Protein 3DDM (pdb70)

Foldseek 3Di:
DWFAWADKAWDWAWDVPVTAIWIKMWTATPVRFIFIFTFDPRPDVPRRVVLRCCLHPPLNVQRNPDIGRALLRSLVSQCVVCVVVCVVVVPPFSSQLSSLRVSLRRLLRVQVVVLWESLVVLVFDFFKAFAEAEEQELPCNLVLVVVVVVLFAQEYEYEDQPDLVSVLVSLQVVLVVSPPPGAYEYEDPQNDDLVVLLVSLVSNVVSVHQEYENSHPLPDDLVSLLVSLVSGPHAYEYACPQEDPVRLVVCLVRCSHQEYEHQSSRHDHCSHVLVSLLVSQVSVGHYAYEDAHFQRSLLSVSSSCSNNQHDNDGYYYYYHSDDDCRHVVRHCQSVQRHNRMGGQPTRTYSNGDDDVVVSNVSD/DWWAWADKAWDWFWDVPVTAIWIKIWTATPVRFIFIFTFDPVPPVPCRVVLRCCLVVPLSCQRNPDIGRALLRSLVSQCVVCVVVCVVVVPPFSSQLSSLRVSLRRLLRVQVVVLWESLVVLPFDFFKAFAAAEEQELPCNQVLVVVVVVLQAQEYEYEDQPDLVSVLVSLQVNLVVSPPPGAYEYEDPQNDDLVVLLVSLVSSVVSVHQEYENPHPLPDDLVSLLVSLVSHPHAYEYACPFEDPVRLVVCLVNCSHQEYEHQSSRHDHCSHVLVSLLVSQVSVGHYAYEDAHAQRSQLSVSSSCSNRQHDNDGYYYYYHSDDDCRHVVRHCQSVQRHNRMTGQDTGRRSNGDDDVVVSNVSD/DKFAFADKAWDWFWAVVVTAIWIKIKTAGPVGFIFIFTFDPRPDVPCSVVLRVCLVPPLSVVRNPDIARALLRSLVSQCVVCVVVCVVVVCPFSSQLSSLRVSLTRLLRVQLVVQWELLVSLPFDFFKAFAEAEAQELPPRLVLCVVVVVLQAQEYEYEDLPDLVSVLVVLQVNLVSRDPPGAYHYENPQNDDLVVLLVSLVSNVVSVHQEYENPHDLPDDLVSLLVSLVSGPHAYEYACPAEDPVRLVVCLVSRSHLEYEHQSSRHVHCSPVLVSLVSSQVSVGHYEYEDAHAQRSQLSVSSSCSNRQHDPDGYHYYYHSDDDVRRVVFHVQSNQNHNRMTGQDTGTRSNGDDDVVVRNVSD/DKFAWADKAWDWFFFPVLTAIWIKMKTAGPVGQIFIFTFDPRPDSPCRVVLRVCLVPPLSVVRNPGIGRALLRSLVSLCVVCVVVCVVVVCPFSSQLSSLRVSLTRLLRVQLVVQWESLVVLPFDFFKAFAEAEDQELPARLVLVVVVVVLQAQEYEYEDLPDLVSVLVNLQVVLVVNDPPGAYHYENPQNDDLVVLLVSLVSNVVSVHQEYENSHDLPDDLVSLLVSLVSGPHAYEYACPFEDPVRLVVCLVSRSHLEYEHQSSRHDHCSPVLVSLVSSLVSVGHYEYEDAHAQRSQLSVSSSCSNRQHDPHGYHYHYHSDDDCRHVVFHVQSVQRHNRMTGQDTRTGSNGDDDVVVSNVSD

InterPro domains:
  IPR013341 Mandelate racemase, N-terminal domain [PF02746] (21-139)
  IPR013342 Mandelate racemase, C-terminal domain [PF13378] (162-372)
  IPR013342 Mandelate racemase, C-terminal domain [SM00922] (157-251)
  IPR018110 Mandelate racemase/muconate lactonizing enzyme, conserved site [PS00909] (200-231)
  IPR029017 Enolase-like, N-terminal [G3DSA:3.30.390.10] (15-371)
  IPR029017 Enolase-like, N-terminal [SSF54826] (12-140)
  IPR034593 D-galactonate dehydratase DgoD-like [PTHR48080] (16-377)
  IPR036849 Enolase-like, C-terminal domain superfamily [G3DSA:3.20.20.120] (132-365)
  IPR036849 Enolase-like, C-terminal domain superfamily [SSF51604] (127-377)

B-factor: mean 49.26, std 11.58, range [23.2, 90.95]

Organism: Bordetella bronchiseptica (strain ATCC BAA-588 / NCTC 13252 / RB50) (NCBI:txid257310)

Nearest PDB structures (foldseek):
  3ddm-assembly1_A  TM=1.003E+00  e=8.757E-76  Bordetella bronchiseptica
  3op2-assembly1_B  TM=8.603E-01  e=5.314E-26  Bordetella bronchiseptica
  3op2-assembly1_A  TM=8.667E-01  e=1.070E-25  Bordetella bronchiseptica
  3h12-assembly1_A  TM=8.859E-01  e=4.486E-24  Bordetella bronchiseptica
  2hne-assembly1_A  TM=8.017E-01  e=3.197E-20  Xanthomonas campestris pv. campestris

Solvent-accessible surface area: 52963 Å² total; per-residue (Å²): 120,69,6,46,5,59,87,13,121,13,18,48,6,69,59,87,135,194,43,55,12,2,0,1,0,16,0,50,6,66,106,42,28,52,0,19,0,2,1,20,5,20,148,74,62,96,4,0,79,76,14,7,141,17,0,60,66,40,0,12,70,27,0,53,85,101,49,2,67,61,5,53,62,0,21,60,27,3,67,75,145,6,54,111,66,19,142,150,68,56,45,94,22,22,5,17,13,0,6,0,0,0,3,0,0,2,1,0,0,15,0,53,115,59,57,66,13,0,39,26,79,7,54,15,117,35,37,151,10,12,3,0,0,2,12,2,70,9,102,76,2,40,86,27,0,53,112,8,30,92,88,10,12,119,3,2,4,4,47,5,16,134,68,32,44,90,2,20,143,9,1,58,81,0,21,124,98,34,43,83,107,27,40,0,0,2,5,3,82,54,39,10,82,28,90,78,0,89,82,0,0,94,94,0,14,79,0,124,13,44,0,0,3,11,0,0,149,42,122,95,74,60,75,34,27,19,64,0,31,69,20,14,80,11,45,2,0,4,1,25,66,33,56,21,100,67,38,10,107,88,14,20,27,45,25,11,12,101,1,0,2,2,8,3,0,22,18,0,0,2,26,9,0,27,77,18,0,108,39,1,12,74,2,38,4,34,4,0,4,6,3,44,6,1,0,0,0,6,7,0,4,1,1,0,2,5,8,7,82,19,135,70,43,101,7,24,0,0,0,12,3,72,120,4,36,2,18,67,100,4,4,67,9,34,99,61,36,150,97,5,96,5,49,16,34,59,46,64,0,0,21,21,83,10,82,28,74,47,5,129,85,49,58,123,72,10,48,4,56,100,14,115,14,22,52,8,69,61,88,139,202,44,44,12,1,0,0,0,21,0,51,6,65,34,11,2,25,0,18,0,2,1,4,6,27,95,4,59,13,0,0,79,7,0,8,117,0,0,58,51,30,0,11,70,24,0,54,82,102,45,2,66,64,6,54,66,0,20,58,28,3,67,67,148,5,32,44,36,20,39,23,1,16,0,65,6,0,5,16,5,0,6,0,0,0,4,0,0,2,1,0,1,18,0,49,73,60,35,64,13,0,38,26,79,7,53,14,118,36,38,143,12,11,2,0,0,2,9,2,66,7,100,79,0,42,91,29,0,54,115,8,28,92,90,10,12,119,3,2,4,4,43,7,16,120,68,28,44,91,1,19,145,9,2,70,78,0,22,130,95,36,43,84,103,26,41,0,0,2,8,2,62,3,39,10,47,12,35,80,0,91,83,0,0,98,103,0,14,80,0,127,14,40,0,0,4,7,0,0,86,39,98,62,47,66,67,6,26,44,50,0,32,162,20,13,80,10,46,1,0,3,2,17,23,32,58,18,95,74,37,8,104,90,13,44,89,54,99,11,12,115,2,0,1,2,8,3,0,14,13,0,0,2,26,8,0,29,76,18,0,106,39,1,9,81,32,41,4,37,4,0,3,7,2,44,5,1,0,0,0,6,7,0,3,2,1,0,2,7,7,5,81,21,133,74,45,99,6,23,1,0,1,8,4,70,126,4,35,3,19,66,99,4,4,64,10,35,99,61,34,146,97,5,93,4,51,18,31,43,44,18,0,0,23,20,77,10,83,31,67,46,5,127,79,51,64,126,58,4,49,3,59,95,15,103,12,24,50,13,71,60,85,144,200,40,48,15,2,0,1,0,13,0,50,4,74,93,41,26,32,0,15,0,2,0,3,5,26,99,4,76,8,0,0,76,4,0,6,112,1,0,52,57,25,0,10,66,27,0,57,80,100,42,3,60,63,4,55,66,1,22,57,30,2,68,67,142,5,30,46,38,20,35,20,0,16,1,67,8,0,6,16,5,0,5,0,0,0,3,0,0,2,1,1,0,17,0,93,83,64,46,72,13,0,37,25,78,9,27,16,96,37,32,148,9,14,2,0,0,2,7,1,55,12,109,84,1,32,71,24,1,55,120,13,34,86,92,6,7,113,3,2,5,6,52,8,17,126,64,31,51,96,0,16,145,10,2,56,88,0,23,139,86,42,31,96,104,26,35,0,0,1,10,4,70,8,32,11,74,24,91,81,0,93,91,0,0,89,100,0,15,88,0,129,14,44,0,0,2,6,0,0,84,42,98,99,71,66,76,38,24,47,68,0,32,157,31,11,79,13,46,2,0,3,4,16,26,32,58,21,99,72,42,6,61,92,20,13,49,60,76,12,14,112,3,1,2,2,8,3,0,15,16,0,0,2,28,5,0,24,55,14,0,28,4,1,3,8,32,39,6,35,3,0,2,5,4,44,6,2,0,0,0,3,5,0,2,1,3,1,0,7,18,6,67,15,67,106,43,81,7,28,0,0,1,11,5,70,114,5,34,2,18,73,97,3,4,67,6,30,96,57,26,136,92,8,93,3,60,21,30,53,54,57,0,2,25,27,80,10,82,39,64,52,3,137,79,37,63,83,13,3,18,3,57,88,15,107,14,28,51,12,65,62,83,142,205,52,47,12,1,0,0,0,16,0,49,5,66,91,40,29,30,0,16,0,2,1,19,4,30,141,72,76,94,4,0,77,73,14,7,134,17,0,57,74,36,0,11,70,27,0,58,79,76,6,2,49,63,4,54,68,0,23,56,33,2,75,73,138,5,51,104,63,21,143,146,65,56,46,89,22,21,5,22,11,0,6,0,0,0,3,0,0,4,1,1,0,15,0,93,75,62,48,73,15,0,37,27,78,8,29,16,95,39,36,135,10,14,3,0,0,2,16,2,57,12,121,79,1,30,85,22,1,55,130,13,34,87,92,6,8,116,4,2,3,4,56,6,19,119,68,31,48,92,0,15,142,11,0,56,91,0,22,138,88,38,36,96,104,29,35,0,0,1,13,3,86,59,35,8,75,27,91,78,0,100,89,0,0,96,94,0,12,90,0,121,12,40,0,0,2,9,0,0,147,48,125,96,70,67,75,38,25,46,72,0,28,161,26,11,76,14,44,1,0,4,4,26,64,32,59,20,98,71,42,6,54,92,20,11,52,55,80,10,13,111,3,0,0,2,6,4,0,26,20,0,0,3,28,5,0,24,55,13,0,28,4,1,3,11,36,34,6,36,3,0,2,5,6,42,5,1,0,0,0,3,3,0,1,1,2,1,0,6,18,4,66,13,63,101,44,79,7,27,0,0,1,9,5,68,119,8,34,2,18,74,96,4,2,66,7,27,95,57,26,138,79,8,93,3,52,19,33,52,54,60,0,0,27,23,81,9,85,37,64,49,4,138,87,34,67

Radius of gyration: 42.33 Å; Cα contacts (8 Å, |Δi|>4): 3420; chains: 4; bounding box: 66×120×118 Å

Sequence (1452 aa):
ASITPARVRAHVFRYPVHDRPAVLVEVEDSDGAVGWGEVWCNFPACGAEHRARLVETVLAPLLTARAFADPAQAFAHLEARTAVLAIQTGEPGPLAQAIAGLDIALCDLAARRAGQPLWAWLGGSGDRIGVYASGINPENPEDVVARKAAEGYRAFKLKVGFDDARDVRNALHVRELLGAATPLMADANQGWDLPRARQMAQRLGPAQLDWLEEPLRADRPAAEWAELAQAAPMPLAGGENIAGVAAFETALAARSLRVMQPDLAKWGGFSGCLPVARAVVAAGLRYCPHYLGAGIGLQASAHLLAAVPGLASPGLLGVDANDNPLRSLLSPALATLHEGRITLGGAPGLGVTPDLAALRAACASITPARVRAHVFRYPVHDRPAVLVEVEDSDGAVGWGEVWCNFPACGAEHRARLVETVLAPLLTARAFADPAQAFAHLEARTAVLAIQTGEPGPLAQAIAGLDIALCDLAARRAGQPLWAWLGGSGDRIGVYASGINPENPEDVVARKAAEGYRAFKLKVGFDDARDVRNALHVRELLGAATPLMADANQGWDLPRARQMAQRLGPAQLDWLEEPLRADRPAAEWAELAQAAPMPLAGGENIAGVAAFETALAARSLRVMQPDLAKWGGFSGCLPVARAVVAAGLRYCPHYLGAGIGLQASAHLLAAVPGLASPGLLGVDANDNPLRSLLSPALATLHEGRITLGGAPGLGVTPDLAALRAACASITPARVRAHVFRYPVHDRPAVLVEVEDSDGAVGWGEVWCNFPACGAEHRARLVETVLAPLLTARAFADPAQAFAHLEARTAVLAIQTGEPGPLAQAIAGLDIALCDLAARRAGQPLWAWLGGSGDRIGVYASGINPENPEDVVARKAAEGYRAFKLKVGFDDARDVRNALHVRELLGAATPLMADANQGWDLPRARQMAQRLGPAQLDWLEEPLRADRPAAEWAELAQAAPMPLAGGENIAGVAAFETALAARSLRVMQPDLAKWGGFSGCLPVARAVVAAGLRYCPHYLGAGIGLQASAHLLAAVPGLASPGLLGVDANDNPLRSLLSPALATLHEGRITLGGAPGLGVTPDLAALRAACASITPARVRAHVFRYPVHDRPAVLVEVEDSDGAVGWGEVWCNFPACGAEHRARLVETVLAPLLTARAFADPAQAFAHLEARTAVLAIQTGEPGPLAQAIAGLDIALCDLAARRAGQPLWAWLGGSGDRIGVYASGINPENPEDVVARKAAEGYRAFKLKVGFDDARDVRNALHVRELLGAATPLMADANQGWDLPRARQMAQRLGPAQLDWLEEPLRADRPAAEWAELAQAAPMPLAGGENIAGVAAFETALAARSLRVMQPDLAKWGGFSGCLPVARAVVAAGLRYCPHYLGAGIGLQASAHLLAAVPGLASPGLLGVDANDNPLRSLLSPALATLHEGRITLGGAPGLGVTPDLAALRAAC

Secondary structure (DSSP, 8-state):
--B---EEEEEEEEEE--EEEEEEEEEE-TTS-EEEEE----SSTTHHHHHHHHIIIIIHHHHTTS-BSSHHHHHHHHHHTTHHHHHHHT-HHHHHHHHHHHHHHHHHHHHHHTT-BHHHHTT-S--EEEEEEEEE-SSSHHHHHHHHHHHT---EEEE-SS-HHHHHHHHHHHHHHH-SSS-EEEE-TT---HHHHHHHHHHHGGG--SEEE--S-TTS-HHHHHHHHHH-SS-EEE-TT--SHHHHHHHHHHT-EEEE---TTTTTHHHHHHHHHHHHHHTT-EE--EE-S-HHHHHHHHHHHHHS--SSS--EEEEESS--HHHHTT-GGGGG-BTTEEE--S-SBTS----HHHHHHH-/--B---EEEEEEEEEE--EEEEEEEEEE-TTS-EEEEE----SSTT-HHHHHHHIIIIIHHHHTTS-BSSHHHHHHHHHHHHHHHHHHHT-HHHHHHHHHHHHHHHHHHHHHHTT-BHHHHTT-S--EEEEEEEEE-SSSHHHHHHHHHHTT---EEEE-SS-HHHHHHHHHHHHHHH-SSS-EEEE-TT---HHHHHHHHHHTGGG--SEEE--S-TTS-HHHHHHHHHH-SS-EEE-TT--SHHHHHHHHHHT-EEEE---TTTTTHHHHHHHHHHHHHHTT-EE--EE-S-HHHHHHHHHHHHHS--SSS--EEEEE-S--HHHHTT-GGGGG-BTTEEE--S-SBTS----HHHHHHH-/--B-EEEEEEEEEEEE--EEEEEEEEEEETTS-EEEEEE---SSTTTHHHHHHIIIIIIHHHHTTS-BSSHHHHHHHHHHTTHHHHHHHT-HHHHHHHHHHHHHHHHHHHHHHHT-BHHHHTT-S--EEEEEEEEE-SSSHHHHHHHHHHHT---EEEE-SS-HHHHHHHHHHHHHHH-SSS-EEEE--S---HHHHHHHHHHHGGG--SEEE--S-TTS-HHHHHHHHHH-SS-EEE-TT--SHHHHHHHHHHTS-SEE---TTTTTHHHHHHHHHHHHHHTT-EE--EE-S-HHHHHHHHHHHHHS--SSS--EEEEE-S--HHHHTT-GGGGG--SSEEE--S-SBTS----HHHHHHT-/--B-EEEEEEEEEEEE--EEEEEEEEEEETTS-EEEEE----SSTTHHHHHHHHIIIIIHHHHTTS-BSSHHHHHHHHHHTTHHHHHHHT-HHHHHHHHHHHHHHHHHHHHHHHT-BHHHHTT-S--EEEEEEEEE-SS-HHHHHHHHHHHT---EEEE-SS-HHHHHHHHHHHHHHH-SSS-EEEE-TT---HHHHHHHHHHHGGG-EEEEE--S-TTS-HHHHHHHHHH-SS-EEE-TT--SHHHHHHHHHHT-EEEE---TTTTTHHHHHHHHHHHHHHTT-EE--EE-S-HHHHHHHHHHHHHS--SSS--EEEEE-S--HHHHTS-GGGGG--SSEEE--S-SBTS----HHHHHTT-

Structure (mmCIF, N/CA/C/O backbone):
data_3DDM
#
_entry.id   3DDM
#
_cell.length_a   122.600
_cell.length_b   122.636
_cell.length_c   164.544
_cell.angle_alpha   90.00
_cell.angle_beta   90.00
_cell.angle_gamma   90.00
#
_symmetry.space_group_name_H-M   'P 21 21 21'
#
loop_
_entity.id
_entity.type
_entity.pdbx_description
1 polymer 'Putative mandelate racemase/muconate lactonizing enzyme'
2 water water
#
loop_
_atom_site.group_PDB
_atom_site.id
_atom_site.type_symbol
_atom_site.label_atom_id
_atom_site.label_alt_id
_atom_site.label_comp_id
_atom_site.label_asym_id
_atom_site.label_entity_id
_atom_site.label_seq_id
_atom_site.pdbx_PDB_ins_code
_atom_site.Cartn_x
_atom_site.Cartn_y
_atom_site.Cartn_z
_atom_site.occupancy
_atom_site.B_iso_or_equiv
_atom_site.auth_seq_id
_atom_site.auth_comp_id
_atom_site.auth_asym_id
_atom_site.auth_atom_id
_atom_site.pdbx_PDB_model_num
ATOM 1 N N . ALA A 1 8 ? -23.888 5.713 -2.473 1.00 77.62 8 ALA A N 1
ATOM 2 C CA . ALA A 1 8 ? -24.552 5.462 -3.790 1.00 78.30 8 ALA A CA 1
ATOM 3 C C . ALA A 1 8 ? -25.951 4.870 -3.589 1.00 78.27 8 ALA A C 1
ATOM 4 O O . ALA A 1 8 ? -26.091 3.694 -3.239 1.00 79.75 8 ALA A O 1
ATOM 6 N N . SER A 1 9 ? -26.977 5.687 -3.824 1.00 76.37 9 SER A N 1
ATOM 7 C CA . SER A 1 9 ? -28.370 5.271 -3.662 1.00 74.09 9 SER A CA 1
ATOM 8 C C . SER A 1 9 ? -28.754 4.045 -4.498 1.00 72.40 9 SER A C 1
ATOM 9 O O . SER A 1 9 ? -28.111 3.736 -5.506 1.00 71.96 9 SER A O 1
ATOM 12 N N . ILE A 1 10 ? -29.815 3.364 -4.071 1.00 69.23 10 ILE A N 1
ATOM 13 C CA . ILE A 1 10 ? -30.311 2.175 -4.754 1.00 67.34 10 ILE A CA 1
ATOM 14 C C . ILE A 1 10 ? -31.501 2.538 -5.634 1.00 65.65 10 ILE A C 1
ATOM 15 O O . ILE A 1 10 ? -32.408 3.238 -5.191 1.00 65.56 10 ILE A O 1
ATOM 20 N N . THR A 1 11 ? -31.510 2.055 -6.870 1.00 63.16 11 THR A N 1
ATOM 21 C CA . THR A 1 11 ? -32.620 2.339 -7.768 1.00 61.12 11 THR A CA 1
ATOM 22 C C . THR A 1 11 ? -33.029 1.073 -8.505 1.00 59.19 11 THR A C 1
ATOM 23 O O . THR A 1 11 ? -32.691 0.891 -9.672 1.00 58.90 11 THR A O 1
ATOM 27 N N . PRO A 1 12 ? -33.778 0.182 -7.827 1.00 57.18 12 PRO A N 1
ATOM 28 C CA . PRO A 1 12 ? -34.241 -1.082 -8.406 1.00 54.46 12 PRO A CA 1
ATOM 29 C C . PRO A 1 12 ? -34.877 -0.846 -9.766 1.00 53.57 12 PRO A C 1
ATOM 30 O O . PRO A 1 12 ? -35.552 0.161 -9.963 1.00 54.98 12 PRO A O 1
ATOM 34 N N . ALA A 1 13 ? -34.669 -1.773 -10.696 1.00 51.47 13 ALA A N 1
ATOM 35 C CA . ALA A 1 13 ? -35.223 -1.641 -12.035 1.00 51.05 13 ALA A CA 1
ATOM 36 C C . ALA A 1 13 ? -35.979 -2.887 -12.468 1.00 52.25 13 ALA A C 1
ATOM 37 O O . ALA A 1 13 ? -37.006 -2.803 -13.142 1.00 52.37 13 ALA A O 1
ATOM 39 N N . ARG A 1 14 ? -35.456 -4.047 -12.090 1.00 53.16 14 ARG A N 1
ATOM 40 C CA . ARG A 1 14 ? -36.073 -5.317 -12.435 1.00 53.54 14 ARG A CA 1
ATOM 41 C C . ARG A 1 14 ? -35.937 -6.216 -11.223 1.00 52.80 14 ARG A C 1
ATOM 42 O O . ARG A 1 14 ? -34.876 -6.269 -10.608 1.00 52.35 14 ARG A O 1
ATOM 50 N N . VAL A 1 15 ? -37.017 -6.903 -10.866 1.00 52.63 15 VAL A N 1
ATOM 51 C CA . VAL A 1 15 ? -37.013 -7.794 -9.706 1.00 51.78 15 VAL A CA 1
ATOM 52 C C . VAL A 1 15 ? -37.661 -9.124 -10.069 1.00 52.65 15 VAL A C 1
ATOM 53 O O . VAL A 1 15 ? -38.862 -9.184 -10.330 1.00 53.26 15 VAL A O 1
ATOM 57 N N . ARG A 1 16 ? -36.875 -10.194 -10.084 1.00 54.01 16 ARG A N 1
ATOM 58 C CA . ARG A 1 16 ? -37.420 -11.502 -10.437 1.00 54.98 16 ARG A CA 1
ATOM 59 C C . ARG A 1 16 ? -37.260 -12.535 -9.336 1.00 52.97 16 ARG A C 1
ATOM 60 O O . ARG A 1 16 ? -36.307 -12.490 -8.553 1.00 53.83 16 ARG A O 1
ATOM 68 N N . ALA A 1 17 ? -38.206 -13.466 -9.282 1.00 50.86 17 ALA A N 1
ATOM 69 C CA . ALA A 1 17 ? -38.182 -14.530 -8.291 1.00 49.12 17 ALA A CA 1
ATOM 70 C C . ALA A 1 17 ? -38.147 -15.867 -9.013 1.00 47.19 17 ALA A C 1
ATOM 71 O O . ALA A 1 17 ? -38.872 -16.068 -9.982 1.00 46.31 17 ALA A O 1
ATOM 73 N N . HIS A 1 18 ? -37.293 -16.775 -8.552 1.00 45.04 18 HIS A N 1
ATOM 74 C CA . HIS A 1 18 ? -37.192 -18.089 -9.169 1.00 43.51 18 HIS A CA 1
ATOM 75 C C . HIS A 1 18 ? -37.471 -19.146 -8.129 1.00 43.80 18 HIS A C 1
ATOM 76 O O . HIS A 1 18 ? -36.915 -19.108 -7.029 1.00 45.34 18 HIS A O 1
ATOM 83 N N . VAL A 1 19 ? -38.336 -20.090 -8.476 1.00 42.18 19 VAL A N 1
ATOM 84 C CA . VAL A 1 19 ? -38.685 -21.161 -7.558 1.00 42.02 19 VAL A CA 1
ATOM 85 C C . VAL A 1 19 ? -38.014 -22.465 -7.970 1.00 41.80 19 VAL A C 1
ATOM 86 O O . VAL A 1 19 ? -37.870 -22.753 -9.153 1.00 42.05 19 VAL A O 1
ATOM 90 N N . PHE A 1 20 ? -37.595 -23.241 -6.977 1.00 42.11 20 PHE A N 1
ATOM 91 C CA . PHE A 1 20 ? -36.944 -24.521 -7.205 1.00 40.41 20 PHE A CA 1
ATOM 92 C C . PHE A 1 20 ? -37.494 -25.529 -6.227 1.00 41.09 20 PHE A C 1
ATOM 93 O O . PHE A 1 20 ? -37.791 -25.191 -5.080 1.00 41.62 20 PHE A O 1
ATOM 101 N N . ARG A 1 21 ? -37.651 -26.762 -6.687 1.00 41.38 21 ARG A N 1
ATOM 102 C CA . ARG A 1 21 ? -38.150 -27.820 -5.831 1.00 44.47 21 ARG A CA 1
ATOM 103 C C . ARG A 1 21 ? -37.335 -29.055 -6.148 1.00 46.23 21 ARG A C 1
ATOM 104 O O . ARG A 1 21 ? -37.490 -29.664 -7.204 1.00 46.09 21 ARG A O 1
ATOM 112 N N . TYR A 1 22 ? -36.434 -29.396 -5.236 1.00 49.89 22 TYR A N 1
ATOM 113 C CA . TYR A 1 22 ? -35.585 -30.561 -5.403 1.00 52.52 22 TYR A CA 1
ATOM 114 C C . TYR A 1 22 ? -36.295 -31.779 -4.834 1.00 54.31 22 TYR A C 1
ATOM 115 O O . TYR A 1 22 ? -36.557 -31.845 -3.631 1.00 54.49 22 TYR A O 1
ATOM 124 N N . PRO A 1 23 ? -36.618 -32.761 -5.691 1.00 56.30 23 PRO A N 1
ATOM 125 C CA . PRO A 1 23 ? -37.306 -33.976 -5.242 1.00 57.24 23 PRO A CA 1
ATOM 126 C C . PRO A 1 23 ? -36.390 -34.879 -4.428 1.00 57.48 23 PRO A C 1
ATOM 127 O O . PRO A 1 23 ? -35.290 -35.216 -4.857 1.00 56.59 23 PRO A O 1
ATOM 131 N N . VAL A 1 24 ? -36.853 -35.255 -3.244 1.00 59.11 24 VAL A N 1
ATOM 132 C CA . VAL A 1 24 ? -36.082 -36.103 -2.352 1.00 61.03 24 VAL A CA 1
ATOM 133 C C . VAL A 1 24 ? -36.618 -37.533 -2.359 1.00 60.91 24 VAL A C 1
ATOM 134 O O . VAL A 1 24 ? -35.856 -38.492 -2.503 1.00 62.44 24 VAL A O 1
ATOM 138 N N . HIS A 1 36 ? -41.253 -34.368 1.042 1.00 71.14 36 HIS A N 1
ATOM 139 C CA . HIS A 1 36 ? -41.519 -34.784 -0.335 1.00 71.98 36 HIS A CA 1
ATOM 140 C C . HIS A 1 36 ? -40.473 -34.176 -1.266 1.00 70.28 36 HIS A C 1
ATOM 141 O O . HIS A 1 36 ? -39.978 -34.831 -2.185 1.00 70.42 36 HIS A O 1
ATOM 148 N N . ASP A 1 37 ? -40.158 -32.908 -1.027 1.00 67.62 37 ASP A N 1
ATOM 149 C CA . ASP A 1 37 ? -39.165 -32.184 -1.813 1.00 63.56 37 ASP A CA 1
ATOM 150 C C . ASP A 1 37 ? -38.754 -30.912 -1.072 1.00 59.79 37 ASP A C 1
ATOM 151 O O . ASP A 1 37 ? -39.539 -30.338 -0.315 1.00 58.63 37 ASP A O 1
ATOM 156 N N . ARG A 1 38 ? -37.513 -30.488 -1.289 1.00 55.96 38 ARG A N 1
ATOM 157 C CA . ARG A 1 38 ? -36.973 -29.291 -0.658 1.00 52.14 38 ARG A CA 1
ATOM 158 C C . ARG A 1 38 ? -37.230 -28.113 -1.589 1.00 48.64 38 ARG A C 1
ATOM 159 O O . ARG A 1 38 ? -36.746 -28.091 -2.716 1.00 47.15 38 ARG A O 1
ATOM 167 N N . PRO A 1 39 ? -38.009 -27.120 -1.131 1.00 45.86 39 PRO A N 1
ATOM 168 C CA . PRO A 1 39 ? -38.328 -25.942 -1.940 1.00 43.91 39 PRO A CA 1
ATOM 169 C C . PRO A 1 39 ? -37.363 -24.790 -1.714 1.00 41.37 39 PRO A C 1
ATOM 170 O O . PRO A 1 39 ? -36.589 -24.797 -0.770 1.00 41.85 39 PRO A O 1
ATOM 174 N N . ALA A 1 40 ? -37.420 -23.795 -2.587 1.00 40.21 40 ALA A N 1
ATOM 175 C CA . ALA A 1 40 ? -36.563 -22.624 -2.463 1.00 39.02 40 ALA A CA 1
ATOM 176 C C . ALA A 1 40 ? -37.043 -21.489 -3.371 1.00 39.02 40 ALA A C 1
ATOM 177 O O . ALA A 1 40 ? -37.593 -21.727 -4.448 1.00 38.69 40 ALA A O 1
ATOM 179 N N . VAL A 1 41 ? -36.861 -20.254 -2.919 1.00 39.23 41 VAL A N 1
ATOM 180 C CA . VAL A 1 41 ? -37.239 -19.094 -3.719 1.00 38.51 41 VAL A CA 1
ATOM 181 C C . VAL A 1 41 ? -36.079 -18.117 -3.659 1.00 39.51 41 VAL A C 1
ATOM 182 O O . VAL A 1 41 ? -35.798 -17.533 -2.612 1.00 38.77 41 VAL A O 1
ATOM 186 N N . LEU A 1 42 ? -35.385 -17.969 -4.780 1.00 40.86 42 LEU A N 1
ATOM 187 C CA . LEU A 1 42 ? -34.254 -17.054 -4.857 1.00 42.14 42 LEU A CA 1
ATOM 188 C C . LEU A 1 42 ? -34.721 -15.788 -5.564 1.00 43.36 42 LEU A C 1
ATOM 189 O O . LEU A 1 42 ? -35.504 -15.844 -6.515 1.00 45.16 42 LEU A O 1
ATOM 194 N N . VAL A 1 43 ? -34.268 -14.638 -5.087 1.00 44.90 43 VAL A N 1
ATOM 195 C CA . VAL A 1 43 ? -34.663 -13.383 -5.714 1.00 45.37 43 VAL A CA 1
ATOM 196 C C . VAL A 1 43 ? -33.446 -12.606 -6.165 1.00 44.80 43 VAL A C 1
ATOM 197 O O . VAL A 1 43 ? -32.400 -12.631 -5.504 1.00 43.16 43 VAL A O 1
ATOM 201 N N . GLU A 1 44 ? -33.578 -11.947 -7.313 1.00 44.88 44 GLU A N 1
ATOM 202 C CA . GLU A 1 44 ? -32.490 -11.146 -7.852 1.00 45.90 44 GLU A CA 1
ATOM 203 C C . GLU A 1 44 ? -33.003 -9.766 -8.185 1.00 45.77 44 GLU A C 1
ATOM 204 O O . GLU A 1 44 ? -33.942 -9.620 -8.954 1.00 46.05 44 GLU A O 1
ATOM 210 N N . VAL A 1 45 ? -32.403 -8.754 -7.577 1.00 47.10 45 VAL A N 1
ATOM 211 C CA . VAL A 1 45 ? -32.794 -7.382 -7.844 1.00 49.49 45 VAL A CA 1
ATOM 212 C C . VAL A 1 45 ? -31.752 -6.721 -8.733 1.00 50.42 45 VAL A C 1
ATOM 213 O O . VAL A 1 45 ? -30.582 -6.637 -8.361 1.00 51.49 45 VAL A O 1
ATOM 217 N N . GLU A 1 46 ? -32.169 -6.264 -9.910 1.00 51.24 46 GLU A N 1
ATOM 218 C CA . GLU A 1 46 ? -31.247 -5.598 -10.815 1.00 52.43 46 GLU A CA 1
ATOM 219 C C . GLU A 1 46 ? -31.307 -4.086 -10.642 1.00 53.47 46 GLU A C 1
ATOM 220 O O . GLU A 1 46 ? -32.378 -3.478 -10.628 1.00 52.68 46 GLU A O 1
ATOM 226 N N . ASP A 1 47 ? -30.125 -3.502 -10.522 1.00 55.00 47 ASP A N 1
ATOM 227 C CA . ASP A 1 47 ? -29.923 -2.074 -10.339 1.00 56.63 47 ASP A CA 1
ATOM 228 C C . ASP A 1 47 ? -30.232 -1.301 -11.618 1.00 56.69 47 ASP A C 1
ATOM 229 O O . ASP A 1 47 ? -30.388 -1.884 -12.694 1.00 56.10 47 ASP A O 1
ATOM 234 N N . SER A 1 48 ? -30.308 0.018 -11.492 1.00 57.29 48 SER A N 1
ATOM 235 C CA . SER A 1 48 ? -30.559 0.886 -12.638 1.00 57.37 48 SER A CA 1
ATOM 236 C C . SER A 1 48 ? -29.274 0.959 -13.475 1.00 56.92 48 SER A C 1
ATOM 237 O O . SER A 1 48 ? -29.301 1.371 -14.633 1.00 56.31 48 SER A O 1
ATOM 240 N N . ASP A 1 49 ? -28.151 0.564 -12.873 1.00 56.00 49 ASP A N 1
ATOM 241 C CA . ASP A 1 49 ? -26.866 0.561 -13.566 1.00 54.96 49 ASP A CA 1
ATOM 242 C C . ASP A 1 49 ? -26.552 -0.843 -14.094 1.00 53.09 49 ASP A C 1
ATOM 243 O O . ASP A 1 49 ? -25.492 -1.074 -14.685 1.00 53.93 49 ASP A O 1
ATOM 248 N N . GLY A 1 50 ? -27.471 -1.778 -13.872 1.00 48.77 50 GLY A N 1
ATOM 249 C CA . GLY A 1 50 ? -27.260 -3.136 -14.332 1.00 44.88 50 GLY A CA 1
ATOM 250 C C . GLY A 1 50 ? -26.685 -4.043 -13.257 1.00 43.55 50 GLY A C 1
ATOM 251 O O . GLY A 1 50 ? -26.580 -5.253 -13.451 1.00 43.72 50 GLY A O 1
ATOM 252 N N . ALA A 1 51 ? -26.310 -3.471 -12.118 1.00 41.32 51 ALA A N 1
ATOM 253 C CA . ALA A 1 51 ? -25.752 -4.268 -11.037 1.00 41.25 51 ALA A CA 1
ATOM 254 C C . ALA A 1 51 ? -26.815 -5.223 -10.494 1.00 43.80 51 ALA A C 1
ATOM 255 O O . ALA A 1 51 ? -28.006 -4.895 -10.460 1.00 43.33 51 ALA A O 1
ATOM 257 N N . VAL A 1 52 ? -26.382 -6.407 -10.067 1.00 44.74 52 VAL A N 1
ATOM 258 C CA . VAL A 1 52 ? -27.304 -7.415 -9.564 1.00 43.94 52 VAL A CA 1
ATOM 259 C C . VAL A 1 52 ? -27.051 -7.869 -8.127 1.00 44.10 52 VAL A C 1
ATOM 260 O O . VAL A 1 52 ? -25.908 -7.996 -7.690 1.00 43.10 52 VAL A O 1
ATOM 264 N N . GLY A 1 53 ? -28.137 -8.105 -7.398 1.00 43.94 53 GLY A N 1
ATOM 265 C CA . GLY A 1 53 ? -28.027 -8.556 -6.021 1.00 44.66 53 GLY A CA 1
ATOM 266 C C . GLY A 1 53 ? -28.910 -9.766 -5.800 1.00 44.36 53 GLY A C 1
ATOM 267 O O . GLY A 1 53 ? -30.006 -9.834 -6.346 1.00 44.85 53 GLY A O 1
ATOM 268 N N . TRP A 1 54 ? -28.448 -10.723 -5.003 1.00 45.28 54 TRP A N 1
ATOM 269 C CA . TRP A 1 54 ? -29.235 -11.930 -4.755 1.00 45.34 54 TRP A CA 1
ATOM 270 C C . TRP A 1 54 ? -29.711 -12.124 -3.322 1.00 43.33 54 TRP A C 1
ATOM 271 O O . TRP A 1 54 ? -29.042 -11.731 -2.367 1.00 43.95 54 TRP A O 1
ATOM 282 N N . GLY A 1 55 ? -30.873 -12.753 -3.188 1.00 41.87 55 GLY A N 1
ATOM 283 C CA . GLY A 1 55 ? -31.429 -13.026 -1.877 1.00 41.14 55 GLY A CA 1
ATOM 284 C C . GLY A 1 55 ? -32.271 -14.293 -1.874 1.00 40.89 55 GLY A C 1
ATOM 285 O O . GLY A 1 55 ? -32.472 -14.925 -2.918 1.00 39.24 55 GLY A O 1
ATOM 286 N N . GLU A 1 56 ? -32.765 -14.665 -0.697 1.00 40.51 56 GLU A N 1
ATOM 287 C CA . GLU A 1 56 ? -33.601 -15.853 -0.554 1.00 40.58 56 GLU A CA 1
ATOM 288 C C . GLU A 1 56 ? -34.822 -15.528 0.301 1.00 39.72 56 GLU A C 1
ATOM 289 O O . GLU A 1 56 ? -34.735 -14.765 1.257 1.00 40.63 56 GLU A O 1
ATOM 295 N N . VAL A 1 57 ? -35.968 -16.088 -0.054 1.00 39.08 57 VAL A N 1
ATOM 296 C CA . VAL A 1 57 ? -37.172 -15.858 0.726 1.00 38.59 57 VAL A CA 1
ATOM 297 C C . VAL A 1 57 ? -37.534 -17.162 1.416 1.00 38.96 57 VAL A C 1
ATOM 298 O O . VAL A 1 57 ? -37.778 -18.169 0.755 1.00 38.65 57 VAL A O 1
ATOM 302 N N . TRP A 1 58 ? -37.548 -17.142 2.746 1.00 39.25 58 TRP A N 1
ATOM 303 C CA . TRP A 1 58 ? -37.889 -18.320 3.533 1.00 38.83 58 TRP A CA 1
ATOM 304 C C . TRP A 1 58 ? -39.163 -18.949 2.978 1.00 40.84 58 TRP A C 1
ATOM 305 O O . TRP A 1 58 ? -40.129 -18.239 2.645 1.00 41.42 58 TRP A O 1
ATOM 316 N N . CYS A 1 59 ? -39.184 -20.274 2.878 1.00 40.57 59 CYS A N 1
ATOM 317 C CA . CYS A 1 59 ? -40.378 -20.924 2.361 1.00 42.18 59 CYS A CA 1
ATOM 318 C C . CYS A 1 59 ? -40.474 -22.402 2.696 1.00 42.92 59 CYS A C 1
ATOM 319 O O . CYS A 1 59 ? -41.046 -23.175 1.930 1.00 45.28 59 CYS A O 1
ATOM 322 N N . ASN A 1 60 ? -39.935 -22.813 3.833 1.00 44.35 60 ASN A N 1
ATOM 323 C CA . ASN A 1 60 ? -40.004 -24.232 4.163 1.00 46.89 60 ASN A CA 1
ATOM 324 C C . ASN A 1 60 ? -41.430 -24.723 4.349 1.00 46.23 60 ASN A C 1
ATOM 325 O O . ASN A 1 60 ? -41.782 -25.785 3.855 1.00 46.54 60 ASN A O 1
ATOM 330 N N . PHE A 1 61 ? -42.252 -23.947 5.046 1.00 46.68 61 PHE A N 1
ATOM 331 C CA . PHE A 1 61 ? -43.640 -24.326 5.267 1.00 47.91 61 PHE A CA 1
ATOM 332 C C . PHE A 1 61 ? -44.589 -23.205 4.851 1.00 48.53 61 PHE A C 1
ATOM 333 O O . PHE A 1 61 ? -44.237 -22.026 4.918 1.00 49.30 61 PHE A O 1
ATOM 341 N N . PRO A 1 62 ? -45.791 -23.564 4.366 1.00 49.09 62 PRO A N 1
ATOM 342 C CA . PRO A 1 62 ? -46.231 -24.955 4.208 1.00 49.26 62 PRO A CA 1
ATOM 343 C C . PRO A 1 62 ? -45.481 -25.519 3.003 1.00 49.58 62 PRO A C 1
ATOM 344 O O . PRO A 1 62 ? -44.800 -24.768 2.310 1.00 49.22 62 PRO A O 1
ATOM 348 N N . ALA A 1 63 ? -45.593 -26.819 2.746 1.00 49.80 63 ALA A N 1
ATOM 349 C CA . ALA A 1 63 ? -44.889 -27.406 1.607 1.00 48.78 63 ALA A CA 1
ATOM 350 C C . ALA A 1 63 ? -45.243 -26.722 0.282 1.00 48.98 63 ALA A C 1
ATOM 351 O O . ALA A 1 63 ? -44.402 -26.626 -0.610 1.00 49.26 63 ALA A O 1
ATOM 353 N N . CYS A 1 64 ? -46.469 -26.220 0.161 1.00 47.13 64 CYS A N 1
ATOM 354 C CA . CYS A 1 64 ? -46.910 -25.563 -1.076 1.00 46.53 64 CYS A CA 1
ATOM 355 C C . CYS A 1 64 ? -46.708 -24.042 -1.139 1.00 45.36 64 CYS A C 1
ATOM 356 O O . CYS A 1 64 ? -47.030 -23.410 -2.150 1.00 47.33 64 CYS A O 1
ATOM 359 N N . GLY A 1 65 ? -46.179 -23.455 -0.071 1.00 43.22 65 GLY A N 1
ATOM 360 C CA . GLY A 1 65 ? -46.008 -22.011 -0.027 1.00 40.54 65 GLY A CA 1
ATOM 361 C C . GLY A 1 65 ? -45.001 -21.269 -0.887 1.00 39.25 65 GLY A C 1
ATOM 362 O O . GLY A 1 65 ? -45.086 -20.051 -0.966 1.00 40.57 65 GLY A O 1
ATOM 363 N N . ALA A 1 66 ? -44.072 -21.965 -1.540 1.00 39.73 66 ALA A N 1
ATOM 364 C CA . ALA A 1 66 ? -43.032 -21.304 -2.347 1.00 38.37 66 ALA A CA 1
ATOM 365 C C . ALA A 1 66 ? -43.505 -20.464 -3.535 1.00 38.27 66 ALA A C 1
ATOM 366 O O . ALA A 1 66 ? -43.036 -19.348 -3.734 1.00 38.06 66 ALA A O 1
ATOM 368 N N . GLU A 1 67 ? -44.425 -20.997 -4.329 1.00 39.71 67 GLU A N 1
ATOM 369 C CA . GLU A 1 67 ? -44.932 -20.272 -5.492 1.00 39.15 67 GLU A CA 1
ATOM 370 C C . GLU A 1 67 ? -45.623 -18.961 -5.090 1.00 39.33 67 GLU A C 1
ATOM 371 O O . GLU A 1 67 ? -45.400 -17.905 -5.692 1.00 38.86 67 GLU A O 1
ATOM 377 N N . HIS A 1 68 ? -46.463 -19.034 -4.065 1.00 37.97 68 HIS A N 1
ATOM 378 C CA . HIS A 1 68 ? -47.180 -17.859 -3.602 1.00 36.58 68 HIS A CA 1
ATOM 379 C C . HIS A 1 68 ? -46.209 -16.739 -3.224 1.00 37.55 68 HIS A C 1
ATOM 380 O O . HIS A 1 68 ? -46.430 -15.566 -3.536 1.00 36.53 68 HIS A O 1
ATOM 387 N N . ARG A 1 69 ? -45.129 -17.111 -2.546 1.00 37.62 69 ARG A N 1
ATOM 388 C CA . ARG A 1 69 ? -44.144 -16.144 -2.104 1.00 37.49 69 ARG A CA 1
ATOM 389 C C . ARG A 1 69 ? -43.414 -15.496 -3.265 1.00 37.82 69 ARG A C 1
ATOM 390 O O . ARG A 1 69 ? -43.148 -14.296 -3.243 1.00 37.38 69 ARG A O 1
ATOM 398 N N . ALA A 1 70 ? -43.103 -16.285 -4.287 1.00 39.07 70 ALA A N 1
ATOM 399 C CA . ALA A 1 70 ? -42.435 -15.749 -5.463 1.00 39.06 70 ALA A CA 1
ATOM 400 C C . ALA A 1 70 ? -43.414 -14.809 -6.162 1.00 40.04 70 ALA A C 1
ATOM 401 O O . ALA A 1 70 ? -43.019 -13.753 -6.644 1.00 42.45 70 ALA A O 1
ATOM 403 N N . ARG A 1 71 ? -44.693 -15.179 -6.202 1.00 40.61 71 ARG A N 1
ATOM 404 C CA . ARG A 1 71 ? -45.698 -14.323 -6.827 1.00 42.65 71 ARG A CA 1
ATOM 405 C C . ARG A 1 71 ? -45.781 -12.998 -6.083 1.00 43.67 71 ARG A C 1
ATOM 406 O O . ARG A 1 71 ? -45.838 -11.935 -6.702 1.00 44.22 71 ARG A O 1
ATOM 414 N N . LEU A 1 72 ? -45.792 -13.058 -4.753 1.00 44.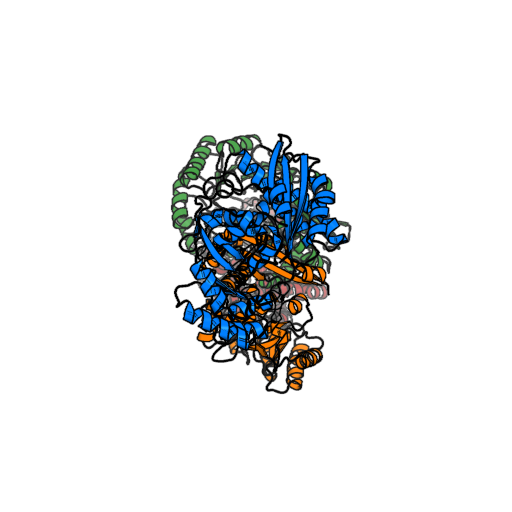15 72 LEU A N 1
ATOM 415 C CA . LEU A 1 72 ? -45.858 -11.840 -3.950 1.00 44.68 72 LEU A CA 1
ATOM 416 C C . LEU A 1 72 ? -44.730 -10.887 -4.310 1.00 45.31 72 LEU A C 1
ATOM 417 O O . LEU A 1 72 ? -44.948 -9.676 -4.442 1.00 44.22 72 LEU A O 1
ATOM 422 N N . VAL A 1 73 ? -43.527 -11.439 -4.466 1.00 45.13 73 VAL A N 1
ATOM 423 C CA . VAL A 1 73 ? -42.357 -10.638 -4.805 1.00 45.27 73 VAL A CA 1
ATOM 424 C C . VAL A 1 73 ? -42.503 -9.950 -6.160 1.00 45.66 73 VAL A C 1
ATOM 425 O O . VAL A 1 73 ? -42.207 -8.761 -6.293 1.00 44.84 73 VAL A O 1
ATOM 429 N N . GLU A 1 74 ? -42.974 -10.690 -7.158 1.00 45.72 74 GLU A N 1
ATOM 430 C CA . GLU A 1 74 ? -43.132 -10.128 -8.494 1.00 47.59 74 GLU A CA 1
ATOM 431 C C . GLU A 1 74 ? -44.397 -9.284 -8.710 1.00 48.06 74 GLU A C 1
ATOM 432 O O . GLU A 1 74 ? -44.357 -8.296 -9.435 1.00 49.15 74 GLU A O 1
ATOM 438 N N . THR A 1 75 ? -45.511 -9.641 -8.078 1.00 48.29 75 THR A N 1
ATOM 439 C CA . THR A 1 75 ? -46.746 -8.878 -8.276 1.00 48.36 75 THR A CA 1
ATOM 440 C C . THR A 1 75 ? -47.046 -7.776 -7.259 1.00 47.29 75 THR A C 1
ATOM 441 O O . THR A 1 75 ? -47.818 -6.869 -7.552 1.00 47.45 75 THR A O 1
ATOM 445 N N . VAL A 1 76 ? -46.445 -7.833 -6.077 1.00 46.23 76 VAL A N 1
ATOM 446 C CA . VAL A 1 76 ? -46.724 -6.823 -5.062 1.00 44.34 76 VAL A CA 1
ATOM 447 C C . VAL A 1 76 ? -45.537 -5.975 -4.621 1.00 46.42 76 VAL A C 1
ATOM 448 O O . VAL A 1 76 ? -45.626 -4.747 -4.575 1.00 47.23 76 VAL A O 1
ATOM 452 N N . LEU A 1 77 ? -44.427 -6.620 -4.289 1.00 46.59 77 LEU A N 1
ATOM 453 C CA . LEU A 1 77 ? -43.252 -5.893 -3.834 1.00 46.29 77 LEU A CA 1
ATOM 454 C C . LEU A 1 77 ? -42.424 -5.291 -4.963 1.00 46.29 77 LEU A C 1
ATOM 455 O O . LEU A 1 77 ? -41.868 -4.212 -4.805 1.00 47.25 77 LEU A O 1
ATOM 460 N N . ALA A 1 78 ? -42.333 -5.985 -6.097 1.00 46.75 78 ALA A N 1
ATOM 461 C CA . ALA A 1 78 ? -41.539 -5.493 -7.227 1.00 45.90 78 ALA A CA 1
ATOM 462 C C . ALA A 1 78 ? -41.958 -4.089 -7.665 1.00 46.12 78 ALA A C 1
ATOM 463 O O . ALA A 1 78 ? -41.119 -3.191 -7.761 1.00 44.24 78 ALA A O 1
ATOM 465 N N . PRO A 1 79 ? -43.264 -3.880 -7.934 1.00 47.36 79 PRO A N 1
ATOM 466 C CA . PRO A 1 79 ? -43.785 -2.574 -8.360 1.00 47.66 79 PRO A CA 1
ATOM 467 C C . PRO A 1 79 ? -43.450 -1.466 -7.367 1.00 48.61 79 PRO A C 1
ATOM 468 O O . PRO A 1 79 ? -43.046 -0.369 -7.761 1.00 50.00 79 PRO A O 1
ATOM 472 N N . LEU A 1 80 ? -43.624 -1.738 -6.079 1.00 47.69 80 LEU A N 1
ATOM 473 C CA . LEU A 1 80 ? -43.301 -0.734 -5.074 1.00 48.72 80 LEU A CA 1
ATOM 474 C C . LEU A 1 80 ? -41.821 -0.382 -5.211 1.00 49.93 80 LEU A C 1
ATOM 475 O O . LEU A 1 80 ? -41.434 0.784 -5.315 1.00 51.58 80 LEU A O 1
ATOM 480 N N . LEU A 1 81 ? -41.002 -1.421 -5.227 1.00 50.63 81 LEU A N 1
ATOM 481 C CA . LEU A 1 81 ? -39.557 -1.296 -5.327 1.00 51.02 81 LEU A CA 1
ATOM 482 C C . LEU A 1 81 ? -39.039 -0.555 -6.572 1.00 50.37 81 LEU A C 1
ATOM 483 O O . LEU A 1 81 ? -38.138 0.280 -6.469 1.00 50.04 81 LEU A O 1
ATOM 488 N N . THR A 1 82 ? -39.604 -0.848 -7.739 1.00 49.75 82 THR A N 1
ATOM 489 C CA . THR A 1 82 ? -39.143 -0.216 -8.973 1.00 50.70 82 THR A CA 1
ATOM 490 C C . THR A 1 82 ? -39.850 1.081 -9.393 1.00 52.40 82 THR A C 1
ATOM 491 O O . THR A 1 82 ? -39.907 1.395 -10.576 1.00 53.79 82 THR A O 1
ATOM 495 N N . ALA A 1 83 ? -40.370 1.848 -8.443 1.00 53.75 83 ALA A N 1
ATOM 496 C CA . ALA A 1 83 ? -41.062 3.086 -8.792 1.00 54.60 83 ALA A CA 1
A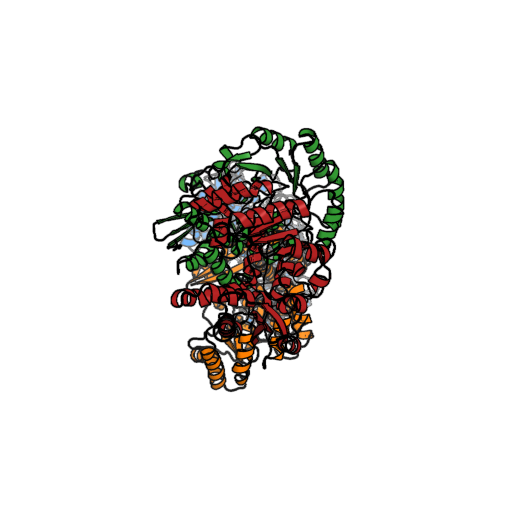TOM 497 C C . ALA A 1 83 ? -40.380 4.326 -8.213 1.00 55.94 83 ALA A C 1
ATOM 498 O O . ALA A 1 83 ? -40.785 5.462 -8.485 1.00 57.20 83 ALA A O 1
ATOM 500 N N . ARG A 1 84 ? -39.342 4.107 -7.418 1.00 55.39 84 ARG A N 1
ATOM 501 C CA . ARG A 1 84 ? -38.611 5.210 -6.814 1.00 54.75 84 ARG A CA 1
ATOM 502 C C . ARG A 1 84 ? -37.204 4.766 -6.457 1.00 55.09 84 ARG A C 1
ATOM 503 O O . ARG A 1 84 ? -36.825 3.614 -6.694 1.00 56.46 84 ARG A O 1
ATOM 511 N N . ALA A 1 85 ? -36.433 5.687 -5.892 1.00 52.98 85 ALA A N 1
ATOM 512 C CA . ALA A 1 85 ? -35.071 5.394 -5.484 1.00 51.52 85 ALA A CA 1
ATOM 513 C C . ALA A 1 85 ? -35.048 5.345 -3.962 1.00 51.10 85 ALA A C 1
ATOM 514 O O . ALA A 1 85 ? -36.014 5.761 -3.309 1.00 51.24 85 ALA A O 1
ATOM 516 N N . PHE A 1 86 ? -33.956 4.833 -3.397 1.00 49.41 86 PHE A N 1
ATOM 517 C CA . PHE A 1 86 ? -33.835 4.718 -1.949 1.00 47.50 86 PHE A CA 1
ATOM 518 C C . PHE A 1 86 ? -32.439 5.055 -1.474 1.00 47.30 86 PHE A C 1
ATOM 519 O O . PHE A 1 86 ? -31.452 4.618 -2.053 1.00 47.62 86 PHE A O 1
ATOM 527 N N . ALA A 1 87 ? -32.360 5.839 -0.409 1.00 47.92 87 ALA A N 1
ATOM 528 C CA . ALA A 1 87 ? -31.069 6.223 0.127 1.00 50.09 87 ALA A CA 1
ATOM 529 C C . ALA A 1 87 ? -30.208 4.980 0.354 1.00 50.96 87 ALA A C 1
ATOM 530 O O . ALA A 1 87 ? -29.012 4.989 0.082 1.00 51.94 87 ALA A O 1
ATOM 532 N N . ASP A 1 88 ? -30.830 3.913 0.846 1.00 52.68 88 ASP A N 1
ATOM 533 C CA . ASP A 1 88 ? -30.138 2.653 1.115 1.00 53.81 88 ASP A CA 1
ATOM 534 C C . ASP A 1 88 ? -31.155 1.524 1.284 1.00 54.20 88 ASP A C 1
ATOM 535 O O . ASP A 1 88 ? -32.368 1.759 1.220 1.00 54.13 88 ASP A O 1
ATOM 540 N N . PRO A 1 89 ? -30.678 0.281 1.499 1.00 53.95 89 PRO A N 1
ATOM 541 C CA . PRO A 1 89 ? -31.608 -0.847 1.669 1.00 52.58 89 PRO A CA 1
ATOM 542 C C . PRO A 1 89 ? -32.558 -0.672 2.859 1.00 50.76 89 PRO A C 1
ATOM 543 O O . PRO A 1 89 ? -33.732 -1.035 2.781 1.00 50.91 89 PRO A O 1
ATOM 547 N N . ALA A 1 90 ? -32.048 -0.117 3.956 1.00 48.49 90 ALA A N 1
ATOM 548 C CA . ALA A 1 90 ? -32.870 0.097 5.139 1.00 46.69 90 ALA A CA 1
ATOM 549 C C . ALA A 1 90 ? -34.114 0.910 4.788 1.00 46.95 90 ALA A C 1
ATOM 550 O O . ALA A 1 90 ? -35.222 0.604 5.240 1.00 48.09 90 ALA A O 1
ATOM 552 N N . GLN A 1 91 ? -33.934 1.947 3.981 1.00 45.64 91 GLN A N 1
ATOM 553 C CA . GLN A 1 91 ? -35.051 2.783 3.578 1.00 44.71 91 GLN A CA 1
ATOM 554 C C . GLN A 1 91 ? -36.049 2.016 2.702 1.00 44.67 91 GLN A C 1
ATOM 555 O O . GLN A 1 91 ? -37.259 2.183 2.844 1.00 46.07 91 GLN A O 1
ATOM 561 N N . ALA A 1 92 ? -35.552 1.177 1.797 1.00 43.63 92 ALA A N 1
ATOM 562 C CA . ALA A 1 92 ? -36.433 0.390 0.932 1.00 41.44 92 ALA A CA 1
ATOM 563 C C . ALA A 1 92 ? -37.185 -0.615 1.801 1.00 41.09 92 ALA A C 1
ATOM 564 O O . ALA A 1 92 ? -38.323 -0.974 1.518 1.00 41.51 92 ALA A O 1
ATOM 566 N N . PHE A 1 93 ? -36.540 -1.074 2.864 1.00 39.17 93 PHE A N 1
ATOM 567 C CA . PHE A 1 93 ? -37.175 -2.022 3.752 1.00 39.26 93 PHE A CA 1
ATOM 568 C C . PHE A 1 93 ? -38.353 -1.352 4.455 1.00 41.46 93 PHE A C 1
ATOM 569 O O . PHE A 1 93 ? -39.473 -1.870 4.454 1.00 42.85 93 PHE A O 1
ATOM 577 N N . ALA A 1 94 ? -38.099 -0.189 5.049 1.00 41.08 94 ALA A N 1
ATOM 578 C CA . ALA A 1 94 ? -39.141 0.544 5.753 1.00 39.86 94 ALA A CA 1
ATOM 579 C C . ALA A 1 94 ? -40.270 0.958 4.810 1.00 39.32 94 ALA A C 1
ATOM 580 O O . ALA A 1 94 ? -41.420 1.098 5.227 1.00 39.17 94 ALA A O 1
ATOM 582 N N . HIS A 1 95 ? -39.953 1.154 3.539 1.00 39.66 95 HIS A N 1
ATOM 583 C CA . HIS A 1 95 ? -40.982 1.558 2.601 1.00 40.92 95 HIS A CA 1
ATOM 584 C C . HIS A 1 95 ? -41.893 0.376 2.308 1.00 43.03 95 HIS A C 1
ATOM 585 O O . HIS A 1 95 ? -43.116 0.518 2.302 1.00 43.61 95 HIS A O 1
ATOM 592 N N . LEU A 1 96 ? -41.294 -0.796 2.092 1.00 44.60 96 LEU A N 1
ATOM 593 C CA . LEU A 1 96 ? -42.054 -1.998 1.777 1.00 45.02 96 LEU A CA 1
ATOM 594 C C . LEU A 1 96 ? -42.960 -2.450 2.900 1.00 45.78 96 LEU A C 1
ATOM 595 O O . LEU A 1 96 ? -44.074 -2.916 2.644 1.00 46.48 96 LEU A O 1
ATOM 600 N N . GLU A 1 97 ? -42.494 -2.322 4.140 1.00 46.08 97 GLU A N 1
ATOM 601 C CA . GLU A 1 97 ? -43.326 -2.706 5.276 1.00 46.76 97 GLU A CA 1
ATOM 602 C C . GLU A 1 97 ? -44.536 -1.777 5.348 1.00 47.06 97 GLU A C 1
ATOM 603 O O . GLU A 1 97 ? -45.684 -2.232 5.369 1.00 49.45 97 GLU A O 1
ATOM 609 N N . ALA A 1 98 ? -44.271 -0.474 5.359 1.00 46.40 98 ALA A N 1
ATOM 610 C CA . ALA A 1 98 ? -45.326 0.532 5.441 1.00 45.84 98 ALA A CA 1
ATOM 611 C C . ALA A 1 98 ? -46.350 0.438 4.315 1.00 44.90 98 ALA A C 1
ATOM 612 O O . ALA A 1 98 ? -47.552 0.581 4.548 1.00 45.64 98 ALA A O 1
ATOM 614 N N . ARG A 1 99 ? -45.874 0.200 3.100 1.00 42.94 99 ARG A N 1
ATOM 615 C CA . ARG A 1 99 ? -46.760 0.116 1.952 1.00 42.64 99 ARG A CA 1
ATOM 616 C C . ARG A 1 99 ? -47.498 -1.216 1.819 1.00 42.17 99 ARG A C 1
ATOM 617 O O . ARG A 1 99 ? -48.264 -1.397 0.874 1.00 42.31 99 ARG A O 1
ATOM 625 N N . THR A 1 100 ? -47.271 -2.152 2.742 1.00 39.54 100 THR A N 1
ATOM 626 C CA . THR A 1 100 ? -47.969 -3.440 2.672 1.00 37.94 100 THR A CA 1
ATOM 627 C C . THR A 1 100 ? -48.634 -3.769 3.995 1.00 37.37 100 THR A C 1
ATOM 628 O O . THR A 1 100 ? -49.251 -4.826 4.140 1.00 35.66 100 THR A O 1
ATOM 632 N N . ALA A 1 101 ? -48.501 -2.861 4.957 1.00 36.88 101 ALA A N 1
ATOM 633 C CA . ALA A 1 101 ? -49.077 -3.067 6.281 1.00 36.80 101 ALA A CA 1
ATOM 634 C C . ALA A 1 101 ? -50.576 -3.350 6.219 1.00 35.79 101 ALA A C 1
ATOM 635 O O . ALA A 1 101 ? -51.070 -4.264 6.873 1.00 36.14 101 ALA A O 1
ATOM 637 N N . VAL A 1 102 ? -51.293 -2.570 5.423 1.00 36.50 102 VAL A N 1
ATOM 638 C CA . VAL A 1 102 ? -52.730 -2.748 5.290 1.00 36.86 102 VAL A CA 1
ATOM 639 C C . VAL A 1 102 ? -53.093 -4.009 4.527 1.00 37.09 102 VAL A C 1
ATOM 640 O O . VAL A 1 102 ? -54.084 -4.664 4.839 1.00 39.86 102 VAL A O 1
ATOM 644 N N . LEU A 1 103 ? -52.300 -4.348 3.523 1.00 36.29 103 LEU A N 1
ATOM 645 C CA . LEU A 1 103 ? -52.556 -5.549 2.744 1.00 35.46 103 LEU A CA 1
ATOM 646 C C . LEU A 1 103 ? -52.349 -6.783 3.638 1.00 37.57 103 LEU A C 1
ATOM 647 O O . LEU A 1 103 ? -52.998 -7.818 3.453 1.00 38.72 103 LEU A O 1
ATOM 652 N N . ALA A 1 104 ? -51.446 -6.675 4.610 1.00 38.83 104 ALA A N 1
ATOM 653 C CA . ALA A 1 104 ? -51.185 -7.785 5.522 1.00 39.57 104 ALA A CA 1
ATOM 654 C C . ALA A 1 104 ? -52.445 -8.033 6.343 1.00 41.34 104 ALA A C 1
ATOM 655 O O . ALA A 1 104 ? -52.883 -9.174 6.516 1.00 41.83 104 ALA A O 1
ATOM 657 N N . ILE A 1 105 ? -53.032 -6.952 6.840 1.00 41.39 105 ILE A N 1
ATOM 658 C CA . ILE A 1 105 ? -54.243 -7.051 7.627 1.00 43.30 105 ILE A CA 1
ATOM 659 C C . ILE A 1 105 ? -55.368 -7.689 6.809 1.00 44.41 105 ILE A C 1
ATOM 660 O O . ILE A 1 105 ? -55.946 -8.698 7.213 1.00 46.02 105 ILE A O 1
ATOM 665 N N . GLN A 1 106 ? -55.662 -7.100 5.656 1.00 44.85 106 GLN A N 1
ATOM 666 C CA . GLN A 1 106 ? -56.722 -7.577 4.774 1.00 45.31 106 GLN A CA 1
ATOM 667 C C . GLN A 1 106 ? -56.647 -9.044 4.416 1.00 44.24 106 GLN A C 1
ATOM 668 O O . GLN A 1 106 ? -57.664 -9.682 4.195 1.00 44.30 106 GLN A O 1
ATOM 674 N N . THR A 1 107 ? -55.441 -9.583 4.364 1.00 43.56 107 THR A N 1
ATOM 675 C CA . THR A 1 107 ? -55.274 -10.960 3.958 1.00 42.24 107 THR A CA 1
ATOM 676 C C . THR A 1 107 ? -54.809 -11.908 5.043 1.00 41.92 107 THR A C 1
ATOM 677 O O . THR A 1 107 ? -54.934 -13.127 4.896 1.00 42.12 107 THR A O 1
ATOM 681 N N . GLY A 1 108 ? -54.270 -11.361 6.126 1.00 39.43 108 GLY A N 1
ATOM 682 C CA . GLY A 1 108 ? -53.781 -12.215 7.186 1.00 38.25 108 GLY A CA 1
ATOM 683 C C . GLY A 1 108 ? -52.523 -12.937 6.737 1.00 39.40 108 GLY A C 1
ATOM 684 O O . GLY A 1 108 ? -52.287 -14.095 7.105 1.00 40.41 108 GLY A O 1
ATOM 685 N N . GLU A 1 109 ? -51.718 -12.251 5.924 1.00 38.77 109 GLU A N 1
ATOM 686 C CA . GLU A 1 109 ? -50.460 -12.798 5.423 1.00 38.18 109 GLU A CA 1
ATOM 687 C C . GLU A 1 109 ? -49.253 -11.999 5.928 1.00 36.46 109 GLU A C 1
ATOM 688 O O . GLU A 1 109 ? -48.411 -11.570 5.151 1.00 36.52 109 GLU A O 1
ATOM 694 N N . PRO A 1 110 ? -49.154 -11.791 7.251 1.00 35.63 110 PRO A N 1
ATOM 695 C CA . PRO A 1 110 ? -48.003 -11.031 7.740 1.00 36.21 110 PRO A CA 1
ATOM 696 C C . PRO A 1 110 ? -46.716 -11.809 7.487 1.00 37.61 110 PRO A C 1
ATOM 697 O O . PRO A 1 110 ? -45.638 -11.220 7.343 1.00 39.50 110 PRO A O 1
ATOM 701 N N . GLY A 1 111 ? -46.850 -13.134 7.430 1.00 36.94 111 GLY A N 1
ATOM 702 C CA . GLY A 1 111 ? -45.716 -14.017 7.199 1.00 36.53 111 GLY A CA 1
ATOM 703 C C . GLY A 1 111 ? -45.199 -14.010 5.769 1.00 36.83 111 GLY A C 1
ATOM 704 O O . GLY A 1 111 ? -44.055 -13.629 5.530 1.00 36.31 111 GLY A O 1
ATOM 705 N N . PRO A 1 112 ? -46.010 -14.443 4.792 1.00 36.61 112 PRO A N 1
ATOM 706 C CA . PRO A 1 112 ? -45.569 -14.457 3.395 1.00 37.12 112 PRO A CA 1
ATOM 707 C C . PRO A 1 112 ? -44.952 -13.120 2.985 1.00 38.46 112 PRO A C 1
ATOM 708 O O . PRO A 1 112 ? -43.880 -13.076 2.372 1.00 39.42 112 PRO A O 1
ATOM 712 N N . LEU A 1 113 ? -45.630 -12.029 3.329 1.00 38.61 113 LEU A N 1
ATOM 713 C CA . LEU A 1 113 ? -45.137 -10.696 3.002 1.00 37.34 113 LEU A CA 1
ATOM 714 C C . LEU A 1 113 ? -43.815 -10.371 3.697 1.00 36.66 113 LEU A C 1
ATOM 715 O O . LEU A 1 113 ? -42.900 -9.849 3.067 1.00 38.68 113 LEU A O 1
ATOM 720 N N . ALA A 1 114 ? -43.707 -10.663 4.989 1.00 34.62 114 ALA A N 1
ATOM 721 C CA . ALA A 1 114 ? -42.460 -10.379 5.699 1.00 33.57 114 ALA A CA 1
ATOM 722 C C . ALA A 1 114 ? -41.307 -11.146 5.060 1.00 34.55 114 ALA A C 1
ATOM 723 O O . ALA A 1 114 ? -40.210 -10.605 4.853 1.00 34.46 114 ALA A O 1
ATOM 725 N N . GLN A 1 115 ? -41.576 -12.410 4.749 1.00 34.51 115 GLN A N 1
ATOM 726 C CA . GLN A 1 115 ? -40.604 -13.299 4.147 1.00 34.50 115 GLN A CA 1
ATOM 727 C C . GLN A 1 115 ? -40.148 -12.783 2.782 1.00 36.38 115 GLN A C 1
ATOM 728 O O . GLN A 1 115 ? -38.939 -12.707 2.492 1.00 36.95 115 GLN A O 1
ATOM 734 N N . ALA A 1 116 ? -41.105 -12.418 1.940 1.00 36.04 116 ALA A N 1
ATOM 735 C CA . ALA A 1 116 ? -40.750 -11.892 0.632 1.00 36.20 116 ALA A CA 1
ATOM 736 C C . ALA A 1 116 ? -39.933 -10.616 0.833 1.00 36.14 116 ALA A C 1
ATOM 737 O O . ALA A 1 116 ? -38.938 -10.397 0.145 1.00 38.37 116 ALA A O 1
ATOM 739 N N . ILE A 1 117 ? -40.344 -9.783 1.786 1.00 34.72 117 ILE A N 1
ATOM 740 C CA . ILE A 1 117 ? -39.636 -8.539 2.048 1.00 35.05 117 ILE A CA 1
ATOM 741 C C . ILE A 1 117 ? -38.219 -8.833 2.535 1.00 36.44 117 ILE A C 1
ATOM 742 O O . ILE A 1 117 ? -37.265 -8.226 2.067 1.00 36.89 117 ILE A O 1
ATOM 747 N N . ALA A 1 118 ? -38.073 -9.775 3.458 1.00 38.83 118 ALA A N 1
ATOM 748 C CA . ALA A 1 118 ? -36.745 -10.126 3.969 1.00 40.51 118 ALA A CA 1
ATOM 749 C C . ALA A 1 118 ? -35.822 -10.596 2.831 1.00 41.57 118 ALA A C 1
ATOM 750 O O . ALA A 1 118 ? -34.657 -10.202 2.764 1.00 42.10 118 ALA A O 1
ATOM 752 N N . GLY A 1 119 ? -36.342 -11.439 1.943 1.00 41.62 119 GLY A N 1
ATOM 753 C CA . GLY A 1 119 ? -35.543 -11.907 0.829 1.00 42.13 119 GLY A CA 1
ATOM 754 C C . GLY A 1 119 ? -35.051 -10.760 -0.048 1.00 43.57 119 GLY A C 1
ATOM 755 O O . GLY A 1 119 ? -33.896 -10.764 -0.497 1.00 43.69 119 GLY A O 1
ATOM 756 N N . LEU A 1 120 ? -35.916 -9.778 -0.304 1.00 42.69 120 LEU A N 1
ATOM 757 C CA . LEU A 1 120 ? -35.541 -8.629 -1.126 1.00 40.73 120 LEU A CA 1
ATOM 758 C C . LEU A 1 120 ? -34.534 -7.721 -0.428 1.00 42.00 120 LEU A C 1
ATOM 759 O O . LEU A 1 120 ? -33.738 -7.047 -1.096 1.00 43.20 120 LEU A O 1
ATOM 764 N N . ASP A 1 121 ? -34.549 -7.692 0.906 1.00 40.84 121 ASP A N 1
ATOM 765 C CA . ASP A 1 121 ? -33.588 -6.857 1.620 1.00 42.49 121 ASP A CA 1
ATOM 766 C C . ASP A 1 121 ? -32.203 -7.496 1.514 1.00 42.87 121 ASP A C 1
ATOM 767 O O . ASP A 1 121 ? -31.191 -6.807 1.334 1.00 42.82 121 ASP A O 1
ATOM 772 N N . ILE A 1 122 ? -32.168 -8.820 1.628 1.00 42.30 122 ILE A N 1
ATOM 773 C CA . ILE A 1 122 ? -30.920 -9.562 1.529 1.00 42.24 122 ILE A CA 1
ATOM 774 C C . ILE A 1 122 ? -30.271 -9.291 0.166 1.00 43.35 122 ILE A C 1
ATOM 775 O O . ILE A 1 122 ? -29.053 -9.185 0.065 1.00 45.48 122 ILE A O 1
ATOM 780 N N . ALA A 1 123 ? -31.091 -9.165 -0.871 1.00 41.92 123 ALA A N 1
ATOM 781 C CA . ALA A 1 123 ? -30.587 -8.909 -2.211 1.00 42.75 123 ALA A CA 1
ATOM 782 C C . ALA A 1 123 ? -30.117 -7.463 -2.400 1.00 44.11 123 ALA A C 1
ATOM 783 O O . ALA A 1 123 ? -29.130 -7.213 -3.093 1.00 42.94 123 ALA A O 1
ATOM 785 N N . LEU A 1 124 ? -30.831 -6.511 -1.800 1.00 44.82 124 LEU A N 1
ATOM 786 C CA . LEU A 1 124 ? -30.450 -5.105 -1.914 1.00 44.52 124 LEU A CA 1
ATOM 787 C C . LEU A 1 124 ? -29.143 -4.853 -1.159 1.00 45.41 124 LEU A C 1
ATOM 788 O O . LEU A 1 124 ? -28.313 -4.041 -1.590 1.00 44.87 124 LEU A O 1
ATOM 793 N N . CYS A 1 125 ? -28.962 -5.543 -0.035 1.00 45.21 125 CYS A N 1
ATOM 794 C CA . CYS A 1 125 ? -27.733 -5.403 0.739 1.00 47.19 125 CYS A CA 1
ATOM 795 C C . CYS A 1 125 ? -26.593 -6.092 -0.006 1.00 47.30 125 CYS A C 1
ATOM 796 O O . CYS A 1 125 ? -25.464 -5.605 -0.015 1.00 48.08 125 CYS A O 1
ATOM 799 N N . ASP A 1 126 ? -26.899 -7.232 -0.619 1.00 46.91 126 ASP A N 1
ATOM 800 C CA . ASP A 1 126 ? -25.919 -7.983 -1.391 1.00 46.33 126 ASP A CA 1
ATOM 801 C C . ASP A 1 126 ? -25.477 -7.078 -2.550 1.00 47.02 126 ASP A C 1
ATOM 802 O O . ASP A 1 126 ? -24.288 -6.958 -2.847 1.00 47.48 126 ASP A O 1
ATOM 807 N N . LEU A 1 127 ? -26.445 -6.427 -3.185 1.00 46.91 127 LEU A N 1
ATOM 808 C CA . LEU A 1 127 ? -26.163 -5.513 -4.287 1.00 47.35 127 LEU A CA 1
ATOM 809 C C . LEU A 1 127 ? -25.278 -4.359 -3.824 1.00 47.71 127 LEU A C 1
ATOM 810 O O . LEU A 1 127 ? -24.297 -4.011 -4.483 1.00 49.13 127 LEU A O 1
ATOM 815 N N . ALA A 1 128 ? -25.628 -3.772 -2.685 1.00 47.61 128 ALA A N 1
ATOM 816 C CA . ALA A 1 128 ? -24.876 -2.649 -2.131 1.00 47.33 128 ALA A CA 1
ATOM 817 C C . ALA A 1 128 ? -23.456 -3.043 -1.747 1.00 46.73 128 ALA A C 1
ATOM 818 O O . ALA A 1 128 ? -22.515 -2.278 -1.959 1.00 47.57 128 ALA A O 1
ATOM 820 N N . ALA A 1 129 ? -23.309 -4.233 -1.174 1.00 46.68 129 ALA A N 1
ATOM 821 C CA . ALA A 1 129 ? -22.006 -4.721 -0.747 1.00 47.38 129 ALA A CA 1
ATOM 822 C C . ALA A 1 129 ? -21.138 -4.995 -1.957 1.00 47.99 129 ALA A C 1
ATOM 823 O O . ALA A 1 129 ? -19.945 -4.702 -1.954 1.00 48.16 129 ALA A O 1
ATOM 825 N N . ARG A 1 130 ? -21.738 -5.564 -2.996 1.00 49.04 130 ARG A N 1
ATOM 826 C CA . ARG A 1 130 ? -20.997 -5.855 -4.217 1.00 49.78 130 ARG A CA 1
ATOM 827 C C . ARG A 1 130 ? -20.500 -4.558 -4.853 1.00 51.21 130 ARG A C 1
ATOM 828 O O . ARG A 1 130 ? -19.314 -4.440 -5.175 1.00 51.71 130 ARG A O 1
ATOM 836 N N . ARG A 1 131 ? -21.402 -3.590 -5.021 1.00 51.29 131 ARG A N 1
ATOM 837 C CA . ARG A 1 131 ? -21.036 -2.316 -5.622 1.00 51.87 131 ARG A CA 1
ATOM 838 C C . ARG A 1 131 ? -19.889 -1.664 -4.868 1.00 51.35 131 ARG A C 1
ATOM 839 O O . ARG A 1 131 ? -19.037 -1.011 -5.472 1.00 51.70 131 ARG A O 1
ATOM 847 N N . ALA A 1 132 ? -19.863 -1.842 -3.553 1.00 49.50 132 ALA A N 1
ATOM 848 C CA . ALA A 1 132 ? -18.797 -1.268 -2.740 1.00 49.49 132 ALA A CA 1
ATOM 849 C C . ALA A 1 132 ? -17.588 -2.201 -2.761 1.00 49.77 132 ALA A C 1
ATOM 850 O O . ALA A 1 132 ? -16.586 -1.947 -2.093 1.00 50.34 132 ALA A O 1
ATOM 852 N N . GLY A 1 133 ? -17.696 -3.284 -3.527 1.00 48.10 133 GLY A N 1
ATOM 853 C CA . GLY A 1 133 ? -16.615 -4.244 -3.615 1.00 46.21 133 GLY A CA 1
ATOM 854 C C . GLY A 1 133 ? -16.268 -4.857 -2.276 1.00 46.84 133 GLY A C 1
ATOM 855 O O . GLY A 1 133 ? -15.095 -5.021 -1.960 1.00 45.93 133 GLY A O 1
ATOM 856 N N . GLN A 1 134 ? -17.282 -5.215 -1.491 1.00 48.08 134 GLN A N 1
ATOM 857 C CA . GLN A 1 134 ? -17.050 -5.799 -0.170 1.00 48.32 134 GLN A CA 1
ATOM 858 C C . GLN A 1 134 ? -17.883 -7.028 0.166 1.00 48.14 134 GLN A C 1
ATOM 859 O O . GLN A 1 134 ? -18.998 -7.207 -0.335 1.00 47.22 134 GLN A O 1
ATOM 865 N N . PRO A 1 135 ? -17.338 -7.904 1.026 1.00 47.38 135 PRO A N 1
ATOM 866 C CA . PRO A 1 135 ? -18.080 -9.096 1.423 1.00 46.35 135 PRO A CA 1
ATOM 867 C C . PRO A 1 135 ? -19.148 -8.569 2.394 1.00 46.19 135 PRO A C 1
ATOM 868 O O . PRO A 1 135 ? -18.880 -7.645 3.172 1.00 44.90 135 PRO A O 1
ATOM 872 N N . LEU A 1 136 ? -20.353 -9.131 2.342 1.00 45.40 136 LEU A N 1
ATOM 873 C CA . LEU A 1 136 ? -21.425 -8.665 3.209 1.00 43.57 136 LEU A CA 1
ATOM 874 C C . LEU A 1 136 ? -20.993 -8.490 4.673 1.00 43.42 136 LEU A C 1
ATOM 875 O O . LEU A 1 136 ? -21.355 -7.504 5.316 1.00 42.78 136 LEU A O 1
ATOM 880 N N . TRP A 1 137 ? -20.205 -9.415 5.202 1.00 43.18 137 TRP A N 1
ATOM 881 C CA . TRP A 1 137 ? -19.788 -9.278 6.590 1.00 45.76 137 TRP A CA 1
ATOM 882 C C . TRP A 1 137 ? -19.033 -7.964 6.871 1.00 46.49 137 TRP A C 1
ATOM 883 O O . TRP A 1 137 ? -19.225 -7.339 7.915 1.00 46.63 137 TRP A O 1
ATOM 894 N N . ALA A 1 138 ? -18.185 -7.539 5.939 1.00 47.00 138 ALA A N 1
ATOM 895 C CA . ALA A 1 138 ? -17.423 -6.303 6.114 1.00 46.52 138 ALA A CA 1
ATOM 896 C C . ALA A 1 138 ? -18.348 -5.094 5.998 1.00 46.34 138 ALA A C 1
ATOM 897 O O . ALA A 1 138 ? -18.241 -4.140 6.773 1.00 45.80 138 ALA A O 1
ATOM 899 N N . TRP A 1 139 ? -19.247 -5.151 5.020 1.00 44.77 139 TRP A N 1
ATOM 900 C CA . TRP A 1 139 ? -20.229 -4.104 4.775 1.00 45.00 139 TRP A CA 1
ATOM 901 C C . TRP A 1 139 ? -21.077 -3.857 6.039 1.00 45.34 139 TRP A C 1
ATOM 902 O O . TRP A 1 139 ? -21.321 -2.716 6.432 1.00 43.99 139 TRP A O 1
ATOM 913 N N . LEU A 1 140 ? -21.526 -4.940 6.668 1.00 45.23 140 LEU A N 1
ATOM 914 C CA . LEU A 1 140 ? -22.319 -4.853 7.890 1.00 44.38 140 LEU A CA 1
ATOM 915 C C . LEU A 1 140 ? -21.468 -4.347 9.064 1.00 44.96 140 LEU A C 1
ATOM 916 O O . LEU A 1 140 ? -21.914 -4.352 10.215 1.00 46.51 140 LEU A O 1
ATOM 921 N N . GLY A 1 141 ? -20.241 -3.926 8.778 1.00 43.60 141 GLY A N 1
ATOM 922 C CA . GLY A 1 141 ? -19.377 -3.434 9.835 1.00 44.14 141 GLY A CA 1
ATOM 923 C C . GLY A 1 141 ? -18.694 -4.499 10.679 1.00 44.82 141 GLY A C 1
ATOM 924 O O . GLY A 1 141 ? -18.378 -4.259 11.841 1.00 44.14 141 GLY A O 1
ATOM 925 N N . GLY A 1 142 ? -18.455 -5.674 10.105 1.00 46.20 142 GLY A N 1
ATOM 926 C CA . GLY A 1 142 ? -17.790 -6.733 10.853 1.00 48.15 142 GLY A CA 1
ATOM 927 C C . GLY A 1 142 ? -16.277 -6.628 10.752 1.00 49.28 142 GLY A C 1
ATOM 928 O O . GLY A 1 142 ? -15.762 -5.904 9.899 1.00 50.03 142 GLY A O 1
ATOM 929 N N . SER A 1 143 ? -15.552 -7.345 11.603 1.00 50.20 143 SER A N 1
ATOM 930 C CA . SER A 1 143 ? -14.093 -7.272 11.561 1.00 51.61 143 SER A CA 1
ATOM 931 C C . SER A 1 143 ? -13.401 -8.628 11.378 1.00 52.15 143 SER A C 1
ATOM 932 O O . SER A 1 143 ? -12.172 -8.711 11.399 1.00 52.44 143 SER A O 1
ATOM 935 N N . GLY A 1 144 ? -14.193 -9.683 11.200 1.00 51.58 144 GLY A N 1
ATOM 936 C CA . GLY A 1 144 ? -13.641 -11.013 11.000 1.00 49.83 144 GLY A CA 1
ATOM 937 C C . GLY A 1 144 ? -14.569 -11.808 10.097 1.00 49.85 144 GLY A C 1
ATOM 938 O O . GLY A 1 144 ? -15.691 -11.371 9.829 1.00 48.75 144 GLY A O 1
ATOM 939 N N . ASP A 1 145 ? -14.119 -12.974 9.637 1.00 48.70 145 ASP A N 1
ATOM 940 C CA . ASP A 1 145 ? -14.933 -13.812 8.756 1.00 46.57 145 ASP A CA 1
ATOM 941 C C . ASP A 1 145 ? -14.997 -15.268 9.220 1.00 44.68 145 ASP A C 1
ATOM 942 O O . ASP A 1 145 ? -15.516 -16.127 8.510 1.00 43.68 145 ASP A O 1
ATOM 947 N N . ARG A 1 146 ? -14.470 -15.552 10.402 1.00 44.15 146 ARG A N 1
ATOM 948 C CA . ARG A 1 146 ? -14.477 -16.917 10.902 1.00 45.91 146 ARG A CA 1
ATOM 949 C C . ARG A 1 146 ? -15.620 -17.114 11.890 1.00 44.53 146 ARG A C 1
ATOM 950 O O . ARG A 1 146 ? -15.757 -16.356 12.846 1.00 44.82 146 ARG A O 1
ATOM 958 N N . ILE A 1 147 ? -16.448 -18.127 11.649 1.00 41.75 147 ILE A N 1
ATOM 959 C CA . ILE A 1 147 ? -17.572 -18.395 12.533 1.00 39.32 147 ILE A CA 1
ATOM 960 C C . ILE A 1 147 ? -17.747 -19.884 12.833 1.00 37.93 147 ILE A C 1
ATOM 961 O O . ILE A 1 147 ? -17.257 -20.739 12.104 1.00 37.33 147 ILE A O 1
ATOM 966 N N . GLY A 1 148 ? -18.446 -20.184 13.921 1.00 37.39 148 GLY A N 1
ATOM 967 C CA . GLY A 1 148 ? -18.701 -21.567 14.279 1.00 37.68 148 GLY A CA 1
ATOM 968 C C . GLY A 1 148 ? -20.047 -22.027 13.722 1.00 37.68 148 GLY A C 1
ATOM 969 O O . GLY A 1 148 ? -20.897 -21.197 13.369 1.00 39.11 148 GLY A O 1
ATOM 970 N N . VAL A 1 149 ? -20.239 -23.339 13.624 1.00 35.71 149 VAL A N 1
ATOM 971 C CA . VAL A 1 149 ? -21.491 -23.894 13.118 1.00 35.83 149 VAL A CA 1
ATOM 972 C C . VAL A 1 149 ? -21.902 -25.115 13.933 1.00 36.97 149 VAL A C 1
ATOM 973 O O . VAL A 1 149 ? -21.118 -25.629 14.746 1.00 37.77 149 VAL A O 1
ATOM 977 N N . TYR A 1 150 ? -23.139 -25.564 13.729 1.00 36.61 150 TYR A N 1
ATOM 978 C CA . TYR A 1 150 ? -23.641 -26.752 14.409 1.00 34.61 150 TYR A CA 1
ATOM 979 C C . TYR A 1 150 ? -24.587 -27.507 13.485 1.00 33.65 150 TYR A C 1
ATOM 980 O O . TYR A 1 150 ? -25.269 -26.912 12.656 1.00 33.85 150 TYR A O 1
ATOM 989 N N . ALA A 1 151 ? -24.583 -28.828 13.595 1.00 34.44 151 ALA A N 1
ATOM 990 C CA . ALA A 1 151 ? -25.458 -29.660 12.785 1.00 34.72 151 ALA A CA 1
ATOM 991 C C . ALA A 1 151 ? -26.823 -29.442 13.412 1.00 36.57 151 ALA A C 1
ATOM 992 O O . ALA A 1 151 ? -27.029 -29.728 14.597 1.00 37.51 151 ALA A O 1
ATOM 994 N N . SER A 1 152 ? -27.754 -28.927 12.623 1.00 38.19 152 SER A N 1
ATOM 995 C CA . SER A 1 152 ? -29.077 -28.622 13.137 1.00 39.11 152 SER A CA 1
ATOM 996 C C . SER A 1 152 ? -30.176 -29.526 12.626 1.00 40.19 152 SER A C 1
ATOM 997 O O . SER A 1 152 ? -30.211 -29.866 11.451 1.00 41.35 152 SER A O 1
ATOM 1000 N N . GLY A 1 153 ? -31.070 -29.919 13.527 1.00 42.67 153 GLY A N 1
ATOM 1001 C CA . GLY A 1 153 ? -32.207 -30.737 13.145 1.00 43.83 153 GLY A CA 1
ATOM 1002 C C . GLY A 1 153 ? -32.029 -32.220 12.914 1.00 44.49 153 GLY A C 1
ATOM 1003 O O . GLY A 1 153 ? -32.565 -32.761 11.950 1.00 45.60 153 GLY A O 1
ATOM 1004 N N . ILE A 1 154 ? -31.287 -32.872 13.799 1.00 45.46 154 ILE A N 1
ATOM 1005 C CA . ILE A 1 154 ? -31.052 -34.309 13.736 1.00 47.25 154 ILE A CA 1
ATOM 1006 C C . ILE A 1 154 ? -32.334 -35.020 14.177 1.00 49.45 154 ILE A C 1
ATOM 1007 O O . ILE A 1 154 ? -32.824 -34.789 15.283 1.00 48.81 154 ILE A O 1
ATOM 1012 N N . ASN A 1 155 ? -32.874 -35.882 13.322 1.00 52.30 155 ASN A N 1
ATOM 1013 C CA . ASN A 1 155 ? -34.102 -36.597 13.650 1.00 54.32 155 ASN A CA 1
ATOM 1014 C C . ASN A 1 155 ? -33.940 -37.562 14.820 1.00 55.06 155 ASN A C 1
ATOM 1015 O O . ASN A 1 155 ? -32.870 -38.134 15.025 1.00 55.20 155 ASN A O 1
ATOM 1020 N N . PRO A 1 156 ? -35.020 -37.757 15.596 1.00 56.01 156 PRO A N 1
ATOM 1021 C CA . PRO A 1 156 ? -35.138 -38.610 16.782 1.00 57.13 156 PRO A CA 1
ATOM 1022 C C . PRO A 1 156 ? -35.023 -40.118 16.616 1.00 58.71 156 PRO A C 1
ATOM 1023 O O . PRO A 1 156 ? -34.798 -40.828 17.603 1.00 58.05 156 PRO A O 1
ATOM 1027 N N . GLU A 1 157 ? -35.186 -40.610 15.391 1.00 60.29 157 GLU A N 1
ATOM 1028 C CA . GLU A 1 157 ? -35.109 -42.050 15.148 1.00 63.09 157 GLU A CA 1
ATOM 1029 C C . GLU A 1 157 ? -33.766 -42.652 15.564 1.00 63.80 157 GLU A C 1
ATOM 1030 O O . GLU A 1 157 ? -33.717 -43.551 16.406 1.00 64.01 157 GLU A O 1
ATOM 1036 N N . ASN A 1 158 ? -32.678 -42.158 14.983 1.00 64.11 158 ASN A N 1
ATOM 1037 C CA . ASN A 1 158 ? -31.351 -42.666 15.322 1.00 65.18 158 ASN A CA 1
ATOM 1038 C C . ASN A 1 158 ? -30.328 -41.542 15.397 1.00 63.72 158 ASN A C 1
ATOM 1039 O O . ASN A 1 158 ? -29.462 -41.417 14.534 1.00 64.53 158 ASN A O 1
ATOM 1044 N N . PRO A 1 159 ? -30.414 -40.716 16.452 1.00 62.06 159 PRO A N 1
ATOM 1045 C CA . PRO A 1 159 ? -29.533 -39.572 16.705 1.00 60.76 159 PRO A CA 1
ATOM 1046 C C . PRO A 1 159 ? -28.040 -39.901 16.708 1.00 60.00 159 PRO A C 1
ATOM 1047 O O . PRO A 1 159 ? -27.245 -39.209 16.071 1.00 59.93 159 PRO A O 1
ATOM 1051 N N . GLU A 1 160 ? -27.661 -40.947 17.435 1.00 58.80 160 GLU A N 1
ATOM 1052 C CA . GLU A 1 160 ? -26.256 -41.341 17.527 1.00 59.29 160 GLU A CA 1
ATOM 1053 C C . GLU A 1 160 ? -25.636 -41.635 16.158 1.00 56.78 160 GLU A C 1
ATOM 1054 O O . GLU A 1 160 ? -24.452 -41.372 15.940 1.00 55.13 160 GLU A O 1
ATOM 1060 N N . ASP A 1 161 ? -26.440 -42.173 15.241 1.00 54.49 161 ASP A N 1
ATOM 1061 C CA . ASP A 1 161 ? -25.971 -42.485 13.895 1.00 52.13 161 ASP A CA 1
ATOM 1062 C C . ASP A 1 161 ? -25.647 -41.254 13.060 1.00 50.96 161 ASP A C 1
ATOM 1063 O O . ASP A 1 161 ? -24.544 -41.142 12.527 1.00 51.70 161 ASP A O 1
ATOM 1068 N N . VAL A 1 162 ? -26.594 -40.329 12.932 1.00 48.28 162 VAL A N 1
ATOM 1069 C CA . VAL A 1 162 ? -26.326 -39.140 12.138 1.00 45.94 162 VAL A CA 1
ATOM 1070 C C . VAL A 1 162 ? -25.341 -38.215 12.851 1.00 45.72 162 VAL A C 1
ATOM 1071 O O . VAL A 1 162 ? -24.579 -37.503 12.203 1.00 46.08 162 VAL A O 1
ATOM 1075 N N . VAL A 1 163 ? -25.345 -38.221 14.180 1.00 45.12 163 VAL A N 1
ATOM 1076 C CA . VAL A 1 163 ? -24.401 -37.380 14.914 1.00 44.86 163 VAL A CA 1
ATOM 1077 C C . VAL A 1 163 ? -22.988 -37.865 14.603 1.00 44.00 163 VAL A C 1
ATOM 1078 O O . VAL A 1 163 ? -22.064 -37.076 14.461 1.00 44.89 163 VAL A O 1
ATOM 1082 N N . ALA A 1 164 ? -22.822 -39.174 14.501 1.00 43.54 164 ALA A N 1
ATOM 1083 C CA . ALA A 1 164 ? -21.515 -39.722 14.188 1.00 44.51 164 ALA A CA 1
ATOM 1084 C C . ALA A 1 164 ? -21.122 -39.236 12.789 1.00 45.15 164 ALA A C 1
ATOM 1085 O O . ALA A 1 164 ? -20.020 -38.720 12.568 1.00 45.30 164 ALA A O 1
ATOM 1087 N N . ARG A 1 165 ? -22.058 -39.385 11.858 1.00 46.44 165 ARG A N 1
ATOM 1088 C CA . ARG A 1 165 ? -21.861 -38.996 10.471 1.00 45.79 165 ARG A CA 1
ATOM 1089 C C . ARG A 1 165 ? -21.504 -37.517 10.321 1.00 45.49 165 ARG A C 1
ATOM 1090 O O . ARG A 1 165 ? -20.576 -37.176 9.588 1.00 45.29 165 ARG A O 1
ATOM 1098 N N . LYS A 1 166 ? -22.231 -36.645 11.019 1.00 44.41 166 LYS A N 1
ATOM 1099 C CA . LYS A 1 166 ? -21.984 -35.209 10.934 1.00 43.56 166 LYS A CA 1
ATOM 1100 C C . LYS A 1 166 ? -20.679 -34.827 11.619 1.00 43.93 166 LYS A C 1
ATOM 1101 O O . LYS A 1 166 ? -20.028 -33.838 11.258 1.00 42.56 166 LYS A O 1
ATOM 1107 N N . ALA A 1 167 ? -20.306 -35.611 12.622 1.00 43.94 167 ALA A N 1
ATOM 1108 C CA . ALA A 1 167 ? -19.069 -35.364 13.349 1.00 44.41 167 ALA A CA 1
ATOM 1109 C C . ALA A 1 167 ? -17.928 -35.643 12.373 1.00 45.05 167 ALA A C 1
ATOM 1110 O O . ALA A 1 167 ? -16.954 -34.883 12.292 1.00 45.09 167 ALA A O 1
ATOM 1112 N N . ALA A 1 168 ? -18.078 -36.733 11.622 1.00 44.64 168 ALA A N 1
ATOM 1113 C CA . ALA A 1 168 ? -17.094 -37.137 10.627 1.00 45.44 168 ALA A CA 1
ATOM 1114 C C . ALA A 1 168 ? -16.961 -36.071 9.542 1.00 45.83 168 ALA A C 1
ATOM 1115 O O . ALA A 1 168 ? -15.869 -35.827 9.040 1.00 46.28 168 ALA A O 1
ATOM 1117 N N . GLU A 1 169 ? -18.076 -35.443 9.182 1.00 46.68 169 GLU A N 1
ATOM 1118 C CA . GLU A 1 169 ? -18.066 -34.408 8.159 1.00 46.99 169 GLU A CA 1
ATOM 1119 C C . GLU A 1 169 ? -17.359 -33.154 8.643 1.00 47.46 169 GLU A C 1
ATOM 1120 O O . GLU A 1 169 ? -16.936 -32.342 7.832 1.00 49.71 169 GLU A O 1
ATOM 1126 N N . GLY A 1 170 ? -17.230 -32.994 9.959 1.00 47.02 170 GLY A N 1
ATOM 1127 C CA . GLY A 1 170 ? -16.543 -31.824 10.485 1.00 46.25 170 GLY A CA 1
ATOM 1128 C C . GLY A 1 170 ? -17.271 -31.007 11.540 1.00 46.74 170 GLY A C 1
ATOM 1129 O O . GLY A 1 170 ? -16.737 -30.021 12.045 1.00 46.31 170 GLY A O 1
ATOM 1130 N N . TYR A 1 171 ? -18.484 -31.417 11.888 1.00 47.04 171 TYR A N 1
ATOM 1131 C CA . TYR A 1 171 ? -19.279 -30.703 12.874 1.00 46.20 171 TYR A CA 1
ATOM 1132 C C . TYR A 1 171 ? -18.874 -30.974 14.318 1.00 47.36 171 TYR A C 1
ATOM 1133 O O . TYR A 1 171 ? -18.683 -32.123 14.711 1.00 48.78 171 TYR A O 1
ATOM 1142 N N . ARG A 1 172 ? -18.751 -29.904 15.105 1.00 47.37 172 ARG A N 1
ATOM 1143 C CA . ARG A 1 172 ? -18.365 -30.014 16.508 1.00 47.20 172 ARG A CA 1
ATOM 1144 C C . ARG A 1 172 ? -19.456 -29.510 17.474 1.00 47.37 172 ARG A C 1
ATOM 1145 O O . ARG A 1 172 ? -19.175 -29.200 18.634 1.00 47.74 172 ARG A O 1
ATOM 1153 N N . ALA A 1 173 ? -20.693 -29.431 16.987 1.00 45.62 173 ALA A N 1
ATOM 1154 C CA . ALA A 1 173 ? -21.844 -28.997 17.788 1.00 44.61 173 ALA A CA 1
ATOM 1155 C C . ALA A 1 173 ? -23.091 -29.571 17.114 1.00 44.09 173 ALA A C 1
ATOM 1156 O O . ALA A 1 173 ? -23.169 -29.627 15.886 1.00 42.72 173 ALA A O 1
ATOM 1158 N N . PHE A 1 174 ? -24.063 -30.001 17.914 1.00 44.01 174 PHE A N 1
ATOM 1159 C CA . PHE A 1 174 ? -25.269 -30.619 17.366 1.00 44.25 174 PHE A CA 1
ATOM 1160 C C . PHE A 1 174 ? -26.566 -30.215 18.069 1.00 45.16 174 PHE A C 1
ATOM 1161 O O . PHE A 1 174 ? -26.565 -29.900 19.260 1.00 44.17 174 PHE A O 1
ATOM 1169 N N . LYS A 1 175 ? -27.664 -30.216 17.310 1.00 45.45 175 LYS A N 1
ATOM 1170 C CA . LYS A 1 175 ? -28.981 -29.901 17.847 1.00 45.93 175 LYS A CA 1
ATOM 1171 C C . LYS A 1 175 ? -29.946 -31.029 17.498 1.00 47.43 175 LYS A C 1
ATOM 1172 O O . LYS A 1 175 ? -30.094 -31.387 16.331 1.00 46.17 175 LYS A O 1
ATOM 1178 N N . LEU A 1 176 ? -30.589 -31.580 18.527 1.00 49.41 176 LEU A N 1
ATOM 1179 C CA . LEU A 1 176 ? -31.550 -32.672 18.389 1.00 51.67 176 LEU A CA 1
ATOM 1180 C C . LEU A 1 176 ? -32.998 -32.190 18.361 1.00 52.32 176 LEU A C 1
ATOM 1181 O O . LEU A 1 176 ? -33.340 -31.179 18.975 1.00 52.14 176 LEU A O 1
ATOM 1186 N N . LYS A 1 177 ? -33.841 -32.931 17.649 1.00 52.83 177 LYS A N 1
ATOM 1187 C CA . LYS A 1 177 ? -35.262 -32.621 17.563 1.00 53.02 177 LYS A CA 1
ATOM 1188 C C . LYS A 1 177 ? -35.925 -33.435 18.665 1.00 53.76 177 LYS A C 1
ATOM 1189 O O . LYS A 1 177 ? -35.637 -34.616 18.829 1.00 55.47 177 LYS A O 1
ATOM 1195 N N . VAL A 1 178 ? -36.806 -32.803 19.425 1.00 55.51 178 VAL A N 1
ATOM 1196 C CA . VAL A 1 178 ? -37.522 -33.487 20.490 1.00 56.65 178 VAL A CA 1
ATOM 1197 C C . VAL A 1 178 ? -38.958 -32.998 20.448 1.00 57.79 178 VAL A C 1
ATOM 1198 O O . VAL A 1 178 ? -39.281 -32.088 19.685 1.00 57.94 178 VAL A O 1
ATOM 1202 N N . GLY A 1 179 ? -39.823 -33.602 21.252 1.00 59.58 179 GLY A N 1
ATOM 1203 C CA . GLY A 1 179 ? -41.205 -33.162 21.279 1.00 62.38 179 GLY A CA 1
ATOM 1204 C C . GLY A 1 179 ? -42.216 -34.214 20.889 1.00 63.46 179 GLY A C 1
ATOM 1205 O O . GLY A 1 179 ? -43.406 -34.056 21.153 1.00 63.53 179 GLY A O 1
ATOM 1206 N N . PHE A 1 180 ? -41.740 -35.286 20.270 1.00 65.58 180 PHE A N 1
ATOM 1207 C CA . PHE A 1 180 ? -42.603 -36.378 19.830 1.00 67.77 180 PHE A CA 1
ATOM 1208 C C . PHE A 1 180 ? -42.908 -37.331 20.988 1.00 67.13 180 PHE A C 1
ATOM 1209 O O . PHE A 1 180 ? -44.063 -37.526 21.354 1.00 66.99 180 PHE A O 1
ATOM 1217 N N . ASP A 1 181 ? -41.855 -37.915 21.556 1.00 67.15 181 ASP A N 1
ATOM 1218 C CA . ASP A 1 181 ? -41.979 -38.873 22.650 1.00 66.59 181 ASP A CA 1
ATOM 1219 C C . ASP A 1 181 ? -41.065 -38.536 23.829 1.00 65.94 181 ASP A C 1
ATOM 1220 O O . ASP A 1 181 ? -39.846 -38.614 23.722 1.00 66.19 181 ASP A O 1
ATOM 1225 N N . ASP A 1 182 ? -41.671 -38.186 24.957 1.00 66.43 182 ASP A N 1
ATOM 1226 C CA . ASP A 1 182 ? -40.950 -37.827 26.175 1.00 67.50 182 ASP A CA 1
ATOM 1227 C C . ASP A 1 182 ? -39.801 -38.740 26.599 1.00 67.63 182 ASP A C 1
ATOM 1228 O O . ASP A 1 182 ? -38.679 -38.283 26.800 1.00 67.88 182 ASP A O 1
ATOM 1233 N N . ALA A 1 183 ? -40.087 -40.027 26.751 1.00 67.98 183 ALA A N 1
ATOM 1234 C CA . ALA A 1 183 ? -39.078 -40.981 27.194 1.00 67.88 183 ALA A CA 1
ATOM 1235 C C . ALA A 1 183 ? -37.936 -41.181 26.213 1.00 67.93 183 ALA A C 1
ATOM 1236 O O . ALA A 1 183 ? -36.769 -41.244 26.610 1.00 65.58 183 ALA A O 1
ATOM 1238 N N . ARG A 1 184 ? -38.283 -41.290 24.935 1.00 68.54 184 ARG A N 1
ATOM 1239 C CA . ARG A 1 184 ? -37.298 -41.499 23.886 1.00 69.58 184 ARG A CA 1
ATOM 1240 C C . ARG A 1 184 ? -36.381 -40.284 23.793 1.00 69.41 184 ARG A C 1
ATOM 1241 O O . ARG A 1 184 ? -35.169 -40.427 23.634 1.00 69.66 184 ARG A O 1
ATOM 1249 N N . ASP A 1 185 ? -36.964 -39.093 23.903 1.00 68.75 185 ASP A N 1
ATOM 1250 C CA . ASP A 1 185 ? -36.198 -37.855 23.823 1.00 67.66 185 ASP A CA 1
ATOM 1251 C C . ASP A 1 185 ? -35.124 -37.731 24.897 1.00 65.98 185 ASP A C 1
ATOM 1252 O O . ASP A 1 185 ? -34.000 -37.338 24.608 1.00 66.25 185 ASP A O 1
ATOM 1257 N N . VAL A 1 186 ? -35.463 -38.051 26.138 1.00 65.46 186 VAL A N 1
ATOM 1258 C CA . VAL A 1 186 ? -34.478 -37.962 27.208 1.00 65.13 186 VAL A CA 1
ATOM 1259 C C . VAL A 1 186 ? -33.444 -39.058 27.027 1.00 64.53 186 VAL A C 1
ATOM 1260 O O . VAL A 1 186 ? -32.317 -38.934 27.497 1.00 65.38 186 VAL A O 1
ATOM 1264 N N . ARG A 1 187 ? -33.827 -40.136 26.350 1.00 63.63 187 ARG A N 1
ATOM 1265 C CA . ARG A 1 187 ? -32.892 -41.226 26.106 1.00 63.14 187 ARG A CA 1
ATOM 1266 C C . ARG A 1 187 ? -31.878 -40.727 25.086 1.00 62.06 187 ARG A C 1
ATOM 1267 O O . ARG A 1 187 ? -30.666 -40.833 25.298 1.00 61.49 187 ARG A O 1
ATOM 1275 N N . ASN A 1 188 ? -32.390 -40.176 23.983 1.00 60.63 188 ASN A N 1
ATOM 1276 C CA . ASN A 1 188 ? -31.555 -39.637 22.916 1.00 59.46 188 ASN A CA 1
ATOM 1277 C C . ASN A 1 188 ? -30.625 -38.570 23.466 1.00 58.75 188 ASN A C 1
ATOM 1278 O O . ASN A 1 188 ? -29.414 -38.627 23.268 1.00 58.37 188 ASN A O 1
ATOM 1283 N N . ALA A 1 189 ? -31.206 -37.596 24.156 1.00 58.04 189 ALA A N 1
ATOM 1284 C CA . ALA A 1 189 ? -30.441 -36.501 24.735 1.00 59.04 189 ALA A CA 1
ATOM 1285 C C . ALA A 1 189 ? -29.240 -36.998 25.524 1.00 59.57 189 ALA A C 1
ATOM 1286 O O . ALA A 1 189 ? -28.113 -36.589 25.269 1.00 60.13 189 ALA A O 1
ATOM 1288 N N . LEU A 1 190 ? -29.488 -37.888 26.477 1.00 61.49 190 LEU A N 1
ATOM 1289 C CA . LEU A 1 190 ? -28.428 -38.425 27.317 1.00 62.72 190 LEU A CA 1
ATOM 1290 C C . LEU A 1 190 ? -27.476 -39.343 26.554 1.00 64.26 190 LEU A C 1
ATOM 1291 O O . LEU A 1 190 ? -26.264 -39.315 26.777 1.00 64.19 190 LEU A O 1
ATOM 1296 N N . HIS A 1 191 ? -28.019 -40.154 25.653 1.00 65.71 191 HIS A N 1
ATOM 1297 C CA . HIS A 1 191 ? -27.189 -41.067 24.878 1.00 67.39 191 HIS A CA 1
ATOM 1298 C C . HIS A 1 191 ? -26.164 -40.281 24.042 1.00 66.57 191 HIS A C 1
ATOM 1299 O O . HIS A 1 191 ? -24.959 -40.550 24.092 1.00 67.15 191 HIS A O 1
ATOM 1306 N N . VAL A 1 192 ? -26.646 -39.302 23.285 1.00 64.15 192 VAL A N 1
ATOM 1307 C CA . VAL A 1 192 ? -25.775 -38.482 22.457 1.00 61.59 192 VAL A CA 1
ATOM 1308 C C . VAL A 1 192 ? -24.754 -37.718 23.297 1.00 61.42 192 VAL A C 1
ATOM 1309 O O . VAL A 1 192 ? -23.666 -37.411 22.819 1.00 61.60 192 VAL A O 1
ATOM 1313 N N . ARG A 1 193 ? -25.101 -37.399 24.540 1.00 61.45 193 ARG A N 1
ATOM 1314 C CA . ARG A 1 193 ? -24.169 -36.680 25.402 1.00 62.12 193 ARG A CA 1
ATOM 1315 C C . ARG A 1 193 ? -23.018 -37.602 25.768 1.00 64.33 193 ARG A C 1
ATOM 1316 O O . ARG A 1 193 ? -21.861 -37.183 25.801 1.00 64.33 193 ARG A O 1
ATOM 1324 N N . GLU A 1 194 ? -23.350 -38.860 26.047 1.00 66.48 194 GLU A N 1
ATOM 1325 C CA . GLU A 1 194 ? -22.355 -39.866 26.390 1.00 68.04 194 GLU A CA 1
ATOM 1326 C C . GLU A 1 194 ? -21.383 -40.008 25.225 1.00 67.82 194 GLU A C 1
ATOM 1327 O O . GLU A 1 194 ? -20.170 -39.878 25.389 1.00 67.94 194 GLU A O 1
ATOM 1333 N N . LEU A 1 195 ? -21.939 -40.281 24.049 1.00 67.05 195 LEU A N 1
ATOM 1334 C CA . LEU A 1 195 ? -21.162 -40.448 22.830 1.00 66.90 195 LEU A CA 1
ATOM 1335 C C . LEU A 1 195 ? -20.186 -39.281 22.608 1.00 66.29 195 LEU A C 1
ATOM 1336 O O . LEU A 1 195 ? -18.985 -39.489 22.444 1.00 65.60 195 LEU A O 1
ATOM 1341 N N . LEU A 1 196 ? -20.709 -38.058 22.622 1.00 66.07 196 LEU A N 1
ATOM 1342 C CA . LEU A 1 196 ? -19.905 -36.856 22.398 1.00 65.40 196 LEU A CA 1
ATOM 1343 C C . LEU A 1 196 ? -18.922 -36.528 23.507 1.00 64.84 196 LEU A C 1
ATOM 1344 O O . LEU A 1 196 ? -17.946 -35.806 23.292 1.00 65.06 196 LEU A O 1
ATOM 1349 N N . GLY A 1 197 ? -19.183 -37.034 24.701 1.00 63.74 197 GLY A N 1
ATOM 1350 C CA . GLY A 1 197 ? -18.279 -36.755 25.793 1.00 63.12 197 GLY A CA 1
ATOM 1351 C C . GLY A 1 197 ? -18.788 -35.703 26.751 1.00 62.57 197 GLY A C 1
ATOM 1352 O O . GLY A 1 197 ? -19.558 -36.014 27.661 1.00 64.90 197 GLY A O 1
ATOM 1353 N N . ALA A 1 198 ? -18.376 -34.457 26.560 1.00 60.33 198 ALA A N 1
ATOM 1354 C CA . ALA A 1 198 ? -18.808 -33.411 27.472 1.00 58.97 198 ALA A CA 1
ATOM 1355 C C . ALA A 1 198 ? -18.443 -32.002 27.027 1.00 58.50 198 ALA A C 1
ATOM 1356 O O . ALA A 1 198 ? -19.166 -31.048 27.315 1.00 58.94 198 ALA A O 1
ATOM 1358 N N . ALA A 1 199 ? -17.322 -31.857 26.335 1.00 56.68 199 ALA A N 1
ATOM 1359 C CA . ALA A 1 199 ? -16.919 -30.534 25.888 1.00 55.83 199 ALA A CA 1
ATOM 1360 C C . ALA A 1 199 ? -17.711 -30.098 24.655 1.00 54.58 199 ALA A C 1
ATOM 1361 O O . ALA A 1 199 ? -17.753 -28.915 24.327 1.00 55.10 199 ALA A O 1
ATOM 1363 N N . THR A 1 200 ? -18.347 -31.055 23.986 1.00 53.12 200 THR A N 1
ATOM 1364 C CA . THR A 1 200 ? -19.115 -30.772 22.777 1.00 51.52 200 THR A CA 1
ATOM 1365 C C . THR A 1 200 ? -20.483 -30.146 23.050 1.00 49.77 200 THR A C 1
ATOM 1366 O O . THR A 1 200 ? -21.293 -30.692 23.804 1.00 49.88 200 THR A O 1
ATOM 1370 N N . PRO A 1 201 ? -20.755 -28.984 22.435 1.00 46.78 201 PRO A N 1
ATOM 1371 C CA . PRO A 1 201 ? -22.014 -28.248 22.576 1.00 45.63 201 PRO A CA 1
ATOM 1372 C C . PRO A 1 201 ? -23.207 -29.057 22.064 1.00 45.81 201 PRO A C 1
ATOM 1373 O O . PRO A 1 201 ? -23.213 -29.499 20.919 1.00 46.74 201 PRO A O 1
ATOM 1377 N N . LEU A 1 202 ? -24.215 -29.247 22.910 1.00 46.03 202 LEU A N 1
ATOM 1378 C CA . LEU A 1 202 ? -25.407 -29.993 22.520 1.00 44.42 202 LEU A CA 1
ATOM 1379 C C . LEU A 1 202 ? -26.660 -29.149 22.775 1.00 44.43 202 LEU A C 1
ATOM 1380 O O . LEU A 1 202 ? -26.814 -28.544 23.838 1.00 43.00 202 LEU A O 1
ATOM 1385 N N . MET A 1 203 ? -27.549 -29.107 21.786 1.00 43.46 203 MET A N 1
ATOM 1386 C CA . MET A 1 203 ? -28.779 -28.334 21.886 1.00 41.93 203 MET A CA 1
ATOM 1387 C C . MET A 1 203 ? -30.001 -29.223 21.625 1.00 42.72 203 MET A C 1
ATOM 1388 O O . MET A 1 203 ? -29.856 -30.380 21.234 1.00 43.33 203 MET A O 1
ATOM 1393 N N . ALA A 1 204 ? -31.197 -28.679 21.856 1.00 42.92 204 ALA A N 1
ATOM 1394 C CA . ALA A 1 204 ? -32.446 -29.410 21.642 1.00 43.35 204 ALA A CA 1
ATOM 1395 C C . ALA A 1 204 ? -33.548 -28.456 21.188 1.00 43.63 204 ALA A C 1
ATOM 1396 O O . ALA A 1 204 ? -33.716 -27.370 21.745 1.00 42.30 204 ALA A O 1
ATOM 1398 N N . ASP A 1 205 ? -34.300 -28.877 20.173 1.00 44.79 205 ASP A N 1
ATOM 1399 C CA . ASP A 1 205 ? -35.376 -28.071 19.608 1.00 45.28 205 ASP A CA 1
ATOM 1400 C C . ASP A 1 205 ? -36.701 -28.829 19.671 1.00 45.19 205 ASP A C 1
ATOM 1401 O O . ASP A 1 205 ? -36.829 -29.908 19.103 1.00 44.66 205 ASP A O 1
ATOM 1406 N N . ALA A 1 206 ? -37.684 -28.259 20.365 1.00 46.16 206 ALA A N 1
ATOM 1407 C CA . ALA A 1 206 ? -38.999 -28.893 20.518 1.00 45.85 206 ALA A CA 1
ATOM 1408 C C . ALA A 1 206 ? -40.066 -28.389 19.535 1.00 45.91 206 ALA A C 1
ATOM 1409 O O . ALA A 1 206 ? -41.167 -28.944 19.473 1.00 45.98 206 ALA A O 1
ATOM 1411 N N . ASN A 1 207 ? -39.738 -27.347 18.774 1.00 45.43 207 ASN A N 1
ATOM 1412 C CA . ASN A 1 207 ? -40.656 -26.769 17.794 1.00 46.46 207 ASN A CA 1
ATOM 1413 C C . ASN A 1 207 ? -42.037 -26.442 18.345 1.00 45.89 207 ASN A C 1
ATOM 1414 O O . ASN A 1 207 ? -43.048 -26.786 17.741 1.00 46.10 207 ASN A O 1
ATOM 1419 N N . GLN A 1 208 ? -42.088 -25.774 19.489 1.00 44.76 208 GLN A N 1
ATOM 1420 C CA . GLN A 1 208 ? -43.373 -25.410 20.071 1.00 44.53 208 GLN A CA 1
ATOM 1421 C C . GLN A 1 208 ? -44.266 -26.627 20.316 1.00 44.88 208 GLN A C 1
ATOM 1422 O O . GLN A 1 208 ? -45.487 -26.519 20.248 1.00 46.72 208 GLN A O 1
ATOM 1428 N N . GLY A 1 209 ? -43.678 -27.778 20.612 1.00 45.04 209 GLY A N 1
ATOM 1429 C CA . GLY A 1 209 ? -44.490 -28.967 20.801 1.00 44.61 209 GLY A CA 1
ATOM 1430 C C . GLY A 1 209 ? -44.981 -29.279 22.199 1.00 45.30 209 GLY A C 1
ATOM 1431 O O . GLY A 1 209 ? -45.673 -30.276 22.397 1.00 46.28 209 GLY A O 1
ATOM 1432 N N . TRP A 1 210 ? -44.644 -28.439 23.171 1.00 44.77 210 TRP A N 1
ATOM 1433 C CA . TRP A 1 210 ? -45.060 -28.690 24.545 1.00 43.81 210 TRP A CA 1
ATOM 1434 C C . TRP A 1 210 ? -45.885 -27.562 25.145 1.00 44.00 210 TRP A C 1
ATOM 1435 O O . TRP A 1 210 ? -45.866 -26.430 24.655 1.00 42.38 210 TRP A O 1
ATOM 1446 N N . ASP A 1 211 ? -46.615 -27.886 26.214 1.00 44.48 211 ASP A N 1
ATOM 1447 C CA . ASP A 1 211 ? -47.360 -26.872 26.943 1.00 42.87 211 ASP A CA 1
ATOM 1448 C C . ASP A 1 211 ? -46.485 -26.615 28.182 1.00 41.67 211 ASP A C 1
ATOM 1449 O O . ASP A 1 211 ? -45.497 -27.326 28.404 1.00 40.00 211 ASP A O 1
ATOM 1454 N N . LEU A 1 212 ? -46.835 -25.613 28.979 1.00 40.28 212 LEU A N 1
ATOM 1455 C CA . LEU A 1 212 ? -46.031 -25.255 30.131 1.00 39.81 212 LEU A CA 1
ATOM 1456 C C . LEU A 1 212 ? -45.652 -26.370 31.096 1.00 40.49 212 LEU A C 1
ATOM 1457 O O . LEU A 1 212 ? -44.478 -26.543 31.412 1.00 40.41 212 LEU A O 1
ATOM 1462 N N . PRO A 1 213 ? -46.632 -27.134 31.595 1.00 40.63 213 PRO A N 1
ATOM 1463 C CA . PRO A 1 213 ? -46.235 -28.197 32.524 1.00 40.91 213 PRO A CA 1
ATOM 1464 C C . PRO A 1 213 ? -45.330 -29.288 31.933 1.00 42.33 213 PRO A C 1
ATOM 1465 O O . PRO A 1 213 ? -44.515 -29.881 32.646 1.00 43.09 213 PRO A O 1
ATOM 1469 N N . ARG A 1 214 ? -45.442 -29.541 30.636 1.00 43.42 214 ARG A N 1
ATOM 1470 C CA . ARG A 1 214 ? -44.600 -30.557 30.009 1.00 44.45 214 ARG A CA 1
ATOM 1471 C C . ARG A 1 214 ? -43.179 -30.027 29.811 1.00 45.01 214 ARG A C 1
ATOM 1472 O O . ARG A 1 214 ? -42.203 -30.752 30.003 1.00 45.37 214 ARG A O 1
ATOM 1480 N N . ALA A 1 215 ? -43.068 -28.760 29.427 1.00 44.54 215 ALA A N 1
ATOM 1481 C CA . ALA A 1 215 ? -41.768 -28.145 29.211 1.00 45.15 215 ALA A CA 1
ATOM 1482 C C . ALA A 1 215 ? -40.988 -28.125 30.516 1.00 47.00 215 ALA A C 1
ATOM 1483 O O . ALA A 1 215 ? -39.800 -28.434 30.539 1.00 47.59 215 ALA A O 1
ATOM 1485 N N . ARG A 1 216 ? -41.659 -27.749 31.602 1.00 49.93 216 ARG A N 1
ATOM 1486 C CA . ARG A 1 216 ? -41.023 -27.705 32.917 1.00 52.53 216 ARG A CA 1
ATOM 1487 C C . ARG A 1 216 ? -40.485 -29.097 33.218 1.00 52.98 216 ARG A C 1
ATOM 1488 O O . ARG A 1 216 ? -39.315 -29.268 33.564 1.00 52.39 216 ARG A O 1
ATOM 1496 N N . GLN A 1 217 ? -41.361 -30.085 33.072 1.00 53.15 217 GLN A N 1
ATOM 1497 C CA . GLN A 1 217 ? -41.014 -31.479 33.313 1.00 53.53 217 GLN A CA 1
ATOM 1498 C C . GLN A 1 217 ? -39.831 -31.929 32.457 1.00 52.96 217 GLN A C 1
ATOM 1499 O O . GLN A 1 217 ? -38.850 -32.455 32.980 1.00 53.19 217 GLN A O 1
ATOM 1505 N N . MET A 1 218 ? -39.920 -31.722 31.143 1.00 51.64 218 MET A N 1
ATOM 1506 C CA . MET A 1 218 ? -38.843 -32.129 30.244 1.00 48.57 218 MET A CA 1
ATOM 1507 C C . MET A 1 218 ? -37.554 -31.334 30.442 1.00 48.55 218 MET A C 1
ATOM 1508 O O . MET A 1 218 ? -36.467 -31.909 30.448 1.00 47.68 218 MET A O 1
ATOM 1513 N N . ALA A 1 219 ? -37.664 -30.019 30.605 1.00 48.20 219 ALA A N 1
ATOM 1514 C CA . ALA A 1 219 ? -36.472 -29.200 30.797 1.00 48.98 219 ALA A CA 1
ATOM 1515 C C . ALA A 1 219 ? -35.676 -29.720 31.988 1.00 50.73 219 ALA A C 1
ATOM 1516 O O . ALA A 1 219 ? -34.459 -29.570 32.051 1.00 51.25 219 ALA A O 1
ATOM 1518 N N . GLN A 1 220 ? -36.380 -30.341 32.930 1.00 53.23 220 GLN A N 1
ATOM 1519 C CA . GLN A 1 220 ? -35.768 -30.902 34.133 1.00 54.33 220 GLN A CA 1
ATOM 1520 C C . GLN A 1 220 ? -35.048 -32.213 33.805 1.00 53.85 220 GLN A C 1
ATOM 1521 O O . GLN A 1 220 ? -33.880 -32.398 34.154 1.00 53.34 220 GLN A O 1
ATOM 1527 N N . ARG A 1 221 ? -35.765 -33.115 33.138 1.00 52.30 221 ARG A N 1
ATOM 1528 C CA . ARG A 1 221 ? -35.241 -34.415 32.739 1.00 51.43 221 ARG A CA 1
ATOM 1529 C C . ARG A 1 221 ? -34.091 -34.311 31.731 1.00 51.92 221 ARG A C 1
ATOM 1530 O O . ARG A 1 221 ? -33.299 -35.241 31.596 1.00 52.11 221 ARG A O 1
ATOM 1538 N N . LEU A 1 222 ? -34.001 -33.189 31.022 1.00 51.31 222 LEU A N 1
ATOM 1539 C CA . LEU A 1 222 ? -32.930 -32.997 30.050 1.00 51.54 222 LEU A CA 1
ATOM 1540 C C . LEU A 1 222 ? -31.678 -32.455 30.729 1.00 52.62 222 LEU A C 1
ATOM 1541 O O . LEU A 1 222 ? -30.570 -32.640 30.232 1.00 54.32 222 LEU A O 1
ATOM 1546 N N . GLY A 1 223 ? -31.866 -31.785 31.864 1.00 53.20 223 GLY A N 1
ATOM 1547 C CA . GLY A 1 223 ? -30.755 -31.204 32.604 1.00 52.98 223 GLY A CA 1
ATOM 1548 C C . GLY A 1 223 ? -29.434 -31.947 32.514 1.00 53.23 223 GLY A C 1
ATOM 1549 O O . GLY A 1 223 ? -28.420 -31.350 32.165 1.00 52.33 223 GLY A O 1
ATOM 1550 N N . PRO A 1 224 ? -29.407 -33.252 32.831 1.00 54.22 224 PRO A N 1
ATOM 1551 C CA . PRO A 1 224 ? -28.181 -34.057 32.775 1.00 55.01 224 PRO A CA 1
ATOM 1552 C C . PRO A 1 224 ? -27.459 -34.116 31.422 1.00 55.41 224 PRO A C 1
ATOM 1553 O O . PRO A 1 224 ? -26.288 -34.501 31.360 1.00 56.03 224 PRO A O 1
ATOM 1557 N N . ALA A 1 225 ? -28.147 -33.739 30.346 1.00 55.23 225 ALA A N 1
ATOM 1558 C CA . ALA A 1 225 ? -27.537 -33.746 29.023 1.00 54.91 225 ALA A CA 1
ATOM 1559 C C . ALA A 1 225 ? -26.643 -32.519 28.862 1.00 56.26 225 ALA A C 1
ATOM 1560 O O . ALA A 1 225 ? -25.873 -32.422 27.908 1.00 57.79 225 ALA A O 1
ATOM 1562 N N . GLN A 1 226 ? -26.748 -31.583 29.801 1.00 55.93 226 GLN A N 1
ATOM 1563 C CA . GLN A 1 226 ? -25.947 -30.361 29.768 1.00 56.23 226 GLN A CA 1
ATOM 1564 C C . GLN A 1 226 ? -26.088 -29.607 28.440 1.00 54.62 226 GLN A C 1
ATOM 1565 O O . GLN A 1 226 ? -25.095 -29.262 27.798 1.00 55.09 226 GLN A O 1
ATOM 1571 N N . LEU A 1 227 ? -27.328 -29.345 28.042 1.00 52.22 227 LEU A N 1
ATOM 1572 C CA . LEU A 1 227 ? -27.605 -28.645 26.794 1.00 49.95 227 LEU A CA 1
ATOM 1573 C C . LEU A 1 227 ? -27.214 -27.172 26.860 1.00 48.46 227 LEU A C 1
ATOM 1574 O O . LEU A 1 227 ? -27.235 -26.570 27.927 1.00 49.07 227 LEU A O 1
ATOM 1579 N N . ASP A 1 228 ? -26.848 -26.599 25.718 1.00 47.21 228 ASP A N 1
ATOM 1580 C CA . ASP A 1 228 ? -26.477 -25.191 25.654 1.00 46.08 228 ASP A CA 1
ATOM 1581 C C . ASP A 1 228 ? -27.735 -24.341 25.643 1.00 45.43 228 ASP A C 1
ATOM 1582 O O . ASP A 1 228 ? -27.710 -23.181 26.049 1.00 43.61 228 ASP A O 1
ATOM 1587 N N . TRP A 1 229 ? -28.827 -24.920 25.150 1.00 45.36 229 TRP A N 1
ATOM 1588 C CA . TRP A 1 229 ? -30.109 -24.229 25.112 1.00 47.30 229 TRP A CA 1
ATOM 1589 C C . TRP A 1 229 ? -31.249 -25.141 24.652 1.00 49.07 229 TRP A C 1
ATOM 1590 O O . TRP A 1 229 ? -31.030 -26.125 23.936 1.00 49.35 229 TRP A O 1
ATOM 1601 N N . LEU A 1 230 ? -32.462 -24.812 25.091 1.00 48.46 230 LEU A N 1
ATOM 1602 C CA . LEU A 1 230 ? -33.661 -25.565 24.740 1.00 47.77 230 LEU A CA 1
ATOM 1603 C C . LEU A 1 230 ? -34.437 -24.648 23.791 1.00 46.97 230 LEU A C 1
ATOM 1604 O O . LEU A 1 230 ? -34.904 -23.577 24.187 1.00 46.26 230 LEU A O 1
ATOM 1609 N N . GLU A 1 231 ? -34.571 -25.063 22.537 1.00 44.74 231 GLU A N 1
ATOM 1610 C CA . GLU A 1 231 ? -35.242 -24.228 21.552 1.00 42.77 231 GLU A CA 1
ATOM 1611 C C . GLU A 1 231 ? -36.744 -24.433 21.394 1.00 41.13 231 GLU A C 1
ATOM 1612 O O . GLU A 1 231 ? -37.231 -25.557 21.293 1.00 40.43 231 GLU A O 1
ATOM 1618 N N . GLU A 1 232 ? -37.457 -23.313 21.368 1.00 39.36 232 GLU A N 1
ATOM 1619 C CA . GLU A 1 232 ? -38.905 -23.270 21.225 1.00 39.28 232 GLU A CA 1
ATOM 1620 C C . GLU A 1 232 ? -39.683 -24.346 22.007 1.00 38.35 232 GLU A C 1
ATOM 1621 O O . GLU A 1 232 ? -40.494 -25.077 21.432 1.00 36.60 232 GLU A O 1
ATOM 1627 N N . PRO A 1 233 ? -39.465 -24.436 23.332 1.00 37.42 233 PRO A N 1
ATOM 1628 C CA . PRO A 1 233 ? -40.163 -25.431 24.154 1.00 38.32 233 PRO A CA 1
ATOM 1629 C C . PRO A 1 233 ? -41.669 -25.185 24.206 1.00 39.12 233 PRO A C 1
ATOM 1630 O O . PRO A 1 233 ? -42.450 -26.118 24.407 1.00 41.10 233 PRO A O 1
ATOM 1634 N N . LEU A 1 234 ? -42.064 -23.927 24.024 1.00 39.31 234 LEU A N 1
ATOM 1635 C CA . LEU A 1 234 ? -43.474 -23.539 24.030 1.00 39.31 234 LEU A CA 1
ATOM 1636 C C . LEU A 1 234 ? -43.789 -22.820 22.733 1.00 39.99 234 LEU A C 1
ATOM 1637 O O . LEU A 1 234 ? -42.878 -22.370 22.041 1.00 39.85 234 LEU A O 1
ATOM 1642 N N . ARG A 1 235 ? -45.074 -22.695 22.410 1.00 40.83 235 ARG A N 1
ATOM 1643 C CA . ARG A 1 235 ? -45.467 -21.968 21.204 1.00 40.85 235 ARG A CA 1
ATOM 1644 C C . ARG A 1 235 ? -45.091 -20.489 21.391 1.00 41.99 235 ARG A C 1
ATOM 1645 O O . ARG A 1 235 ? -45.208 -19.937 22.487 1.00 40.01 235 ARG A O 1
ATOM 1653 N N . ALA A 1 236 ? -44.640 -19.856 20.314 1.00 43.94 236 ALA A N 1
ATOM 1654 C CA . ALA A 1 236 ? -44.248 -18.449 20.335 1.00 46.38 236 ALA A CA 1
ATOM 1655 C C . ALA A 1 236 ? -45.402 -17.563 20.811 1.00 47.81 236 ALA A C 1
ATOM 1656 O O . ALA A 1 236 ? -45.195 -16.429 21.239 1.00 46.45 236 ALA A O 1
ATOM 1658 N N . ASP A 1 237 ? -46.612 -18.118 20.729 1.00 51.00 237 ASP A N 1
ATOM 1659 C CA . ASP A 1 237 ? -47.868 -17.475 21.124 1.00 51.95 237 ASP A CA 1
ATOM 1660 C C . ASP A 1 237 ? -47.992 -17.235 22.624 1.00 52.00 237 ASP A C 1
ATOM 1661 O O . ASP A 1 237 ? -48.449 -16.184 23.049 1.00 52.58 237 ASP A O 1
ATOM 1666 N N . ARG A 1 238 ? -47.620 -18.239 23.414 1.00 51.45 238 ARG A N 1
ATOM 1667 C CA . ARG A 1 238 ? -47.707 -18.175 24.867 1.00 50.73 238 ARG A CA 1
ATOM 1668 C C . ARG A 1 238 ? -47.414 -16.809 25.481 1.00 50.57 238 ARG A C 1
ATOM 1669 O O . ARG A 1 238 ? -46.517 -16.095 25.030 1.00 51.07 238 ARG A O 1
ATOM 1677 N N . PRO A 1 239 ? -48.179 -16.429 26.523 1.00 49.63 239 PRO A N 1
ATOM 1678 C CA . PRO A 1 239 ? -47.994 -15.142 27.203 1.00 47.90 239 PRO A CA 1
ATOM 1679 C C . PRO A 1 239 ? -46.633 -15.104 27.911 1.00 46.37 239 PRO A C 1
ATOM 1680 O O . PRO A 1 239 ? -46.078 -16.150 28.268 1.00 46.75 239 PRO A O 1
ATOM 1684 N N . ALA A 1 240 ? -46.109 -13.899 28.119 1.00 43.40 240 ALA A N 1
ATOM 1685 C CA . ALA A 1 240 ? -44.819 -13.725 28.770 1.00 41.13 240 ALA A CA 1
ATOM 1686 C C . ALA A 1 240 ? -44.712 -14.496 30.070 1.00 41.39 240 ALA A C 1
ATOM 1687 O O . ALA A 1 240 ? -43.648 -15.019 30.404 1.00 42.63 240 ALA A O 1
ATOM 1689 N N . ALA A 1 241 ? -45.815 -14.569 30.803 1.00 41.65 241 ALA A N 1
ATOM 1690 C CA . ALA A 1 241 ? -45.831 -15.267 32.080 1.00 42.36 241 ALA A CA 1
ATOM 1691 C C . ALA A 1 241 ? -45.400 -16.725 31.993 1.00 44.29 241 ALA A C 1
ATOM 1692 O O . ALA A 1 241 ? -44.739 -17.227 32.898 1.00 45.06 241 ALA A O 1
ATOM 1694 N N . GLU A 1 242 ? -45.774 -17.408 30.914 1.00 45.36 242 GLU A N 1
ATOM 1695 C CA . GLU A 1 242 ? -45.423 -18.811 30.771 1.00 46.28 242 GLU A CA 1
ATOM 1696 C C . GLU A 1 242 ? -43.946 -18.985 30.452 1.00 46.40 242 GLU A C 1
ATOM 1697 O O . GLU A 1 242 ? -43.319 -19.944 30.909 1.00 46.47 242 GLU A O 1
ATOM 1703 N N . TRP A 1 243 ? -43.394 -18.058 29.670 1.00 46.82 243 TRP A N 1
ATOM 1704 C CA . TRP A 1 243 ? -41.977 -18.100 29.307 1.00 46.55 243 TRP A CA 1
ATOM 1705 C C . TRP A 1 243 ? -41.141 -17.733 30.513 1.00 45.91 243 TRP A C 1
ATOM 1706 O O . TRP A 1 243 ? -40.100 -18.336 30.774 1.00 46.20 243 TRP A O 1
ATOM 1717 N N . ALA A 1 244 ? -41.606 -16.733 31.246 1.00 45.61 244 ALA A N 1
ATOM 1718 C CA . ALA A 1 244 ? -40.905 -16.289 32.434 1.00 46.53 244 ALA A CA 1
ATOM 1719 C C . ALA A 1 244 ? -40.833 -17.437 33.438 1.00 46.78 244 ALA A C 1
ATOM 1720 O O . ALA A 1 244 ? -39.796 -17.670 34.053 1.00 48.25 244 ALA A O 1
ATOM 1722 N N . GLU A 1 245 ? -41.931 -18.163 33.594 1.00 47.24 245 GLU A N 1
ATOM 1723 C CA . GLU A 1 245 ? -41.957 -19.272 34.528 1.00 47.79 245 GLU A CA 1
ATOM 1724 C C . GLU A 1 245 ? -41.046 -20.403 34.080 1.00 47.98 245 GLU A C 1
ATOM 1725 O O . GLU A 1 245 ? -40.243 -20.911 34.862 1.00 48.62 245 GLU A O 1
ATOM 1731 N N . LEU A 1 246 ? -41.174 -20.804 32.821 1.00 47.72 246 LEU A N 1
ATOM 1732 C CA . LEU A 1 246 ? -40.351 -21.888 32.298 1.00 48.34 246 LEU A CA 1
ATOM 1733 C C . LEU A 1 246 ? -38.867 -21.548 32.399 1.00 48.54 246 LEU A C 1
ATOM 1734 O O . LEU A 1 246 ? -38.052 -22.385 32.793 1.00 48.31 246 LEU A O 1
ATOM 1739 N N . ALA A 1 247 ? -38.526 -20.312 32.048 1.00 48.15 247 ALA A N 1
ATOM 1740 C CA . ALA A 1 247 ? -37.143 -19.869 32.081 1.00 47.89 247 ALA A CA 1
ATOM 1741 C C . ALA A 1 247 ? -36.516 -20.086 33.451 1.00 49.12 247 ALA A C 1
ATOM 1742 O O . ALA A 1 247 ? -35.375 -20.521 33.549 1.00 50.13 247 ALA A O 1
ATOM 1744 N N . GLN A 1 248 ? -37.270 -19.800 34.510 1.00 51.22 248 GLN A N 1
ATOM 1745 C CA . GLN A 1 248 ? -36.770 -19.964 35.871 1.00 52.25 248 GLN A CA 1
ATOM 1746 C C . GLN A 1 248 ? -36.636 -21.431 36.266 1.00 51.30 248 GLN A C 1
ATOM 1747 O O . GLN A 1 248 ? -35.699 -21.815 36.967 1.00 52.37 248 GLN A O 1
ATOM 1753 N N . ALA A 1 249 ? -37.582 -22.247 35.825 1.00 49.68 249 ALA A N 1
ATOM 1754 C CA . ALA A 1 249 ? -37.569 -23.663 36.152 1.00 49.64 249 ALA A CA 1
ATOM 1755 C C . ALA A 1 249 ? -36.573 -24.470 35.328 1.00 49.97 249 ALA A C 1
ATOM 1756 O O . ALA A 1 249 ? -36.162 -25.554 35.740 1.00 51.83 249 ALA A O 1
ATOM 1758 N N . ALA A 1 250 ? -36.183 -23.957 34.167 1.00 48.90 250 ALA A N 1
ATOM 1759 C CA . ALA A 1 250 ? -35.256 -24.689 33.318 1.00 48.63 250 ALA A CA 1
ATOM 1760 C C . ALA A 1 250 ? -33.806 -24.578 33.774 1.00 49.33 250 ALA A C 1
ATOM 1761 O O . ALA A 1 250 ? -33.340 -23.509 34.169 1.00 50.00 250 ALA A O 1
ATOM 1763 N N . PRO A 1 251 ? -33.072 -25.697 33.728 1.00 49.47 251 PRO A N 1
ATOM 1764 C CA . PRO A 1 251 ? -31.664 -25.764 34.127 1.00 47.94 251 PRO A CA 1
ATOM 1765 C C . PRO A 1 251 ? -30.802 -25.123 33.052 1.00 48.44 251 PRO A C 1
ATOM 1766 O O . PRO A 1 251 ? -29.713 -24.623 33.330 1.00 50.87 251 PRO A O 1
ATOM 1770 N N . MET A 1 252 ? -31.293 -25.159 31.815 1.00 45.82 252 MET A N 1
ATOM 1771 C CA . MET A 1 252 ? -30.567 -24.588 30.692 1.00 42.46 252 MET A CA 1
ATOM 1772 C C . MET A 1 252 ? -31.292 -23.364 30.166 1.00 41.76 252 MET A C 1
ATOM 1773 O O . MET A 1 252 ? -32.467 -23.148 30.467 1.00 41.49 252 MET A O 1
ATOM 1778 N N . PRO A 1 253 ? -30.590 -22.527 29.385 1.00 41.08 253 PRO A N 1
ATOM 1779 C CA . PRO A 1 253 ? -31.267 -21.344 28.854 1.00 40.19 253 PRO A CA 1
ATOM 1780 C C . PRO A 1 253 ? -32.235 -21.694 27.709 1.00 39.50 253 PRO A C 1
ATOM 1781 O O . PRO A 1 253 ? -32.125 -22.741 27.062 1.00 39.00 253 PRO A O 1
ATOM 1785 N N . LEU A 1 254 ? -33.188 -20.801 27.487 1.00 37.95 254 LEU A N 1
ATOM 1786 C CA . LEU A 1 254 ? -34.200 -20.960 26.470 1.00 37.08 254 LEU A CA 1
ATOM 1787 C C . LEU A 1 254 ? -33.807 -20.188 25.209 1.00 38.07 254 LEU A C 1
ATOM 1788 O O . LEU A 1 254 ? -33.143 -19.149 25.283 1.00 38.61 254 LEU A O 1
ATOM 1793 N N . ALA A 1 255 ? -34.215 -20.701 24.051 1.00 37.00 255 ALA A N 1
ATOM 1794 C CA . ALA A 1 255 ? -33.913 -20.050 22.784 1.00 35.20 255 ALA A CA 1
ATOM 1795 C C . ALA A 1 255 ? -35.169 -19.936 21.923 1.00 36.19 255 ALA A C 1
ATOM 1796 O O . ALA A 1 255 ? -36.085 -20.755 22.028 1.00 35.76 255 ALA A O 1
ATOM 1798 N N . GLY A 1 256 ? -35.202 -18.911 21.073 1.00 35.80 256 GLY A N 1
ATOM 1799 C CA . GLY A 1 256 ? -36.334 -18.699 20.193 1.00 33.61 256 GLY A CA 1
ATOM 1800 C C . GLY A 1 256 ? -36.027 -17.557 19.248 1.00 34.11 256 GLY A C 1
ATOM 1801 O O . GLY A 1 256 ? -35.060 -16.836 19.451 1.00 33.63 256 GLY A O 1
ATOM 1802 N N . GLY A 1 257 ? -36.849 -17.388 18.217 1.00 35.18 257 GLY A N 1
ATOM 1803 C CA . GLY A 1 257 ? -36.635 -16.316 17.266 1.00 34.74 257 GLY A CA 1
ATOM 1804 C C . GLY A 1 257 ? -37.136 -16.733 15.902 1.00 36.64 257 GLY A C 1
ATOM 1805 O O . GLY A 1 257 ? -37.554 -15.901 15.102 1.00 37.67 257 GLY A O 1
ATOM 1806 N N . GLU A 1 258 ? -37.081 -18.034 15.638 1.00 38.45 258 GLU A N 1
ATOM 1807 C CA . GLU A 1 258 ? -37.541 -18.590 14.373 1.00 40.32 258 GLU A CA 1
ATOM 1808 C C . GLU A 1 258 ? -38.920 -18.008 14.098 1.00 40.47 258 GLU A C 1
ATOM 1809 O O . GLU A 1 258 ? -39.255 -17.688 12.961 1.00 39.37 258 GLU A O 1
ATOM 1815 N N . ASN A 1 259 ? -39.718 -17.862 15.154 1.00 40.90 259 ASN A N 1
ATOM 1816 C CA . ASN A 1 259 ? -41.067 -17.349 14.993 1.00 41.10 259 ASN A CA 1
ATOM 1817 C C . ASN A 1 259 ? -41.428 -16.064 15.712 1.00 42.03 259 ASN A C 1
ATOM 1818 O O . ASN A 1 259 ? -42.528 -15.916 16.239 1.00 43.36 259 ASN A O 1
ATOM 1823 N N . ILE A 1 260 ? -40.481 -15.140 15.728 1.00 41.27 260 ILE A N 1
ATOM 1824 C CA . ILE A 1 260 ? -40.686 -13.831 16.299 1.00 41.48 260 ILE A CA 1
ATOM 1825 C C . ILE A 1 260 ? -40.334 -12.947 15.102 1.00 42.49 260 ILE A C 1
ATOM 1826 O O . ILE A 1 260 ? -39.289 -13.136 14.481 1.00 44.23 260 ILE A O 1
ATOM 1831 N N . ALA A 1 261 ? -41.219 -12.022 14.749 1.00 42.23 261 ALA A N 1
ATOM 1832 C CA . ALA A 1 261 ? -40.986 -11.131 13.618 1.00 42.13 261 ALA A CA 1
ATOM 1833 C C . ALA A 1 261 ? -41.378 -9.708 13.980 1.00 43.14 261 ALA A C 1
ATOM 1834 O O . ALA A 1 261 ? -42.281 -9.492 14.785 1.00 44.97 261 ALA A O 1
ATOM 1836 N N . GLY A 1 262 ? -40.703 -8.731 13.390 1.00 42.32 262 GLY A N 1
ATOM 1837 C CA . GLY A 1 262 ? -41.036 -7.356 13.699 1.00 42.27 262 GLY A CA 1
ATOM 1838 C C . GLY A 1 262 ? -40.180 -6.792 14.815 1.00 43.04 262 GLY A C 1
ATOM 1839 O O . GLY A 1 262 ? -39.755 -7.505 15.724 1.00 40.22 262 GLY A O 1
ATOM 1840 N N . VAL A 1 263 ? -39.938 -5.490 14.738 1.00 44.39 263 VAL A N 1
ATOM 1841 C CA . VAL A 1 263 ? -39.116 -4.793 15.713 1.00 46.91 263 VAL A CA 1
ATOM 1842 C C . VAL A 1 263 ? -39.722 -4.808 17.110 1.00 46.92 263 VAL A C 1
ATOM 1843 O O . VAL A 1 263 ? -39.018 -5.025 18.096 1.00 48.65 263 VAL A O 1
ATOM 1847 N N . ALA A 1 264 ? -41.026 -4.574 17.198 1.00 46.50 264 ALA A N 1
ATOM 1848 C CA . ALA A 1 264 ? -41.696 -4.573 18.495 1.00 46.34 264 ALA A CA 1
ATOM 1849 C C . ALA A 1 264 ? -41.653 -5.937 19.194 1.00 45.55 264 ALA A C 1
ATOM 1850 O O . ALA A 1 264 ? -41.540 -6.004 20.416 1.00 47.45 264 ALA A O 1
ATOM 1852 N N . ALA A 1 265 ? -41.740 -7.022 18.431 1.00 43.91 265 ALA A N 1
ATOM 1853 C CA . ALA A 1 265 ? -41.731 -8.353 19.033 1.00 43.29 265 ALA A CA 1
ATOM 1854 C C . ALA A 1 265 ? -40.392 -8.698 19.677 1.00 43.18 265 ALA A C 1
ATOM 1855 O O . ALA A 1 265 ? -40.348 -9.328 20.735 1.00 43.62 265 ALA A O 1
ATOM 1857 N N . PHE A 1 266 ? -39.299 -8.284 19.045 1.00 43.69 266 PHE A N 1
ATOM 1858 C CA . PHE A 1 266 ? -37.980 -8.553 19.599 1.00 44.84 266 PHE A CA 1
ATOM 1859 C C . PHE A 1 266 ? -37.713 -7.697 20.835 1.00 46.30 266 PHE A C 1
ATOM 1860 O O . PHE A 1 266 ? -37.069 -8.160 21.780 1.00 45.75 266 PHE A O 1
ATOM 1868 N N . GLU A 1 267 ? -38.219 -6.463 20.847 1.00 47.75 267 GLU A N 1
ATOM 1869 C CA . GLU A 1 267 ? -38.026 -5.606 22.018 1.00 50.14 267 GLU A CA 1
ATOM 1870 C C . GLU A 1 267 ? -38.712 -6.270 23.217 1.00 50.17 267 GLU A C 1
ATOM 1871 O O . GLU A 1 267 ? -38.193 -6.253 24.340 1.00 50.27 267 GLU A O 1
ATOM 1877 N N . THR A 1 268 ? -39.880 -6.859 22.967 1.00 49.32 268 THR A N 1
ATOM 1878 C CA . THR A 1 268 ? -40.632 -7.546 24.006 1.00 48.45 268 THR A CA 1
ATOM 1879 C C . THR A 1 268 ? -39.836 -8.731 24.537 1.00 48.26 268 THR A C 1
ATOM 1880 O O . THR A 1 268 ? -39.743 -8.933 25.748 1.00 48.44 268 THR A O 1
ATOM 1884 N N . ALA A 1 269 ? -39.269 -9.514 23.624 1.00 47.40 269 ALA A N 1
ATOM 1885 C CA . ALA A 1 269 ? -38.473 -10.668 24.008 1.00 48.94 269 ALA A CA 1
ATOM 1886 C C . ALA A 1 269 ? -37.272 -10.187 24.808 1.00 49.11 269 ALA A C 1
ATOM 1887 O O . ALA A 1 269 ? -36.925 -10.757 25.841 1.00 49.85 269 ALA A O 1
ATOM 1889 N N . LEU A 1 270 ? -36.651 -9.119 24.324 1.00 49.36 270 LEU A N 1
ATOM 1890 C CA . LEU A 1 270 ? -35.488 -8.531 24.972 1.00 50.77 270 LEU A CA 1
ATOM 1891 C C . LEU A 1 270 ? -35.847 -7.987 26.362 1.00 51.41 270 LEU A C 1
ATOM 1892 O O . LEU A 1 270 ? -35.100 -8.157 27.329 1.00 52.75 270 LEU A O 1
ATOM 1897 N N . ALA A 1 271 ? -37.001 -7.334 26.448 1.00 50.74 271 ALA A N 1
ATOM 1898 C CA . ALA A 1 271 ? -37.477 -6.758 27.696 1.00 50.20 271 ALA A CA 1
ATOM 1899 C C . ALA A 1 271 ? -37.640 -7.780 28.817 1.00 50.21 271 ALA A C 1
ATOM 1900 O O . ALA A 1 271 ? -37.533 -7.430 29.994 1.00 49.89 271 ALA A O 1
ATOM 1902 N N . ALA A 1 272 ? -37.902 -9.034 28.453 1.00 49.42 272 ALA A N 1
ATOM 1903 C CA . ALA A 1 272 ? -38.113 -10.096 29.435 1.00 48.31 272 ALA A CA 1
ATOM 1904 C C . ALA A 1 272 ? -36.882 -10.947 29.720 1.00 48.97 272 ALA A C 1
ATOM 1905 O O . ALA A 1 272 ? -36.675 -11.390 30.847 1.00 48.79 272 ALA A O 1
ATOM 1907 N N . ARG A 1 273 ? -36.069 -11.186 28.699 1.00 49.13 273 ARG A N 1
ATOM 1908 C CA . ARG A 1 273 ? -34.867 -11.993 28.865 1.00 48.19 273 ARG A CA 1
ATOM 1909 C C . ARG A 1 273 ? -35.193 -13.425 29.303 1.00 48.19 273 ARG A C 1
ATOM 1910 O O . ARG A 1 273 ? -34.398 -14.075 29.987 1.00 47.08 273 ARG A O 1
ATOM 1918 N N . SER A 1 274 ? -36.370 -13.908 28.912 1.00 48.14 274 SER A N 1
ATOM 1919 C CA . SER A 1 274 ? -36.772 -15.277 29.218 1.00 48.53 274 SER A CA 1
ATOM 1920 C C . SER A 1 274 ? -35.966 -16.122 28.240 1.00 48.46 274 SER A C 1
ATOM 1921 O O . SER A 1 274 ? -35.473 -17.207 28.579 1.00 48.83 274 SER A O 1
ATOM 1924 N N . LEU A 1 275 ? -35.840 -15.609 27.019 1.00 47.11 275 LEU A N 1
ATOM 1925 C CA . LEU A 1 275 ? -35.037 -16.262 25.992 1.00 47.70 275 LEU A CA 1
ATOM 1926 C C . LEU A 1 275 ? -33.625 -15.703 26.181 1.00 47.85 275 LEU A C 1
ATOM 1927 O O . LEU A 1 275 ? -33.440 -14.484 26.220 1.00 49.77 275 LEU A O 1
ATOM 1932 N N . ARG A 1 276 ? -32.630 -16.570 26.323 1.00 47.98 276 ARG A N 1
ATOM 1933 C CA . ARG A 1 276 ? -31.260 -16.081 26.477 1.00 48.75 276 ARG A CA 1
ATOM 1934 C C . ARG A 1 276 ? -30.468 -16.255 25.186 1.00 48.16 276 ARG A C 1
ATOM 1935 O O . ARG A 1 276 ? -29.354 -15.752 25.046 1.00 48.94 276 ARG A O 1
ATOM 1943 N N . VAL A 1 277 ? -31.070 -16.967 24.243 1.00 47.23 277 VAL A N 1
ATOM 1944 C CA . VAL A 1 277 ? -30.479 -17.198 22.938 1.00 45.74 277 VAL A CA 1
ATOM 1945 C C . VAL A 1 277 ? -31.538 -16.755 21.928 1.00 46.11 277 VAL A C 1
ATOM 1946 O O . VAL A 1 277 ? -32.553 -17.431 21.740 1.00 44.51 277 VAL A O 1
ATOM 1950 N N . MET A 1 278 ? -31.322 -15.595 21.316 1.00 46.35 278 MET A N 1
ATOM 1951 C CA . MET A 1 278 ? -32.267 -15.089 20.335 1.00 47.08 278 MET A CA 1
ATOM 1952 C C . MET A 1 278 ? -31.793 -15.505 18.955 1.00 46.82 278 MET A C 1
ATOM 1953 O O . MET A 1 278 ? -30.625 -15.351 18.622 1.00 46.39 278 MET A O 1
ATOM 1958 N N . GLN A 1 279 ? -32.723 -16.040 18.165 1.00 47.07 279 GLN A N 1
ATOM 1959 C CA . GLN A 1 279 ? -32.434 -16.576 16.842 1.00 44.95 279 GLN A CA 1
ATOM 1960 C C . GLN A 1 279 ? -33.260 -16.001 15.691 1.00 44.50 279 GLN A C 1
ATOM 1961 O O . GLN A 1 279 ? -34.065 -16.706 15.081 1.00 43.68 279 GLN A O 1
ATOM 1967 N N . PRO A 1 280 ? -33.084 -14.714 15.379 1.00 44.57 280 PRO A N 1
ATOM 1968 C CA . PRO A 1 280 ? -33.883 -14.198 14.263 1.00 45.27 280 PRO A CA 1
ATOM 1969 C C . PRO A 1 280 ? -33.454 -14.811 12.915 1.00 46.57 280 PRO A C 1
ATOM 1970 O O . PRO A 1 280 ? -32.253 -14.913 12.618 1.00 47.24 280 PRO A O 1
ATOM 1974 N N . ASP A 1 281 ? -34.439 -15.228 12.115 1.00 45.68 281 ASP A N 1
ATOM 1975 C CA . ASP A 1 281 ? -34.190 -15.824 10.797 1.00 43.48 281 ASP A CA 1
ATOM 1976 C C . ASP A 1 281 ? -34.223 -14.689 9.774 1.00 42.11 281 ASP A C 1
ATOM 1977 O O . ASP A 1 281 ? -35.288 -14.307 9.292 1.00 42.37 281 ASP A O 1
ATOM 1982 N N . LEU A 1 282 ? -33.052 -14.162 9.430 1.00 41.80 282 LEU A N 1
ATOM 1983 C CA . LEU A 1 282 ? -32.982 -13.032 8.514 1.00 39.20 282 LEU A CA 1
ATOM 1984 C C . LEU A 1 282 ? -33.690 -13.227 7.174 1.00 37.23 282 LEU A C 1
ATOM 1985 O O . LEU A 1 282 ? -34.027 -12.247 6.518 1.00 34.69 282 LEU A O 1
ATOM 1990 N N . ALA A 1 283 ? -33.944 -14.474 6.782 1.00 37.01 283 ALA A N 1
ATOM 1991 C CA . ALA A 1 283 ? -34.660 -14.734 5.520 1.00 37.83 283 ALA A CA 1
ATOM 1992 C C . ALA A 1 283 ? -36.181 -14.806 5.762 1.00 37.36 283 ALA A C 1
ATOM 1993 O O . ALA A 1 283 ? -36.982 -14.791 4.822 1.00 36.43 283 ALA A O 1
ATOM 1995 N N . LYS A 1 284 ? -36.567 -14.880 7.032 1.00 36.57 284 LYS A N 1
ATOM 1996 C CA . LYS A 1 284 ? -37.972 -14.943 7.396 1.00 37.87 284 LYS A CA 1
ATOM 1997 C C . LYS A 1 284 ? -38.473 -13.534 7.681 1.00 39.73 284 LYS A C 1
ATOM 1998 O O . LYS A 1 284 ? -39.575 -13.167 7.268 1.00 41.16 284 LYS A O 1
ATOM 2004 N N . TRP A 1 285 ? -37.660 -12.743 8.384 1.00 40.41 285 TRP A N 1
ATOM 2005 C CA . TRP A 1 285 ? -38.036 -11.366 8.701 1.00 40.65 285 TRP A CA 1
ATOM 2006 C C . TRP A 1 285 ? -36.895 -10.335 8.759 1.00 41.47 285 TRP A C 1
ATOM 2007 O O . TRP A 1 285 ? -35.769 -10.630 9.174 1.00 41.46 285 TRP A O 1
ATOM 2018 N N . GLY A 1 286 ? -37.223 -9.115 8.339 1.00 41.41 286 GLY A N 1
ATOM 2019 C CA . GLY A 1 286 ? -36.291 -8.004 8.376 1.00 42.59 286 GLY A CA 1
ATOM 2020 C C . GLY A 1 286 ? -35.063 -8.003 7.491 1.00 43.78 286 GLY A C 1
ATOM 2021 O O . GLY A 1 286 ? -34.609 -6.936 7.065 1.00 44.83 286 GLY A O 1
ATOM 2022 N N . GLY A 1 287 ? -34.515 -9.180 7.209 1.00 44.33 287 GLY A N 1
ATOM 2023 C CA . GLY A 1 287 ? -33.319 -9.232 6.394 1.00 42.91 287 GLY A CA 1
ATOM 2024 C C . GLY A 1 287 ? -32.215 -8.601 7.216 1.00 42.74 287 GLY A C 1
ATOM 2025 O O . GLY A 1 287 ? -32.260 -8.635 8.446 1.00 43.23 287 GLY A O 1
ATOM 2026 N N . PHE A 1 288 ? -31.227 -8.014 6.553 1.00 42.55 288 PHE A N 1
ATOM 2027 C CA . PHE A 1 288 ? -30.128 -7.378 7.268 1.00 40.78 288 PHE A CA 1
ATOM 2028 C C . PHE A 1 288 ? -30.603 -6.082 7.919 1.00 39.26 288 PHE A C 1
ATOM 2029 O O . PHE A 1 288 ? -30.355 -5.831 9.100 1.00 37.95 288 PHE A O 1
ATOM 2037 N N . SER A 1 289 ? -31.293 -5.264 7.141 1.00 37.94 289 SER A N 1
ATOM 2038 C CA . SER A 1 289 ? -31.799 -4.003 7.649 1.00 39.80 289 SER A CA 1
ATOM 2039 C C . SER A 1 289 ? -32.504 -4.196 8.995 1.00 40.58 289 SER A C 1
ATOM 2040 O O . SER A 1 289 ? -32.326 -3.396 9.918 1.00 40.29 289 SER A O 1
ATOM 2043 N N . GLY A 1 290 ? -33.289 -5.265 9.108 1.00 40.84 290 GLY A N 1
ATOM 2044 C CA . GLY A 1 290 ? -33.998 -5.512 10.348 1.00 41.11 290 GLY A CA 1
ATOM 2045 C C . GLY A 1 290 ? -33.235 -6.305 11.399 1.00 42.54 290 GLY A C 1
ATOM 2046 O O . GLY A 1 290 ? -33.223 -5.933 12.574 1.00 43.62 290 GLY A O 1
ATOM 2047 N N . CYS A 1 291 ? -32.568 -7.377 10.986 1.00 41.58 291 CYS A N 1
ATOM 2048 C CA . CYS A 1 291 ? -31.867 -8.232 11.936 1.00 41.35 291 CYS A CA 1
ATOM 2049 C C . CYS A 1 291 ? -30.532 -7.768 12.504 1.00 40.74 291 CYS A C 1
ATOM 2050 O O . CYS A 1 291 ? -30.172 -8.177 13.608 1.00 40.37 291 CYS A O 1
ATOM 2053 N N . LEU A 1 292 ? -29.785 -6.942 11.775 1.00 39.51 292 LEU A N 1
ATOM 2054 C CA . LEU A 1 292 ? -28.503 -6.477 12.303 1.00 39.55 292 LEU A CA 1
ATOM 2055 C C . LEU A 1 292 ? -28.742 -5.751 13.630 1.00 40.19 292 LEU A C 1
ATOM 2056 O O . LEU A 1 292 ? -28.133 -6.097 14.655 1.00 39.19 292 LEU A O 1
ATOM 2061 N N . PRO A 1 293 ? -29.648 -4.745 13.635 1.00 39.81 293 PRO A N 1
ATOM 2062 C CA . PRO A 1 293 ? -29.940 -4.003 14.865 1.00 39.13 293 PRO A CA 1
ATOM 2063 C C . PRO A 1 293 ? -30.334 -4.927 16.011 1.00 41.25 293 PRO A C 1
ATOM 2064 O O . PRO A 1 293 ? -29.777 -4.829 17.105 1.00 43.94 293 PRO A O 1
ATOM 2068 N N . VAL A 1 294 ? -31.274 -5.838 15.771 1.00 40.59 294 VAL A N 1
ATOM 2069 C CA . VAL A 1 294 ? -31.688 -6.734 16.842 1.00 41.45 294 VAL A CA 1
ATOM 2070 C C . VAL A 1 294 ? -30.588 -7.699 17.278 1.00 42.49 294 VAL A C 1
ATOM 2071 O O . VAL A 1 294 ? -30.483 -8.025 18.466 1.00 42.57 294 VAL A O 1
ATOM 2075 N N . ALA A 1 295 ? -29.759 -8.147 16.341 1.00 43.05 295 ALA A N 1
ATOM 2076 C CA . ALA A 1 295 ? -28.682 -9.069 16.702 1.00 45.42 295 ALA A CA 1
ATOM 2077 C C . ALA A 1 295 ? -27.630 -8.327 17.528 1.00 46.85 295 ALA A C 1
ATOM 2078 O O . ALA A 1 295 ? -27.095 -8.862 18.508 1.00 45.74 295 ALA A O 1
ATOM 2080 N N . ARG A 1 296 ? -27.335 -7.089 17.137 1.00 47.82 296 ARG A N 1
ATOM 2081 C CA . ARG A 1 296 ? -26.362 -6.309 17.884 1.00 48.35 296 ARG A CA 1
ATOM 2082 C C . ARG A 1 296 ? -26.930 -6.043 19.268 1.00 47.83 296 ARG A C 1
ATOM 2083 O O . ARG A 1 296 ? -26.235 -6.191 20.277 1.00 48.01 296 ARG A O 1
ATOM 2091 N N . ALA A 1 297 ? -28.208 -5.683 19.308 1.00 46.83 297 ALA A N 1
ATOM 2092 C CA . ALA A 1 297 ? -28.891 -5.407 20.563 1.00 45.78 297 ALA A CA 1
ATOM 2093 C C . ALA A 1 297 ? -28.838 -6.621 21.484 1.00 45.30 297 ALA A C 1
ATOM 2094 O O . ALA A 1 297 ? -28.584 -6.488 22.681 1.00 46.62 297 ALA A O 1
ATOM 2096 N N . VAL A 1 298 ? -29.077 -7.803 20.927 1.00 43.86 298 VAL A N 1
ATOM 2097 C CA . VAL A 1 298 ? -29.054 -9.032 21.718 1.00 42.56 298 VAL A CA 1
ATOM 2098 C C . VAL A 1 298 ? -27.684 -9.278 22.351 1.00 43.07 298 VAL A C 1
ATOM 2099 O O . VAL A 1 298 ? -27.586 -9.587 23.542 1.00 43.03 298 VAL A O 1
ATOM 2103 N N . VAL A 1 299 ? -26.628 -9.142 21.555 1.00 43.45 299 VAL A N 1
ATOM 2104 C CA . VAL A 1 299 ? -25.278 -9.369 22.054 1.00 43.44 299 VAL A CA 1
ATOM 2105 C C . VAL A 1 299 ? -24.870 -8.315 23.083 1.00 45.17 299 VAL A C 1
ATOM 2106 O O . VAL A 1 299 ? -24.231 -8.635 24.090 1.00 46.25 299 VAL A O 1
ATOM 2110 N N . ALA A 1 300 ? -25.248 -7.064 22.841 1.00 44.34 300 ALA A N 1
ATOM 2111 C CA . ALA A 1 300 ? -24.932 -5.990 23.779 1.00 44.90 300 ALA A CA 1
ATOM 2112 C C . ALA A 1 300 ? -25.674 -6.200 25.108 1.00 44.86 300 ALA A C 1
ATOM 2113 O O . ALA A 1 300 ? -25.181 -5.831 26.173 1.00 46.75 300 ALA A O 1
ATOM 2115 N N . ALA A 1 301 ? -26.858 -6.798 25.045 1.00 43.81 301 ALA A N 1
ATOM 2116 C CA . ALA A 1 301 ? -27.644 -7.038 26.248 1.00 42.33 301 ALA A CA 1
ATOM 2117 C C . ALA A 1 301 ? -27.144 -8.236 27.043 1.00 42.51 301 ALA A C 1
ATOM 2118 O O . ALA A 1 301 ? -27.806 -8.679 27.984 1.00 43.33 301 ALA A O 1
ATOM 2120 N N . GLY A 1 302 ? -25.988 -8.773 26.661 1.00 41.51 302 GLY A N 1
ATOM 2121 C CA . GLY A 1 302 ? -25.447 -9.913 27.376 1.00 40.90 302 GLY A CA 1
ATOM 2122 C C . GLY A 1 302 ? -26.090 -11.247 27.049 1.00 42.87 302 GLY A C 1
ATOM 2123 O O . GLY A 1 302 ? -25.993 -12.192 27.827 1.00 44.29 302 GLY A O 1
ATOM 2124 N N . LEU A 1 303 ? -26.743 -11.340 25.896 1.00 44.37 303 LEU A N 1
ATOM 2125 C CA . LEU A 1 303 ? -27.383 -12.583 25.487 1.00 45.33 303 LEU A CA 1
ATOM 2126 C C . LEU A 1 303 ? -26.719 -13.137 24.221 1.00 46.18 303 LEU A C 1
ATOM 2127 O O . LEU A 1 303 ? -25.975 -12.421 23.547 1.00 47.90 303 LEU A O 1
ATOM 2132 N N . ARG A 1 304 ? -26.974 -14.406 23.905 1.00 45.41 304 ARG A N 1
ATOM 2133 C CA . ARG A 1 304 ? -26.387 -15.033 22.715 1.00 44.66 304 ARG A CA 1
ATOM 2134 C C . ARG A 1 304 ? -27.238 -14.859 21.465 1.00 44.46 304 ARG A C 1
ATOM 2135 O O . ARG A 1 304 ? -28.467 -14.945 21.520 1.00 45.33 304 ARG A O 1
ATOM 2143 N N . TYR A 1 305 ? -26.571 -14.633 20.341 1.00 42.84 305 TYR A N 1
ATOM 2144 C CA . TYR A 1 305 ? -27.235 -14.518 19.055 1.00 42.08 305 TYR A CA 1
ATOM 2145 C C . TYR A 1 305 ? -26.746 -15.702 18.223 1.00 43.86 305 TYR A C 1
ATOM 2146 O O . TYR A 1 305 ? -25.616 -15.708 17.732 1.00 45.44 305 TYR A O 1
ATOM 2155 N N . CYS A 1 306 ? -27.590 -16.718 18.082 1.00 45.15 306 CYS A N 1
ATOM 2156 C CA . CYS A 1 306 ? -27.231 -17.906 17.317 1.00 45.05 306 CYS A CA 1
ATOM 2157 C C . CYS A 1 306 ? -28.234 -18.181 16.217 1.00 44.45 306 CYS A C 1
ATOM 2158 O O . CYS A 1 306 ? -29.243 -18.851 16.438 1.00 46.19 306 CYS A O 1
ATOM 2161 N N . PRO A 1 307 ? -27.968 -17.669 15.009 1.00 44.21 307 PRO A N 1
ATOM 2162 C CA . PRO A 1 307 ? -28.873 -17.878 13.874 1.00 44.56 307 PRO A CA 1
ATOM 2163 C C . PRO A 1 307 ? -28.746 -19.289 13.280 1.00 45.12 307 PRO A C 1
ATOM 2164 O O . PRO A 1 307 ? -27.808 -20.031 13.583 1.00 43.51 307 PRO A O 1
ATOM 2168 N N . HIS A 1 308 ? -29.707 -19.656 12.446 1.00 46.89 308 HIS A N 1
ATOM 2169 C CA . HIS A 1 308 ? -29.694 -20.953 11.784 1.00 49.98 308 HIS A CA 1
ATOM 2170 C C . HIS A 1 308 ? -30.611 -20.849 10.589 1.00 49.05 308 HIS A C 1
ATOM 2171 O O . HIS A 1 308 ? -31.661 -20.219 10.660 1.00 50.07 308 HIS A O 1
ATOM 2178 N N . TYR A 1 309 ? -30.205 -21.445 9.479 1.00 47.87 309 TYR A N 1
ATOM 2179 C CA . TYR A 1 309 ? -31.026 -21.406 8.287 1.00 46.21 309 TYR A CA 1
ATOM 2180 C C . TYR A 1 309 ? -31.174 -22.822 7.728 1.00 46.51 309 TYR A C 1
ATOM 2181 O O . TYR A 1 309 ? -30.178 -23.489 7.416 1.00 48.15 309 TYR A O 1
ATOM 2190 N N . LEU A 1 310 ? -32.416 -23.289 7.619 1.00 44.72 310 LEU A N 1
ATOM 2191 C CA . LEU A 1 310 ? -32.667 -24.628 7.101 1.00 44.18 310 LEU A CA 1
ATOM 2192 C C . LEU A 1 310 ? -33.190 -24.595 5.655 1.00 43.47 310 LEU A C 1
ATOM 2193 O O . LEU A 1 310 ? -33.790 -25.553 5.166 1.00 43.49 310 LEU A O 1
ATOM 2198 N N . GLY A 1 311 ? -32.956 -23.489 4.963 1.00 42.69 311 GLY A N 1
ATOM 2199 C CA . GLY A 1 311 ? -33.410 -23.395 3.587 1.00 42.50 311 GLY A CA 1
ATOM 2200 C C . GLY A 1 311 ? -32.276 -23.703 2.629 1.00 42.60 311 GLY A C 1
ATOM 2201 O O . GLY A 1 311 ? -31.448 -24.572 2.906 1.00 43.46 311 GLY A O 1
ATOM 2202 N N . ALA A 1 312 ? -32.236 -22.986 1.507 1.00 41.17 312 ALA A N 1
ATOM 2203 C CA . ALA A 1 312 ? -31.205 -23.179 0.495 1.00 38.52 312 ALA A CA 1
ATOM 2204 C C . ALA A 1 312 ? -29.926 -22.425 0.855 1.00 38.96 312 ALA A C 1
ATOM 2205 O O . ALA A 1 312 ? -29.866 -21.733 1.873 1.00 39.56 312 ALA A O 1
ATOM 2207 N N . GLY A 1 313 ? -28.916 -22.549 -0.004 1.00 37.39 313 GLY A N 1
ATOM 2208 C CA . GLY A 1 313 ? -27.630 -21.920 0.237 1.00 36.86 313 GLY A CA 1
ATOM 2209 C C . GLY A 1 313 ? -27.545 -20.409 0.366 1.00 36.75 313 GLY A C 1
ATOM 2210 O O . GLY A 1 313 ? -26.814 -19.901 1.227 1.00 36.83 313 GLY A O 1
ATOM 2211 N N . ILE A 1 314 ? -28.268 -19.683 -0.478 1.00 35.42 314 ILE A N 1
ATOM 2212 C CA . ILE A 1 314 ? -28.223 -18.226 -0.432 1.00 35.24 314 ILE A CA 1
ATOM 2213 C C . ILE A 1 314 ? -28.568 -17.690 0.953 1.00 35.77 314 ILE A C 1
ATOM 2214 O O . ILE A 1 314 ? -27.845 -16.858 1.508 1.00 36.04 314 ILE A O 1
ATOM 2219 N N . GLY A 1 315 ? -29.671 -18.178 1.513 1.00 35.57 315 GLY A N 1
ATOM 2220 C CA . GLY A 1 315 ? -30.097 -17.729 2.823 1.00 33.16 315 GLY A CA 1
ATOM 2221 C C . GLY A 1 315 ? -29.096 -18.106 3.885 1.00 33.39 315 GLY A C 1
ATOM 2222 O O . GLY A 1 315 ? -28.866 -17.351 4.825 1.00 34.44 315 GLY A O 1
ATOM 2223 N N . LEU A 1 316 ? -28.501 -19.284 3.744 1.00 34.39 316 LEU A N 1
ATOM 2224 C CA . LEU A 1 316 ? -27.508 -19.743 4.710 1.00 35.54 316 LEU A CA 1
ATOM 2225 C C . LEU A 1 316 ? -26.269 -18.848 4.672 1.00 36.55 316 LEU A C 1
ATOM 2226 O O . LEU A 1 316 ? -25.748 -18.465 5.721 1.00 35.53 316 LEU A O 1
ATOM 2231 N N . GLN A 1 317 ? -25.795 -18.531 3.465 1.00 37.37 317 GLN A N 1
ATOM 2232 C CA . GLN A 1 317 ? -24.628 -17.670 3.313 1.00 39.10 317 GLN A CA 1
ATOM 2233 C C . GLN A 1 317 ? -24.952 -16.308 3.928 1.00 40.87 317 GLN A C 1
ATOM 2234 O O . GLN A 1 317 ? -24.119 -15.718 4.623 1.00 42.93 317 GLN A O 1
ATOM 2240 N N . ALA A 1 318 ? -26.171 -15.823 3.694 1.00 40.45 318 ALA A N 1
ATOM 2241 C CA . ALA A 1 318 ? -26.596 -14.536 4.235 1.00 40.30 318 ALA A CA 1
ATOM 2242 C C . ALA A 1 318 ? -26.517 -14.540 5.756 1.00 40.65 318 ALA A C 1
ATOM 2243 O O . ALA A 1 318 ? -26.139 -13.538 6.368 1.00 41.94 318 ALA A O 1
ATOM 2245 N N . SER A 1 319 ? -26.872 -15.670 6.362 1.00 40.02 319 SER A N 1
ATOM 2246 C CA . SER A 1 319 ? -26.834 -15.801 7.817 1.00 40.18 319 SER A CA 1
ATOM 2247 C C . SER A 1 319 ? -25.409 -15.866 8.345 1.00 41.15 319 SER A C 1
ATOM 2248 O O . SER A 1 319 ? -25.107 -15.314 9.407 1.00 42.11 319 SER A O 1
ATOM 2251 N N . ALA A 1 320 ? -24.532 -16.542 7.607 1.00 41.84 320 ALA A N 1
ATOM 2252 C CA . ALA A 1 320 ? -23.139 -16.657 8.021 1.00 41.88 320 ALA A CA 1
ATOM 2253 C C . ALA A 1 320 ? -22.516 -15.258 8.062 1.00 41.38 320 ALA A C 1
ATOM 2254 O O . ALA A 1 320 ? -21.756 -14.922 8.972 1.00 39.74 320 ALA A O 1
ATOM 2256 N N . HIS A 1 321 ? -22.855 -14.434 7.081 1.00 40.07 321 HIS A N 1
ATOM 2257 C CA . HIS A 1 321 ? -22.312 -13.092 7.056 1.00 41.32 321 HIS A CA 1
ATOM 2258 C C . HIS A 1 321 ? -22.784 -12.251 8.226 1.00 42.26 321 HIS A C 1
ATOM 2259 O O . HIS A 1 321 ? -21.988 -11.529 8.839 1.00 43.37 321 HIS A O 1
ATOM 2266 N N . LEU A 1 322 ? -24.071 -12.346 8.552 1.00 41.88 322 LEU A N 1
ATOM 2267 C CA . LEU A 1 322 ? -24.585 -11.575 9.665 1.00 40.39 322 LEU A CA 1
ATOM 2268 C C . LEU A 1 322 ? -23.896 -12.003 10.956 1.00 39.83 322 LEU A C 1
ATOM 2269 O O . LEU A 1 322 ? -23.446 -11.158 11.720 1.00 39.16 322 LEU A O 1
ATOM 2274 N N . LEU A 1 323 ? -23.795 -13.309 11.192 1.00 39.52 323 LEU A N 1
ATOM 2275 C CA . LEU A 1 323 ? -23.137 -13.804 12.401 1.00 38.97 323 LEU A CA 1
ATOM 2276 C C . LEU A 1 323 ? -21.685 -13.344 12.495 1.00 39.90 323 LEU A C 1
ATOM 2277 O O . LEU A 1 323 ? -21.166 -13.114 13.587 1.00 40.83 323 LEU A O 1
ATOM 2282 N N . ALA A 1 324 ? -21.021 -13.224 11.353 1.00 41.71 324 ALA A N 1
ATOM 2283 C CA . ALA A 1 324 ? -19.631 -12.788 11.348 1.00 43.39 324 ALA A CA 1
ATOM 2284 C C . ALA A 1 324 ? -19.584 -11.312 11.747 1.00 43.99 324 ALA A C 1
ATOM 2285 O O . ALA A 1 324 ? -18.685 -10.880 12.472 1.00 43.98 324 ALA A O 1
ATOM 2287 N N . ALA A 1 325 ? -20.568 -10.547 11.282 1.00 43.86 325 ALA A N 1
ATOM 2288 C CA . ALA A 1 325 ? -20.639 -9.129 11.603 1.00 43.74 325 ALA A CA 1
ATOM 2289 C C . ALA A 1 325 ? -21.014 -8.901 13.072 1.00 44.14 325 ALA A C 1
ATOM 2290 O O . ALA A 1 325 ? -20.680 -7.867 13.644 1.00 45.88 325 ALA A O 1
ATOM 2292 N N . VAL A 1 326 ? -21.706 -9.865 13.677 1.00 44.53 326 VAL A N 1
ATOM 2293 C CA . VAL A 1 326 ? -22.116 -9.773 15.082 1.00 44.53 326 VAL A CA 1
ATOM 2294 C C . VAL A 1 326 ? -21.638 -11.040 15.780 1.00 46.79 326 VAL A C 1
ATOM 2295 O O . VAL A 1 326 ? -22.433 -11.889 16.200 1.00 46.32 326 VAL A O 1
ATOM 2299 N N . PRO A 1 327 ? -20.313 -11.160 15.934 1.00 49.41 327 PRO A N 1
ATOM 2300 C CA . PRO A 1 327 ? -19.560 -12.259 16.546 1.00 52.15 327 PRO A CA 1
ATOM 2301 C C . PRO A 1 327 ? -20.012 -12.756 17.916 1.00 54.68 327 PRO A C 1
ATOM 2302 O O . PRO A 1 327 ? -20.078 -13.969 18.156 1.00 54.21 327 PRO A O 1
ATOM 2306 N N . GLY A 1 328 ? -20.310 -11.825 18.814 1.00 55.92 328 GLY A N 1
ATOM 2307 C CA . GLY A 1 328 ? -20.713 -12.221 20.147 1.00 60.02 328 GLY A CA 1
ATOM 2308 C C . GLY A 1 328 ? -19.650 -11.775 21.131 1.00 62.64 328 GLY A C 1
ATOM 2309 O O . GLY A 1 328 ? -18.480 -11.639 20.773 1.00 62.88 328 GLY A O 1
ATOM 2310 N N . LEU A 1 329 ? -20.057 -11.540 22.374 1.00 64.53 329 LEU A N 1
ATOM 2311 C CA . LEU A 1 329 ? -19.140 -11.086 23.410 1.00 65.42 329 LEU A CA 1
ATOM 2312 C C . LEU A 1 329 ? -19.168 -12.104 24.537 1.00 66.00 329 LEU A C 1
ATOM 2313 O O . LEU A 1 329 ? -18.164 -12.751 24.842 1.00 64.56 329 LEU A O 1
ATOM 2318 N N . ALA A 1 330 ? -20.337 -12.246 25.150 1.00 67.75 330 ALA A N 1
ATOM 2319 C CA . ALA A 1 330 ? -20.509 -13.203 26.232 1.00 69.55 330 ALA A CA 1
ATOM 2320 C C . ALA A 1 330 ? -20.120 -14.595 25.728 1.00 70.17 330 ALA A C 1
ATOM 2321 O O . ALA A 1 330 ? -19.060 -15.124 26.091 1.00 69.09 330 ALA A O 1
ATOM 2323 N N . SER A 1 331 ? -20.977 -15.167 24.877 1.00 70.12 331 SER A N 1
ATOM 2324 C CA . SER A 1 331 ? -20.751 -16.501 24.309 1.00 70.68 331 SER A CA 1
ATOM 2325 C C . SER A 1 331 ? -20.727 -16.475 22.772 1.00 69.15 331 SER A C 1
ATOM 2326 O O . SER A 1 331 ? -21.628 -15.912 22.136 1.00 71.28 331 SER A O 1
ATOM 2329 N N . PRO A 1 332 ? -19.702 -17.100 22.156 1.00 66.00 332 PRO A N 1
ATOM 2330 C CA . PRO A 1 332 ? -19.541 -17.162 20.695 1.00 62.11 332 PRO A CA 1
ATOM 2331 C C . PRO A 1 332 ? -20.806 -17.636 19.986 1.00 58.80 332 PRO A C 1
ATOM 2332 O O . PRO A 1 332 ? -21.357 -18.676 20.327 1.00 59.85 332 PRO A O 1
ATOM 2336 N N . GLY A 1 333 ? -21.261 -16.877 18.998 1.00 54.97 333 GLY A N 1
ATOM 2337 C CA . GLY A 1 333 ? -22.457 -17.269 18.279 1.00 51.98 333 GLY A CA 1
ATOM 2338 C C . GLY A 1 333 ? -22.215 -18.447 17.356 1.00 51.11 333 GLY A C 1
ATOM 2339 O O . GLY A 1 333 ? -21.126 -18.598 16.806 1.00 52.27 333 GLY A O 1
ATOM 2340 N N . LEU A 1 334 ? -23.224 -19.294 17.181 1.00 49.29 334 LEU A N 1
ATOM 2341 C CA . LEU A 1 334 ? -23.086 -20.448 16.304 1.00 46.00 334 LEU A CA 1
ATOM 2342 C C . LEU A 1 334 ? -24.160 -20.442 15.238 1.00 47.31 334 LEU A C 1
ATOM 2343 O O . LEU A 1 334 ? -25.338 -20.227 15.533 1.00 48.51 334 LEU A O 1
ATOM 2348 N N . LEU A 1 335 ? -23.744 -20.660 13.993 1.00 47.08 335 LEU A N 1
ATOM 2349 C CA . LEU A 1 335 ? -24.662 -20.690 12.864 1.00 45.70 335 LEU A CA 1
ATOM 2350 C C . LEU A 1 335 ? -25.092 -22.135 12.673 1.00 46.26 335 LEU A C 1
ATOM 2351 O O . LEU A 1 335 ? -24.250 -23.029 12.586 1.00 47.60 335 LEU A O 1
ATOM 2356 N N . GLY A 1 336 ? -26.405 -22.363 12.640 1.00 46.33 336 GLY A N 1
ATOM 2357 C CA . GLY A 1 336 ? -26.932 -23.707 12.477 1.00 43.38 336 GLY A CA 1
ATOM 2358 C C . GLY A 1 336 ? -27.104 -24.080 11.022 1.00 43.31 336 GLY A C 1
ATOM 2359 O O . GLY A 1 336 ? -27.652 -23.312 10.232 1.00 43.48 336 GLY A O 1
ATOM 2360 N N . VAL A 1 337 ? -26.632 -25.266 10.664 1.00 42.15 337 VAL A N 1
ATOM 2361 C CA . VAL A 1 337 ? -26.725 -25.745 9.294 1.00 41.32 337 VAL A CA 1
ATOM 2362 C C . VAL A 1 337 ? -27.571 -27.013 9.274 1.00 43.01 337 VAL A C 1
ATOM 2363 O O . VAL A 1 337 ? -27.382 -27.903 10.115 1.00 42.78 337 VAL A O 1
ATOM 2367 N N . ASP A 1 338 ? -28.506 -27.081 8.325 1.00 43.41 338 ASP A N 1
ATOM 2368 C CA . ASP A 1 338 ? -29.388 -28.241 8.167 1.00 43.94 338 ASP A CA 1
ATOM 2369 C C . ASP A 1 338 ? -28.566 -29.533 8.131 1.00 42.54 338 ASP A C 1
ATOM 2370 O O . ASP A 1 338 ? -27.656 -29.674 7.319 1.00 40.93 338 ASP A O 1
ATOM 2375 N N . ALA A 1 339 ? -28.896 -30.482 8.995 1.00 43.03 339 ALA A N 1
ATOM 2376 C CA . ALA A 1 339 ? -28.151 -31.735 9.052 1.00 45.80 339 ALA A CA 1
ATOM 2377 C C . ALA A 1 339 ? -28.430 -32.682 7.889 1.00 47.98 339 ALA A C 1
ATOM 2378 O O . ALA A 1 339 ? -27.563 -33.467 7.504 1.00 49.74 339 ALA A O 1
ATOM 2380 N N . ASN A 1 340 ? -29.636 -32.598 7.331 1.00 50.62 340 ASN A N 1
ATOM 2381 C CA . ASN A 1 340 ? -30.063 -33.459 6.230 1.00 51.95 340 ASN A CA 1
ATOM 2382 C C . ASN A 1 340 ? -29.569 -33.013 4.869 1.00 51.85 340 ASN A C 1
ATOM 2383 O O . ASN A 1 340 ? -29.255 -31.850 4.673 1.00 52.86 340 ASN A O 1
ATOM 2388 N N . ASP A 1 341 ? -29.507 -33.947 3.926 1.00 51.09 341 ASP A N 1
ATOM 2389 C CA . ASP A 1 341 ? -29.034 -33.638 2.586 1.00 49.93 341 ASP A CA 1
ATOM 2390 C C . ASP A 1 341 ? -30.003 -32.784 1.784 1.00 48.65 341 ASP A C 1
ATOM 2391 O O . ASP A 1 341 ? -31.205 -33.046 1.756 1.00 49.76 341 ASP A O 1
ATOM 2396 N N . ASN A 1 342 ? -29.469 -31.753 1.137 1.00 46.36 342 ASN A N 1
ATOM 2397 C CA . ASN A 1 342 ? -30.267 -30.853 0.310 1.00 43.33 342 ASN A CA 1
ATOM 2398 C C . ASN A 1 342 ? -29.334 -30.100 -0.632 1.00 40.93 342 ASN A C 1
ATOM 2399 O O . ASN A 1 342 ? -28.635 -29.171 -0.230 1.00 39.32 342 ASN A O 1
ATOM 2404 N N . PRO A 1 343 ? -29.312 -30.507 -1.906 1.00 39.29 343 PRO A N 1
ATOM 2405 C CA . PRO A 1 343 ? -28.463 -29.874 -2.914 1.00 37.37 343 PRO A CA 1
ATOM 2406 C C . PRO A 1 343 ? -28.747 -28.392 -3.052 1.00 37.45 343 PRO A C 1
ATOM 2407 O O . PRO A 1 343 ? -27.847 -27.617 -3.373 1.00 37.51 343 PRO A O 1
ATOM 2411 N N . LEU A 1 344 ? -29.996 -27.994 -2.807 1.00 38.66 344 LEU A N 1
ATOM 2412 C CA . LEU A 1 344 ? -30.361 -26.586 -2.910 1.00 38.81 344 LEU A CA 1
ATOM 2413 C C . LEU A 1 344 ? -29.539 -25.756 -1.935 1.00 39.48 344 LEU A C 1
ATOM 2414 O O . LEU A 1 344 ? -29.311 -24.561 -2.164 1.00 40.12 344 LEU A O 1
ATOM 2419 N N . ARG A 1 345 ? -29.084 -26.395 -0.856 1.00 39.17 345 ARG A N 1
ATOM 2420 C CA . ARG A 1 345 ? -28.226 -25.722 0.116 1.00 38.58 345 ARG A CA 1
ATOM 2421 C C . ARG A 1 345 ? -26.749 -25.899 -0.253 1.00 39.01 345 ARG A C 1
ATOM 2422 O O . ARG A 1 345 ? -25.993 -24.931 -0.286 1.00 41.15 345 ARG A O 1
ATOM 2430 N N . SER A 1 346 ? -26.346 -27.135 -0.532 1.00 37.56 346 SER A N 1
ATOM 2431 C CA . SER A 1 346 ? -24.958 -27.439 -0.863 1.00 36.96 346 SER A CA 1
ATOM 2432 C C . SER A 1 346 ? -24.435 -26.801 -2.141 1.00 36.72 346 SER A C 1
ATOM 2433 O O . SER A 1 346 ? -23.268 -26.407 -2.209 1.00 38.18 346 SER A O 1
ATOM 2436 N N . LEU A 1 347 ? -25.285 -26.702 -3.154 1.00 34.11 347 LEU A N 1
ATOM 2437 C CA . LEU A 1 347 ? -24.858 -26.127 -4.415 1.00 32.44 347 LEU A CA 1
ATOM 2438 C C . LEU A 1 347 ? -24.757 -24.602 -4.327 1.00 33.60 347 LEU A C 1
ATOM 2439 O O . LEU A 1 347 ? -24.256 -23.956 -5.242 1.00 35.50 347 LEU A O 1
ATOM 2444 N N . LEU A 1 348 ? -25.207 -24.020 -3.221 1.00 33.67 348 LEU A N 1
ATOM 2445 C CA . LEU A 1 348 ? -25.169 -22.569 -3.092 1.00 32.93 348 LEU A CA 1
ATOM 2446 C C . LEU A 1 348 ? -24.490 -22.041 -1.840 1.00 35.41 348 LEU A C 1
ATOM 2447 O O . LEU A 1 348 ? -24.692 -20.886 -1.476 1.00 37.79 348 LEU A O 1
ATOM 2452 N N . SER A 1 349 ? -23.695 -22.864 -1.170 1.00 35.09 349 SER A N 1
ATOM 2453 C CA . SER A 1 349 ? -23.015 -22.388 0.020 1.00 37.85 349 SER A CA 1
ATOM 2454 C C . SER A 1 349 ? -21.565 -22.838 0.071 1.00 37.95 349 SER A C 1
ATOM 2455 O O . SER A 1 349 ? -21.215 -23.757 0.811 1.00 38.07 349 SER A O 1
ATOM 2458 N N . PRO A 1 350 ? -20.700 -22.189 -0.728 1.00 36.94 350 PRO A N 1
ATOM 2459 C CA . PRO A 1 350 ? -19.269 -22.496 -0.797 1.00 36.73 350 PRO A CA 1
ATOM 2460 C C . PRO A 1 350 ? -18.499 -22.312 0.500 1.00 37.27 350 PRO A C 1
ATOM 2461 O O . PRO A 1 350 ? -17.409 -22.864 0.660 1.00 39.55 350 PRO A O 1
ATOM 2465 N N . ALA A 1 351 ? -19.052 -21.547 1.431 1.00 35.85 351 ALA A N 1
ATOM 2466 C CA . ALA A 1 351 ? -18.369 -21.337 2.701 1.00 35.02 351 ALA A CA 1
ATOM 2467 C C . ALA A 1 351 ? -18.209 -22.670 3.424 1.00 34.54 351 ALA A C 1
ATOM 2468 O O . ALA A 1 351 ? -17.297 -22.856 4.230 1.00 34.64 351 ALA A O 1
ATOM 2470 N N . LEU A 1 352 ? -19.099 -23.604 3.129 1.00 35.71 352 LEU A N 1
ATOM 2471 C CA . LEU A 1 352 ? -19.039 -24.905 3.778 1.00 37.71 352 LEU A CA 1
ATOM 2472 C C . LEU A 1 352 ? -17.811 -25.709 3.396 1.00 37.57 352 LEU A C 1
ATOM 2473 O O . LEU A 1 352 ? -17.357 -26.547 4.175 1.00 38.27 352 LEU A O 1
ATOM 2478 N N . ALA A 1 353 ? -17.269 -25.446 2.209 1.00 38.12 353 ALA A N 1
ATOM 2479 C CA . ALA A 1 353 ? -16.081 -26.154 1.737 1.00 39.64 353 ALA A CA 1
ATOM 2480 C C . ALA A 1 353 ? -14.838 -25.791 2.566 1.00 41.36 353 ALA A C 1
ATOM 2481 O O . ALA A 1 353 ? -13.779 -26.410 2.422 1.00 41.76 353 ALA A O 1
ATOM 2483 N N . THR A 1 354 ? -14.975 -24.794 3.439 1.00 42.19 354 THR A N 1
ATOM 2484 C CA . THR A 1 354 ? -13.869 -24.387 4.296 1.00 43.52 354 THR A CA 1
ATOM 2485 C C . THR A 1 354 ? -14.075 -24.972 5.683 1.00 44.64 354 THR A C 1
ATOM 2486 O O . THR A 1 354 ? -13.273 -24.726 6.585 1.00 45.24 354 THR A O 1
ATOM 2490 N N . LEU A 1 355 ? -15.144 -25.748 5.852 1.00 47.26 355 LEU A N 1
ATOM 2491 C CA . LEU A 1 355 ? -15.455 -26.346 7.150 1.00 51.37 355 LEU A CA 1
ATOM 2492 C C . LEU A 1 355 ? -14.307 -27.159 7.722 1.00 54.64 355 LEU A C 1
ATOM 2493 O O . LEU A 1 355 ? -14.018 -28.266 7.266 1.00 55.97 355 LEU A O 1
ATOM 2498 N N . HIS A 1 356 ? -13.660 -26.606 8.735 1.00 58.48 356 HIS A N 1
ATOM 2499 C CA . HIS A 1 356 ? -12.546 -27.277 9.370 1.00 63.85 356 HIS A CA 1
ATOM 2500 C C . HIS A 1 356 ? -12.611 -26.998 10.862 1.00 64.51 356 HIS A C 1
ATOM 2501 O O . HIS A 1 356 ? -12.656 -25.839 11.288 1.00 63.52 356 HIS A O 1
ATOM 2508 N N . GLU A 1 357 ? -12.639 -28.072 11.649 1.00 65.73 357 GLU A N 1
ATOM 2509 C CA . GLU A 1 357 ? -12.703 -27.962 13.098 1.00 66.20 357 GLU A CA 1
ATOM 2510 C C . GLU A 1 357 ? -13.965 -27.199 13.493 1.00 63.38 357 GLU A C 1
ATOM 2511 O O . GLU A 1 357 ? -13.917 -26.186 14.182 1.00 62.55 357 GLU A O 1
ATOM 2517 N N . GLY A 1 358 ? -15.101 -27.695 13.027 1.00 60.49 358 GLY A N 1
ATOM 2518 C CA . GLY A 1 358 ? -16.367 -27.063 13.338 1.00 57.21 358 GLY A CA 1
ATOM 2519 C C . GLY A 1 358 ? -16.493 -25.584 13.013 1.00 54.12 358 GLY A C 1
ATOM 2520 O O . GLY A 1 358 ? -17.403 -24.925 13.525 1.00 54.47 358 GLY A O 1
ATOM 2521 N N . ARG A 1 359 ? -15.609 -25.051 12.177 1.00 50.08 359 ARG A N 1
ATOM 2522 C CA . ARG A 1 359 ? -15.688 -23.631 11.828 1.00 48.72 359 ARG A CA 1
ATOM 2523 C C . ARG A 1 359 ? -15.512 -23.355 10.348 1.00 45.77 359 ARG A C 1
ATOM 2524 O O . ARG A 1 359 ? -14.880 -24.117 9.631 1.00 46.94 359 ARG A O 1
ATOM 2532 N N . ILE A 1 360 ? -16.085 -22.256 9.891 1.00 42.36 360 ILE A N 1
ATOM 2533 C CA . ILE A 1 360 ? -15.965 -21.886 8.497 1.00 40.74 360 ILE A CA 1
ATOM 2534 C C . ILE A 1 360 ? -15.526 -20.429 8.420 1.00 39.63 360 ILE A C 1
ATOM 2535 O O . ILE A 1 360 ? -15.642 -19.687 9.397 1.00 38.08 360 ILE A O 1
ATOM 2540 N N . THR A 1 361 ? -14.988 -20.038 7.270 1.00 38.75 361 THR A N 1
ATOM 2541 C CA . THR A 1 361 ? -14.568 -18.666 7.046 1.00 39.86 361 THR A CA 1
ATOM 2542 C C . THR A 1 361 ? -15.183 -18.208 5.732 1.00 40.68 361 THR A C 1
ATOM 2543 O O . THR A 1 361 ? -15.175 -18.931 4.730 1.00 40.91 361 THR A O 1
ATOM 2547 N N . LEU A 1 362 ? -15.732 -17.001 5.753 1.00 42.12 362 LEU A N 1
ATOM 2548 C CA . LEU A 1 362 ? -16.402 -16.430 4.598 1.00 43.47 362 LEU A CA 1
ATOM 2549 C C . LEU A 1 362 ? -15.501 -15.887 3.487 1.00 45.04 362 LEU A C 1
ATOM 2550 O O . LEU A 1 362 ? -15.942 -15.747 2.338 1.00 46.27 362 LEU A O 1
ATOM 2555 N N . GLY A 1 363 ? -14.248 -15.583 3.813 1.00 44.83 363 GLY A N 1
ATOM 2556 C CA . GLY A 1 363 ? -13.352 -15.049 2.803 1.00 44.26 363 GLY A CA 1
ATOM 2557 C C . GLY A 1 363 ? -13.688 -13.609 2.462 1.00 44.90 363 GLY A C 1
ATOM 2558 O O . GLY A 1 363 ? -14.543 -12.994 3.105 1.00 46.49 363 GLY A O 1
ATOM 2559 N N . GLY A 1 364 ? -13.033 -13.069 1.439 1.00 44.40 364 GLY A N 1
ATOM 2560 C CA . GLY A 1 364 ? -13.270 -11.689 1.060 1.00 43.08 364 GLY A CA 1
ATOM 2561 C C . GLY A 1 364 ? -14.131 -11.478 -0.166 1.00 44.36 364 GLY A C 1
ATOM 2562 O O . GLY A 1 364 ? -14.321 -10.333 -0.603 1.00 46.09 364 GLY A O 1
ATOM 2563 N N . ALA A 1 365 ? -14.651 -12.567 -0.729 1.00 44.85 365 ALA A N 1
ATOM 2564 C CA . ALA A 1 365 ? -15.505 -12.480 -1.910 1.00 45.00 365 ALA A CA 1
ATOM 2565 C C . ALA A 1 365 ? -16.627 -11.480 -1.630 1.00 47.20 365 ALA A C 1
ATOM 2566 O O . ALA A 1 365 ? -17.222 -11.481 -0.543 1.00 47.35 365 ALA A O 1
ATOM 2568 N N . PRO A 1 366 ? -16.940 -10.620 -2.614 1.00 48.75 366 PRO A N 1
ATOM 2569 C CA . PRO A 1 366 ? -17.988 -9.595 -2.495 1.00 48.83 366 PRO A CA 1
ATOM 2570 C C . PRO A 1 366 ? -19.382 -10.137 -2.186 1.00 48.66 366 PRO A C 1
ATOM 2571 O O . PRO A 1 366 ? -19.739 -11.236 -2.610 1.00 50.15 366 PRO A O 1
ATOM 2575 N N . GLY A 1 367 ? -20.155 -9.356 -1.435 1.00 48.79 367 GLY A N 1
ATOM 2576 C CA . GLY A 1 367 ? -21.514 -9.736 -1.070 1.00 48.05 367 GLY A CA 1
ATOM 2577 C C . GLY A 1 367 ? -21.677 -11.033 -0.289 1.00 47.94 367 GLY A C 1
ATOM 2578 O O . GLY A 1 367 ? -21.012 -11.273 0.730 1.00 46.60 367 GLY A O 1
ATOM 2579 N N . LEU A 1 368 ? -22.591 -11.871 -0.772 1.00 46.84 368 LEU A N 1
ATOM 2580 C CA . LEU A 1 368 ? -22.872 -13.157 -0.149 1.00 45.29 368 LEU A CA 1
ATOM 2581 C C . LEU A 1 368 ? -21.730 -14.130 -0.390 1.00 46.07 368 LEU A C 1
ATOM 2582 O O . LEU A 1 368 ? -21.604 -15.133 0.311 1.00 46.87 368 LEU A O 1
ATOM 2587 N N . GLY A 1 369 ? -20.903 -13.828 -1.389 1.00 45.53 369 GLY A N 1
ATOM 2588 C CA . GLY A 1 369 ? -19.792 -14.699 -1.717 1.00 43.35 369 GLY A CA 1
ATOM 2589 C C . GLY A 1 369 ? -20.209 -15.781 -2.703 1.00 43.62 369 GLY A C 1
ATOM 2590 O O . GLY A 1 369 ? -19.466 -16.735 -2.939 1.00 43.16 369 GLY A O 1
ATOM 2591 N N . VAL A 1 370 ? -21.397 -15.641 -3.282 1.00 43.47 370 VAL A N 1
ATOM 2592 C CA . VAL A 1 370 ? -21.882 -16.626 -4.236 1.00 44.81 370 VAL A CA 1
ATOM 2593 C C . VAL A 1 370 ? -22.921 -16.046 -5.183 1.00 46.94 370 VAL A C 1
ATOM 2594 O O . VAL A 1 370 ? -23.655 -15.120 -4.831 1.00 47.31 370 VAL A O 1
ATOM 2598 N N . THR A 1 371 ? -22.967 -16.596 -6.392 1.00 47.20 371 THR A N 1
ATOM 2599 C CA . THR A 1 371 ? -23.939 -16.189 -7.394 1.00 47.83 371 THR A CA 1
ATOM 2600 C C . THR A 1 371 ? -24.584 -17.483 -7.867 1.00 48.24 371 THR A C 1
ATOM 2601 O O . THR A 1 371 ? -23.910 -18.392 -8.333 1.00 47.53 371 THR A O 1
ATOM 2605 N N . PRO A 1 372 ? -25.903 -17.590 -7.745 1.00 48.66 372 PRO A N 1
ATOM 2606 C CA . PRO A 1 372 ? -26.522 -18.834 -8.195 1.00 49.78 372 PRO A CA 1
ATOM 2607 C C . PRO A 1 372 ? -26.417 -19.084 -9.696 1.00 51.68 372 PRO A C 1
ATOM 2608 O O . PRO A 1 372 ? -26.286 -18.156 -10.491 1.00 53.56 372 PRO A O 1
ATOM 2612 N N . ASP A 1 373 ? -26.465 -20.355 -10.071 1.00 52.90 373 ASP A N 1
ATOM 2613 C CA . ASP A 1 373 ? -26.433 -20.754 -11.470 1.00 52.49 373 ASP A CA 1
ATOM 2614 C C . ASP A 1 373 ? -27.823 -21.339 -11.720 1.00 52.18 373 ASP A C 1
ATOM 2615 O O . ASP A 1 373 ? -28.022 -22.551 -11.651 1.00 48.94 373 ASP A O 1
ATOM 2620 N N . LEU A 1 374 ? -28.784 -20.460 -11.982 1.00 52.86 374 LEU A N 1
ATOM 2621 C CA . LEU A 1 374 ? -30.163 -20.865 -12.216 1.00 54.17 374 LEU A CA 1
ATOM 2622 C C . LEU A 1 374 ? -30.259 -22.002 -13.212 1.00 55.45 374 LEU A C 1
ATOM 2623 O O . LEU A 1 374 ? -30.881 -23.030 -12.935 1.00 55.78 374 LEU A O 1
ATOM 2628 N N . ALA A 1 375 ? -29.643 -21.809 -14.376 1.00 56.81 375 ALA A N 1
ATOM 2629 C CA . ALA A 1 375 ? -29.646 -22.823 -15.427 1.00 56.53 375 ALA A CA 1
ATOM 2630 C C . ALA A 1 375 ? -29.223 -24.168 -14.847 1.00 55.25 375 ALA A C 1
ATOM 2631 O O . ALA A 1 375 ? -29.918 -25.171 -15.001 1.00 55.88 375 ALA A O 1
ATOM 2633 N N . ALA A 1 376 ? -28.082 -24.172 -14.171 1.00 54.46 376 ALA A N 1
ATOM 2634 C CA . ALA A 1 376 ? -27.553 -25.377 -13.557 1.00 54.15 376 ALA A CA 1
ATOM 2635 C C . ALA A 1 376 ? -28.514 -25.956 -12.523 1.00 55.28 376 ALA A C 1
ATOM 2636 O O . ALA A 1 376 ? -28.820 -27.142 -12.568 1.00 55.79 376 ALA A O 1
ATOM 2638 N N . LEU A 1 377 ? -28.981 -25.118 -11.596 1.00 57.20 377 LEU A N 1
ATOM 2639 C CA . LEU A 1 377 ? -29.918 -25.535 -10.543 1.00 57.96 377 LEU A CA 1
ATOM 2640 C C . LEU A 1 377 ? -31.186 -26.220 -11.076 1.00 59.35 377 LEU A C 1
ATOM 2641 O O . LEU A 1 377 ? -31.624 -27.236 -10.530 1.00 57.63 377 LEU A O 1
ATOM 2646 N N . ARG A 1 378 ? -31.782 -25.648 -12.124 1.00 61.31 378 ARG A N 1
ATOM 2647 C CA . ARG A 1 378 ? -32.982 -26.217 -12.733 1.00 64.15 378 ARG A CA 1
ATOM 2648 C C . ARG A 1 378 ? -32.663 -27.610 -13.253 1.00 65.86 378 ARG A C 1
ATOM 2649 O O . ARG A 1 378 ? -33.446 -28.547 -13.090 1.00 66.34 378 ARG A O 1
ATOM 2657 N N . ALA A 1 379 ? -31.501 -27.727 -13.883 1.00 67.30 379 ALA A N 1
ATOM 2658 C CA . ALA A 1 379 ? -31.037 -28.985 -14.434 1.00 67.69 379 ALA A CA 1
ATOM 2659 C C . ALA A 1 379 ? -30.878 -30.012 -13.317 1.00 68.44 379 ALA A C 1
ATOM 2660 O O . ALA A 1 379 ? -31.209 -31.177 -13.492 1.00 69.84 379 ALA A O 1
ATOM 2662 N N . ALA A 1 380 ? -30.372 -29.580 -12.169 1.00 69.26 380 ALA A N 1
ATOM 2663 C CA . ALA A 1 380 ? -30.191 -30.485 -11.040 1.00 70.15 380 ALA A CA 1
ATOM 2664 C C . ALA A 1 380 ? -31.539 -30.935 -10.497 1.00 71.38 380 ALA A C 1
ATOM 2665 O O . ALA A 1 380 ? -31.630 -31.959 -9.823 1.00 72.71 380 ALA A O 1
ATOM 2667 N N . CYS A 1 381 ? -32.586 -30.169 -10.790 1.00 71.27 381 CYS A N 1
ATOM 2668 C CA . CYS A 1 381 ? -33.924 -30.513 -10.321 1.00 70.84 381 CYS A CA 1
ATOM 2669 C C . CYS A 1 381 ? -34.692 -31.388 -11.325 1.00 71.27 381 CYS A C 1
ATOM 2670 O O . CYS A 1 381 ? -34.321 -31.440 -12.519 1.00 71.47 381 CYS A O 1
ATOM 2673 N N . ALA B 1 8 ? -24.684 -6.826 38.548 1.00 75.60 8 ALA B N 1
ATOM 2674 C CA . ALA B 1 8 ? -24.953 -6.128 37.253 1.00 76.69 8 ALA B CA 1
ATOM 2675 C C . ALA B 1 8 ? -25.572 -4.750 37.503 1.00 76.69 8 ALA B C 1
ATOM 2676 O O . ALA B 1 8 ? -26.758 -4.645 37.833 1.00 78.74 8 ALA B O 1
ATOM 2678 N N . SER B 1 9 ? -24.771 -3.700 37.334 1.00 74.70 9 SER B N 1
ATOM 2679 C CA . SER B 1 9 ? -25.235 -2.333 37.552 1.00 72.29 9 SER B CA 1
ATOM 2680 C C . SER B 1 9 ? -26.424 -1.979 36.659 1.00 70.39 9 SER B C 1
ATOM 2681 O O . SER B 1 9 ? -26.720 -2.676 35.686 1.00 69.94 9 SER B O 1
ATOM 2684 N N . ILE B 1 10 ? -27.093 -0.881 36.993 1.00 67.38 10 ILE B N 1
ATOM 2685 C CA . ILE B 1 10 ? -28.252 -0.434 36.244 1.00 65.08 10 ILE B CA 1
ATOM 2686 C C . ILE B 1 10 ? -27.964 0.817 35.435 1.00 63.93 10 ILE B C 1
ATOM 2687 O O . ILE B 1 10 ? -27.331 1.750 35.926 1.00 64.24 10 ILE B O 1
ATOM 2692 N N . THR B 1 11 ? -28.445 0.843 34.197 1.00 61.58 11 THR B N 1
ATOM 2693 C CA . THR B 1 11 ? -28.236 2.002 33.348 1.00 59.94 11 THR B CA 1
ATOM 2694 C C . THR B 1 11 ? -29.533 2.397 32.665 1.00 58.65 11 THR B C 1
ATOM 2695 O O . THR B 1 11 ? -29.778 2.030 31.518 1.00 59.45 11 THR B O 1
ATOM 2699 N N . PRO B 1 12 ? -30.390 3.153 33.369 1.00 56.62 12 PRO B N 1
ATOM 2700 C CA . PRO B 1 12 ? -31.669 3.590 32.801 1.00 54.97 12 PRO B CA 1
ATOM 2701 C C . PRO B 1 12 ? -31.460 4.195 31.418 1.00 53.62 12 PRO B C 1
ATOM 2702 O O . PRO B 1 12 ? -30.469 4.890 31.193 1.00 54.43 12 PRO B O 1
ATOM 2706 N N . ALA B 1 13 ? -32.385 3.931 30.498 1.00 51.46 13 ALA B N 1
ATOM 2707 C CA . ALA B 1 13 ? -32.274 4.453 29.139 1.00 50.55 13 ALA B CA 1
ATOM 2708 C C . ALA B 1 13 ? -33.497 5.236 28.699 1.00 50.83 13 ALA B C 1
ATOM 2709 O O . ALA B 1 13 ? -33.378 6.255 28.021 1.00 51.01 13 ALA B O 1
ATOM 2711 N N . ARG B 1 14 ? -34.673 4.747 29.070 1.00 51.29 14 ARG B N 1
ATOM 2712 C CA . ARG B 1 14 ? -35.922 5.405 28.718 1.00 51.90 14 ARG B CA 1
ATOM 2713 C C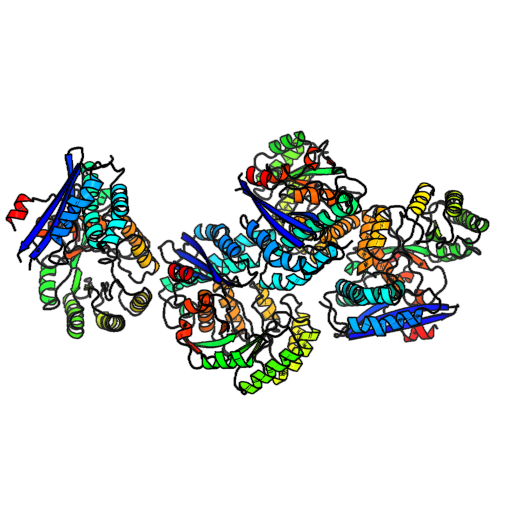 . ARG B 1 14 ? -36.859 5.288 29.910 1.00 51.44 14 ARG B C 1
ATOM 2714 O O . ARG B 1 14 ? -37.021 4.210 30.480 1.00 49.81 14 ARG B O 1
ATOM 2722 N N . VAL B 1 15 ? -37.453 6.409 30.306 1.00 50.94 15 VAL B N 1
ATOM 2723 C CA . VAL B 1 15 ? -38.362 6.418 31.439 1.00 50.44 15 VAL B CA 1
ATOM 2724 C C . VAL B 1 15 ? -39.696 6.983 31.011 1.00 51.77 15 VAL B C 1
ATOM 2725 O O . VAL B 1 15 ? -39.776 8.097 30.490 1.00 52.86 15 VAL B O 1
ATOM 2729 N N . ARG B 1 16 ? -40.755 6.219 31.234 1.00 52.85 16 ARG B N 1
ATOM 2730 C CA . ARG B 1 16 ? -42.062 6.677 30.813 1.00 54.06 16 ARG B CA 1
ATOM 2731 C C . ARG B 1 16 ? -43.146 6.545 31.883 1.00 51.79 16 ARG B C 1
ATOM 2732 O O . ARG B 1 16 ? -43.118 5.624 32.701 1.00 52.21 16 ARG B O 1
ATOM 2740 N N . ALA B 1 17 ? -44.088 7.488 31.876 1.00 49.37 17 ALA B N 1
ATOM 2741 C CA . ALA B 1 17 ? -45.192 7.503 32.836 1.00 47.52 17 ALA B CA 1
ATOM 2742 C C . ALA B 1 17 ? -46.544 7.420 32.132 1.00 46.56 17 ALA B C 1
ATOM 2743 O O . ALA B 1 17 ? -46.762 8.058 31.098 1.00 47.22 17 ALA B O 1
ATOM 2745 N N . HIS B 1 18 ? -47.456 6.636 32.696 1.00 44.30 18 HIS B N 1
ATOM 2746 C CA . HIS B 1 18 ? -48.773 6.475 32.108 1.00 42.24 18 HIS B CA 1
ATOM 2747 C C . HIS B 1 18 ? -49.850 6.791 33.121 1.00 42.78 18 HIS B C 1
ATOM 2748 O O . HIS B 1 18 ? -49.837 6.282 34.245 1.00 43.77 18 HIS B O 1
ATOM 2755 N N . VAL B 1 19 ? -50.779 7.649 32.720 1.00 41.28 19 VAL B N 1
ATOM 2756 C CA . VAL B 1 19 ? -51.864 8.059 33.590 1.00 40.48 19 VAL B CA 1
ATOM 2757 C C . VAL B 1 19 ? -53.171 7.400 33.172 1.00 39.64 19 VAL B C 1
ATOM 2758 O O . VAL B 1 19 ? -53.477 7.306 31.986 1.00 40.62 19 VAL B O 1
ATOM 2762 N N . PHE B 1 20 ? -53.927 6.936 34.161 1.00 38.98 20 PHE B N 1
ATOM 2763 C CA . PHE B 1 20 ? -55.211 6.290 33.933 1.00 38.55 20 PHE B CA 1
ATOM 2764 C C . PHE B 1 20 ? -56.213 6.842 34.922 1.00 39.25 20 PHE B C 1
ATOM 2765 O O . PHE B 1 20 ? -55.870 7.145 36.062 1.00 39.01 20 PHE B O 1
ATOM 2773 N N . ARG B 1 21 ? -57.451 7.000 34.480 1.00 39.82 21 ARG B N 1
ATOM 2774 C CA . ARG B 1 21 ? -58.487 7.496 35.362 1.00 43.31 21 ARG B CA 1
ATOM 2775 C C . ARG B 1 21 ? -59.738 6.695 35.056 1.00 45.46 21 ARG B C 1
ATOM 2776 O O . ARG B 1 21 ? -60.376 6.886 34.024 1.00 45.82 21 ARG B O 1
ATOM 2784 N N . TYR B 1 22 ? -60.060 5.768 35.950 1.00 48.90 22 TYR B N 1
ATOM 2785 C CA . TYR B 1 22 ? -61.232 4.928 35.792 1.00 51.88 22 TYR B CA 1
ATOM 2786 C C . TYR B 1 22 ? -62.436 5.624 36.406 1.00 54.35 22 TYR B C 1
ATOM 2787 O O . TYR B 1 22 ? -62.514 5.784 37.626 1.00 55.22 22 TYR B O 1
ATOM 2796 N N . PRO B 1 23 ? -63.395 6.048 35.567 1.00 56.61 23 PRO B N 1
ATOM 2797 C CA . PRO B 1 23 ? -64.601 6.734 36.047 1.00 57.58 23 PRO B CA 1
ATOM 2798 C C . PRO B 1 23 ? -65.549 5.822 36.835 1.00 58.17 23 PRO B C 1
ATOM 2799 O O . PRO B 1 23 ? -65.777 4.670 36.459 1.00 57.37 23 PRO B O 1
ATOM 2803 N N . VAL B 1 24 ? -66.092 6.352 37.927 1.00 59.37 24 VAL B N 1
ATOM 2804 C CA . VAL B 1 24 ? -67.007 5.606 38.786 1.00 61.22 24 VAL B CA 1
ATOM 2805 C C . VAL B 1 24 ? -68.463 6.056 38.617 1.00 61.57 24 VAL B C 1
ATOM 2806 O O . VAL B 1 24 ? -69.398 5.245 38.683 1.00 62.00 24 VAL B O 1
ATOM 2810 N N . HIS B 1 36 ? -64.944 10.588 42.410 1.00 71.75 36 HIS B N 1
ATOM 2811 C CA . HIS B 1 36 ? -65.334 10.828 41.020 1.00 73.20 36 HIS B CA 1
ATOM 2812 C C . HIS B 1 36 ? -64.791 9.726 40.116 1.00 71.59 36 HIS B C 1
ATOM 2813 O O . HIS B 1 36 ? -65.546 9.030 39.433 1.00 71.77 36 HIS B O 1
ATOM 2820 N N . ASP B 1 37 ? -63.469 9.593 40.105 1.00 68.85 37 ASP B N 1
ATOM 2821 C CA . ASP B 1 37 ? -62.790 8.573 39.318 1.00 65.35 37 ASP B CA 1
ATOM 2822 C C . ASP B 1 37 ? -61.559 8.112 40.090 1.00 62.03 37 ASP B C 1
ATOM 2823 O O . ASP B 1 37 ? -61.028 8.848 40.924 1.00 61.43 37 ASP B O 1
ATOM 2828 N N . ARG B 1 38 ? -61.126 6.882 39.831 1.00 57.55 38 ARG B N 1
ATOM 2829 C CA . ARG B 1 38 ? -59.955 6.333 40.497 1.00 52.35 38 ARG B CA 1
ATOM 2830 C C . ARG B 1 38 ? -58.760 6.594 39.593 1.00 49.04 38 ARG B C 1
ATOM 2831 O O . ARG B 1 38 ? -58.706 6.108 38.467 1.00 47.10 38 ARG B O 1
ATOM 2839 N N . PRO B 1 39 ? -57.789 7.382 40.074 1.00 46.48 39 PRO B N 1
ATOM 2840 C CA . PRO B 1 39 ? -56.601 7.700 39.281 1.00 44.04 39 PRO B CA 1
ATOM 2841 C C . PRO B 1 39 ? -55.469 6.698 39.477 1.00 41.03 39 PRO B C 1
ATOM 2842 O O . PRO B 1 39 ? -55.492 5.891 40.397 1.00 42.66 39 PRO B O 1
ATOM 2846 N N . ALA B 1 40 ? -54.478 6.755 38.600 1.00 38.46 40 ALA B N 1
ATOM 2847 C CA . ALA B 1 40 ? -53.321 5.873 38.696 1.00 36.76 40 ALA B CA 1
ATOM 2848 C C . ALA B 1 40 ? -52.194 6.375 37.795 1.00 36.76 40 ALA B C 1
ATOM 2849 O O . ALA B 1 40 ? -52.446 6.910 36.714 1.00 36.70 40 ALA B O 1
ATOM 2851 N N . VAL B 1 41 ? -50.955 6.234 38.263 1.00 36.33 41 VAL B N 1
ATOM 2852 C CA . VAL B 1 41 ? -49.787 6.627 37.478 1.00 35.35 41 VAL B CA 1
ATOM 2853 C C . VAL B 1 41 ? -48.829 5.443 37.514 1.00 36.39 41 VAL B C 1
ATOM 2854 O O . VAL B 1 41 ? -48.256 5.128 38.559 1.00 36.10 41 VAL B O 1
ATOM 2858 N N . LEU B 1 42 ? -48.679 4.770 36.382 1.00 37.28 42 LEU B N 1
ATOM 2859 C CA . LEU B 1 42 ? -47.774 3.627 36.300 1.00 38.74 42 LEU B CA 1
ATOM 2860 C C . LEU B 1 42 ? -46.509 4.095 35.597 1.00 39.40 42 LEU B C 1
ATOM 2861 O O . LEU B 1 42 ? -46.576 4.868 34.642 1.00 40.28 42 LEU B O 1
ATOM 2866 N N . VAL B 1 43 ? -45.351 3.657 36.073 1.00 40.72 43 VAL B N 1
ATOM 2867 C CA . VAL B 1 43 ? -44.104 4.058 35.429 1.00 41.85 43 VAL B CA 1
ATOM 2868 C C . VAL B 1 43 ? -43.325 2.838 34.978 1.00 42.26 43 VAL B C 1
ATOM 2869 O O . VAL B 1 43 ? -43.363 1.789 35.629 1.00 41.08 43 VAL B O 1
ATOM 2873 N N . GLU B 1 44 ? -42.646 2.968 33.843 1.00 43.62 44 GLU B N 1
ATOM 2874 C CA . GLU B 1 44 ? -41.837 1.875 33.320 1.00 45.82 44 GLU B CA 1
ATOM 2875 C C . GLU B 1 44 ? -40.462 2.396 32.978 1.00 45.81 44 GLU B C 1
ATOM 2876 O O . GLU B 1 44 ? -40.329 3.360 32.238 1.00 45.90 44 GLU B O 1
ATOM 2882 N N . VAL B 1 45 ? -39.441 1.773 33.544 1.00 47.61 45 VAL B N 1
ATOM 2883 C CA . VAL B 1 45 ? -38.068 2.173 33.273 1.00 49.56 45 VAL B CA 1
ATOM 2884 C C . VAL B 1 45 ? -37.409 1.146 32.364 1.00 50.65 45 VAL B C 1
ATOM 2885 O O . VAL B 1 45 ? -37.342 -0.037 32.706 1.00 50.95 45 VAL B O 1
ATOM 2889 N N . GLU B 1 46 ? -36.929 1.585 31.205 1.00 51.56 46 GLU B N 1
ATOM 2890 C CA . GLU B 1 46 ? -36.273 0.659 30.295 1.00 51.63 46 GLU B CA 1
ATOM 2891 C C . GLU B 1 46 ? -34.767 0.674 30.482 1.00 52.24 46 GLU B C 1
ATOM 2892 O O . GLU B 1 46 ? -34.117 1.721 30.463 1.00 51.11 46 GLU B O 1
ATOM 2898 N N . ASP B 1 47 ? -34.229 -0.520 30.657 1.00 53.30 47 ASP B N 1
ATOM 2899 C CA . ASP B 1 47 ? -32.813 -0.743 30.862 1.00 54.81 47 ASP B CA 1
ATOM 2900 C C . ASP B 1 47 ? -31.995 -0.384 29.622 1.00 55.03 47 ASP B C 1
ATOM 2901 O O . ASP B 1 47 ? -32.537 -0.136 28.545 1.00 53.63 47 ASP B O 1
ATOM 2906 N N . SER B 1 48 ? -30.678 -0.367 29.781 1.00 56.51 48 SER B N 1
ATOM 2907 C CA . SER B 1 48 ? -29.773 -0.080 28.673 1.00 58.01 48 SER B CA 1
ATOM 2908 C C . SER B 1 48 ? -29.692 -1.326 27.788 1.00 57.16 48 SER B C 1
ATOM 2909 O O . SER B 1 48 ? -29.258 -1.251 26.646 1.00 56.99 48 SER B O 1
ATOM 2912 N N . ASP B 1 49 ? -30.108 -2.469 28.333 1.00 57.32 49 ASP B N 1
ATOM 2913 C CA . ASP B 1 49 ? -30.096 -3.731 27.593 1.00 56.92 49 ASP B CA 1
ATOM 2914 C C . ASP B 1 49 ? -31.485 -4.033 27.018 1.00 55.80 49 ASP B C 1
ATOM 2915 O O . ASP B 1 49 ? -31.677 -5.026 26.311 1.00 56.80 49 ASP B O 1
ATOM 2920 N N . GLY B 1 50 ? -32.450 -3.172 27.329 1.00 52.18 50 GLY B N 1
ATOM 2921 C CA . GLY B 1 50 ? -33.793 -3.362 26.820 1.00 48.11 50 GLY B CA 1
ATOM 2922 C C . GLY B 1 50 ? -34.723 -3.980 27.838 1.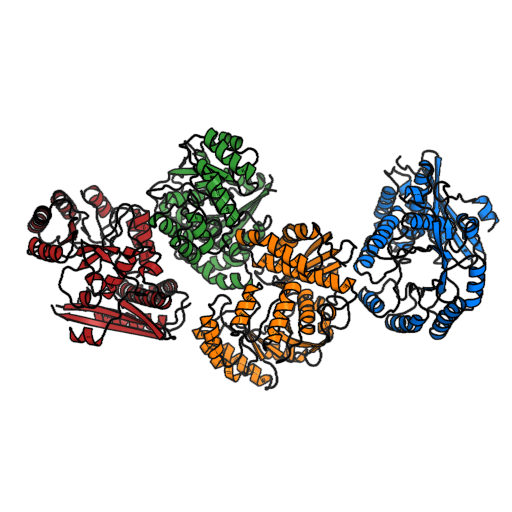00 47.05 50 GLY B C 1
ATOM 2923 O O . GLY B 1 50 ? -35.899 -4.206 27.554 1.00 45.75 50 GLY B O 1
ATOM 2924 N N . ALA B 1 51 ? -34.200 -4.261 29.026 1.00 45.50 51 ALA B N 1
ATOM 2925 C CA . ALA B 1 51 ? -35.009 -4.857 30.074 1.00 45.09 51 ALA B CA 1
ATOM 2926 C C . ALA B 1 51 ? -35.962 -3.803 30.636 1.00 47.20 51 ALA B C 1
ATOM 2927 O O . ALA B 1 51 ? -35.615 -2.620 30.735 1.00 46.83 51 ALA B O 1
ATOM 2929 N N . VAL B 1 52 ? -37.167 -4.234 31.000 1.00 47.29 52 VAL B N 1
ATOM 2930 C CA . VAL B 1 52 ? -38.163 -3.316 31.527 1.00 45.91 52 VAL B CA 1
ATOM 2931 C C . VAL B 1 52 ? -38.572 -3.585 32.973 1.00 46.78 52 VAL B C 1
ATOM 2932 O O . VAL B 1 52 ? -38.681 -4.734 33.403 1.00 46.70 52 VAL B O 1
ATOM 2936 N N . GLY B 1 53 ? -38.787 -2.507 33.717 1.00 47.05 53 GLY B N 1
ATOM 2937 C CA . GLY B 1 53 ? -39.206 -2.618 35.103 1.00 47.39 53 GLY B CA 1
ATOM 2938 C C . GLY B 1 53 ? -40.425 -1.742 35.308 1.00 47.33 53 GLY B C 1
ATOM 2939 O O . GLY B 1 53 ? -40.520 -0.661 34.722 1.00 48.09 53 GLY B O 1
ATOM 2940 N N . TRP B 1 54 ? -41.369 -2.193 36.125 1.00 47.35 54 TRP B N 1
ATOM 2941 C CA . TRP B 1 54 ? -42.576 -1.405 36.355 1.00 46.26 54 TRP B CA 1
ATOM 2942 C C . TRP B 1 54 ? -42.733 -0.918 37.786 1.00 45.27 54 TRP B C 1
ATOM 2943 O O . TRP B 1 54 ? -42.246 -1.543 38.730 1.00 44.80 54 TRP B O 1
ATOM 2954 N N . GLY B 1 55 ? -43.415 0.213 37.932 1.00 43.38 55 GLY B N 1
ATOM 2955 C CA . GLY B 1 55 ? -43.650 0.772 39.245 1.00 42.42 55 GLY B CA 1
ATOM 2956 C C . GLY B 1 55 ? -44.900 1.625 39.255 1.00 42.06 55 GLY B C 1
ATOM 2957 O O . GLY B 1 55 ? -45.512 1.849 38.209 1.00 42.33 55 GLY B O 1
ATOM 2958 N N . GLU B 1 56 ? -45.282 2.099 40.438 1.00 42.44 56 GLU B N 1
ATOM 2959 C CA . GLU B 1 56 ? -46.462 2.948 40.579 1.00 43.19 56 GLU B CA 1
ATOM 2960 C C . GLU B 1 56 ? -46.178 4.145 41.475 1.00 42.02 56 GLU B C 1
ATOM 2961 O O . GLU B 1 56 ? -45.548 4.014 42.525 1.00 43.33 56 GLU B O 1
ATOM 2967 N N . VAL B 1 57 ? -46.632 5.317 41.051 1.00 40.78 57 VAL B N 1
ATOM 2968 C CA . VAL B 1 57 ? -46.449 6.522 41.845 1.00 39.45 57 VAL B CA 1
ATOM 2969 C C . VAL B 1 57 ? -47.780 6.848 42.516 1.00 38.68 57 VAL B C 1
ATOM 2970 O O . VAL B 1 57 ? -48.802 6.984 41.843 1.00 38.41 57 VAL B O 1
ATOM 2974 N N . TRP B 1 58 ? -47.765 6.952 43.841 1.00 36.61 58 TRP B N 1
ATOM 2975 C CA . TRP B 1 58 ? -48.963 7.269 44.605 1.00 37.70 58 TRP B CA 1
ATOM 2976 C C . TRP B 1 58 ? -49.619 8.544 44.061 1.00 39.27 58 TRP B C 1
ATOM 2977 O O . TRP B 1 58 ? -48.919 9.507 43.704 1.00 37.89 58 TRP B O 1
ATOM 2988 N N . CYS B 1 59 ? -50.951 8.567 44.007 1.00 39.13 59 CYS B N 1
ATOM 2989 C CA . CYS B 1 59 ? -51.627 9.752 43.499 1.00 42.05 59 CYS B CA 1
ATOM 2990 C C . CYS B 1 59 ? -53.108 9.852 43.830 1.00 43.54 59 CYS B C 1
ATOM 2991 O O . CYS B 1 59 ? -53.873 10.462 43.081 1.00 44.86 59 CYS B O 1
ATOM 2994 N N . ASN B 1 60 ? -53.531 9.274 44.946 1.00 46.65 60 ASN B N 1
ATOM 2995 C CA . ASN B 1 60 ? -54.949 9.352 45.281 1.00 49.14 60 ASN B CA 1
ATOM 2996 C C . ASN B 1 60 ? -55.408 10.782 45.557 1.00 49.82 60 ASN B C 1
ATOM 2997 O O . ASN B 1 60 ? -56.578 11.106 45.358 1.00 50.76 60 ASN B O 1
ATOM 3002 N N . PHE B 1 61 ? -54.490 11.637 46.008 1.00 50.17 61 PHE B N 1
ATOM 3003 C CA . PHE B 1 61 ? -54.824 13.028 46.299 1.00 50.44 61 PHE B CA 1
ATOM 3004 C C . PHE B 1 61 ? -53.721 13.995 45.878 1.00 51.79 61 PHE B C 1
ATOM 3005 O O . PHE B 1 61 ? -52.540 13.645 45.898 1.00 53.04 61 PHE B O 1
ATOM 3013 N N . PRO B 1 62 ? -54.100 15.218 45.453 1.00 52.56 62 PRO B N 1
ATOM 3014 C CA . PRO B 1 62 ? -55.499 15.654 45.367 1.00 51.78 62 PRO B CA 1
ATOM 3015 C C . PRO B 1 62 ? -56.120 14.893 44.202 1.00 50.86 62 PRO B C 1
ATOM 3016 O O . PRO B 1 62 ? -55.401 14.253 43.438 1.00 51.36 62 PRO B O 1
ATOM 3020 N N . ALA B 1 63 ? -57.437 14.945 44.058 1.00 49.66 63 ALA B N 1
ATOM 3021 C CA . ALA B 1 63 ? -58.077 14.221 42.968 1.00 47.78 63 ALA B CA 1
ATOM 3022 C C . ALA B 1 63 ? -57.464 14.563 41.613 1.00 46.98 63 ALA B C 1
ATOM 3023 O O . ALA B 1 63 ? -57.436 13.729 40.714 1.00 47.53 63 ALA B O 1
ATOM 3025 N N . CYS B 1 64 ? -56.933 15.773 41.486 1.00 44.67 64 CYS B N 1
ATOM 3026 C CA . CYS B 1 64 ? -56.355 16.235 40.226 1.00 45.00 64 CYS B CA 1
ATOM 3027 C C . CYS B 1 64 ? -54.836 16.126 40.064 1.00 44.20 64 CYS B C 1
ATOM 3028 O O . CYS B 1 64 ? -54.289 16.572 39.050 1.00 45.56 64 CYS B O 1
ATOM 3031 N N . GLY B 1 65 ? -54.146 15.546 41.036 1.00 42.58 65 GLY B N 1
ATOM 3032 C CA . GLY B 1 65 ? -52.699 15.496 40.938 1.00 41.23 65 GLY B CA 1
ATOM 3033 C C . GLY B 1 65 ? -51.937 14.408 40.209 1.00 40.38 65 GLY B C 1
ATOM 3034 O O . GLY B 1 65 ? -50.714 14.389 40.323 1.00 42.46 65 GLY B O 1
ATOM 3035 N N . ALA B 1 66 ? -52.602 13.526 39.463 1.00 38.88 66 ALA B N 1
ATOM 3036 C CA . ALA B 1 66 ? -51.897 12.437 38.772 1.00 37.01 66 ALA B CA 1
ATOM 3037 C C . ALA B 1 66 ? -51.065 12.880 37.566 1.00 37.49 66 ALA B C 1
ATOM 3038 O O . ALA B 1 66 ? -49.961 12.384 37.353 1.00 36.56 66 ALA B O 1
ATOM 3040 N N . GLU B 1 67 ? -51.590 13.812 36.776 1.00 39.04 67 GLU B N 1
ATOM 3041 C CA . GLU B 1 67 ? -50.864 14.305 35.607 1.00 39.12 67 GLU B CA 1
ATOM 3042 C C . GLU B 1 67 ? -49.575 15.012 36.027 1.00 39.25 67 GLU B C 1
ATOM 3043 O O . GLU B 1 67 ? -48.498 14.756 35.477 1.00 40.09 67 GLU B O 1
ATOM 3049 N N . HIS B 1 68 ? -49.681 15.899 37.010 1.00 38.41 68 HIS B N 1
ATOM 3050 C CA . HIS B 1 68 ? -48.511 16.616 37.492 1.00 37.81 68 HIS B CA 1
ATOM 3051 C C . HIS B 1 68 ? -47.404 15.649 37.915 1.00 37.75 68 HIS B C 1
ATOM 3052 O O . HIS B 1 68 ? -46.222 15.894 37.667 1.00 36.89 68 HIS B O 1
ATOM 3059 N N . ARG B 1 69 ? -47.789 14.550 38.558 1.00 37.97 69 ARG B N 1
ATOM 3060 C CA . ARG B 1 69 ? -46.812 13.570 39.024 1.00 37.93 69 ARG B CA 1
ATOM 3061 C C . ARG B 1 69 ? -46.150 12.834 37.872 1.00 37.77 69 ARG B C 1
ATOM 3062 O O . ARG B 1 69 ? -44.943 12.580 37.899 1.00 35.86 69 ARG B O 1
ATOM 3070 N N . ALA B 1 70 ? -46.945 12.510 36.857 1.00 39.01 70 ALA B N 1
ATOM 3071 C CA . ALA B 1 70 ? -46.441 11.832 35.672 1.00 39.99 70 ALA B CA 1
ATOM 3072 C C . ALA B 1 70 ? -45.457 12.767 34.983 1.00 40.08 70 ALA B C 1
ATOM 3073 O O . ALA B 1 70 ? -44.394 12.335 34.557 1.00 41.60 70 ALA B O 1
ATOM 3075 N N . ARG B 1 71 ? -45.813 14.047 34.887 1.00 41.07 71 ARG B N 1
ATOM 3076 C CA . ARG B 1 71 ? -44.942 15.045 34.269 1.00 42.59 71 ARG B CA 1
ATOM 3077 C C . ARG B 1 71 ? -43.626 15.144 35.029 1.00 43.13 71 ARG B C 1
ATOM 3078 O O . ARG B 1 71 ? -42.562 15.282 34.428 1.00 43.26 71 ARG B O 1
ATOM 3086 N N . LEU B 1 72 ? -43.694 15.088 36.355 1.00 43.64 72 LEU B N 1
ATOM 3087 C CA . LEU B 1 72 ? -42.482 15.169 37.164 1.00 44.03 72 LEU B CA 1
ATOM 3088 C C . LEU B 1 72 ? -41.515 14.045 36.861 1.00 44.08 72 LEU B C 1
ATOM 3089 O O . LEU B 1 72 ? -40.297 14.260 36.847 1.00 43.72 72 LEU B O 1
ATOM 3094 N N . VAL B 1 73 ? -42.062 12.851 36.626 1.00 44.14 73 VAL B N 1
ATOM 3095 C CA . VAL B 1 73 ? -41.253 11.674 36.322 1.00 44.42 73 VAL B CA 1
ATOM 3096 C C . VAL B 1 73 ? -40.564 11.839 34.978 1.00 45.39 73 VAL B C 1
ATOM 3097 O O . VAL B 1 73 ? -39.382 11.525 34.829 1.00 45.55 73 VAL B O 1
ATOM 3101 N N . GLU B 1 74 ? -41.298 12.347 34.001 1.00 45.53 74 GLU B N 1
ATOM 3102 C CA . GLU B 1 74 ? -40.735 12.532 32.678 1.00 48.44 74 GLU B CA 1
ATOM 3103 C C . GLU B 1 74 ? -39.856 13.775 32.499 1.00 49.26 74 GLU B C 1
ATOM 3104 O O . GLU B 1 74 ? -38.780 13.693 31.919 1.00 52.01 74 GLU B O 1
ATOM 3110 N N . THR B 1 75 ? -40.294 14.919 33.005 1.00 50.01 75 THR B N 1
ATOM 3111 C CA . THR B 1 75 ? -39.529 16.154 32.845 1.00 49.74 75 THR B CA 1
ATOM 3112 C C . THR B 1 75 ? -38.420 16.400 33.866 1.00 50.02 75 THR B C 1
ATOM 3113 O O . THR B 1 75 ? -37.486 17.143 33.584 1.00 50.96 75 THR B O 1
ATOM 3117 N N . VAL B 1 76 ? -38.503 15.780 35.041 1.00 49.83 76 VAL B N 1
ATOM 3118 C CA . VAL B 1 76 ? -37.493 16.017 36.067 1.00 47.90 76 VAL B CA 1
ATOM 3119 C C . VAL B 1 76 ? -36.644 14.825 36.487 1.00 49.47 76 VAL B C 1
ATOM 3120 O O . VAL B 1 76 ? -35.415 14.919 36.559 1.00 50.02 76 VAL B O 1
ATOM 3124 N N . LEU B 1 77 ? -37.286 13.702 36.773 1.00 49.71 77 LEU B N 1
ATOM 3125 C CA . LEU B 1 77 ? -36.544 12.534 37.225 1.00 49.20 77 LEU B CA 1
ATOM 3126 C C . LEU B 1 77 ? -35.899 11.717 36.112 1.00 48.79 77 LEU B C 1
ATOM 3127 O O . LEU B 1 77 ? -34.773 11.252 36.266 1.00 49.02 77 LEU B O 1
ATOM 3132 N N . ALA B 1 78 ? -36.603 11.545 34.994 1.00 48.97 78 ALA B N 1
ATOM 3133 C CA . ALA B 1 78 ? -36.079 10.766 33.870 1.00 47.85 78 ALA B CA 1
ATOM 3134 C C . ALA B 1 78 ? -34.688 11.261 33.448 1.00 47.09 78 ALA B C 1
ATOM 3135 O O . ALA B 1 78 ? -33.751 10.465 33.342 1.00 44.06 78 ALA B O 1
ATOM 3137 N N . PRO B 1 79 ? -34.539 12.584 33.210 1.00 47.66 79 PRO B N 1
ATOM 3138 C CA . PRO B 1 79 ? -33.269 13.211 32.807 1.00 46.92 79 PRO B CA 1
ATOM 3139 C C . PRO B 1 79 ? -32.135 12.863 33.760 1.00 48.07 79 PRO B C 1
ATOM 3140 O O . PRO B 1 79 ? -31.028 12.550 33.334 1.00 50.23 79 PRO B O 1
ATOM 3144 N N . LEU B 1 80 ? -32.409 12.923 35.056 1.00 48.80 80 LEU B N 1
ATOM 3145 C CA . LEU B 1 80 ? -31.399 12.591 36.052 1.00 50.31 80 LEU B CA 1
ATOM 3146 C C . LEU B 1 80 ? -31.021 11.109 35.966 1.00 52.13 80 LEU B C 1
ATOM 3147 O O . LEU B 1 80 ? -29.846 10.742 36.026 1.00 54.08 80 LEU B O 1
ATOM 3152 N N . LEU B 1 81 ? -32.037 10.268 35.819 1.00 52.81 81 LEU B N 1
ATOM 3153 C CA . LEU B 1 81 ? -31.874 8.821 35.763 1.00 52.75 81 LEU B CA 1
ATOM 3154 C C . LEU B 1 81 ? -31.130 8.295 34.537 1.00 52.22 81 LEU B C 1
ATOM 3155 O O . LEU B 1 81 ? -30.258 7.433 34.657 1.00 52.04 81 LEU B O 1
ATOM 3160 N N . THR B 1 82 ? -31.479 8.812 33.363 1.00 51.11 82 THR B N 1
ATOM 3161 C CA . THR B 1 82 ? -30.857 8.374 32.123 1.00 51.16 82 THR B CA 1
ATOM 3162 C C . THR B 1 82 ? -29.581 9.142 31.767 1.00 53.27 82 THR B C 1
ATOM 3163 O O . THR B 1 82 ? -29.188 9.193 30.605 1.00 53.61 82 THR B O 1
ATOM 3167 N N . ALA B 1 83 ? -28.927 9.735 32.757 1.00 54.54 83 ALA B N 1
ATOM 3168 C CA . ALA B 1 83 ? -27.704 10.489 32.490 1.00 55.73 83 ALA B CA 1
ATOM 3169 C C . ALA B 1 83 ? -26.461 9.728 32.942 1.00 56.73 83 ALA B C 1
ATOM 3170 O O . ALA B 1 83 ? -25.354 9.986 32.468 1.00 58.72 83 ALA B O 1
ATOM 3172 N N . ARG B 1 84 ? -26.646 8.788 33.858 1.00 56.22 84 ARG B N 1
ATOM 3173 C CA . ARG B 1 84 ? -25.534 8.008 34.369 1.00 55.49 84 ARG B CA 1
ATOM 3174 C C . ARG B 1 84 ? -25.969 6.581 34.660 1.00 55.94 84 ARG B C 1
ATOM 3175 O O . ARG B 1 84 ? -27.070 6.167 34.283 1.00 56.88 84 ARG B O 1
ATOM 3183 N N . ALA B 1 85 ? -25.089 5.832 35.319 1.00 53.97 85 ALA B N 1
ATOM 3184 C CA . ALA B 1 85 ? -25.370 4.455 35.687 1.00 52.42 85 ALA B CA 1
ATOM 3185 C C . ALA B 1 85 ? -25.357 4.373 37.210 1.00 52.07 85 ALA B C 1
ATOM 3186 O O . ALA B 1 85 ? -24.909 5.312 37.886 1.00 51.74 85 ALA B O 1
ATOM 3188 N N . PHE B 1 86 ? -25.847 3.262 37.754 1.00 50.56 86 PHE B N 1
ATOM 3189 C CA . PHE B 1 86 ? -25.901 3.105 39.201 1.00 49.10 86 PHE B CA 1
ATOM 3190 C C . PHE B 1 86 ? -25.560 1.701 39.670 1.00 49.34 86 PHE B C 1
ATOM 3191 O O . PHE B 1 86 ? -25.939 0.707 39.053 1.00 48.45 86 PHE B O 1
ATOM 3199 N N . ALA B 1 87 ? -24.835 1.629 40.775 1.00 50.29 87 ALA B N 1
ATOM 3200 C CA . ALA B 1 87 ? -24.438 0.348 41.332 1.00 52.73 87 ALA B CA 1
ATOM 3201 C C . ALA B 1 87 ? -25.670 -0.529 41.572 1.00 54.65 87 ALA B C 1
ATOM 3202 O O . ALA B 1 87 ? -25.677 -1.714 41.239 1.00 55.35 87 ALA B O 1
ATOM 3204 N N . ASP B 1 88 ? -26.706 0.072 42.148 1.00 55.71 88 ASP B N 1
ATOM 3205 C CA . ASP B 1 88 ? -27.954 -0.617 42.453 1.00 56.14 88 ASP B CA 1
ATOM 3206 C C . ASP B 1 88 ? -29.070 0.419 42.533 1.00 55.75 88 ASP B C 1
ATOM 3207 O O . ASP B 1 88 ? -28.818 1.617 42.380 1.00 56.54 88 ASP B O 1
ATOM 3212 N N . PRO B 1 89 ? -30.322 -0.022 42.758 1.00 55.33 89 PRO B N 1
ATOM 3213 C CA . PRO B 1 89 ? -31.428 0.943 42.844 1.00 53.19 89 PRO B CA 1
ATOM 3214 C C . PRO B 1 89 ? -31.280 1.912 44.021 1.00 50.76 89 PRO B C 1
ATOM 3215 O O . PRO B 1 89 ? -31.656 3.079 43.920 1.00 50.90 89 PRO B O 1
ATOM 3219 N N . ALA B 1 90 ? -30.732 1.425 45.132 1.00 48.18 90 ALA B N 1
ATOM 3220 C CA . ALA B 1 90 ? -30.538 2.260 46.310 1.00 44.82 90 ALA B CA 1
ATOM 3221 C C . ALA B 1 90 ? -29.713 3.487 45.949 1.00 46.06 90 ALA B C 1
ATOM 3222 O O . ALA B 1 90 ? -29.978 4.597 46.423 1.00 47.28 90 ALA B O 1
ATOM 3224 N N . GLN B 1 91 ? -28.710 3.293 45.105 1.00 45.22 91 GLN B N 1
ATOM 3225 C CA . GLN B 1 91 ? -27.871 4.406 44.702 1.00 45.06 91 GLN B CA 1
ATOM 3226 C C . GLN B 1 91 ? -28.618 5.370 43.774 1.00 45.46 91 GLN B C 1
ATOM 3227 O O . GLN B 1 91 ? -28.415 6.580 43.841 1.00 46.57 91 GLN B O 1
ATOM 3233 N N . ALA B 1 92 ? -29.483 4.852 42.908 1.00 45.09 92 ALA B N 1
ATOM 3234 C CA . ALA B 1 92 ? -30.243 5.730 42.019 1.00 43.39 92 ALA B CA 1
ATOM 3235 C C . ALA B 1 92 ? -31.242 6.504 42.881 1.00 43.62 92 ALA B C 1
ATOM 3236 O O . ALA B 1 92 ? -31.559 7.657 42.607 1.00 43.74 92 ALA B O 1
ATOM 3238 N N . PHE B 1 93 ? -31.724 5.860 43.937 1.00 42.52 93 PHE B N 1
ATOM 3239 C CA . PHE B 1 93 ? -32.672 6.482 44.842 1.00 41.64 93 PHE B CA 1
ATOM 3240 C C . PHE B 1 93 ? -32.013 7.673 45.540 1.00 42.33 93 PHE B C 1
ATOM 3241 O O . PHE B 1 93 ? -32.562 8.781 45.567 1.00 42.38 93 PHE B O 1
ATOM 3249 N N . ALA B 1 94 ? -30.828 7.443 46.098 1.00 42.02 94 ALA B N 1
ATOM 3250 C CA . ALA B 1 94 ? -30.104 8.502 46.792 1.00 40.94 94 ALA B CA 1
ATOM 3251 C C . ALA B 1 94 ? -29.734 9.636 45.833 1.00 41.25 94 ALA B C 1
ATOM 3252 O O . ALA B 1 94 ? -29.767 10.806 46.208 1.00 42.88 94 ALA B O 1
ATOM 3254 N N . HIS B 1 95 ? -29.384 9.300 44.597 1.00 41.10 95 HIS B N 1
ATOM 3255 C CA . HIS B 1 95 ? -29.019 10.331 43.641 1.00 41.69 95 HIS B CA 1
ATOM 3256 C C . HIS B 1 95 ? -30.214 11.239 43.370 1.00 43.49 95 HIS B C 1
ATOM 3257 O O . HIS B 1 95 ? -30.072 12.458 43.346 1.00 45.40 95 HIS B O 1
ATOM 3264 N N . LEU B 1 96 ? -31.391 10.640 43.194 1.00 44.00 96 LEU B N 1
ATOM 3265 C CA . LEU B 1 96 ? -32.602 11.393 42.904 1.00 43.46 96 LEU B CA 1
ATOM 3266 C C . LEU B 1 96 ? -33.043 12.316 44.018 1.00 43.90 96 LEU B C 1
ATOM 3267 O O . LEU B 1 96 ? -33.454 13.447 43.758 1.00 43.91 96 LEU B O 1
ATOM 3272 N N . GLU B 1 97 ? -32.977 11.837 45.255 1.00 44.11 97 GLU B N 1
ATOM 3273 C CA . GLU B 1 97 ? -33.359 12.669 46.387 1.00 44.93 97 GLU B CA 1
ATOM 3274 C C . GLU B 1 97 ? -32.423 13.863 46.520 1.00 45.90 97 GLU B C 1
ATOM 3275 O O . GLU B 1 97 ? -32.867 14.990 46.761 1.00 47.90 97 GLU B O 1
ATOM 3281 N N . ALA B 1 98 ? -31.128 13.610 46.357 1.00 45.34 98 ALA B N 1
ATOM 3282 C CA . ALA B 1 98 ? -30.118 14.655 46.468 1.00 45.30 98 ALA B CA 1
ATOM 3283 C C . ALA B 1 98 ? -30.242 15.718 45.379 1.00 44.32 98 ALA B C 1
ATOM 3284 O O . ALA B 1 98 ? -30.111 16.908 45.652 1.00 44.50 98 ALA B O 1
ATOM 3286 N N . ARG B 1 99 ? -30.496 15.288 44.150 1.00 42.21 99 ARG B N 1
ATOM 3287 C CA . ARG B 1 99 ? -30.615 16.217 43.043 1.00 42.20 99 ARG B CA 1
ATOM 3288 C C . ARG B 1 99 ? -31.945 16.979 43.005 1.00 42.09 99 ARG B C 1
ATOM 3289 O O . ARG B 1 99 ? -32.092 17.909 42.220 1.00 42.72 99 ARG B O 1
ATOM 3297 N N . THR B 1 100 ? -32.914 16.605 43.836 1.00 39.85 100 THR B N 1
ATOM 3298 C CA . THR B 1 100 ? -34.201 17.302 43.811 1.00 39.26 100 THR B CA 1
ATOM 3299 C C . THR B 1 100 ? -34.502 18.007 45.124 1.00 40.17 100 THR B C 1
ATOM 3300 O O . THR B 1 100 ? -35.535 18.672 45.268 1.00 38.92 100 THR B O 1
ATOM 3304 N N . ALA B 1 101 ? -33.582 17.853 46.071 1.00 39.93 101 ALA B N 1
ATOM 3305 C CA . ALA B 1 101 ? -33.706 18.441 47.397 1.00 39.53 101 ALA B CA 1
ATOM 3306 C C . ALA B 1 101 ? -34.004 19.935 47.367 1.00 40.21 101 ALA B C 1
ATOM 3307 O O . ALA B 1 101 ? -34.913 20.410 48.047 1.00 41.17 101 ALA B O 1
ATOM 3309 N N . VAL B 1 102 ? -33.229 20.672 46.584 1.00 40.66 102 VAL B N 1
ATOM 3310 C CA . VAL B 1 102 ? -33.409 22.107 46.483 1.00 40.76 102 VAL B CA 1
ATOM 3311 C C . VAL B 1 102 ? -34.680 22.464 45.735 1.00 41.25 102 VAL B C 1
ATOM 3312 O O . VAL B 1 102 ? -35.381 23.406 46.109 1.00 43.01 102 VAL B O 1
ATOM 3316 N N . LEU B 1 103 ? -34.979 21.723 44.677 1.00 40.54 103 LEU B N 1
ATOM 3317 C CA . LEU B 1 103 ? -36.187 21.985 43.905 1.00 39.01 103 LEU B CA 1
ATOM 3318 C C . LEU B 1 103 ? -37.392 21.811 44.831 1.00 40.40 103 LEU B C 1
ATOM 3319 O O . LEU B 1 103 ? -38.353 22.590 44.773 1.00 42.32 103 LEU B O 1
ATOM 3324 N N . ALA B 1 104 ? -37.335 20.795 45.693 1.00 39.76 104 ALA B N 1
ATOM 3325 C CA . ALA B 1 104 ? -38.425 20.525 46.629 1.00 38.51 104 ALA B CA 1
ATOM 3326 C C . ALA B 1 104 ? -38.666 21.748 47.493 1.00 39.02 104 ALA B C 1
ATOM 3327 O O . ALA B 1 104 ? -39.809 22.116 47.754 1.00 39.82 104 ALA B O 1
ATOM 3329 N N . ILE B 1 105 ? -37.586 22.378 47.943 1.00 39.01 105 ILE B N 1
ATOM 3330 C CA . ILE B 1 105 ? -37.710 23.568 48.763 1.00 39.30 105 ILE B CA 1
ATOM 3331 C C . ILE B 1 105 ? -38.343 24.690 47.938 1.00 39.93 105 ILE B C 1
ATOM 3332 O O . ILE B 1 105 ? -39.360 25.258 48.331 1.00 40.37 105 ILE B O 1
ATOM 3337 N N . GLN B 1 106 ? -37.730 24.984 46.795 1.00 40.26 106 GLN B N 1
ATOM 3338 C CA . GLN B 1 106 ? -38.178 26.033 45.873 1.00 42.50 106 GLN B CA 1
ATOM 3339 C C . GLN B 1 106 ? -39.654 26.012 45.511 1.00 40.62 106 GLN B C 1
ATOM 3340 O O . GLN B 1 106 ? -40.256 27.054 45.291 1.00 39.32 106 GLN B O 1
ATOM 3346 N N . THR B 1 107 ? -40.234 24.822 45.445 1.00 39.75 107 THR B N 1
ATOM 3347 C CA . THR B 1 107 ? -41.623 24.685 45.052 1.00 38.09 107 THR B CA 1
ATOM 3348 C C . THR B 1 107 ? -42.554 24.231 46.167 1.00 36.94 107 THR B C 1
ATOM 3349 O O . THR B 1 107 ? -43.781 24.373 46.059 1.00 36.96 107 THR B O 1
ATOM 3353 N N . GLY B 1 108 ? -41.979 23.686 47.234 1.00 34.47 108 GLY B N 1
ATOM 3354 C CA . GLY B 1 108 ? -42.794 23.205 48.329 1.00 34.12 108 GLY B CA 1
ATOM 3355 C C . GLY B 1 108 ? -43.562 21.966 47.901 1.00 36.73 108 GLY B C 1
ATOM 3356 O O . GLY B 1 108 ? -44.712 21.758 48.307 1.00 36.85 108 GLY B O 1
ATOM 3357 N N . GLU B 1 109 ? -42.916 21.148 47.066 1.00 37.57 109 GLU B N 1
ATOM 3358 C CA . GLU B 1 109 ? -43.490 19.905 46.558 1.00 37.00 109 GLU B CA 1
ATOM 3359 C C . GLU B 1 109 ? -42.689 18.689 47.008 1.00 37.66 109 GLU B C 1
ATOM 3360 O O . GLU B 1 109 ? -42.247 17.891 46.178 1.00 37.86 109 GLU B O 1
ATOM 3366 N N . PRO B 1 110 ? -42.489 18.527 48.329 1.00 38.06 110 PRO B N 1
ATOM 3367 C CA . PRO B 1 110 ? -41.726 17.371 48.802 1.00 38.25 110 PRO B CA 1
ATOM 3368 C C . PRO B 1 110 ? -42.482 16.070 48.535 1.00 38.93 110 PRO B C 1
ATOM 3369 O O . PRO B 1 110 ? -41.872 15.020 48.376 1.00 40.79 110 PRO B O 1
ATOM 3373 N N . GLY B 1 111 ? -43.809 16.156 48.485 1.00 39.48 111 GLY B N 1
ATOM 3374 C CA . GLY B 1 111 ? -44.638 14.985 48.244 1.00 38.83 111 GLY B CA 1
ATOM 3375 C C . GLY B 1 111 ? -44.607 14.495 46.806 1.00 40.20 111 GLY B C 1
ATOM 3376 O O . GLY B 1 111 ? -44.201 13.358 46.545 1.00 40.43 111 GLY B O 1
ATOM 3377 N N . PRO B 1 112 ? -45.050 15.318 45.844 1.00 39.83 112 PRO B N 1
ATOM 3378 C CA . PRO B 1 112 ? -45.036 14.901 44.442 1.00 39.49 112 PRO B CA 1
ATOM 3379 C C . PRO B 1 112 ? -43.685 14.279 44.061 1.00 39.97 112 PRO B C 1
ATOM 3380 O O . PRO B 1 112 ? -43.635 13.257 43.373 1.00 38.99 112 PRO B O 1
ATOM 3384 N N . LEU B 1 113 ? -42.598 14.901 44.520 1.00 39.08 113 LEU B N 1
ATOM 3385 C CA . LEU B 1 113 ? -41.251 14.412 44.241 1.00 37.92 113 LEU B CA 1
ATOM 3386 C C . LEU B 1 113 ? -40.968 13.082 44.939 1.00 37.58 113 LEU B C 1
ATOM 3387 O O . LEU B 1 113 ? -40.456 12.148 44.325 1.00 37.87 113 LEU B O 1
ATOM 3392 N N . ALA B 1 114 ? -41.290 12.993 46.225 1.00 35.80 114 ALA B N 1
ATOM 3393 C CA . ALA B 1 114 ? -41.071 11.751 46.951 1.00 35.13 114 ALA B CA 1
ATOM 3394 C C . ALA B 1 114 ? -41.824 10.640 46.215 1.00 37.53 114 ALA B C 1
ATOM 3395 O O . ALA B 1 114 ? -41.257 9.586 45.885 1.00 37.11 114 ALA B O 1
ATOM 3397 N N . GLN B 1 115 ? -43.102 10.902 45.951 1.00 37.65 115 GLN B N 1
ATOM 3398 C CA . GLN B 1 115 ? -43.967 9.955 45.277 1.00 37.73 115 GLN B CA 1
ATOM 3399 C C . GLN B 1 115 ? -43.424 9.545 43.912 1.00 38.50 115 GLN B C 1
ATOM 3400 O O . GLN B 1 115 ? -43.359 8.349 43.593 1.00 40.22 115 GLN B O 1
ATOM 3406 N N . ALA B 1 116 ? -43.025 10.513 43.099 1.00 38.02 116 ALA B N 1
ATOM 3407 C CA . ALA B 1 116 ? -42.473 10.170 41.791 1.00 37.89 116 ALA B CA 1
ATOM 3408 C C . ALA B 1 116 ? -41.223 9.305 41.985 1.00 37.85 116 ALA B C 1
ATOM 3409 O O . ALA B 1 116 ? -41.067 8.278 41.336 1.00 39.25 116 ALA B O 1
ATOM 3411 N N . ILE B 1 117 ? -40.342 9.719 42.891 1.00 36.53 117 ILE B N 1
ATOM 3412 C CA . ILE B 1 117 ? -39.113 8.985 43.149 1.00 35.37 117 ILE B CA 1
ATOM 3413 C C . ILE B 1 117 ? -39.419 7.578 43.655 1.00 37.49 117 ILE B C 1
ATOM 3414 O O . ILE B 1 117 ? -38.760 6.619 43.272 1.00 38.10 117 ILE B O 1
ATOM 3419 N N . ALA B 1 118 ? -40.431 7.448 44.501 1.00 38.97 118 ALA B N 1
ATOM 3420 C CA . ALA B 1 118 ? -40.787 6.141 45.038 1.00 39.72 118 ALA B CA 1
ATOM 3421 C C . ALA B 1 118 ? -41.216 5.178 43.921 1.00 41.66 118 ALA B C 1
ATOM 3422 O O . ALA B 1 118 ? -40.743 4.040 43.857 1.00 42.31 118 ALA B O 1
ATOM 3424 N N . GLY B 1 119 ? -42.105 5.635 43.042 1.00 41.70 119 GLY B N 1
ATOM 3425 C CA . GLY B 1 119 ? -42.557 4.792 41.951 1.00 41.94 119 GLY B CA 1
ATOM 3426 C C . GLY B 1 119 ? -41.409 4.332 41.062 1.00 43.46 119 GLY B C 1
ATOM 3427 O O . GLY B 1 119 ? -41.389 3.185 40.582 1.00 43.91 119 GLY B O 1
ATOM 3428 N N . LEU B 1 120 ? -40.450 5.227 40.830 1.00 41.49 120 LEU B N 1
ATOM 3429 C CA . LEU B 1 120 ? -39.295 4.902 40.006 1.00 38.87 120 LEU B CA 1
ATOM 3430 C C . LEU B 1 120 ? -38.393 3.919 40.722 1.00 38.67 120 LEU B C 1
ATOM 3431 O O . LEU B 1 120 ? -37.655 3.166 40.081 1.00 39.21 120 LEU B O 1
ATOM 3436 N N . ASP B 1 121 ? -38.443 3.904 42.049 1.00 37.90 121 ASP B N 1
ATOM 3437 C CA . ASP B 1 121 ? -37.591 2.971 42.760 1.00 40.51 121 ASP B CA 1
ATOM 3438 C C . ASP B 1 121 ? -38.178 1.577 42.629 1.00 41.64 121 ASP B C 1
ATOM 3439 O O . ASP B 1 121 ? -37.450 0.593 42.449 1.00 42.35 121 ASP B O 1
ATOM 3444 N N . ILE B 1 122 ? -39.504 1.506 42.713 1.00 40.72 122 ILE B N 1
ATOM 3445 C CA . ILE B 1 122 ? -40.204 0.242 42.603 1.00 39.03 122 ILE B CA 1
ATOM 3446 C C . ILE B 1 122 ? -39.899 -0.381 41.246 1.00 39.54 122 ILE B C 1
ATOM 3447 O O . ILE B 1 122 ? -39.699 -1.589 41.142 1.00 40.50 122 ILE B O 1
ATOM 3452 N N . ALA B 1 123 ? -39.849 0.448 40.213 1.00 38.94 123 ALA B N 1
ATOM 3453 C CA . ALA B 1 123 ? -39.570 -0.039 38.872 1.00 40.14 123 ALA B CA 1
ATOM 3454 C C . ALA B 1 123 ? -38.139 -0.555 38.731 1.00 40.33 123 ALA B C 1
ATOM 3455 O O . ALA B 1 123 ? -37.917 -1.627 38.169 1.00 40.13 123 ALA B O 1
ATOM 3457 N N . LEU B 1 124 ? -37.169 0.203 39.236 1.00 40.62 124 LEU B N 1
ATOM 3458 C CA . LEU B 1 124 ? -35.772 -0.215 39.148 1.00 40.70 124 LEU B CA 1
ATOM 3459 C C . LEU B 1 124 ? -35.529 -1.517 39.922 1.00 41.37 124 LEU B C 1
ATOM 3460 O O . LEU B 1 124 ? -34.681 -2.328 39.538 1.00 40.44 124 LEU B O 1
ATOM 3465 N N . CYS B 1 125 ? -36.267 -1.718 41.010 1.00 41.92 125 CYS B N 1
ATOM 3466 C CA . CYS B 1 125 ? -36.125 -2.945 41.783 1.00 44.15 125 CYS B CA 1
ATOM 3467 C C . CYS B 1 125 ? -36.822 -4.091 41.051 1.00 45.62 125 CYS B C 1
ATOM 3468 O O . CYS B 1 125 ? -36.342 -5.225 41.059 1.00 46.93 125 CYS B O 1
ATOM 3471 N N . ASP B 1 126 ? -37.956 -3.786 40.425 1.00 45.90 126 ASP B N 1
ATOM 3472 C CA . ASP B 1 126 ? -38.703 -4.771 39.661 1.00 45.98 126 ASP B CA 1
ATOM 3473 C C . ASP B 1 126 ? -37.749 -5.243 38.551 1.00 46.91 126 ASP B C 1
ATOM 3474 O O . ASP B 1 126 ? -37.626 -6.438 38.279 1.00 47.32 126 ASP B O 1
ATOM 3479 N N . LEU B 1 127 ? -37.052 -4.289 37.940 1.00 46.80 127 LEU B N 1
ATOM 3480 C CA . LEU B 1 127 ? -36.098 -4.572 36.873 1.00 47.39 127 LEU B CA 1
ATOM 3481 C C . LEU B 1 127 ? -34.929 -5.427 37.358 1.00 48.47 127 LEU B C 1
ATOM 3482 O O . LEU B 1 127 ? -34.578 -6.429 36.731 1.00 48.03 127 LEU B O 1
ATOM 3487 N N . ALA B 1 128 ? -34.328 -5.026 38.472 1.00 49.41 128 ALA B N 1
ATOM 3488 C CA . ALA B 1 128 ? -33.202 -5.758 39.046 1.00 49.54 128 ALA B CA 1
ATOM 3489 C C . ALA B 1 128 ? -33.608 -7.189 39.410 1.00 50.47 128 ALA B C 1
ATOM 3490 O O . ALA B 1 128 ? -32.845 -8.135 39.195 1.00 51.40 128 ALA B O 1
ATOM 3492 N N . ALA B 1 129 ? -34.812 -7.346 39.954 1.00 50.76 129 ALA B N 1
ATOM 3493 C CA . ALA B 1 129 ? -35.296 -8.664 40.344 1.00 51.02 129 ALA B CA 1
ATOM 3494 C C . ALA B 1 129 ? -35.575 -9.517 39.119 1.00 51.46 129 ALA B C 1
ATOM 3495 O O . ALA B 1 129 ? -35.300 -10.715 39.118 1.00 52.33 129 ALA B O 1
ATOM 3497 N N . ARG B 1 130 ? -36.121 -8.907 38.073 1.00 51.16 130 ARG B N 1
ATOM 3498 C CA . ARG B 1 130 ? -36.412 -9.652 36.850 1.00 51.23 130 ARG B CA 1
ATOM 3499 C C . ARG B 1 130 ? -35.127 -10.124 36.158 1.00 52.21 130 ARG B C 1
ATOM 3500 O O . ARG B 1 130 ? -35.032 -11.287 35.760 1.00 52.96 130 ARG B O 1
ATOM 3508 N N . ARG B 1 131 ? -34.144 -9.234 36.017 1.00 51.41 131 ARG B N 1
ATOM 3509 C CA . ARG B 1 131 ? -32.885 -9.609 35.384 1.00 51.10 131 ARG B CA 1
ATOM 3510 C C . ARG B 1 131 ? -32.265 -10.774 36.143 1.00 50.25 131 ARG B C 1
ATOM 3511 O O . ARG B 1 131 ? -31.558 -11.600 35.563 1.00 49.75 131 ARG B O 1
ATOM 3519 N N . ALA B 1 132 ? -32.528 -10.840 37.442 1.00 48.46 132 ALA B N 1
ATOM 3520 C CA . ALA B 1 132 ? -31.987 -11.922 38.254 1.00 48.66 132 ALA B CA 1
ATOM 3521 C C . ALA B 1 132 ? -32.926 -13.131 38.269 1.00 49.50 132 ALA B C 1
ATOM 3522 O O . ALA B 1 132 ? -32.638 -14.133 38.921 1.00 51.42 132 ALA B O 1
ATOM 3524 N N . GLY B 1 133 ? -34.043 -13.037 37.551 1.00 47.43 133 GLY B N 1
ATOM 3525 C CA . GLY B 1 133 ? -34.993 -14.133 37.524 1.00 46.64 133 GLY B CA 1
ATOM 3526 C C . GLY B 1 133 ? -35.595 -14.446 38.884 1.00 46.95 133 GLY B C 1
ATOM 3527 O O . GLY B 1 133 ? -35.845 -15.607 39.202 1.00 46.40 133 GLY B O 1
ATOM 3528 N N . GLN B 1 134 ? -35.850 -13.413 39.683 1.00 47.86 134 GLN B N 1
ATOM 3529 C CA . GLN B 1 134 ? -36.409 -13.596 41.025 1.00 48.14 134 GLN B CA 1
ATOM 3530 C C . GLN B 1 134 ? -37.676 -12.806 41.337 1.00 47.67 134 GLN B C 1
ATOM 3531 O O . GLN B 1 134 ? -37.902 -11.716 40.798 1.00 46.74 134 GLN B O 1
ATOM 3537 N N . PRO B 1 135 ? -38.537 -13.365 42.206 1.00 46.76 135 PRO B N 1
ATOM 3538 C CA . PRO B 1 135 ? -39.750 -12.641 42.568 1.00 45.80 135 PRO B CA 1
ATOM 3539 C C . PRO B 1 135 ? -39.212 -11.580 43.542 1.00 47.37 135 PRO B C 1
ATOM 3540 O O . PRO B 1 135 ? -38.298 -11.862 44.334 1.00 45.69 135 PRO B O 1
ATOM 3544 N N . LEU B 1 136 ? -39.755 -10.366 43.475 1.00 46.68 136 LEU B N 1
ATOM 3545 C CA . LEU B 1 136 ? -39.285 -9.285 44.327 1.00 44.54 136 LEU B CA 1
ATOM 3546 C C . LEU B 1 136 ? -39.115 -9.672 45.808 1.00 43.96 136 LEU B C 1
ATOM 3547 O O . LEU B 1 136 ? -38.157 -9.244 46.451 1.00 42.24 136 LEU B O 1
ATOM 3552 N N . TRP B 1 137 ? -40.011 -10.493 46.348 1.00 43.01 137 TRP B N 1
ATOM 3553 C CA . TRP B 1 137 ? -39.879 -10.881 47.749 1.00 44.02 137 TRP B CA 1
ATOM 3554 C C . TRP B 1 137 ? -38.580 -11.642 48.049 1.00 44.44 137 TRP B C 1
ATOM 3555 O O . TRP B 1 137 ? -37.988 -11.474 49.113 1.00 45.54 137 TRP B O 1
ATOM 3566 N N . ALA B 1 138 ? -38.133 -12.476 47.115 1.00 45.41 138 ALA B N 1
ATOM 3567 C CA . ALA B 1 138 ? -36.897 -13.245 47.305 1.00 44.09 138 ALA B CA 1
ATOM 3568 C C . ALA B 1 138 ? -35.681 -12.326 47.154 1.00 43.76 138 ALA B C 1
ATOM 3569 O O . ALA B 1 138 ? -34.696 -12.445 47.887 1.00 43.94 138 ALA B O 1
ATOM 3571 N N . TRP B 1 139 ? -35.771 -11.418 46.189 1.00 42.14 139 TRP B N 1
ATOM 3572 C CA . TRP B 1 139 ? -34.731 -10.442 45.911 1.00 43.82 139 TRP B CA 1
ATOM 3573 C C . TRP B 1 139 ? -34.472 -9.582 47.164 1.00 45.14 139 TRP B C 1
ATOM 3574 O O . TRP B 1 139 ? -33.326 -9.317 47.532 1.00 44.31 139 TRP B O 1
ATOM 3585 N N . LEU B 1 140 ? -35.553 -9.144 47.805 1.00 45.67 140 LEU B N 1
ATOM 3586 C CA . LEU B 1 140 ? -35.476 -8.331 49.016 1.00 45.12 140 LEU B CA 1
ATOM 3587 C C . LEU B 1 140 ? -34.994 -9.163 50.212 1.00 45.81 140 LEU B C 1
ATOM 3588 O O . LEU B 1 140 ? -34.939 -8.671 51.340 1.00 47.44 140 LEU B O 1
ATOM 3593 N N . GLY B 1 141 ? -34.655 -10.425 49.973 1.00 44.96 141 GLY B N 1
ATOM 3594 C CA . GLY B 1 141 ? -34.185 -11.263 51.059 1.00 45.03 141 GLY B CA 1
ATOM 3595 C C . GLY B 1 141 ? -35.262 -11.972 51.866 1.00 46.31 141 GLY B C 1
ATOM 3596 O O . GLY B 1 141 ? -35.037 -12.341 53.019 1.00 45.10 141 GLY B O 1
ATOM 3597 N N . GLY B 1 142 ? -36.436 -12.167 51.275 1.00 47.12 142 GLY B N 1
ATOM 3598 C CA . GLY B 1 142 ? -37.498 -12.861 51.985 1.00 48.80 142 GLY B CA 1
ATOM 3599 C C . GLY B 1 142 ? -37.323 -14.368 51.856 1.00 49.74 142 GLY B C 1
ATOM 3600 O O . GLY B 1 142 ? -36.611 -14.839 50.962 1.00 49.13 142 GLY B O 1
ATOM 3601 N N . SER B 1 143 ? -37.963 -15.132 52.738 1.00 50.36 143 SER B N 1
ATOM 3602 C CA . SER B 1 143 ? -37.844 -16.587 52.690 1.00 51.61 143 SER B CA 1
ATOM 3603 C C . SER B 1 143 ? -39.185 -17.283 52.441 1.00 52.75 143 SER B C 1
ATOM 3604 O O . SER B 1 143 ? -39.229 -18.497 52.240 1.00 53.32 143 SER B O 1
ATOM 3607 N N . GLY B 1 144 ? -40.271 -16.511 52.460 1.00 52.58 144 GLY B N 1
ATOM 3608 C CA . GLY B 1 144 ? -41.593 -17.061 52.219 1.00 50.95 144 GLY B CA 1
ATOM 3609 C C . GLY B 1 144 ? -42.363 -16.154 51.275 1.00 51.08 144 GLY B C 1
ATOM 3610 O O . GLY B 1 144 ? -41.894 -15.067 50.941 1.00 50.38 144 GLY B O 1
ATOM 3611 N N . ASP B 1 145 ? -43.550 -16.581 50.852 1.00 49.97 145 ASP B N 1
ATOM 3612 C CA . ASP B 1 145 ? -44.346 -15.774 49.936 1.00 47.78 145 ASP B CA 1
ATOM 3613 C C . ASP B 1 145 ? -45.820 -15.688 50.333 1.00 46.41 145 ASP B C 1
ATOM 3614 O O . ASP B 1 145 ? -46.638 -15.158 49.581 1.00 45.28 145 ASP B O 1
ATOM 3619 N N . ARG B 1 146 ? -46.158 -16.203 51.511 1.00 45.43 146 ARG B N 1
ATOM 3620 C CA . ARG B 1 146 ? -47.538 -16.169 51.974 1.00 46.52 146 ARG B CA 1
ATOM 3621 C C . ARG B 1 146 ? -47.747 -15.050 52.992 1.00 45.56 146 ARG B C 1
ATOM 3622 O O . ARG B 1 146 ? -46.970 -14.908 53.936 1.00 45.63 146 ARG B O 1
ATOM 3630 N N . ILE B 1 147 ? -48.798 -14.253 52.797 1.00 43.70 147 ILE B N 1
ATOM 3631 C CA . ILE B 1 147 ? -49.088 -13.146 53.709 1.00 40.44 147 ILE B CA 1
ATOM 3632 C C . ILE B 1 147 ? -50.581 -12.966 53.963 1.00 40.53 147 ILE B C 1
ATOM 3633 O O . ILE B 1 147 ? -51.418 -13.396 53.168 1.00 41.56 147 ILE B O 1
ATOM 3638 N N . GLY B 1 148 ? -50.912 -12.318 55.075 1.00 40.51 148 GLY B N 1
ATOM 3639 C CA . GLY B 1 148 ? -52.305 -12.055 55.392 1.00 39.06 148 GLY B CA 1
ATOM 3640 C C . GLY B 1 148 ? -52.717 -10.702 54.820 1.00 39.32 148 GLY B C 1
ATOM 3641 O O . GLY B 1 148 ? -51.864 -9.922 54.361 1.00 39.40 148 GLY B O 1
ATOM 3642 N N . VAL B 1 149 ? -54.017 -10.420 54.834 1.00 36.20 149 VAL B N 1
ATOM 3643 C CA . VAL B 1 149 ? -54.533 -9.159 54.319 1.00 35.48 149 VAL B CA 1
ATOM 3644 C C . VAL B 1 149 ? -55.769 -8.761 55.112 1.00 37.27 149 VAL B C 1
ATOM 3645 O O . VAL B 1 149 ? -56.336 -9.583 55.842 1.00 38.06 149 VAL B O 1
ATOM 3649 N N . TYR B 1 150 ? -56.169 -7.495 54.986 1.00 37.37 150 TYR B N 1
ATOM 3650 C CA . TYR B 1 150 ? -57.374 -7.003 55.643 1.00 36.68 150 TYR B CA 1
ATOM 3651 C C . TYR B 1 150 ? -58.142 -6.103 54.676 1.00 36.36 150 TYR B C 1
ATOM 3652 O O . TYR B 1 150 ? -57.551 -5.434 53.833 1.00 36.30 150 TYR B O 1
ATOM 3661 N N . ALA B 1 151 ? -59.466 -6.131 54.760 1.00 37.30 151 ALA B N 1
ATOM 3662 C CA . ALA B 1 151 ? -60.290 -5.286 53.906 1.00 37.19 151 ALA B CA 1
ATOM 3663 C C . ALA B 1 151 ? -60.066 -3.906 54.507 1.00 38.15 151 ALA B C 1
ATOM 3664 O O . ALA B 1 151 ? -60.202 -3.716 55.720 1.00 39.48 151 ALA B O 1
ATOM 3666 N N . SER B 1 152 ? -59.718 -2.939 53.673 1.00 40.23 152 SER B N 1
ATOM 3667 C CA . SER B 1 152 ? -59.392 -1.612 54.179 1.00 41.21 152 SER B CA 1
ATOM 3668 C C . SER B 1 152 ? -60.248 -0.484 53.673 1.00 41.97 152 SER B C 1
ATOM 3669 O O . SER B 1 152 ? -60.465 -0.355 52.470 1.00 43.62 152 SER B O 1
ATOM 3672 N N . GLY B 1 153 ? -60.732 0.337 54.601 1.00 43.98 153 GLY B N 1
ATOM 3673 C CA . GLY B 1 153 ? -61.525 1.491 54.220 1.00 44.00 153 GLY B CA 1
ATOM 3674 C C . GLY B 1 153 ? -63.029 1.358 54.127 1.00 45.22 153 GLY B C 1
ATOM 3675 O O . GLY B 1 153 ? -63.634 2.030 53.294 1.00 45.89 153 GLY B O 1
ATOM 3676 N N . ILE B 1 154 ? -63.629 0.504 54.955 1.00 46.14 154 ILE B N 1
ATOM 3677 C CA . ILE B 1 154 ? -65.084 0.330 54.981 1.00 46.98 154 ILE B CA 1
ATOM 3678 C C . ILE B 1 154 ? -65.705 1.663 55.410 1.00 49.28 154 ILE B C 1
ATOM 3679 O O . ILE B 1 154 ? -65.331 2.223 56.446 1.00 48.56 154 ILE B O 1
ATOM 3684 N N . ASN B 1 155 ? -66.659 2.167 54.632 1.00 51.61 155 ASN B N 1
ATOM 3685 C CA . ASN B 1 155 ? -67.299 3.431 54.971 1.00 53.50 155 ASN B CA 1
ATOM 3686 C C . ASN B 1 155 ? -68.307 3.330 56.107 1.00 53.61 155 ASN B C 1
ATOM 3687 O O . ASN B 1 155 ? -68.956 2.305 56.292 1.00 54.32 155 ASN B O 1
ATOM 3692 N N . PRO B 1 156 ? -68.449 4.417 56.879 1.00 53.88 156 PRO B N 1
ATOM 3693 C CA . PRO B 1 156 ? -69.330 4.589 58.039 1.00 54.70 156 PRO B CA 1
ATOM 3694 C C . PRO B 1 156 ? -70.827 4.430 57.847 1.00 56.13 156 PRO B C 1
ATOM 3695 O O . PRO B 1 156 ? -71.543 4.156 58.816 1.00 55.06 156 PRO B O 1
ATOM 3699 N N . GLU B 1 157 ? -71.301 4.612 56.617 1.00 58.72 157 GLU B N 1
ATOM 3700 C CA . GLU B 1 157 ? -72.731 4.506 56.332 1.00 61.49 157 GLU B CA 1
ATOM 3701 C C . GLU B 1 157 ? -73.330 3.147 56.698 1.00 62.41 157 GLU B C 1
ATOM 3702 O O . GLU B 1 157 ? -74.272 3.073 57.488 1.00 63.33 157 GLU B O 1
ATOM 3708 N N . ASN B 1 158 ? -72.792 2.074 56.129 1.00 62.28 158 ASN B N 1
ATOM 3709 C CA . ASN B 1 158 ? -73.295 0.735 56.422 1.00 63.20 158 ASN B CA 1
ATOM 3710 C C . ASN B 1 158 ? -72.157 -0.270 56.512 1.00 61.58 158 ASN B C 1
ATOM 3711 O O . ASN B 1 158 ? -72.058 -1.195 55.706 1.00 61.80 158 ASN B O 1
ATOM 3716 N N . PRO B 1 159 ? -71.288 -0.106 57.519 1.00 59.29 159 PRO B N 1
ATOM 3717 C CA . PRO B 1 159 ? -70.141 -0.986 57.727 1.00 57.73 159 PRO B CA 1
ATOM 3718 C C . PRO B 1 159 ? -70.459 -2.478 57.848 1.00 57.03 159 PRO B C 1
ATOM 3719 O O . PRO B 1 159 ? -69.717 -3.313 57.329 1.00 56.68 159 PRO B O 1
ATOM 3723 N N . GLU B 1 160 ? -71.554 -2.821 58.520 1.00 55.61 160 GLU B N 1
ATOM 3724 C CA . GLU B 1 160 ? -71.901 -4.230 58.684 1.00 56.87 160 GLU B CA 1
ATOM 3725 C C . GLU B 1 160 ? -72.257 -4.913 57.353 1.00 55.71 160 GLU B C 1
ATOM 3726 O O . GLU B 1 160 ? -72.070 -6.125 57.194 1.00 53.98 160 GLU B O 1
ATOM 3732 N N . ASP B 1 161 ? -72.757 -4.132 56.397 1.00 53.92 161 ASP B N 1
ATOM 3733 C CA . ASP B 1 161 ? -73.095 -4.673 55.089 1.00 52.09 161 ASP B CA 1
ATOM 3734 C C . ASP B 1 161 ? -71.869 -4.991 54.232 1.00 50.45 161 ASP B C 1
ATOM 3735 O O . ASP B 1 161 ? -71.810 -6.047 53.602 1.00 51.55 161 ASP B O 1
ATOM 3740 N N . VAL B 1 162 ? -70.885 -4.099 54.198 1.00 46.61 162 VAL B N 1
ATOM 3741 C CA . VAL B 1 162 ? -69.707 -4.385 53.391 1.00 44.08 162 VAL B CA 1
ATOM 3742 C C . VAL B 1 162 ? -68.759 -5.354 54.109 1.00 44.33 162 VAL B C 1
ATOM 3743 O O . VAL B 1 162 ? -67.990 -6.067 53.467 1.00 43.81 162 VAL B O 1
ATOM 3747 N N . VAL B 1 163 ? -68.812 -5.393 55.435 1.00 44.41 163 VAL B N 1
ATOM 3748 C CA . VAL B 1 163 ? -67.962 -6.326 56.166 1.00 44.30 163 VAL B CA 1
ATOM 3749 C C . VAL B 1 163 ? -68.466 -7.725 55.823 1.00 44.27 163 VAL B C 1
ATOM 3750 O O . VAL B 1 163 ? -67.690 -8.659 55.643 1.00 44.09 163 VAL B O 1
ATOM 3754 N N . ALA B 1 164 ? -69.782 -7.855 55.730 1.00 44.36 164 ALA B N 1
ATOM 3755 C CA . ALA B 1 164 ? -70.397 -9.129 55.395 1.00 44.70 164 ALA B CA 1
ATOM 3756 C C . ALA B 1 164 ? -69.925 -9.543 54.005 1.00 45.62 164 ALA B C 1
ATOM 3757 O O . ALA B 1 164 ? -69.495 -10.685 53.784 1.00 45.70 164 ALA B O 1
ATOM 3759 N N . ARG B 1 165 ? -69.990 -8.587 53.080 1.00 45.53 165 ARG B N 1
ATOM 3760 C CA . ARG B 1 165 ? -69.604 -8.812 51.696 1.00 44.53 165 ARG B CA 1
ATOM 3761 C C . ARG B 1 165 ? -68.124 -9.156 51.538 1.00 43.28 165 ARG B C 1
ATOM 3762 O O . ARG B 1 165 ? -67.784 -10.134 50.874 1.00 42.25 165 ARG B O 1
ATOM 3770 N N . LYS B 1 166 ? -67.246 -8.366 52.150 1.00 41.59 166 LYS B N 1
ATOM 3771 C CA . LYS B 1 166 ? -65.818 -8.623 52.030 1.00 39.72 166 LYS B CA 1
ATOM 3772 C C . LYS B 1 166 ? -65.455 -9.927 52.724 1.00 39.17 166 LYS B C 1
ATOM 3773 O O . LYS B 1 166 ? -64.469 -10.585 52.378 1.00 36.94 166 LYS B O 1
ATOM 3779 N N . ALA B 1 167 ? -66.260 -10.299 53.710 1.00 40.45 167 ALA B N 1
ATOM 3780 C CA . ALA B 1 167 ? -66.020 -11.534 54.450 1.00 41.90 167 ALA B CA 1
ATOM 3781 C C . ALA B 1 167 ? -66.297 -12.702 53.505 1.00 42.67 167 ALA B C 1
ATOM 3782 O O . ALA B 1 167 ? -65.553 -13.690 53.463 1.00 42.52 167 ALA B O 1
ATOM 3784 N N . ALA B 1 168 ? -67.378 -12.559 52.744 1.00 42.85 168 ALA B N 1
ATOM 3785 C CA . ALA B 1 168 ? -67.792 -13.565 51.784 1.00 43.00 168 ALA B CA 1
ATOM 3786 C C . ALA B 1 168 ? -66.751 -13.709 50.686 1.00 43.49 168 ALA B C 1
ATOM 3787 O O . ALA B 1 168 ? -66.617 -14.776 50.089 1.00 43.29 168 ALA B O 1
ATOM 3789 N N . GLU B 1 169 ? -66.013 -12.634 50.423 1.00 44.32 169 GLU B N 1
ATOM 3790 C CA . GLU B 1 169 ? -64.983 -12.661 49.392 1.00 45.42 169 GLU B CA 1
ATOM 3791 C C . GLU B 1 169 ? -63.705 -13.320 49.876 1.00 45.12 169 GLU B C 1
ATOM 3792 O O . GLU B 1 169 ? -62.801 -13.561 49.085 1.00 47.95 169 GLU B O 1
ATOM 3798 N N . GLY B 1 170 ? -63.621 -13.603 51.172 1.00 44.27 170 GLY B N 1
ATOM 3799 C CA . GLY B 1 170 ? -62.429 -14.247 51.697 1.00 44.04 170 GLY B CA 1
ATOM 3800 C C . GLY B 1 170 ? -61.607 -13.466 52.710 1.00 44.15 170 GLY B C 1
ATOM 3801 O O . GLY B 1 170 ? -60.577 -13.949 53.173 1.00 44.79 170 GLY B O 1
ATOM 3802 N N . TYR B 1 171 ? -62.055 -12.267 53.061 1.00 44.16 171 TYR B N 1
ATOM 3803 C CA . TYR B 1 171 ? -61.346 -11.430 54.020 1.00 43.97 171 TYR B CA 1
ATOM 3804 C C . TYR B 1 171 ? -61.623 -11.799 55.465 1.00 46.25 171 TYR B C 1
ATOM 3805 O O . TYR B 1 171 ? -62.780 -11.925 55.875 1.00 48.45 171 TYR B O 1
ATOM 3814 N N . ARG B 1 172 ? -60.553 -11.947 56.238 1.00 46.68 172 ARG B N 1
ATOM 3815 C CA . ARG B 1 172 ? -60.666 -12.306 57.643 1.00 46.87 172 ARG B CA 1
ATOM 3816 C C . ARG B 1 172 ? -60.169 -11.198 58.585 1.00 47.29 172 ARG B C 1
ATOM 3817 O O . ARG B 1 172 ? -59.944 -11.439 59.773 1.00 48.59 172 ARG B O 1
ATOM 3825 N N . ALA B 1 173 ? -59.996 -9.990 58.050 1.00 46.04 173 ALA B N 1
ATOM 3826 C CA . ALA B 1 173 ? -59.547 -8.835 58.831 1.00 45.09 173 ALA B CA 1
ATOM 3827 C C . ALA B 1 173 ? -60.170 -7.586 58.205 1.00 44.55 173 ALA B C 1
ATOM 3828 O O . ALA B 1 173 ? -60.308 -7.506 56.985 1.00 43.24 173 ALA B O 1
ATOM 3830 N N . PHE B 1 174 ? -60.535 -6.612 59.040 1.00 44.46 174 PHE B N 1
ATOM 3831 C CA . PHE B 1 174 ? -61.206 -5.401 58.561 1.00 43.78 174 PHE B CA 1
ATOM 3832 C C . PHE B 1 174 ? -60.792 -4.082 59.224 1.00 43.02 174 PHE B C 1
ATOM 3833 O O . PHE B 1 174 ? -60.478 -4.046 60.415 1.00 41.88 174 PHE B O 1
ATOM 3841 N N . LYS B 1 175 ? -60.802 -3.000 58.441 1.00 42.48 175 LYS B N 1
ATOM 3842 C CA . LYS B 1 175 ? -60.480 -1.669 58.954 1.00 42.04 175 LYS B CA 1
ATOM 3843 C C . LYS B 1 175 ? -61.619 -0.711 58.643 1.00 43.87 175 LYS B C 1
ATOM 3844 O O . LYS B 1 175 ? -61.990 -0.530 57.484 1.00 43.22 175 LYS B O 1
ATOM 3850 N N . LEU B 1 176 ? -62.162 -0.098 59.693 1.00 46.42 176 LEU B N 1
ATOM 3851 C CA . LEU B 1 176 ? -63.267 0.848 59.581 1.00 49.14 176 LEU B CA 1
ATOM 3852 C C . LEU B 1 176 ? -62.803 2.294 59.574 1.00 50.70 176 LEU B C 1
ATOM 3853 O O . LEU B 1 176 ? -61.794 2.638 60.188 1.00 51.15 176 LEU B O 1
ATOM 3858 N N . LYS B 1 177 ? -63.559 3.138 58.882 1.00 51.65 177 LYS B N 1
ATOM 3859 C CA . LYS B 1 177 ? -63.260 4.556 58.816 1.00 52.06 177 LYS B CA 1
ATOM 3860 C C . LYS B 1 177 ? -64.117 5.261 59.856 1.00 52.62 177 LYS B C 1
ATOM 3861 O O . LYS B 1 177 ? -65.315 5.009 59.964 1.00 54.23 177 LYS B O 1
ATOM 3867 N N . VAL B 1 178 ? -63.496 6.148 60.619 1.00 53.60 178 VAL B N 1
ATOM 3868 C CA . VAL B 1 178 ? -64.193 6.913 61.636 1.00 54.18 178 VAL B CA 1
ATOM 3869 C C . VAL B 1 178 ? -63.706 8.346 61.540 1.00 55.66 178 VAL B C 1
ATOM 3870 O O . VAL B 1 178 ? -62.911 8.678 60.662 1.00 55.36 178 VAL B O 1
ATOM 3874 N N . GLY B 1 179 ? -64.181 9.197 62.439 1.00 58.13 179 GLY B N 1
ATOM 3875 C CA . GLY B 1 179 ? -63.739 10.577 62.423 1.00 61.54 179 GLY B CA 1
ATOM 3876 C C . GLY B 1 179 ? -64.808 11.580 62.063 1.00 63.08 179 GLY B C 1
ATOM 3877 O O . GLY B 1 179 ? -64.618 12.778 62.258 1.00 64.11 179 GLY B O 1
ATOM 3878 N N . PHE B 1 180 ? -65.928 11.094 61.544 1.00 65.25 180 PHE B N 1
ATOM 3879 C CA . PHE B 1 180 ? -67.036 11.959 61.151 1.00 67.78 180 PHE B CA 1
ATOM 3880 C C . PHE B 1 180 ? -67.943 12.214 62.359 1.00 67.89 180 PHE B C 1
ATOM 3881 O O . PHE B 1 180 ? -67.956 13.307 62.922 1.00 68.14 180 PHE B O 1
ATOM 3889 N N . ASP B 1 181 ? -68.693 11.185 62.751 1.00 68.11 181 ASP B N 1
ATOM 3890 C CA . ASP B 1 181 ? -69.627 11.270 63.869 1.00 68.01 181 ASP B CA 1
ATOM 3891 C C . ASP B 1 181 ? -69.220 10.368 65.035 1.00 66.96 181 ASP B C 1
ATOM 3892 O O . ASP B 1 181 ? -69.272 9.148 64.934 1.00 67.42 181 ASP B O 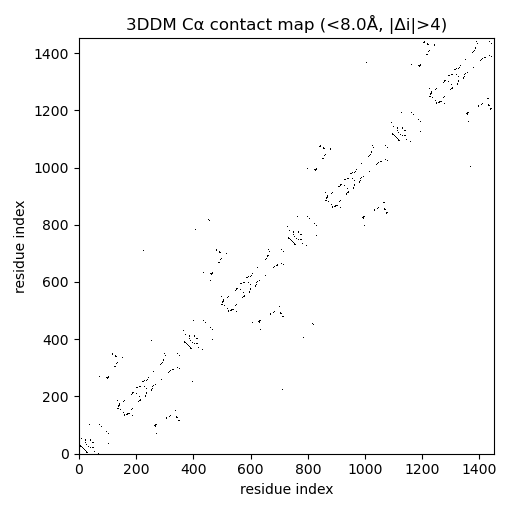1
ATOM 3897 N N . ASP B 1 182 ? -68.833 10.983 66.146 1.00 66.91 182 ASP B N 1
ATOM 3898 C CA . ASP B 1 182 ? -68.405 10.263 67.343 1.00 67.39 182 ASP B CA 1
ATOM 3899 C C . ASP B 1 182 ? -69.310 9.127 67.801 1.00 67.80 182 ASP B C 1
ATOM 3900 O O . ASP B 1 182 ? -68.835 8.040 68.122 1.00 67.89 182 ASP B O 1
ATOM 3905 N N . ALA B 1 183 ? -70.611 9.383 67.845 1.00 68.56 183 ALA B N 1
ATOM 3906 C CA . ALA B 1 183 ? -71.573 8.386 68.301 1.00 68.67 183 ALA B CA 1
ATOM 3907 C C . ALA B 1 183 ? -71.795 7.259 67.307 1.00 68.71 183 ALA B C 1
ATOM 3908 O O . ALA B 1 183 ? -71.883 6.091 67.689 1.00 66.75 183 ALA B O 1
ATOM 3910 N N . ARG B 1 184 ? -71.891 7.624 66.033 1.00 69.86 184 ARG B N 1
ATOM 3911 C CA . ARG B 1 184 ? -72.115 6.661 64.965 1.00 71.39 184 ARG B CA 1
ATOM 3912 C C . ARG B 1 184 ? -70.908 5.737 64.829 1.00 71.17 184 ARG B C 1
ATOM 3913 O O . ARG B 1 184 ? -71.059 4.543 64.570 1.00 71.92 184 ARG B O 1
ATOM 3921 N N . ASP B 1 185 ? -69.715 6.295 65.009 1.00 70.16 185 ASP B N 1
ATOM 3922 C CA . ASP B 1 185 ? -68.488 5.521 64.900 1.00 69.11 185 ASP B CA 1
ATOM 3923 C C . ASP B 1 185 ? -68.342 4.486 66.009 1.00 68.09 185 ASP B C 1
ATOM 3924 O O . ASP B 1 185 ? -67.978 3.340 65.757 1.00 68.51 185 ASP B O 1
ATOM 3929 N N . VAL B 1 186 ? -68.609 4.892 67.242 1.00 67.58 186 VAL B N 1
ATOM 3930 C CA . VAL B 1 186 ? -68.503 3.971 68.362 1.00 67.63 186 VAL B CA 1
ATOM 3931 C C . VAL B 1 186 ? -69.591 2.921 68.210 1.00 66.95 186 VAL B C 1
ATOM 3932 O O . VAL B 1 186 ? -69.476 1.809 68.719 1.00 67.66 186 VAL B O 1
ATOM 3936 N N . ARG B 1 187 ? -70.648 3.286 67.496 1.00 65.52 187 ARG B N 1
ATOM 3937 C CA . ARG B 1 187 ? -71.763 2.383 67.261 1.00 64.57 187 ARG B CA 1
ATOM 3938 C C . ARG B 1 187 ? -71.343 1.332 66.240 1.00 63.52 187 ARG B C 1
ATOM 3939 O O . ARG B 1 187 ? -71.530 0.133 66.460 1.00 62.74 187 ARG B O 1
ATOM 3947 N N . ASN B 1 188 ? -70.774 1.798 65.128 1.00 62.07 188 ASN B N 1
ATOM 3948 C CA . ASN B 1 188 ? -70.300 0.920 64.064 1.00 60.69 188 ASN B CA 1
ATOM 3949 C C . ASN B 1 188 ? -69.277 -0.058 64.613 1.00 60.09 188 ASN B C 1
ATOM 3950 O O . ASN B 1 188 ? -69.402 -1.269 64.438 1.00 58.93 188 ASN B O 1
ATOM 3955 N N . ALA B 1 189 ? -68.263 0.491 65.275 1.00 59.93 189 ALA B N 1
ATOM 3956 C CA . ALA B 1 189 ? -67.184 -0.296 65.859 1.00 60.02 189 ALA B CA 1
ATOM 3957 C C . ALA B 1 189 ? -67.694 -1.470 66.675 1.00 60.65 189 ALA B C 1
ATOM 3958 O O . ALA B 1 189 ? -67.309 -2.609 66.438 1.00 60.32 189 ALA B O 1
ATOM 3960 N N . LEU B 1 190 ? -68.562 -1.185 67.639 1.00 62.43 190 LEU B N 1
ATOM 3961 C CA . LEU B 1 190 ? -69.119 -2.221 68.498 1.00 63.06 190 LEU B CA 1
ATOM 3962 C C . LEU B 1 190 ? -70.052 -3.153 67.736 1.00 63.81 190 LEU B C 1
ATOM 3963 O O . LEU B 1 190 ? -70.060 -4.362 67.974 1.00 64.28 190 LEU B O 1
ATOM 3968 N N . HIS B 1 191 ? -70.834 -2.600 66.816 1.00 64.67 191 HIS B N 1
ATOM 3969 C CA . HIS B 1 191 ? -71.751 -3.425 66.040 1.00 66.31 191 HIS B CA 1
ATOM 3970 C C . HIS B 1 191 ? -70.978 -4.440 65.189 1.00 65.13 191 HIS B C 1
ATOM 3971 O O . HIS B 1 191 ? -71.299 -5.630 65.178 1.00 66.23 191 HIS B O 1
ATOM 3978 N N . VAL B 1 192 ? -69.951 -3.976 64.486 1.00 62.74 192 VAL B N 1
ATOM 3979 C CA . VAL B 1 192 ? -69.160 -4.867 63.648 1.00 60.94 192 VAL B CA 1
ATOM 3980 C C . VAL B 1 192 ? -68.412 -5.921 64.464 1.00 60.58 192 VAL B C 1
ATOM 3981 O O . VAL B 1 192 ? -68.245 -7.048 64.006 1.00 60.27 192 VAL B O 1
ATOM 3985 N N . ARG B 1 193 ? -67.951 -5.556 65.660 1.00 59.91 193 ARG B N 1
ATOM 3986 C CA . ARG B 1 193 ? -67.246 -6.504 66.520 1.00 60.87 193 ARG B CA 1
ATOM 3987 C C . ARG B 1 193 ? -68.239 -7.569 66.923 1.00 63.01 193 ARG B C 1
ATOM 3988 O O . ARG B 1 193 ? -67.938 -8.764 66.962 1.00 62.28 193 ARG B O 1
ATOM 3996 N N . GLU B 1 194 ? -69.432 -7.093 67.241 1.00 65.39 194 GLU B N 1
ATOM 3997 C CA . GLU B 1 194 ? -70.542 -7.929 67.644 1.00 67.39 194 GLU B CA 1
ATOM 3998 C C . GLU B 1 194 ? -70.773 -8.985 66.560 1.00 66.85 194 GLU B C 1
ATOM 3999 O O . GLU B 1 194 ? -70.859 -10.179 66.845 1.00 66.27 194 GLU B O 1
ATOM 4005 N N . LEU B 1 195 ? -70.842 -8.530 65.313 1.00 66.69 195 LEU B N 1
ATOM 4006 C CA . LEU B 1 195 ? -71.050 -9.401 64.162 1.00 66.59 195 LEU B CA 1
ATOM 4007 C C . LEU B 1 195 ? -69.909 -10.407 63.934 1.00 66.06 195 LEU B C 1
ATOM 4008 O O . LEU B 1 195 ? -70.132 -11.616 63.905 1.00 65.57 195 LEU B O 1
ATOM 4013 N N . LEU B 1 196 ? -68.691 -9.899 63.775 1.00 65.52 196 LEU B N 1
ATOM 4014 C CA . LEU B 1 196 ? -67.518 -10.734 63.530 1.00 64.71 196 LEU B CA 1
ATOM 4015 C C . LEU B 1 196 ? -67.187 -11.722 64.641 1.00 64.22 196 LEU B C 1
ATOM 4016 O O . LEU B 1 196 ? -66.471 -12.699 64.418 1.00 64.45 196 LEU B O 1
ATOM 4021 N N . GLY B 1 197 ? -67.684 -11.467 65.840 1.00 62.95 197 GLY B N 1
ATOM 4022 C CA . GLY B 1 197 ? -67.394 -12.374 66.927 1.00 62.81 197 GLY B CA 1
ATOM 4023 C C . GLY B 1 197 ? -66.352 -11.852 67.895 1.00 63.23 197 GLY B C 1
ATOM 4024 O O . GLY B 1 197 ? -66.663 -11.024 68.751 1.00 65.44 197 GLY B O 1
ATOM 4025 N N . ALA B 1 198 ? -65.114 -12.317 67.770 1.00 61.22 198 ALA B N 1
ATOM 4026 C CA . ALA B 1 198 ? -64.082 -11.877 68.693 1.00 59.15 198 ALA B CA 1
ATOM 4027 C C . ALA B 1 198 ? -62.656 -12.200 68.260 1.00 59.02 198 ALA B C 1
ATOM 4028 O O . ALA B 1 198 ? -61.715 -11.486 68.614 1.00 58.90 198 ALA B O 1
ATOM 4030 N N . ALA B 1 199 ? -62.483 -13.282 67.513 1.00 57.27 199 ALA B N 1
ATOM 4031 C CA . ALA B 1 199 ? -61.148 -13.650 67.066 1.00 56.69 199 ALA B CA 1
ATOM 4032 C C . ALA B 1 199 ? -60.756 -12.873 65.813 1.00 55.90 199 ALA B C 1
ATOM 4033 O O . ALA B 1 199 ? -59.597 -12.902 65.399 1.00 56.88 199 ALA B O 1
ATOM 4035 N N . THR B 1 200 ? -61.718 -12.178 65.212 1.00 53.72 200 THR B N 1
ATOM 4036 C CA . THR B 1 200 ? -61.445 -11.427 63.995 1.00 51.96 200 THR B CA 1
ATOM 4037 C C . THR B 1 200 ? -60.774 -10.090 64.259 1.00 51.00 200 THR B C 1
ATOM 4038 O O . THR B 1 200 ? -61.265 -9.276 65.043 1.00 50.78 200 THR B O 1
ATOM 4042 N N . PRO B 1 201 ? -59.624 -9.856 63.614 1.00 49.27 201 PRO B N 1
ATOM 4043 C CA . PRO B 1 201 ? -58.865 -8.616 63.752 1.00 48.61 201 PRO B CA 1
ATOM 4044 C C . PRO B 1 201 ? -59.678 -7.433 63.232 1.00 48.93 201 PRO B C 1
ATOM 4045 O O . PRO B 1 201 ? -60.175 -7.461 62.104 1.00 49.03 201 PRO B O 1
ATOM 4049 N N . LEU B 1 202 ? -59.824 -6.401 64.057 1.00 47.78 202 LEU B N 1
ATOM 4050 C CA . LEU B 1 202 ? -60.572 -5.218 63.656 1.00 46.83 202 LEU B CA 1
ATOM 4051 C C . LEU B 1 202 ? -59.732 -3.962 63.894 1.00 46.48 202 LEU B C 1
ATOM 4052 O O . LEU B 1 202 ? -59.084 -3.818 64.930 1.00 45.94 202 LEU B O 1
ATOM 4057 N N . MET B 1 203 ? -59.740 -3.055 62.922 1.00 45.49 203 MET B N 1
ATOM 4058 C CA . MET B 1 203 ? -58.964 -1.823 63.015 1.00 42.50 203 MET B CA 1
ATOM 4059 C C . MET B 1 203 ? -59.834 -0.599 62.706 1.00 41.76 203 MET B C 1
ATOM 4060 O O . MET B 1 203 ? -60.967 -0.734 62.251 1.00 41.59 203 MET B O 1
ATOM 4065 N N . ALA B 1 204 ? -59.301 0.590 62.967 1.00 42.21 204 ALA B N 1
ATOM 4066 C CA . ALA B 1 204 ? -60.018 1.837 62.706 1.00 42.07 204 ALA B CA 1
ATOM 4067 C C . ALA B 1 204 ? -59.051 2.927 62.243 1.00 42.22 204 ALA B C 1
ATOM 4068 O O . ALA B 1 204 ? -57.978 3.113 62.814 1.00 39.49 204 ALA B O 1
ATOM 4070 N N . ASP B 1 205 ? -59.446 3.636 61.191 1.00 44.00 205 ASP B N 1
ATOM 4071 C CA . ASP B 1 205 ? -58.639 4.701 60.618 1.00 45.46 205 ASP B CA 1
ATOM 4072 C C . ASP B 1 205 ? -59.417 6.006 60.734 1.00 45.07 205 ASP B C 1
ATOM 4073 O O . ASP B 1 205 ? -60.513 6.123 60.207 1.00 44.16 205 ASP B O 1
ATOM 4078 N N . ALA B 1 206 ? -58.849 6.980 61.440 1.00 46.53 206 ALA B N 1
ATOM 4079 C CA . ALA B 1 206 ? -59.507 8.273 61.644 1.00 46.18 206 ALA B CA 1
ATOM 4080 C C . ALA B 1 206 ? -59.014 9.384 60.709 1.00 46.51 206 ALA B C 1
ATOM 4081 O O . ALA B 1 206 ? -59.486 10.517 60.790 1.00 47.95 206 ALA B O 1
ATOM 4083 N N . ASN B 1 207 ? -58.071 9.056 59.828 1.00 46.65 207 ASN B N 1
ATOM 4084 C CA . ASN B 1 207 ? -57.516 10.012 58.868 1.00 46.28 207 ASN B CA 1
ATOM 4085 C C . ASN B 1 207 ? -57.176 11.393 59.401 1.00 45.00 207 ASN B C 1
ATOM 4086 O O . ASN B 1 207 ? -57.459 12.389 58.748 1.00 45.60 207 ASN B O 1
ATOM 4091 N N . GLN B 1 208 ? -56.572 11.460 60.580 1.00 44.74 208 GLN B N 1
ATOM 4092 C CA . GLN B 1 208 ? -56.184 12.747 61.157 1.00 43.77 208 GLN B CA 1
ATOM 4093 C C . GLN B 1 208 ? -57.368 13.670 61.471 1.00 44.47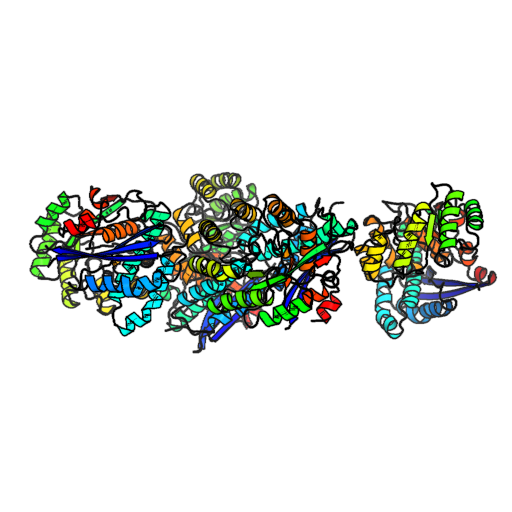 208 GLN B C 1
ATOM 4094 O O . GLN B 1 208 ? -57.210 14.890 61.558 1.00 46.41 208 GLN B O 1
ATOM 4100 N N . GLY B 1 209 ? -58.548 13.097 61.664 1.00 43.91 209 GLY B N 1
ATOM 4101 C CA . GLY B 1 209 ? -59.714 13.919 61.922 1.00 42.91 209 GLY B CA 1
ATOM 4102 C C . GLY B 1 209 ? -59.987 14.388 63.338 1.00 43.31 209 GLY B C 1
ATOM 4103 O O . GLY B 1 209 ? -60.984 15.073 63.560 1.00 43.97 209 GLY B O 1
ATOM 4104 N N . TRP B 1 210 ? -59.131 14.043 64.296 1.00 43.13 210 TRP B N 1
ATOM 4105 C CA . TRP B 1 210 ? -59.357 14.458 65.680 1.00 43.57 210 TRP B CA 1
ATOM 4106 C C . TRP B 1 210 ? -58.196 15.224 66.291 1.00 44.19 210 TRP B C 1
ATOM 4107 O O . TRP B 1 210 ? -57.064 15.166 65.805 1.00 43.92 210 TRP B O 1
ATOM 4118 N N . ASP B 1 211 ? -58.491 15.935 67.377 1.00 44.84 211 ASP B N 1
ATOM 4119 C CA . ASP B 1 211 ? -57.458 16.635 68.117 1.00 45.40 211 ASP B CA 1
ATOM 4120 C C . ASP B 1 211 ? -57.261 15.797 69.393 1.00 44.52 211 ASP B C 1
ATOM 4121 O O . ASP B 1 211 ? -58.044 14.884 69.668 1.00 42.78 211 ASP B O 1
ATOM 4126 N N . LEU B 1 212 ? -56.223 16.100 70.161 1.00 42.98 212 LEU B N 1
ATOM 4127 C CA . LEU B 1 212 ? -55.909 15.324 71.345 1.00 42.10 212 LEU B CA 1
ATOM 4128 C C . LEU B 1 212 ? -57.062 14.991 72.288 1.00 42.47 212 LEU B C 1
ATOM 4129 O O . LEU B 1 212 ? -57.198 13.852 72.719 1.00 41.14 212 LEU B O 1
ATOM 4134 N N . PRO B 1 213 ? -57.900 15.978 72.637 1.00 42.97 213 PRO B N 1
ATOM 4135 C CA . PRO B 1 213 ? -59.014 15.680 73.545 1.00 42.16 213 PRO B CA 1
ATOM 4136 C C . PRO B 1 213 ? -60.021 14.683 72.964 1.00 42.44 213 PRO B C 1
ATOM 4137 O O . PRO B 1 213 ? -60.506 13.787 73.663 1.00 43.89 213 PRO B O 1
ATOM 4141 N N . ARG B 1 214 ? -60.330 14.837 71.684 1.00 40.27 214 ARG B N 1
ATOM 4142 C CA . ARG B 1 214 ? -61.281 13.950 71.033 1.00 40.79 214 ARG B CA 1
ATOM 4143 C C . ARG B 1 214 ? -60.699 12.543 70.884 1.00 41.54 214 ARG B C 1
ATOM 4144 O O . ARG B 1 214 ? -61.379 11.550 71.140 1.00 40.78 214 ARG B O 1
ATOM 4152 N N . ALA B 1 215 ? -59.437 12.468 70.475 1.00 41.78 215 ALA B N 1
ATOM 4153 C CA . ALA B 1 215 ? -58.765 11.191 70.303 1.00 41.87 215 ALA B CA 1
ATOM 4154 C C . ALA B 1 215 ? -58.780 10.397 71.601 1.00 44.02 215 ALA B C 1
ATOM 4155 O O . ALA B 1 215 ? -59.095 9.206 71.602 1.00 43.96 215 ALA B O 1
ATOM 4157 N N . ARG B 1 216 ? -58.427 11.053 72.706 1.00 46.97 216 ARG B N 1
ATOM 4158 C CA . ARG B 1 216 ? -58.416 10.402 74.016 1.00 49.13 216 ARG B CA 1
ATOM 4159 C C . ARG B 1 216 ? -59.806 9.858 74.282 1.00 49.77 216 ARG B C 1
ATOM 4160 O O . ARG B 1 216 ? -59.986 8.667 74.536 1.00 49.28 216 ARG B O 1
ATOM 4168 N N . GLN B 1 217 ? -60.788 10.750 74.218 1.00 51.19 217 GLN B N 1
ATOM 4169 C CA . GLN B 1 217 ? -62.179 10.385 74.452 1.00 52.33 217 GLN B CA 1
ATOM 4170 C C . GLN B 1 217 ? -62.596 9.169 73.631 1.00 51.89 217 GLN B C 1
ATOM 4171 O O . GLN B 1 217 ? -63.027 8.162 74.189 1.00 51.71 217 GLN B O 1
ATOM 4177 N N . MET B 1 218 ? -62.466 9.268 72.307 1.00 51.02 218 MET B N 1
ATOM 4178 C CA . MET B 1 218 ? -62.841 8.178 71.411 1.00 48.43 218 MET B CA 1
ATOM 4179 C C . MET B 1 218 ? -62.021 6.906 71.623 1.00 48.18 218 MET B C 1
ATOM 4180 O O . MET B 1 218 ? -62.578 5.815 71.685 1.00 47.07 218 MET B O 1
ATOM 4185 N N . ALA B 1 219 ? -60.703 7.037 71.737 1.00 48.34 219 ALA B N 1
ATOM 4186 C CA . ALA B 1 219 ? -59.858 5.867 71.942 1.00 49.92 219 ALA B CA 1
ATOM 4187 C C . ALA B 1 219 ? -60.376 5.038 73.115 1.00 51.52 219 ALA B C 1
ATOM 4188 O O . ALA B 1 219 ? -60.259 3.815 73.125 1.00 51.13 219 ALA B O 1
ATOM 4190 N N . GLN B 1 220 ? -60.952 5.725 74.098 1.00 54.41 220 GLN B N 1
ATOM 4191 C CA . GLN B 1 220 ? -61.514 5.100 75.296 1.00 54.68 220 GLN B CA 1
ATOM 4192 C C . GLN B 1 220 ? -62.838 4.423 74.948 1.00 54.52 220 GLN B C 1
ATOM 4193 O O . GLN B 1 220 ? -63.066 3.268 75.311 1.00 54.91 220 GLN B O 1
ATOM 4199 N N . ARG B 1 221 ? -63.708 5.156 74.253 1.00 53.31 221 ARG B N 1
ATOM 4200 C CA . ARG B 1 221 ? -65.015 4.647 73.834 1.00 53.28 221 ARG B CA 1
ATOM 4201 C C . ARG B 1 221 ? -64.896 3.407 72.943 1.00 53.13 221 ARG B C 1
ATOM 4202 O O . ARG B 1 221 ? -65.699 2.488 73.043 1.00 52.77 221 ARG B O 1
ATOM 4210 N N . LEU B 1 222 ? -63.897 3.398 72.065 1.00 53.13 222 LEU B N 1
ATOM 4211 C CA . LEU B 1 222 ? -63.671 2.282 71.155 1.00 53.00 222 LEU B CA 1
ATOM 4212 C C . LEU B 1 222 ? -63.071 1.068 71.856 1.00 54.67 222 LEU B C 1
ATOM 4213 O O . LEU B 1 222 ? -63.078 -0.035 71.311 1.00 56.07 222 LEU B O 1
ATOM 4218 N N . GLY B 1 223 ? -62.547 1.273 73.059 1.00 56.00 223 GLY B N 1
ATOM 4219 C CA . GLY B 1 223 ? -61.932 0.186 73.805 1.00 56.58 223 GLY B CA 1
ATOM 4220 C C . GLY B 1 223 ? -62.623 -1.161 73.684 1.00 57.71 223 GLY B C 1
ATOM 4221 O O . GLY B 1 223 ? -61.992 -2.144 73.303 1.00 57.78 223 GLY B O 1
ATOM 4222 N N . PRO B 1 224 ? -63.927 -1.236 73.998 1.00 58.73 224 PRO B N 1
ATOM 4223 C CA . PRO B 1 224 ? -64.727 -2.464 73.935 1.00 59.49 224 PRO B CA 1
ATOM 4224 C C . PRO B 1 224 ? -64.856 -3.148 72.570 1.00 60.35 224 PRO B C 1
ATOM 4225 O O . PRO B 1 224 ? -65.473 -4.213 72.462 1.00 60.28 224 PRO B O 1
ATOM 4229 N N . ALA B 1 225 ? -64.286 -2.542 71.533 1.00 60.25 225 ALA B N 1
ATOM 4230 C CA . ALA B 1 225 ? -64.345 -3.136 70.205 1.00 59.45 225 ALA B CA 1
ATOM 4231 C C . ALA B 1 225 ? -63.088 -3.967 70.001 1.00 60.27 225 ALA B C 1
ATOM 4232 O O . ALA B 1 225 ? -62.903 -4.573 68.951 1.00 62.05 225 ALA B O 1
ATOM 4234 N N . GLN B 1 226 ? -62.230 -3.993 71.019 1.00 60.42 226 GLN B N 1
ATOM 4235 C CA . GLN B 1 226 ? -60.979 -4.752 70.978 1.00 60.19 226 GLN B CA 1
ATOM 4236 C C . GLN B 1 226 ? -60.246 -4.597 69.645 1.00 58.57 226 GLN B C 1
ATOM 4237 O O . GLN B 1 226 ? -59.943 -5.584 68.969 1.00 59.43 226 GLN B O 1
ATOM 4243 N N . LEU B 1 227 ? -59.955 -3.351 69.280 1.00 55.42 227 LEU B N 1
ATOM 4244 C CA . LEU B 1 227 ? -59.277 -3.056 68.028 1.00 52.46 227 LEU B CA 1
ATOM 4245 C C . LEU B 1 227 ? -57.808 -3.464 68.046 1.00 51.00 227 LEU B C 1
ATOM 4246 O O . LEU B 1 227 ? -57.176 -3.487 69.098 1.00 51.08 227 LEU B O 1
ATOM 4251 N N . ASP B 1 228 ? -57.277 -3.801 66.872 1.00 49.13 228 ASP B N 1
ATOM 4252 C CA . ASP B 1 228 ? -55.884 -4.198 66.734 1.00 46.94 228 ASP B CA 1
ATOM 4253 C C . ASP B 1 228 ? -55.015 -2.948 66.741 1.00 47.24 228 ASP B C 1
ATOM 4254 O O . ASP B 1 228 ? -53.853 -2.994 67.152 1.00 46.87 228 ASP B O 1
ATOM 4259 N N . TRP B 1 229 ? -55.586 -1.841 66.266 1.00 46.21 229 TRP B N 1
ATOM 4260 C CA . TRP B 1 229 ? -54.893 -0.560 66.231 1.00 46.68 229 TRP B CA 1
ATOM 4261 C C . TRP B 1 229 ? -55.820 0.560 65.761 1.00 48.07 229 TRP B C 1
ATOM 4262 O O . TRP B 1 229 ? -56.788 0.320 65.027 1.00 47.29 229 TRP B O 1
ATOM 4273 N N . LEU B 1 230 ? -55.518 1.778 66.205 1.00 47.58 230 LEU B N 1
ATOM 4274 C CA . LEU B 1 230 ? -56.282 2.970 65.847 1.00 47.23 230 LEU B CA 1
ATOM 4275 C C . LEU B 1 230 ? -55.345 3.730 64.914 1.00 46.71 230 LEU B C 1
ATOM 4276 O O . LEU B 1 230 ? -54.268 4.166 65.330 1.00 49.15 230 LEU B O 1
ATOM 4281 N N . GLU B 1 231 ? -55.739 3.884 63.656 1.00 44.81 231 GLU B N 1
ATOM 4282 C CA . GLU B 1 231 ? -54.888 4.559 62.684 1.00 42.65 231 GLU B CA 1
ATOM 4283 C C . GLU B 1 231 ? -55.100 6.073 62.564 1.00 41.36 231 GLU B C 1
ATOM 4284 O O . GLU B 1 231 ? -56.231 6.571 62.593 1.00 37.79 231 GLU B O 1
ATOM 4290 N N . GLU B 1 232 ? -53.980 6.778 62.427 1.00 40.63 232 GLU B N 1
ATOM 4291 C CA . GLU B 1 232 ? -53.922 8.230 62.292 1.00 40.12 232 GLU B CA 1
ATOM 4292 C C . GLU B 1 232 ? -54.991 9.021 63.054 1.00 39.86 232 GLU B C 1
ATOM 4293 O O . GLU B 1 232 ? -55.755 9.780 62.450 1.00 37.90 232 GLU B O 1
ATOM 4299 N N . PRO B 1 233 ? -55.045 8.870 64.391 1.00 39.01 233 PRO B N 1
ATOM 4300 C CA . PRO B 1 233 ? -56.032 9.580 65.213 1.00 39.35 233 PRO B CA 1
ATOM 4301 C C . PRO B 1 233 ? -55.762 11.087 65.309 1.00 40.54 233 PRO B C 1
ATOM 4302 O O . PRO B 1 233 ? -56.686 11.880 65.506 1.00 41.86 233 PRO B O 1
ATOM 4306 N N . LEU B 1 234 ? -54.496 11.473 65.171 1.00 39.39 234 LEU B N 1
ATOM 4307 C CA . LEU B 1 234 ? -54.111 12.878 65.214 1.00 39.14 234 LEU B CA 1
ATOM 4308 C C . LEU B 1 234 ? -53.430 13.186 63.897 1.00 41.01 234 LEU B C 1
ATOM 4309 O O . LEU B 1 234 ? -53.034 12.267 63.177 1.00 42.20 234 LEU B O 1
ATOM 4314 N N . ARG B 1 235 ? -53.282 14.469 63.581 1.00 42.02 235 ARG B N 1
ATOM 4315 C CA . ARG B 1 235 ? -52.600 14.855 62.352 1.00 41.25 235 ARG B CA 1
ATOM 4316 C C . ARG B 1 235 ? -51.133 14.453 62.487 1.00 41.75 235 ARG B C 1
ATOM 4317 O O . ARG B 1 235 ? -50.563 14.524 63.571 1.00 41.25 235 ARG B O 1
ATOM 4325 N N . ALA B 1 236 ? -50.528 14.031 61.384 1.00 43.72 236 ALA B N 1
ATOM 4326 C CA . ALA B 1 236 ? -49.127 13.623 61.368 1.00 46.34 236 ALA B CA 1
ATOM 4327 C C . ALA B 1 236 ? -48.218 14.744 61.890 1.00 47.62 236 ALA B C 1
ATOM 4328 O O . ALA B 1 236 ? -47.097 14.492 62.328 1.00 47.04 236 ALA B O 1
ATOM 4330 N N . ASP B 1 237 ? -48.741 15.971 61.839 1.00 49.66 237 ASP B N 1
ATOM 4331 C CA . ASP B 1 237 ? -48.080 17.207 62.273 1.00 50.23 237 ASP B CA 1
ATOM 4332 C C . ASP B 1 237 ? -47.860 17.341 63.776 1.00 50.40 237 ASP B C 1
ATOM 4333 O O . ASP B 1 237 ? -46.814 17.802 64.216 1.00 49.92 237 ASP B O 1
ATOM 4338 N N . ARG B 1 238 ? -48.885 16.997 64.550 1.00 49.82 238 ARG B N 1
ATOM 4339 C CA . ARG B 1 238 ? -48.840 17.099 66.002 1.00 48.63 238 ARG B CA 1
ATOM 4340 C C . ARG B 1 238 ? -47.478 16.773 66.592 1.00 48.94 238 ARG B C 1
ATOM 4341 O O . ARG B 1 238 ? -46.785 15.872 66.114 1.00 49.82 238 ARG B O 1
ATOM 4349 N N . PRO B 1 239 ? -47.070 17.514 67.639 1.00 48.49 239 PRO B N 1
ATOM 4350 C CA . PRO B 1 239 ? -45.776 17.283 68.288 1.00 46.99 239 PRO B CA 1
ATOM 4351 C C . PRO B 1 239 ? -45.754 15.974 69.096 1.00 45.54 239 PRO B C 1
ATOM 4352 O O . PRO B 1 239 ? -46.793 15.482 69.546 1.00 44.33 239 PRO B O 1
ATOM 4356 N N . ALA B 1 240 ? -44.559 15.414 69.258 1.00 44.53 240 ALA B N 1
ATOM 4357 C CA . ALA B 1 240 ? -44.378 14.155 69.968 1.00 43.99 240 ALA B CA 1
ATOM 4358 C C . ALA B 1 240 ? -45.155 14.060 71.270 1.00 44.79 240 ALA B C 1
ATOM 4359 O O . ALA B 1 240 ? -45.700 13.001 71.598 1.00 46.15 240 ALA B O 1
ATOM 4361 N N . ALA B 1 241 ? -45.218 15.163 72.005 1.00 44.28 241 ALA B N 1
ATOM 4362 C CA . ALA B 1 241 ? -45.923 15.176 73.279 1.00 45.28 241 ALA B CA 1
ATOM 4363 C C . ALA B 1 241 ? -47.372 14.713 73.180 1.00 46.11 241 ALA B C 1
ATOM 4364 O O . ALA B 1 241 ? -47.853 13.991 74.051 1.00 46.65 241 ALA B O 1
ATOM 4366 N N . GLU B 1 242 ? -48.068 15.126 72.125 1.00 46.86 242 GLU B N 1
ATOM 4367 C CA . GLU B 1 242 ? -49.463 14.745 71.963 1.00 47.75 242 GLU B CA 1
ATOM 4368 C C . GLU B 1 242 ? -49.603 13.263 71.628 1.00 48.08 242 GLU B C 1
ATOM 4369 O O . GLU B 1 242 ? -50.519 12.597 72.118 1.00 48.56 242 GLU B O 1
ATOM 4375 N N . TRP B 1 243 ? -48.696 12.749 70.798 1.00 47.46 243 TRP B N 1
ATOM 4376 C CA . TRP B 1 243 ? -48.724 11.338 70.415 1.00 46.28 243 TRP B CA 1
ATOM 4377 C C . TRP B 1 243 ? -48.351 10.467 71.600 1.00 46.05 243 TRP B C 1
ATOM 4378 O O . TRP B 1 243 ? -48.917 9.389 71.803 1.00 45.55 243 TRP B O 1
ATOM 4389 N N . ALA B 1 244 ? -47.387 10.941 72.381 1.00 45.41 244 ALA B N 1
ATOM 4390 C CA . ALA B 1 244 ? -46.946 10.211 73.555 1.00 45.05 244 ALA B CA 1
ATOM 4391 C C . ALA B 1 244 ? -48.102 10.127 74.549 1.00 44.76 244 ALA B C 1
ATOM 4392 O O . ALA B 1 244 ? -48.359 9.082 75.148 1.00 44.52 244 ALA B O 1
ATOM 4394 N N . GLU B 1 245 ? -48.811 11.233 74.712 1.00 44.96 245 GLU B N 1
ATOM 4395 C CA . GLU B 1 245 ? -49.925 11.257 75.635 1.00 45.32 245 GLU B CA 1
ATOM 4396 C C . GLU B 1 245 ? -51.075 10.373 75.187 1.00 45.34 245 GLU B C 1
ATOM 4397 O O . GLU B 1 245 ? -51.617 9.612 75.986 1.00 45.51 245 GLU B O 1
ATOM 4403 N N . LEU B 1 246 ? -51.459 10.487 73.918 1.00 44.59 246 LEU B N 1
ATOM 4404 C CA . LEU B 1 246 ? -52.556 9.689 73.392 1.00 44.15 246 LEU B CA 1
ATOM 4405 C C . LEU B 1 246 ? -52.220 8.203 73.454 1.00 45.03 246 LEU B C 1
ATOM 4406 O O . LEU B 1 246 ? -53.086 7.369 73.722 1.00 44.34 246 LEU B O 1
ATOM 4411 N N . ALA B 1 247 ? -50.955 7.878 73.215 1.00 45.86 247 ALA B N 1
ATOM 4412 C CA . ALA B 1 247 ? -50.506 6.493 73.238 1.00 46.29 247 ALA B CA 1
ATOM 4413 C C . ALA B 1 247 ? -50.730 5.853 74.609 1.00 47.05 247 ALA B C 1
ATOM 4414 O O . ALA B 1 247 ? -51.170 4.713 74.700 1.00 48.10 247 ALA B O 1
ATOM 4416 N N . GLN B 1 248 ? -50.441 6.591 75.675 1.00 48.87 248 GLN B N 1
ATOM 4417 C CA . GLN B 1 248 ? -50.616 6.074 77.030 1.00 49.56 248 GLN B CA 1
ATOM 4418 C C . GLN B 1 248 ? -52.090 5.997 77.410 1.00 48.60 248 GLN B C 1
ATOM 4419 O O . GLN B 1 248 ? -52.507 5.101 78.138 1.00 49.66 248 GLN B O 1
ATOM 4425 N N . ALA B 1 249 ? -52.878 6.946 76.928 1.00 47.40 249 ALA B N 1
ATOM 4426 C CA . ALA B 1 249 ? -54.294 6.969 77.249 1.00 47.39 249 ALA B CA 1
ATOM 4427 C C . ALA B 1 249 ? -55.085 5.936 76.458 1.00 48.23 249 ALA B C 1
ATOM 4428 O O . ALA B 1 249 ? -56.098 5.426 76.932 1.00 50.31 249 ALA B O 1
ATOM 4430 N N . ALA B 1 250 ? -54.620 5.619 75.256 1.00 47.63 250 ALA B N 1
ATOM 4431 C CA . ALA B 1 250 ? -55.323 4.669 74.412 1.00 47.22 250 ALA B CA 1
ATOM 4432 C C . ALA B 1 250 ? -55.219 3.215 74.865 1.00 48.05 250 ALA B C 1
ATOM 4433 O O . ALA B 1 250 ? -54.141 2.723 75.209 1.00 49.01 250 ALA B O 1
ATOM 4435 N N . PRO B 1 251 ? -56.352 2.504 74.872 1.00 47.07 251 PRO B N 1
ATOM 4436 C CA . PRO B 1 251 ? -56.358 1.099 75.279 1.00 46.09 251 PRO B CA 1
ATOM 4437 C C . PRO B 1 251 ? -55.800 0.220 74.162 1.00 45.45 251 PRO B C 1
ATOM 4438 O O . PRO B 1 251 ? -55.390 -0.908 74.404 1.00 46.86 251 PRO B O 1
ATOM 4442 N N . MET B 1 252 ? -55.784 0.743 72.938 1.00 43.91 252 MET B N 1
ATOM 4443 C CA . MET B 1 252 ? -55.264 -0.003 71.795 1.00 41.53 252 MET B CA 1
ATOM 4444 C C . MET B 1 252 ? -54.042 0.690 71.223 1.00 41.65 252 MET B C 1
ATOM 4445 O O . MET B 1 252 ? -53.837 1.883 71.433 1.00 43.20 252 MET B O 1
ATOM 4450 N N . PRO B 1 253 ? -53.205 -0.054 70.488 1.00 42.00 253 PRO B N 1
ATOM 4451 C CA . PRO B 1 253 ? -52.021 0.593 69.916 1.00 41.50 253 PRO B CA 1
ATOM 4452 C C . PRO B 1 253 ? -52.348 1.570 68.777 1.00 41.22 253 PRO B C 1
ATOM 4453 O O . PRO B 1 253 ? -53.381 1.452 68.106 1.00 41.27 253 PRO B O 1
ATOM 4457 N N . LEU B 1 254 ? -51.461 2.543 68.585 1.00 39.90 254 LEU B N 1
ATOM 4458 C CA . LEU B 1 254 ? -51.609 3.562 67.553 1.00 38.51 254 LEU B CA 1
ATOM 4459 C C . LEU B 1 254 ? -50.866 3.158 66.276 1.00 38.41 254 LEU B C 1
ATOM 4460 O O . LEU B 1 254 ? -49.829 2.497 66.332 1.00 39.14 254 LEU B O 1
ATOM 4465 N N . ALA B 1 255 ? -51.397 3.568 65.129 1.00 36.77 255 ALA B N 1
ATOM 4466 C CA . ALA B 1 255 ? -50.778 3.264 63.845 1.00 34.71 255 ALA B CA 1
ATOM 4467 C C . ALA B 1 255 ? -50.609 4.539 63.025 1.00 33.97 255 ALA B C 1
ATOM 4468 O O . ALA B 1 255 ? -51.388 5.479 63.156 1.00 33.51 255 ALA B O 1
ATOM 4470 N N . GLY B 1 256 ? -49.585 4.555 62.178 1.00 32.68 256 GLY B N 1
ATOM 4471 C CA . GLY B 1 256 ? -49.325 5.700 61.332 1.00 31.16 256 GLY B CA 1
ATOM 4472 C C . GLY B 1 256 ? -48.195 5.365 60.379 1.00 31.37 256 GLY B C 1
ATOM 4473 O O . GLY B 1 256 ? -47.545 4.342 60.528 1.00 31.22 256 GLY B O 1
ATOM 4474 N N . GLY B 1 257 ? -47.959 6.224 59.397 1.00 33.80 257 GLY B N 1
ATOM 4475 C CA . GLY B 1 257 ? -46.891 5.989 58.443 1.00 36.43 257 GLY B CA 1
ATOM 4476 C C . GLY B 1 257 ? -47.299 6.437 57.055 1.00 38.40 257 GLY B C 1
ATOM 4477 O O . GLY B 1 257 ? -46.460 6.783 56.230 1.00 40.11 257 GLY B O 1
ATOM 4478 N N . GLU B 1 258 ? -48.600 6.416 56.799 1.00 40.40 258 GLU B N 1
ATOM 4479 C CA . GLU B 1 258 ? -49.134 6.825 55.513 1.00 42.49 258 GLU B CA 1
ATOM 4480 C C . GLU B 1 258 ? -48.629 8.238 55.237 1.00 42.70 258 GLU B C 1
ATOM 4481 O O . GLU B 1 258 ? -48.363 8.610 54.087 1.00 40.79 258 GLU B O 1
ATOM 4487 N N . ASN B 1 259 ? -48.461 9.017 56.303 1.00 42.63 259 ASN B N 1
ATOM 4488 C CA . ASN B 1 259 ? -48.013 10.392 56.140 1.00 42.43 259 ASN B CA 1
ATOM 4489 C C . ASN B 1 259 ? -46.695 10.751 56.792 1.00 42.52 259 ASN B C 1
ATOM 4490 O O . ASN B 1 259 ? -46.501 11.876 57.257 1.00 44.63 259 ASN B O 1
ATOM 4495 N N . ILE B 1 260 ? -45.791 9.784 56.826 1.00 40.45 260 ILE B N 1
ATOM 4496 C CA . ILE B 1 260 ? -44.469 10.007 57.359 1.00 39.60 260 ILE B CA 1
ATOM 4497 C C . ILE B 1 260 ? -43.557 9.662 56.185 1.00 40.80 260 ILE B C 1
ATOM 4498 O O . ILE B 1 260 ? -43.701 8.593 55.583 1.00 42.04 260 ILE B O 1
ATOM 4503 N N . ALA B 1 261 ? -42.648 10.575 55.842 1.00 39.66 261 ALA B N 1
ATOM 4504 C CA . ALA B 1 261 ? -41.718 10.371 54.730 1.00 38.79 261 ALA B CA 1
ATOM 4505 C C . ALA B 1 261 ? -40.278 10.780 55.067 1.00 39.69 261 ALA B C 1
ATOM 4506 O O . ALA B 1 261 ? -40.046 11.843 55.632 1.00 40.95 261 ALA B O 1
ATOM 4508 N N . GLY B 1 262 ? -39.310 9.941 54.710 1.00 39.48 262 GLY B N 1
ATOM 4509 C CA . GLY B 1 262 ? -37.925 10.274 54.989 1.00 39.28 262 GLY B CA 1
ATOM 4510 C C . GLY B 1 262 ? -37.327 9.452 56.113 1.00 39.66 262 GLY B C 1
ATOM 4511 O O . GLY B 1 262 ? -38.030 9.032 57.032 1.00 39.06 262 GLY B O 1
ATOM 4512 N N . VAL B 1 263 ? -36.019 9.227 56.044 1.00 40.79 263 VAL B N 1
ATOM 4513 C CA . VAL B 1 263 ? -35.334 8.439 57.062 1.00 41.27 263 VAL B CA 1
ATOM 4514 C C . VAL B 1 263 ? -35.461 9.084 58.422 1.00 41.16 263 VAL B C 1
ATOM 4515 O O . VAL B 1 263 ? -35.776 8.413 59.403 1.00 42.87 263 VAL B O 1
ATOM 4519 N N . ALA B 1 264 ? -35.206 10.387 58.480 1.00 40.37 264 ALA B N 1
ATOM 4520 C CA . ALA B 1 264 ? -35.289 11.106 59.743 1.00 41.52 264 ALA B CA 1
ATOM 4521 C C . ALA B 1 264 ? -36.675 11.002 60.379 1.00 41.13 264 ALA B C 1
ATOM 4522 O O . ALA B 1 264 ? -36.800 10.822 61.591 1.00 42.79 264 ALA B O 1
ATOM 4524 N N . ALA B 1 265 ? -37.720 11.104 59.568 1.00 40.71 265 ALA B N 1
ATOM 4525 C CA . ALA B 1 265 ? -39.067 11.034 60.113 1.00 41.57 265 ALA B CA 1
ATOM 4526 C C . ALA B 1 265 ? -39.371 9.677 60.753 1.00 41.73 265 ALA B C 1
ATOM 4527 O O . ALA B 1 265 ? -39.999 9.610 61.811 1.00 42.84 265 ALA B O 1
ATOM 4529 N N . PHE B 1 266 ? -38.920 8.597 60.129 1.00 41.21 266 PHE B N 1
ATOM 4530 C CA . PHE B 1 266 ? -39.172 7.278 60.694 1.00 43.44 266 PHE B CA 1
ATOM 4531 C C . PHE B 1 266 ? -38.325 7.001 61.934 1.00 44.78 266 PHE B C 1
ATOM 4532 O O . PHE B 1 266 ? -38.756 6.289 62.842 1.00 44.14 266 PHE B O 1
ATOM 4540 N N . GLU B 1 267 ? -37.126 7.572 61.991 1.00 46.76 267 GLU B N 1
ATOM 4541 C CA . GLU B 1 267 ? -36.291 7.367 63.169 1.00 49.37 267 GLU B CA 1
ATOM 4542 C C . GLU B 1 267 ? -36.940 8.088 64.358 1.00 49.64 267 GLU B C 1
ATOM 4543 O O . GLU B 1 267 ? -36.917 7.587 65.485 1.00 50.23 267 GLU B O 1
ATOM 4549 N N . THR B 1 268 ? -37.523 9.260 64.103 1.00 48.18 268 THR B N 1
ATOM 4550 C CA . THR B 1 268 ? -38.190 10.011 65.155 1.00 48.30 268 THR B CA 1
ATOM 4551 C C . THR B 1 268 ? -39.395 9.230 65.673 1.00 48.58 268 THR B C 1
ATOM 4552 O O . THR B 1 268 ? -39.682 9.240 66.873 1.00 48.27 268 THR B O 1
ATOM 4556 N N . ALA B 1 269 ? -40.098 8.565 64.762 1.00 47.86 269 ALA B N 1
ATOM 4557 C CA . ALA B 1 269 ? -41.263 7.773 65.126 1.00 49.27 269 ALA B CA 1
ATOM 4558 C C . ALA B 1 269 ? -40.810 6.553 65.909 1.00 50.72 269 ALA B C 1
ATOM 4559 O O . ALA B 1 269 ? -41.433 6.149 66.896 1.00 51.89 269 ALA B O 1
ATOM 4561 N N . LEU B 1 270 ? -39.710 5.972 65.458 1.00 51.40 270 LEU B N 1
ATOM 4562 C CA . LEU B 1 270 ? -39.150 4.794 66.091 1.00 54.81 270 LEU B CA 1
ATOM 4563 C C . LEU B 1 270 ? -38.535 5.158 67.445 1.00 55.34 270 LEU B C 1
ATOM 4564 O O . LEU B 1 270 ? -38.563 4.370 68.395 1.00 57.32 270 LEU B O 1
ATOM 4569 N N . ALA B 1 271 ? -37.988 6.365 67.524 1.00 54.28 271 ALA B N 1
ATOM 4570 C CA . ALA B 1 271 ? -37.356 6.849 68.740 1.00 53.65 271 ALA B CA 1
ATOM 4571 C C . ALA B 1 271 ? -38.346 7.038 69.879 1.00 53.94 271 ALA B C 1
ATOM 4572 O O . ALA B 1 271 ? -37.964 6.973 71.052 1.00 53.54 271 ALA B O 1
ATOM 4574 N N . ALA B 1 272 ? -39.612 7.273 69.531 1.00 52.15 272 ALA B N 1
ATOM 4575 C CA . ALA B 1 272 ? -40.653 7.510 70.525 1.00 49.81 272 ALA B CA 1
ATOM 4576 C C . ALA B 1 272 ? -41.512 6.288 70.824 1.00 49.92 272 ALA B C 1
ATOM 4577 O O . ALA B 1 272 ? -41.939 6.086 71.954 1.00 48.16 272 ALA B O 1
ATOM 4579 N N . ARG B 1 273 ? -41.765 5.478 69.804 1.00 50.81 273 ARG B N 1
ATOM 4580 C CA . ARG B 1 273 ? -42.579 4.282 69.964 1.00 50.10 273 ARG B CA 1
ATOM 4581 C C . ARG B 1 273 ? -44.002 4.625 70.410 1.00 50.10 273 ARG B C 1
ATOM 4582 O O . ARG B 1 273 ? -44.627 3.879 71.164 1.00 49.42 273 ARG B O 1
ATOM 4590 N N . SER B 1 274 ? -44.509 5.766 69.952 1.00 50.38 274 SER B N 1
ATOM 4591 C CA . SER B 1 274 ? -45.879 6.148 70.277 1.00 51.14 274 SER B CA 1
ATOM 4592 C C . SER B 1 274 ? -46.756 5.367 69.305 1.00 50.92 274 SER B C 1
ATOM 4593 O O . SER B 1 274 ? -47.879 4.966 69.629 1.00 50.73 274 SER B O 1
ATOM 4596 N N . LEU B 1 275 ? -46.225 5.159 68.104 1.00 49.90 275 LEU B N 1
ATOM 4597 C CA . LEU B 1 275 ? -46.912 4.371 67.092 1.00 50.18 275 LEU B CA 1
ATOM 4598 C C . LEU B 1 275 ? -46.357 2.960 67.269 1.00 50.30 275 LEU B C 1
ATOM 4599 O O . LEU B 1 275 ? -45.142 2.761 67.225 1.00 51.64 275 LEU B O 1
ATOM 4604 N N . ARG B 1 276 ? -47.223 1.980 67.493 1.00 49.81 276 ARG B N 1
ATOM 4605 C CA . ARG B 1 276 ? -46.737 0.613 67.655 1.00 50.51 276 ARG B CA 1
ATOM 4606 C C . ARG B 1 276 ? -46.906 -0.191 66.370 1.00 48.85 276 ARG B C 1
ATOM 4607 O O . ARG B 1 276 ? -46.421 -1.311 66.249 1.00 48.62 276 ARG B O 1
ATOM 4615 N N . VAL B 1 277 ? -47.595 0.406 65.410 1.00 48.45 277 VAL B N 1
ATOM 4616 C CA . VAL B 1 277 ? -47.828 -0.207 64.115 1.00 46.68 277 VAL B CA 1
ATOM 4617 C C . VAL B 1 277 ? -47.430 0.829 63.081 1.00 46.70 277 VAL B C 1
ATOM 4618 O O . VAL B 1 277 ? -48.112 1.843 62.918 1.00 46.31 277 VAL B O 1
ATOM 4622 N N . MET B 1 278 ? -46.304 0.596 62.415 1.00 46.98 278 MET B N 1
ATOM 4623 C CA . MET B 1 278 ? -45.834 1.518 61.397 1.00 47.94 278 MET B CA 1
ATOM 4624 C C . MET B 1 278 ? -46.336 1.085 60.027 1.00 48.86 278 MET B C 1
ATOM 4625 O O . MET B 1 278 ? -46.326 -0.094 59.693 1.00 49.24 278 MET B O 1
ATOM 4630 N N . GLN B 1 279 ? -46.770 2.059 59.234 1.00 49.26 279 GLN B N 1
ATOM 4631 C CA . GLN B 1 279 ? -47.329 1.789 57.922 1.00 47.85 279 GLN B CA 1
ATOM 4632 C C . GLN B 1 279 ? -46.733 2.626 56.802 1.00 46.21 279 GLN B C 1
ATOM 4633 O O . GLN B 1 279 ? -47.424 3.430 56.190 1.00 45.23 279 GLN B O 1
ATOM 4639 N N . PRO B 1 280 ? -45.435 2.464 56.531 1.00 45.96 280 PRO B N 1
ATOM 4640 C CA . PRO B 1 280 ? -44.851 3.256 55.443 1.00 46.72 280 PRO B CA 1
ATOM 4641 C C . PRO B 1 280 ? -45.424 2.834 54.085 1.00 46.84 280 PRO B C 1
ATOM 4642 O O . PRO B 1 280 ? -45.427 1.640 53.748 1.00 49.03 280 PRO B O 1
ATOM 4646 N N . ASP B 1 281 ? -45.920 3.811 53.322 1.00 45.05 281 ASP B N 1
ATOM 4647 C CA . ASP B 1 281 ? -46.498 3.571 51.991 1.00 42.08 281 ASP B CA 1
ATOM 4648 C C . ASP B 1 281 ? -45.358 3.634 50.975 1.00 40.17 281 ASP B C 1
ATOM 4649 O O . ASP B 1 281 ? -44.915 4.714 50.608 1.00 40.07 281 ASP B O 1
ATOM 4654 N N . LEU B 1 282 ? -44.893 2.481 50.506 1.00 39.63 282 LEU B N 1
ATOM 4655 C CA . LEU B 1 282 ? -43.756 2.461 49.595 1.00 39.43 282 LEU B CA 1
ATOM 4656 C C . LEU B 1 282 ? -43.945 3.111 48.227 1.00 39.00 282 LEU B C 1
ATOM 4657 O O . LEU B 1 282 ? -42.959 3.397 47.547 1.00 37.79 282 LEU B O 1
ATOM 4662 N N . ALA B 1 283 ? -45.189 3.362 47.821 1.00 37.50 283 ALA B N 1
ATOM 4663 C CA . ALA B 1 283 ? -45.414 4.045 46.544 1.00 38.15 283 ALA B CA 1
ATOM 4664 C C . ALA B 1 283 ? -45.475 5.556 46.823 1.00 39.21 283 ALA B C 1
ATOM 4665 O O . ALA B 1 283 ? -45.459 6.386 45.904 1.00 38.42 283 ALA B O 1
ATOM 4667 N N . LYS B 1 284 ? -45.527 5.902 48.108 1.00 39.58 284 LYS B N 1
ATOM 4668 C CA . LYS B 1 284 ? -45.596 7.293 48.531 1.00 41.37 284 LYS B CA 1
ATOM 4669 C C . LYS B 1 284 ? -44.212 7.850 48.882 1.00 42.66 284 LYS B C 1
ATOM 4670 O O . LYS B 1 284 ? -43.932 9.019 48.624 1.00 44.22 284 LYS B O 1
ATOM 4676 N N . TRP B 1 285 ? -43.353 7.015 49.467 1.00 43.67 285 TRP B N 1
ATOM 4677 C CA . TRP B 1 285 ? -41.991 7.428 49.816 1.00 43.16 285 TRP B CA 1
ATOM 4678 C C . TRP B 1 285 ? -40.964 6.287 49.868 1.00 43.70 285 TRP B C 1
ATOM 4679 O O . TRP B 1 285 ? -41.267 5.166 50.284 1.00 43.95 285 TRP B O 1
ATOM 4690 N N . GLY B 1 286 ? -39.745 6.601 49.438 1.00 42.81 286 GLY B N 1
ATOM 4691 C CA . GLY B 1 286 ? -38.649 5.650 49.472 1.00 43.95 286 GLY B CA 1
ATOM 4692 C C . GLY B 1 286 ? -38.657 4.402 48.605 1.00 44.94 286 GLY B C 1
ATOM 4693 O O . GLY B 1 286 ? -37.589 3.889 48.247 1.00 44.25 286 GLY B O 1
ATOM 4694 N N . GLY B 1 287 ? -39.837 3.901 48.259 1.00 44.76 287 GLY B N 1
ATOM 4695 C CA . GLY B 1 287 ? -39.878 2.690 47.468 1.00 43.15 287 GLY B CA 1
ATOM 4696 C C . GLY B 1 287 ? -39.234 1.598 48.308 1.00 43.55 287 GLY B C 1
ATOM 4697 O O . GLY B 1 287 ? -39.180 1.705 49.540 1.00 43.08 287 GLY B O 1
ATOM 4698 N N . PHE B 1 288 ? -38.732 0.553 47.657 1.00 42.36 288 PHE B N 1
ATOM 4699 C CA . PHE B 1 288 ? -38.093 -0.539 48.380 1.00 41.28 288 PHE B CA 1
ATOM 4700 C C . PHE B 1 288 ? -36.819 -0.043 49.063 1.00 40.25 288 PHE B C 1
ATOM 4701 O O . PHE B 1 288 ? -36.594 -0.300 50.245 1.00 39.63 288 PHE B O 1
ATOM 4709 N N . SER B 1 289 ? -35.998 0.680 48.315 1.00 38.84 289 SER B N 1
ATOM 4710 C CA . SER B 1 289 ? -34.748 1.196 48.855 1.00 40.87 289 SER B CA 1
ATOM 4711 C C . SER B 1 289 ? -34.928 1.882 50.211 1.00 41.02 289 SER B C 1
ATOM 4712 O O . SER B 1 289 ? -34.160 1.635 51.148 1.00 39.98 289 SER B O 1
ATOM 4715 N N . GLY B 1 290 ? -35.947 2.732 50.317 1.00 41.48 290 GLY B N 1
ATOM 4716 C CA . GLY B 1 290 ? -36.183 3.432 51.563 1.00 40.91 290 GLY B CA 1
ATOM 4717 C C . GLY B 1 290 ? -36.989 2.646 52.581 1.00 42.15 290 GLY B C 1
ATOM 4718 O O . GLY B 1 290 ? -36.636 2.613 53.755 1.00 44.30 290 GLY B O 1
ATOM 4719 N N . CYS B 1 291 ? -38.051 1.983 52.141 1.00 42.18 291 CYS B N 1
ATOM 4720 C CA . CYS B 1 291 ? -38.910 1.246 53.062 1.00 41.85 291 CYS B CA 1
ATOM 4721 C C . CYS B 1 291 ? -38.426 -0.096 53.607 1.00 41.05 291 CYS B C 1
ATOM 4722 O O . CYS B 1 291 ? -38.802 -0.463 54.726 1.00 40.48 291 CYS B O 1
ATOM 4725 N N . LEU B 1 292 ? -37.618 -0.837 52.844 1.00 38.85 292 LEU B N 1
ATOM 4726 C CA . LEU B 1 292 ? -37.119 -2.123 53.339 1.00 38.74 292 LEU B CA 1
ATOM 4727 C C . LEU B 1 292 ? -36.399 -1.919 54.683 1.00 39.80 292 LEU B C 1
ATOM 4728 O O . LEU B 1 292 ? -36.706 -2.598 55.670 1.00 38.28 292 LEU B O 1
ATOM 4733 N N . PRO B 1 293 ? -35.434 -0.975 54.739 1.00 40.63 293 PRO B N 1
ATOM 4734 C CA . PRO B 1 293 ? -34.718 -0.724 55.994 1.00 41.12 293 PRO B CA 1
ATOM 4735 C C . PRO B 1 293 ? -35.681 -0.355 57.123 1.00 43.39 293 PRO B C 1
ATOM 4736 O O . PRO B 1 293 ? -35.708 -1.020 58.164 1.00 46.17 293 PRO B O 1
ATOM 4740 N N . VAL B 1 294 ? -36.490 0.682 56.923 1.00 42.62 294 VAL B N 1
ATOM 4741 C CA . VAL B 1 294 ? -37.411 1.073 57.981 1.00 43.49 294 VAL B CA 1
ATOM 4742 C C . VAL B 1 294 ? -38.342 -0.064 58.407 1.00 43.73 294 VAL B C 1
ATOM 4743 O O . VAL B 1 294 ? -38.643 -0.205 59.596 1.00 44.23 294 VAL B O 1
ATOM 4747 N N . ALA B 1 295 ? -38.780 -0.888 57.459 1.00 43.92 295 ALA B N 1
ATOM 4748 C CA . ALA B 1 295 ? -39.672 -2.000 57.798 1.00 44.29 295 ALA B CA 1
ATOM 4749 C C . ALA B 1 295 ? -38.946 -3.045 58.646 1.00 44.13 295 ALA B C 1
ATOM 4750 O O . ALA B 1 295 ? -39.508 -3.594 59.597 1.00 42.58 295 ALA B O 1
ATOM 4752 N N . ARG B 1 296 ? -37.695 -3.324 58.305 1.00 44.28 296 ARG B N 1
ATOM 4753 C CA . ARG B 1 296 ? -36.949 -4.299 59.079 1.00 45.33 296 ARG B CA 1
ATOM 4754 C C . ARG B 1 296 ? -36.693 -3.750 60.472 1.00 44.42 296 ARG B C 1
ATOM 4755 O O . ARG B 1 296 ? -36.843 -4.465 61.465 1.00 44.41 296 ARG B O 1
ATOM 4763 N N . ALA B 1 297 ? -36.338 -2.468 60.535 1.00 43.86 297 ALA B N 1
ATOM 4764 C CA . ALA B 1 297 ? -36.078 -1.789 61.802 1.00 42.29 297 ALA B CA 1
ATOM 4765 C C . ALA B 1 297 ? -37.322 -1.807 62.677 1.00 42.87 297 ALA B C 1
ATOM 4766 O O . ALA B 1 297 ? -37.241 -1.965 63.894 1.00 44.10 297 ALA B O 1
ATOM 4768 N N . VAL B 1 298 ? -38.479 -1.632 62.056 1.00 42.70 298 VAL B N 1
ATOM 4769 C CA . VAL B 1 298 ? -39.726 -1.625 62.808 1.00 42.61 298 VAL B CA 1
ATOM 4770 C C . VAL B 1 298 ? -39.964 -2.977 63.460 1.00 42.72 298 VAL B C 1
ATOM 4771 O O . VAL B 1 298 ? -40.313 -3.052 64.641 1.00 42.36 298 VAL B O 1
ATOM 4775 N N . VAL B 1 299 ? -39.774 -4.044 62.689 1.00 43.75 299 VAL B N 1
ATOM 4776 C CA . VAL B 1 299 ? -39.990 -5.387 63.205 1.00 43.88 299 VAL B CA 1
ATOM 4777 C C . VAL B 1 299 ? -38.920 -5.757 64.224 1.00 44.57 299 VAL B C 1
ATOM 4778 O O . VAL B 1 299 ? -39.215 -6.378 65.248 1.00 44.72 299 VAL B O 1
ATOM 4782 N N . ALA B 1 300 ? -37.681 -5.361 63.953 1.00 44.62 300 ALA B N 1
ATOM 4783 C CA . ALA B 1 300 ? -36.583 -5.647 64.875 1.00 45.09 300 ALA B CA 1
ATOM 4784 C C . ALA B 1 300 ? -36.788 -4.935 66.216 1.00 45.24 300 ALA B C 1
ATOM 4785 O O . ALA B 1 300 ? -36.405 -5.452 67.267 1.00 46.48 300 ALA B O 1
ATOM 4787 N N . ALA B 1 301 ? -37.401 -3.753 66.176 1.00 44.40 301 ALA B N 1
ATOM 4788 C CA . ALA B 1 301 ? -37.642 -2.968 67.383 1.00 42.99 301 ALA B CA 1
ATOM 4789 C C . ALA B 1 301 ? -38.814 -3.481 68.203 1.00 43.15 301 ALA B C 1
ATOM 4790 O O . ALA B 1 301 ? -39.285 -2.800 69.115 1.00 44.24 301 ALA B O 1
ATOM 4792 N N . GLY B 1 302 ? -39.290 -4.677 67.879 1.00 42.23 302 GLY B N 1
ATOM 4793 C CA . GLY B 1 302 ? -40.391 -5.238 68.630 1.00 41.05 302 GLY B CA 1
ATOM 4794 C C . GLY B 1 302 ? -41.720 -4.617 68.282 1.00 42.08 302 GLY B C 1
ATOM 4795 O O . GLY B 1 302 ? -42.698 -4.782 69.012 1.00 43.52 302 GLY B O 1
ATOM 4796 N N . LEU B 1 303 ? -41.766 -3.900 67.165 1.00 42.39 303 LEU B N 1
ATOM 4797 C CA . LEU B 1 303 ? -43.001 -3.272 66.730 1.00 42.58 303 LEU B CA 1
ATOM 4798 C C . LEU B 1 303 ? -43.618 -3.993 65.525 1.00 43.10 303 LEU B C 1
ATOM 4799 O O . LEU B 1 303 ? -43.006 -4.870 64.921 1.00 43.96 303 LEU B O 1
ATOM 4804 N N . ARG B 1 304 ? -44.836 -3.605 65.174 1.00 44.09 304 ARG B N 1
ATOM 4805 C CA . ARG B 1 304 ? -45.571 -4.231 64.081 1.00 43.43 304 ARG B CA 1
ATOM 4806 C C . ARG B 1 304 ? -45.561 -3.441 62.762 1.00 43.81 304 ARG B C 1
ATOM 4807 O O . ARG B 1 304 ? -45.860 -2.245 62.748 1.00 44.73 304 ARG B O 1
ATOM 4815 N N . TYR B 1 305 ? -45.214 -4.111 61.660 1.00 42.63 305 TYR B N 1
ATOM 4816 C CA . TYR B 1 305 ? -45.194 -3.486 60.329 1.00 42.91 305 TYR B CA 1
ATOM 4817 C C . TYR B 1 305 ? -46.330 -4.014 59.448 1.00 45.10 305 TYR B C 1
ATOM 4818 O O . TYR B 1 305 ? -46.277 -5.145 58.954 1.00 47.74 305 TYR B O 1
ATOM 4827 N N . CYS B 1 306 ? -47.353 -3.192 59.240 1.00 45.39 306 CYS B N 1
ATOM 4828 C CA . CYS B 1 306 ? -48.501 -3.583 58.431 1.00 45.42 306 CYS B CA 1
ATOM 4829 C C . CYS B 1 306 ? -48.742 -2.528 57.373 1.00 45.93 306 CYS B C 1
ATOM 4830 O O . CYS B 1 306 ? -49.331 -1.489 57.656 1.00 46.47 306 CYS B O 1
ATOM 4833 N N . PRO B 1 307 ? -48.290 -2.774 56.134 1.00 47.36 307 PRO B N 1
ATOM 4834 C CA . PRO B 1 307 ? -48.498 -1.787 55.070 1.00 47.91 307 PRO B CA 1
ATOM 4835 C C . PRO B 1 307 ? -49.897 -1.889 54.455 1.00 49.38 307 PRO B C 1
ATOM 4836 O O . PRO B 1 307 ? -50.649 -2.829 54.736 1.00 49.45 307 PRO B O 1
ATOM 4840 N N . HIS B 1 308 ? -50.247 -0.912 53.626 1.00 51.27 308 HIS B N 1
ATOM 4841 C CA . HIS B 1 308 ? -51.541 -0.907 52.948 1.00 54.19 308 HIS B CA 1
ATOM 4842 C C . HIS B 1 308 ? -51.437 -0.032 51.708 1.00 52.98 308 HIS B C 1
ATOM 4843 O O . HIS B 1 308 ? -50.737 0.978 51.717 1.00 54.74 308 HIS B O 1
ATOM 4850 N N . TYR B 1 309 ? -52.100 -0.432 50.632 1.00 50.64 309 TYR B N 1
ATOM 4851 C CA . TYR B 1 309 ? -52.074 0.368 49.420 1.00 48.87 309 TYR B CA 1
ATOM 4852 C C . TYR B 1 309 ? -53.487 0.507 48.848 1.00 48.32 309 TYR B C 1
ATOM 4853 O O . TYR B 1 309 ? -54.158 -0.489 48.548 1.00 48.92 309 TYR B O 1
ATOM 4862 N N . LEU B 1 310 ? -53.942 1.750 48.713 1.00 46.73 310 LEU B N 1
ATOM 4863 C CA . LEU B 1 310 ? -55.278 2.008 48.197 1.00 46.01 310 LEU B CA 1
ATOM 4864 C C . LEU B 1 310 ? -55.255 2.543 46.768 1.00 45.19 310 LEU B C 1
ATOM 4865 O O . LEU B 1 310 ? -56.203 3.183 46.316 1.00 46.72 310 LEU B O 1
ATOM 4870 N N . GLY B 1 311 ? -54.172 2.274 46.053 1.00 43.61 311 GLY B N 1
ATOM 4871 C CA . GLY B 1 311 ? -54.081 2.729 44.681 1.00 42.94 311 GLY B CA 1
ATOM 4872 C C . GLY B 1 311 ? -54.321 1.583 43.718 1.00 42.98 311 GLY B C 1
ATOM 4873 O O . GLY B 1 311 ? -55.119 0.687 43.997 1.00 42.63 311 GLY B O 1
ATOM 4874 N N . ALA B 1 312 ? -53.619 1.606 42.587 1.00 42.67 312 ALA B N 1
ATOM 4875 C CA . ALA B 1 312 ? -53.759 0.574 41.569 1.00 40.90 312 ALA B CA 1
ATOM 4876 C C . ALA B 1 312 ? -53.025 -0.719 41.931 1.00 41.47 312 ALA B C 1
ATOM 4877 O O . ALA B 1 312 ? -52.291 -0.785 42.924 1.00 41.52 312 ALA B O 1
ATOM 4879 N N . GLY B 1 313 ? -53.226 -1.739 41.102 1.00 40.49 313 GLY B N 1
ATOM 4880 C CA . GLY B 1 313 ? -52.625 -3.034 41.339 1.00 40.23 313 GLY B CA 1
ATOM 4881 C C . GLY B 1 313 ? -51.122 -3.088 41.507 1.00 40.85 313 GLY B C 1
ATOM 4882 O O . GLY B 1 313 ? -50.633 -3.748 42.430 1.00 41.58 313 GLY B O 1
ATOM 4883 N N . ILE B 1 314 ? -50.384 -2.415 40.628 1.00 39.24 314 ILE B N 1
ATOM 4884 C CA . ILE B 1 314 ? -48.923 -2.434 40.704 1.00 38.63 314 ILE B CA 1
ATOM 4885 C C . ILE B 1 314 ? -48.392 -2.072 42.095 1.00 37.42 314 ILE B C 1
ATOM 4886 O O . ILE B 1 314 ? -47.562 -2.782 42.658 1.00 37.67 314 ILE B O 1
ATOM 4891 N N . GLY B 1 315 ? -48.882 -0.971 42.649 1.00 37.06 315 GLY B N 1
ATOM 4892 C CA . GLY B 1 315 ? -48.432 -0.547 43.959 1.00 36.07 315 GLY B CA 1
ATOM 4893 C C . GLY B 1 315 ? -48.799 -1.531 45.047 1.00 36.22 315 GLY B C 1
ATOM 4894 O O . GLY B 1 315 ? -48.076 -1.683 46.035 1.00 36.62 315 GLY B O 1
ATOM 4895 N N . LEU B 1 316 ? -49.935 -2.197 44.875 1.00 37.47 316 LEU B N 1
ATOM 4896 C CA . LEU B 1 316 ? -50.389 -3.179 45.856 1.00 36.74 316 LEU B CA 1
ATOM 4897 C C . LEU B 1 316 ? -49.489 -4.410 45.794 1.00 36.96 316 LEU B C 1
ATOM 4898 O O . LEU B 1 316 ? -49.092 -4.953 46.825 1.00 35.59 316 LEU B O 1
ATOM 4903 N N . GLN B 1 317 ? -49.174 -4.845 44.575 1.00 38.28 317 GLN B N 1
ATOM 4904 C CA . GLN B 1 317 ? -48.312 -6.002 44.373 1.00 38.91 317 GLN B CA 1
ATOM 4905 C C . GLN B 1 317 ? -46.931 -5.721 44.968 1.00 40.57 317 GLN B C 1
ATOM 4906 O O . GLN B 1 317 ? -46.312 -6.607 45.571 1.00 41.16 317 GLN B O 1
ATOM 4912 N N . ALA B 1 318 ? -46.460 -4.482 44.822 1.00 40.22 318 ALA B N 1
ATOM 4913 C CA . ALA B 1 318 ? -45.156 -4.100 45.359 1.00 39.34 318 ALA B CA 1
ATOM 4914 C C . ALA B 1 318 ? -45.157 -4.170 46.882 1.00 39.14 318 ALA B C 1
ATOM 4915 O O . ALA B 1 318 ? -44.149 -4.535 47.484 1.00 41.48 318 ALA B O 1
ATOM 4917 N N . SER B 1 319 ? -46.286 -3.822 47.501 1.00 37.63 319 SER B N 1
ATOM 4918 C CA . SER B 1 319 ? -46.411 -3.853 48.960 1.00 35.88 319 SER B CA 1
ATOM 4919 C C . SER B 1 319 ? -46.483 -5.285 49.461 1.00 37.83 319 SER B C 1
ATOM 4920 O O . SER B 1 319 ? -45.946 -5.612 50.524 1.00 39.49 319 SER B O 1
ATOM 4923 N N . ALA B 1 320 ? -47.152 -6.143 48.696 1.00 38.71 320 ALA B N 1
ATOM 4924 C CA . ALA B 1 320 ? -47.281 -7.545 49.073 1.00 38.85 320 ALA B CA 1
ATOM 4925 C C . ALA B 1 320 ? -45.877 -8.151 49.138 1.00 39.31 320 ALA B C 1
ATOM 4926 O O . ALA B 1 320 ? -45.526 -8.872 50.082 1.00 37.40 320 ALA B O 1
ATOM 4928 N N . HIS B 1 321 ? -45.064 -7.840 48.139 1.00 38.34 321 HIS B N 1
ATOM 4929 C CA . HIS B 1 321 ? -43.721 -8.364 48.128 1.00 39.61 321 HIS B CA 1
ATOM 4930 C C . HIS B 1 321 ? -42.891 -7.889 49.303 1.00 41.18 321 HIS B C 1
ATOM 4931 O O . HIS B 1 321 ? -42.189 -8.689 49.918 1.00 42.82 321 HIS B O 1
ATOM 4938 N N . LEU B 1 322 ? -42.975 -6.605 49.640 1.00 41.08 322 LEU B N 1
ATOM 4939 C CA . LEU B 1 322 ? -42.197 -6.103 50.761 1.00 40.23 322 LEU B CA 1
ATOM 4940 C C . LEU B 1 322 ? -42.634 -6.734 52.081 1.00 39.73 322 LEU B C 1
ATOM 4941 O O . LEU B 1 322 ? -41.800 -7.024 52.925 1.00 39.76 322 LEU B O 1
ATOM 4946 N N . LEU B 1 323 ? -43.934 -6.952 52.265 1.00 39.97 323 LEU B N 1
ATOM 4947 C CA . LEU B 1 323 ? -44.418 -7.573 53.507 1.00 39.76 323 LEU B CA 1
ATOM 4948 C C . LEU B 1 323 ? -43.978 -9.038 53.617 1.00 41.02 323 LEU B C 1
ATOM 4949 O O . LEU B 1 323 ? -43.807 -9.561 54.716 1.00 41.10 323 LEU B O 1
ATOM 4954 N N . ALA B 1 324 ? -43.812 -9.704 52.478 1.00 42.24 324 ALA B N 1
ATOM 4955 C CA . ALA B 1 324 ? -43.392 -11.102 52.480 1.00 43.04 324 ALA B CA 1
ATOM 4956 C C . ALA B 1 324 ? -41.923 -11.159 52.886 1.00 42.95 324 ALA B C 1
ATOM 4957 O O . ALA B 1 324 ? -41.476 -12.100 53.546 1.00 42.33 324 ALA B O 1
ATOM 4959 N N . ALA B 1 325 ? -41.177 -10.136 52.486 1.00 42.67 325 ALA B N 1
ATOM 4960 C CA . ALA B 1 325 ? -39.766 -10.060 52.811 1.00 43.59 325 ALA B CA 1
ATOM 4961 C C . ALA B 1 325 ? -39.574 -9.660 54.286 1.00 44.14 325 ALA B C 1
ATOM 4962 O O . ALA B 1 325 ? -38.573 -10.019 54.907 1.00 44.74 325 ALA B O 1
ATOM 4964 N N . VAL B 1 326 ? -40.536 -8.925 54.843 1.00 44.62 326 VAL B N 1
ATOM 4965 C CA . VAL B 1 326 ? -40.465 -8.497 56.239 1.00 45.37 326 VAL B CA 1
ATOM 4966 C C . VAL B 1 326 ? -41.721 -8.991 56.946 1.00 48.51 326 VAL B C 1
ATOM 4967 O O . VAL B 1 326 ? -42.604 -8.208 57.308 1.00 47.96 326 VAL B O 1
ATOM 4971 N N . PRO B 1 327 ? -41.789 -10.310 57.174 1.00 51.16 327 PRO B N 1
ATOM 4972 C CA . PRO B 1 327 ? -42.868 -11.064 57.815 1.00 53.44 327 PRO B CA 1
ATOM 4973 C C . PRO B 1 327 ? -43.347 -10.583 59.176 1.00 55.96 327 PRO B C 1
ATOM 4974 O O . PRO B 1 327 ? -44.556 -10.486 59.418 1.00 56.68 327 PRO B O 1
ATOM 4978 N N . GLY B 1 328 ? -42.409 -10.297 60.069 1.00 56.49 328 GLY B N 1
ATOM 4979 C CA . GLY B 1 328 ? -42.801 -9.877 61.398 1.00 60.48 328 GLY B CA 1
ATOM 4980 C C . GLY B 1 328 ? -42.475 -10.991 62.374 1.00 62.64 328 GLY B C 1
ATOM 4981 O O . GLY B 1 328 ? -42.534 -12.169 62.024 1.00 62.51 328 GLY B O 1
ATOM 4982 N N . LEU B 1 329 ? -42.134 -10.615 63.603 1.00 64.66 329 LEU B N 1
ATOM 4983 C CA . LEU B 1 329 ? -41.760 -11.568 64.641 1.00 65.61 329 LEU B CA 1
ATOM 4984 C C . LEU B 1 329 ? -42.833 -11.564 65.717 1.00 66.30 329 LEU B C 1
ATOM 4985 O O . LEU B 1 329 ? -43.559 -12.543 65.904 1.00 65.12 329 LEU B O 1
ATOM 4990 N N . ALA B 1 330 ? -42.926 -10.442 66.421 1.00 68.18 330 ALA B N 1
ATOM 4991 C CA . ALA B 1 330 ? -43.917 -10.275 67.476 1.00 69.73 330 ALA B CA 1
ATOM 4992 C C . ALA B 1 330 ? -45.311 -10.629 66.953 1.00 70.59 330 ALA B C 1
ATOM 4993 O O . ALA B 1 330 ? -45.913 -11.621 67.380 1.00 69.67 330 ALA B O 1
ATOM 4995 N N . SER B 1 331 ? -45.806 -9.818 66.015 1.00 71.11 331 SER B N 1
ATOM 4996 C CA . SER B 1 331 ? -47.133 -10.024 65.432 1.00 71.60 331 SER B CA 1
ATOM 4997 C C . SER B 1 331 ? -47.109 -9.998 63.899 1.00 69.61 331 SER B C 1
ATOM 4998 O O . SER B 1 331 ? -46.605 -9.044 63.293 1.00 71.70 331 SER B O 1
ATOM 5001 N N . PRO B 1 332 ? -47.673 -11.036 63.254 1.00 66.07 332 PRO B N 1
ATOM 5002 C CA . PRO B 1 332 ? -47.729 -11.152 61.789 1.00 62.19 332 PRO B CA 1
ATOM 5003 C C . PRO B 1 332 ? -48.233 -9.874 61.134 1.00 59.26 332 PRO B C 1
ATOM 5004 O O . PRO B 1 332 ? -49.253 -9.318 61.547 1.00 59.75 332 PRO B O 1
ATOM 5008 N N . GLY B 1 333 ? -47.522 -9.409 60.116 1.00 55.20 333 GLY B N 1
ATOM 5009 C CA . GLY B 1 333 ? -47.945 -8.204 59.432 1.00 52.71 333 GLY B CA 1
ATOM 5010 C C . GLY B 1 333 ? -49.152 -8.481 58.556 1.00 51.39 333 GLY B C 1
ATOM 5011 O O . GLY B 1 333 ? -49.389 -9.619 58.171 1.00 53.77 333 GLY B O 1
ATOM 5012 N N . LEU B 1 334 ? -49.934 -7.452 58.251 1.00 49.10 334 LEU B N 1
ATOM 5013 C CA . LEU B 1 334 ? -51.101 -7.624 57.401 1.00 45.96 334 LEU B CA 1
ATOM 5014 C C . LEU B 1 334 ? -51.074 -6.573 56.317 1.00 46.14 334 LEU B C 1
ATOM 5015 O O . LEU B 1 334 ? -50.757 -5.415 56.576 1.00 46.87 334 LEU B O 1
ATOM 5020 N N . LEU B 1 335 ? -51.388 -6.981 55.094 1.00 47.60 335 LEU B N 1
ATOM 5021 C CA . LEU B 1 335 ? -51.399 -6.065 53.961 1.00 47.07 335 LEU B CA 1
ATOM 5022 C C . LEU B 1 335 ? -52.833 -5.587 53.752 1.00 47.50 335 LEU B C 1
ATOM 5023 O O . LEU B 1 335 ? -53.749 -6.403 53.619 1.00 47.67 335 LEU B O 1
ATOM 5028 N N . GLY B 1 336 ? -53.025 -4.267 53.747 1.00 47.05 336 GLY B N 1
ATOM 5029 C CA . GLY B 1 336 ? -54.358 -3.707 53.576 1.00 45.11 336 GLY B CA 1
ATOM 5030 C C . GLY B 1 336 ? -54.780 -3.512 52.134 1.00 43.94 336 GLY B C 1
ATOM 5031 O O . GLY B 1 336 ? -54.080 -2.859 51.363 1.00 44.35 336 GLY B O 1
ATOM 5032 N N . VAL B 1 337 ? -55.923 -4.079 51.762 1.00 42.77 337 VAL B N 1
ATOM 5033 C CA . VAL B 1 337 ? -56.425 -3.948 50.396 1.00 41.58 337 VAL B CA 1
ATOM 5034 C C . VAL B 1 337 ? -57.673 -3.080 50.419 1.00 42.78 337 VAL B C 1
ATOM 5035 O O . VAL B 1 337 ? -58.527 -3.240 51.294 1.00 41.31 337 VAL B O 1
ATOM 5039 N N . ASP B 1 338 ? -57.759 -2.151 49.466 1.00 42.72 338 ASP B N 1
ATOM 5040 C CA . ASP B 1 338 ? -58.896 -1.242 49.352 1.00 42.33 338 ASP B CA 1
ATOM 5041 C C . ASP B 1 338 ? -60.191 -2.047 49.213 1.00 41.39 338 ASP B C 1
ATOM 5042 O O . ASP B 1 338 ? -60.336 -2.843 48.295 1.00 40.98 338 ASP B O 1
ATOM 5047 N N . ALA B 1 339 ? -61.130 -1.831 50.126 1.00 41.63 339 ALA B N 1
ATOM 5048 C CA . ALA B 1 339 ? -62.393 -2.565 50.117 1.00 44.13 339 ALA B CA 1
ATOM 5049 C C . ALA B 1 339 ? -63.336 -2.225 48.964 1.00 46.42 339 ALA B C 1
ATOM 5050 O O . ALA B 1 339 ? -64.128 -3.069 48.539 1.00 47.44 339 ALA B O 1
ATOM 5052 N N . ASN B 1 340 ? -63.247 -0.995 48.465 1.00 48.14 340 ASN B N 1
ATOM 5053 C CA . ASN B 1 340 ? -64.098 -0.521 47.373 1.00 50.16 340 ASN B CA 1
ATOM 5054 C C . ASN B 1 340 ? -63.677 -1.077 46.016 1.00 49.49 340 ASN B C 1
ATOM 5055 O O . ASN B 1 340 ? -62.526 -1.445 45.831 1.00 50.19 340 ASN B O 1
ATOM 5060 N N . ASP B 1 341 ? -64.607 -1.134 45.067 1.00 47.63 341 ASP B N 1
ATOM 5061 C CA . ASP B 1 341 ? -64.292 -1.650 43.742 1.00 46.66 341 ASP B CA 1
ATOM 5062 C C . ASP B 1 341 ? -63.459 -0.673 42.913 1.00 45.97 341 ASP B C 1
ATOM 5063 O O . ASP B 1 341 ? -63.753 0.529 42.866 1.00 46.70 341 ASP B O 1
ATOM 5068 N N . ASN B 1 342 ? -62.413 -1.194 42.270 1.00 42.68 342 ASN B N 1
ATOM 5069 C CA . ASN B 1 342 ? -61.518 -0.386 41.436 1.00 39.60 342 ASN B CA 1
ATOM 5070 C C . ASN B 1 342 ? -60.731 -1.298 40.495 1.00 37.89 342 ASN B C 1
ATOM 5071 O O . ASN B 1 342 ? -59.761 -1.938 40.891 1.00 36.14 342 ASN B O 1
ATOM 5076 N N . PRO B 1 343 ? -61.150 -1.361 39.226 1.00 37.07 343 PRO B N 1
ATOM 5077 C CA . PRO B 1 343 ? -60.496 -2.193 38.218 1.00 35.80 343 PRO B CA 1
ATOM 5078 C C . PRO B 1 343 ? -59.019 -1.890 38.091 1.00 37.20 343 PRO B C 1
ATOM 5079 O O . PRO B 1 343 ? -58.226 -2.777 37.766 1.00 36.78 343 PRO B O 1
ATOM 5083 N N . LEU B 1 344 ? -58.638 -0.640 38.348 1.00 38.79 344 LEU B N 1
ATOM 5084 C CA . LEU B 1 344 ? -57.227 -0.277 38.253 1.00 39.08 344 LEU B CA 1
ATOM 5085 C C . LEU B 1 344 ? -56.389 -1.115 39.208 1.00 39.66 344 LEU B C 1
ATOM 5086 O O . LEU B 1 344 ? -55.196 -1.331 38.970 1.00 40.67 344 LEU B O 1
ATOM 5091 N N . ARG B 1 345 ? -57.024 -1.598 40.277 1.00 39.50 345 ARG B N 1
ATOM 5092 C CA . ARG B 1 345 ? -56.362 -2.467 41.244 1.00 39.11 345 ARG B CA 1
ATOM 5093 C C . ARG B 1 345 ? -56.540 -3.936 40.857 1.00 39.35 345 ARG B C 1
ATOM 5094 O O . ARG B 1 345 ? -55.578 -4.695 40.810 1.00 40.23 345 ARG B O 1
ATOM 5102 N N . SER B 1 346 ? -57.778 -4.334 40.587 1.00 39.22 346 SER B N 1
ATOM 5103 C CA . SER B 1 346 ? -58.069 -5.718 40.243 1.00 38.67 346 SER B CA 1
ATOM 5104 C C . SER B 1 346 ? -57.402 -6.215 38.972 1.00 38.02 346 SER B C 1
ATOM 5105 O O . SER B 1 346 ? -56.929 -7.353 38.914 1.00 37.79 346 SER B O 1
ATOM 5108 N N . LEU B 1 347 ? -57.360 -5.367 37.954 1.00 36.03 347 LEU B N 1
ATOM 5109 C CA . LEU B 1 347 ? -56.748 -5.760 36.699 1.00 35.60 347 LEU B CA 1
ATOM 5110 C C . LEU B 1 347 ? -55.224 -5.898 36.832 1.00 36.27 347 LEU B C 1
ATOM 5111 O O . LEU B 1 347 ? -54.576 -6.501 35.980 1.00 37.04 347 LEU B O 1
ATOM 5116 N N . LEU B 1 348 ? -54.648 -5.381 37.915 1.00 36.50 348 LEU B N 1
ATOM 5117 C CA . LEU B 1 348 ? -53.202 -5.461 38.077 1.00 34.73 348 LEU B CA 1
ATOM 5118 C C . LEU B 1 348 ? -52.699 -6.212 39.305 1.00 36.35 348 LEU B C 1
ATOM 5119 O O . LEU B 1 348 ? -51.497 -6.220 39.575 1.00 38.12 348 LEU B O 1
ATOM 5124 N N . SER B 1 349 ? -53.585 -6.848 40.059 1.00 35.17 349 SER B N 1
ATOM 5125 C CA . SER B 1 349 ? -53.110 -7.580 41.221 1.00 37.06 349 SER B CA 1
ATOM 5126 C C . SER B 1 349 ? -53.571 -9.026 41.239 1.00 37.17 349 SER B C 1
ATOM 5127 O O . SER B 1 349 ? -54.490 -9.389 41.976 1.00 35.60 349 SER B O 1
ATOM 5130 N N . PRO B 1 350 ? -52.924 -9.873 40.418 1.00 36.58 350 PRO B N 1
ATOM 5131 C CA . PRO B 1 350 ? -53.214 -11.303 40.293 1.00 36.52 350 PRO B CA 1
ATOM 5132 C C . PRO B 1 350 ? -53.061 -12.098 41.582 1.00 37.62 350 PRO B C 1
ATOM 5133 O O . PRO B 1 350 ? -53.690 -13.144 41.736 1.00 39.32 350 PRO B O 1
ATOM 5137 N N . ALA B 1 351 ? -52.231 -11.615 42.503 1.00 36.65 351 ALA B N 1
ATOM 5138 C CA . ALA B 1 351 ? -52.030 -12.328 43.760 1.00 36.06 351 ALA B CA 1
ATOM 5139 C C . ALA B 1 351 ? -53.334 -12.436 44.557 1.00 37.19 351 ALA B C 1
ATOM 5140 O O . ALA B 1 351 ? -53.474 -13.280 45.448 1.00 37.30 351 ALA B O 1
ATOM 5142 N N . LEU B 1 352 ? -54.297 -11.583 44.238 1.00 37.92 352 LEU B N 1
ATOM 5143 C CA . LEU B 1 352 ? -55.560 -11.624 44.953 1.00 38.82 352 LEU B CA 1
ATOM 5144 C C . LEU B 1 352 ? -56.370 -12.833 44.543 1.00 39.13 352 LEU B C 1
ATOM 5145 O O . LEU B 1 352 ? -57.255 -13.263 45.280 1.00 40.69 352 LEU B O 1
ATOM 5150 N N . ALA B 1 353 ? -56.063 -13.391 43.375 1.00 39.97 353 ALA B N 1
ATOM 5151 C CA . ALA B 1 353 ? -56.780 -14.572 42.893 1.00 41.11 353 ALA B CA 1
ATOM 5152 C C . ALA B 1 353 ? -56.396 -15.824 43.696 1.00 42.08 353 ALA B C 1
ATOM 5153 O O . ALA B 1 353 ? -56.943 -16.902 43.477 1.00 43.48 353 ALA B O 1
ATOM 5155 N N . THR B 1 354 ? -55.466 -15.670 44.636 1.00 43.27 354 THR B N 1
ATOM 5156 C CA . THR B 1 354 ? -55.034 -16.783 45.481 1.00 45.06 354 THR B CA 1
ATOM 5157 C C . THR B 1 354 ? -55.618 -16.640 46.883 1.00 46.20 354 THR B C 1
ATOM 5158 O O . THR B 1 354 ? -55.382 -17.482 47.749 1.00 46.37 354 THR B O 1
ATOM 5162 N N . LEU B 1 355 ? -56.380 -15.571 47.101 1.00 48.39 355 LEU B N 1
ATOM 5163 C CA . LEU B 1 355 ? -56.967 -15.296 48.406 1.00 51.18 355 LEU B CA 1
ATOM 5164 C C . LEU B 1 355 ? -57.769 -16.444 48.981 1.00 54.33 355 LEU B C 1
ATOM 5165 O O . LEU B 1 355 ? -58.838 -16.789 48.484 1.00 55.66 355 LEU B O 1
ATOM 5170 N N . HIS B 1 356 ? -57.249 -17.031 50.046 1.00 58.28 356 HIS B N 1
ATOM 5171 C CA . HIS B 1 356 ? -57.932 -18.127 50.694 1.00 63.96 356 HIS B CA 1
ATOM 5172 C C . HIS B 1 356 ? -57.619 -18.089 52.174 1.00 64.59 356 HIS B C 1
ATOM 5173 O O . HIS B 1 356 ? -56.466 -17.913 52.572 1.00 64.51 356 HIS B O 1
ATOM 5180 N N . GLU B 1 357 ? -58.656 -18.236 52.989 1.00 66.61 357 GLU B N 1
ATOM 5181 C CA . GLU B 1 357 ? -58.481 -18.231 54.431 1.00 67.70 357 GLU B CA 1
ATOM 5182 C C . GLU B 1 357 ? -57.883 -16.889 54.849 1.00 64.35 357 GLU B C 1
ATOM 5183 O O . GLU B 1 357 ? -57.061 -16.811 55.759 1.00 63.48 357 GLU B O 1
ATOM 5189 N N . GLY B 1 358 ? -58.298 -15.832 54.163 1.00 61.14 358 GLY B N 1
ATOM 5190 C CA . GLY B 1 358 ? -57.802 -14.508 54.477 1.00 57.07 358 GLY B CA 1
ATOM 5191 C C . GLY B 1 358 ? -56.335 -14.277 54.170 1.00 54.66 358 GLY B C 1
ATOM 5192 O O . GLY B 1 358 ? -55.746 -13.312 54.660 1.00 53.42 358 GLY B O 1
ATOM 5193 N N . ARG B 1 359 ? -55.736 -15.147 53.365 1.00 52.87 359 ARG B N 1
ATOM 5194 C CA . ARG B 1 359 ? -54.324 -14.995 53.015 1.00 52.66 359 ARG B CA 1
ATOM 5195 C C . ARG B 1 359 ? -54.057 -15.131 51.524 1.00 49.57 359 ARG B C 1
ATOM 5196 O O . ARG B 1 359 ? -54.878 -15.643 50.778 1.00 51.07 359 ARG B O 1
ATOM 5204 N N . ILE B 1 360 ? -52.902 -14.660 51.092 1.00 46.31 360 ILE B N 1
ATOM 5205 C CA . ILE B 1 360 ? -52.544 -14.761 49.694 1.00 43.83 360 ILE B CA 1
ATOM 5206 C C . ILE B 1 360 ? -51.085 -15.209 49.593 1.00 43.75 360 ILE B C 1
ATOM 5207 O O . ILE B 1 360 ? -50.334 -15.140 50.571 1.00 43.43 360 ILE B O 1
ATOM 5212 N N . THR B 1 361 ? -50.698 -15.700 48.422 1.00 42.17 361 THR B N 1
ATOM 5213 C CA . THR B 1 361 ? -49.327 -16.132 48.197 1.00 43.34 361 THR B CA 1
ATOM 5214 C C . THR B 1 361 ? -48.858 -15.514 46.888 1.00 42.75 361 THR B C 1
ATOM 5215 O O . THR B 1 361 ? -49.541 -15.591 45.870 1.00 42.29 361 THR B O 1
ATOM 5219 N N . LEU B 1 362 ? -47.689 -14.891 46.932 1.00 43.31 362 LEU B N 1
ATOM 5220 C CA . LEU B 1 362 ? -47.127 -14.218 45.772 1.00 43.94 362 LEU B CA 1
ATOM 5221 C C . LEU B 1 362 ? -46.620 -15.136 44.660 1.00 45.11 362 LEU B C 1
ATOM 5222 O O . LEU B 1 362 ? -46.588 -14.740 43.497 1.00 45.43 362 LEU B O 1
ATOM 5227 N N . GLY B 1 363 ? -46.226 -16.359 45.007 1.00 45.60 363 GLY B N 1
ATOM 5228 C CA . GLY B 1 363 ? -45.727 -17.268 43.992 1.00 45.30 363 GLY B CA 1
ATOM 5229 C C . GLY B 1 363 ? -44.282 -16.978 43.647 1.00 46.39 363 GLY B C 1
ATOM 5230 O O . GLY B 1 363 ? -43.633 -16.165 44.312 1.00 48.43 363 GLY B O 1
ATOM 5231 N N . GLY B 1 364 ? -43.773 -17.617 42.596 1.00 45.49 364 GLY B N 1
ATOM 5232 C CA . GLY B 1 364 ? -42.384 -17.416 42.224 1.00 43.32 364 GLY B CA 1
ATOM 5233 C C . GLY B 1 364 ? -42.143 -16.541 41.018 1.00 44.26 364 GLY B C 1
ATOM 5234 O O . GLY B 1 364 ? -40.986 -16.327 40.630 1.00 45.33 364 GLY B O 1
ATOM 5235 N N . ALA B 1 365 ? -43.222 -16.041 40.419 1.00 44.02 365 ALA B N 1
ATOM 5236 C CA . ALA B 1 365 ? -43.129 -15.176 39.245 1.00 43.98 365 ALA B CA 1
ATOM 5237 C C . ALA B 1 365 ? -42.131 -14.041 39.517 1.00 46.43 365 ALA B C 1
ATOM 5238 O O . ALA B 1 365 ? -42.142 -13.429 40.598 1.00 47.12 365 ALA B O 1
ATOM 5240 N N . PRO B 1 366 ? -41.267 -13.732 38.533 1.00 47.21 366 PRO B N 1
ATOM 5241 C CA . PRO B 1 366 ? -40.245 -12.680 38.637 1.00 46.53 366 PRO B CA 1
ATOM 5242 C C . PRO B 1 366 ? -40.785 -11.267 38.867 1.00 46.08 366 PRO B C 1
ATOM 5243 O O . PRO B 1 366 ? -41.862 -10.913 38.384 1.00 45.65 366 PRO B O 1
ATOM 5247 N N . GLY B 1 367 ? -40.026 -10.475 39.624 1.00 46.14 367 GLY B N 1
ATOM 5248 C CA . GLY B 1 367 ? -40.410 -9.103 39.925 1.00 45.76 367 GLY B CA 1
ATOM 5249 C C . GLY B 1 367 ? -41.659 -8.939 40.779 1.00 45.49 367 GLY B C 1
ATOM 5250 O O . GLY B 1 367 ? -41.805 -9.556 41.841 1.00 44.15 367 GLY B O 1
ATOM 5251 N N . LEU B 1 368 ? -42.560 -8.083 40.305 1.00 45.37 368 LEU B N 1
ATOM 5252 C CA . LEU B 1 368 ? -43.818 -7.807 40.984 1.00 44.66 368 LEU B CA 1
ATOM 5253 C C . LEU B 1 368 ? -44.804 -8.944 40.752 1.00 45.38 368 LEU B C 1
ATOM 5254 O O . LEU B 1 368 ? -45.793 -9.079 41.480 1.00 46.71 368 LEU B O 1
ATOM 5259 N N . GLY B 1 369 ? -44.529 -9.757 39.733 1.00 43.88 369 GLY B N 1
ATOM 5260 C CA . GLY B 1 369 ? -45.406 -10.866 39.412 1.00 41.28 369 GLY B CA 1
ATOM 5261 C C . GLY B 1 369 ? -46.489 -10.466 38.422 1.00 41.59 369 GLY B C 1
ATOM 5262 O O . GLY B 1 369 ? -47.414 -11.238 38.164 1.00 40.64 369 GLY B O 1
ATOM 5263 N N . VAL B 1 370 ? -46.376 -9.263 37.861 1.00 41.25 370 VAL B N 1
ATOM 5264 C CA . VAL B 1 370 ? -47.358 -8.773 36.908 1.00 42.67 370 VAL B CA 1
ATOM 5265 C C . VAL B 1 370 ? -46.762 -7.754 35.947 1.00 45.34 370 VAL B C 1
ATOM 5266 O O . VAL B 1 370 ? -45.821 -7.033 36.286 1.00 46.15 370 VAL B O 1
ATOM 5270 N N . THR B 1 371 ? -47.318 -7.706 34.741 1.00 46.56 371 THR B N 1
ATOM 5271 C CA . THR B 1 371 ? -46.889 -6.761 33.722 1.00 47.78 371 THR B CA 1
ATOM 5272 C C . THR B 1 371 ? -48.163 -6.110 33.206 1.00 47.96 371 THR B C 1
ATOM 5273 O O . THR B 1 371 ? -49.035 -6.772 32.658 1.00 48.15 371 THR B O 1
ATOM 5277 N N . PRO B 1 372 ? -48.291 -4.798 33.375 1.00 47.87 372 PRO B N 1
ATOM 5278 C CA . PRO B 1 372 ? -49.514 -4.163 32.886 1.00 48.45 372 PRO B CA 1
ATOM 5279 C C . PRO B 1 372 ? -49.733 -4.246 31.376 1.00 48.72 372 PRO B C 1
ATOM 5280 O O . PRO B 1 372 ? -48.791 -4.292 30.599 1.00 49.37 372 PRO B O 1
ATOM 5284 N N . ASP B 1 373 ? -50.995 -4.281 30.974 1.00 51.04 373 ASP B N 1
ATOM 5285 C CA . ASP B 1 373 ? -51.365 -4.302 29.564 1.00 52.25 373 ASP B CA 1
ATOM 5286 C C . ASP B 1 373 ? -51.972 -2.916 29.326 1.00 53.36 373 ASP B C 1
ATOM 5287 O O . ASP B 1 373 ? -53.189 -2.736 29.394 1.00 51.94 373 ASP B O 1
ATOM 5292 N N . LEU B 1 374 ? -51.105 -1.939 29.074 1.00 54.01 374 LEU B N 1
ATOM 5293 C CA . LEU B 1 374 ? -51.523 -0.560 28.862 1.00 55.08 374 LEU B CA 1
ATOM 5294 C C . LEU B 1 374 ? -52.704 -0.423 27.924 1.00 56.21 374 LEU B C 1
ATOM 5295 O O . LEU B 1 374 ? -53.699 0.222 28.261 1.00 56.82 374 LEU B O 1
ATOM 5300 N N . ALA B 1 375 ? -52.592 -1.026 26.745 1.00 57.27 375 ALA B N 1
ATOM 5301 C CA . ALA B 1 375 ? -53.665 -0.960 25.763 1.00 56.41 375 ALA B CA 1
ATOM 5302 C C . ALA B 1 375 ? -54.953 -1.451 26.401 1.00 55.49 375 ALA B C 1
ATOM 5303 O O . ALA B 1 375 ? -55.994 -0.805 26.288 1.00 56.61 375 ALA B O 1
ATOM 5305 N N . ALA B 1 376 ? -54.877 -2.585 27.085 1.00 54.04 376 ALA B N 1
ATOM 5306 C CA . ALA B 1 376 ? -56.051 -3.144 27.734 1.00 54.17 376 ALA B CA 1
ATOM 5307 C C . ALA B 1 376 ? -56.596 -2.216 28.814 1.00 54.79 376 ALA B C 1
ATOM 5308 O O . ALA B 1 376 ? -57.804 -2.026 28.910 1.00 54.28 376 ALA B O 1
ATOM 5310 N N . LEU B 1 377 ? -55.700 -1.644 29.620 1.00 56.25 377 LEU B N 1
ATOM 5311 C CA . LEU B 1 377 ? -56.079 -0.733 30.702 1.00 57.52 377 LEU B CA 1
ATOM 5312 C C . LEU B 1 377 ? -56.762 0.546 30.220 1.00 59.39 377 LEU B C 1
ATOM 5313 O O . LEU B 1 377 ? -57.827 0.920 30.719 1.00 57.39 377 LEU B O 1
ATOM 5318 N N . ARG B 1 378 ? -56.146 1.227 29.257 1.00 61.44 378 ARG B N 1
ATOM 5319 C CA . ARG B 1 378 ? -56.731 2.460 28.759 1.00 64.01 378 ARG B CA 1
ATOM 5320 C C . ARG B 1 378 ? -57.968 2.172 27.932 1.00 65.02 378 ARG B C 1
ATOM 5321 O O . ARG B 1 378 ? -58.762 3.065 27.647 1.00 65.98 378 ARG B O 1
ATOM 5329 N N . ALA B 1 379 ? -58.130 0.911 27.552 1.00 66.22 379 ALA B N 1
ATOM 5330 C CA . ALA B 1 379 ? -59.288 0.493 26.784 1.00 66.18 379 ALA B CA 1
ATOM 5331 C C . ALA B 1 379 ? -60.429 0.356 27.781 1.00 66.58 379 ALA B C 1
ATOM 5332 O O . ALA B 1 379 ? -61.525 0.841 27.545 1.00 67.91 379 ALA B O 1
ATOM 5334 N N . ALA B 1 380 ? -60.154 -0.295 28.907 1.00 67.72 380 ALA B N 1
ATOM 5335 C CA . ALA B 1 380 ? -61.154 -0.494 29.953 1.00 68.38 380 ALA B CA 1
ATOM 5336 C C . ALA B 1 380 ? -61.611 0.831 30.545 1.00 69.69 380 ALA B C 1
ATOM 5337 O O . ALA B 1 380 ? -62.584 0.879 31.294 1.00 70.84 380 ALA B O 1
ATOM 5339 N N . CYS B 1 381 ? -60.896 1.905 30.223 1.00 70.12 381 CYS B N 1
ATOM 5340 C CA . CYS B 1 381 ? -61.260 3.231 30.710 1.00 70.04 381 CYS B CA 1
ATOM 5341 C C . CYS B 1 381 ? -62.142 3.917 29.649 1.00 70.99 381 CYS B C 1
ATOM 5342 O O . CYS B 1 381 ? -61.617 4.302 28.580 1.00 71.25 381 CYS B O 1
ATOM 5345 N N . ALA C 1 8 ? -68.887 45.403 52.785 1.00 62.85 8 ALA C N 1
ATOM 5346 C CA . ALA C 1 8 ? -69.720 44.333 52.139 1.00 65.81 8 ALA C CA 1
ATOM 5347 C C . ALA C 1 8 ? -69.009 42.975 52.040 1.00 66.79 8 ALA C C 1
ATOM 5348 O O . ALA C 1 8 ? -67.777 42.903 51.953 1.00 68.48 8 ALA C O 1
ATOM 5350 N N . SER C 1 9 ? -69.788 41.896 52.029 1.00 65.46 9 SER C N 1
ATOM 5351 C CA . SER C 1 9 ? -69.209 40.558 51.956 1.00 63.53 9 SER C CA 1
ATOM 5352 C C . SER C 1 9 ? -68.979 40.083 50.526 1.00 61.41 9 SER C C 1
ATOM 5353 O O . SER C 1 9 ? -69.595 40.577 49.588 1.00 61.77 9 SER C O 1
ATOM 5356 N N . ILE C 1 10 ? -68.081 39.120 50.365 1.00 59.01 10 ILE C N 1
ATOM 5357 C CA . ILE C 1 10 ? -67.800 38.577 49.050 1.00 57.21 10 ILE C CA 1
ATOM 5358 C C . ILE C 1 10 ? -68.487 37.230 48.875 1.00 54.95 10 ILE C C 1
ATOM 5359 O O . ILE C 1 10 ? -68.414 36.364 49.744 1.00 53.05 10 ILE C O 1
ATOM 5364 N N . THR C 1 11 ? -69.158 37.063 47.743 1.00 53.15 11 THR C N 1
ATOM 5365 C CA . THR C 1 11 ? -69.855 35.822 47.453 1.00 52.27 11 THR C CA 1
ATOM 5366 C C . THR C 1 11 ? -69.352 35.247 46.136 1.00 50.33 11 THR C C 1
ATOM 5367 O O . THR C 1 11 ? -69.958 35.450 45.088 1.00 51.18 11 THR C O 1
ATOM 5371 N N . PRO C 1 12 ? -68.221 34.535 46.167 1.00 48.37 12 PRO C N 1
ATOM 5372 C CA . PRO C 1 12 ? -67.718 33.973 44.913 1.00 47.17 12 PRO C CA 1
ATOM 5373 C C . PRO C 1 12 ? -68.786 33.098 44.271 1.00 47.42 12 PRO C C 1
ATOM 5374 O O . PRO C 1 12 ? -69.413 32.278 44.947 1.00 48.06 12 PRO C O 1
ATOM 5378 N N . ALA C 1 13 ? -68.997 33.295 42.972 1.00 46.48 13 ALA C N 1
ATOM 5379 C CA . ALA C 1 13 ? -69.985 32.537 42.213 1.00 46.02 13 ALA C CA 1
ATOM 5380 C C . ALA C 1 13 ? -69.281 31.721 41.140 1.00 46.98 13 ALA C C 1
ATOM 5381 O O . ALA C 1 13 ? -69.675 30.594 40.836 1.00 47.65 13 ALA C O 1
ATOM 5383 N N . ARG C 1 14 ? -68.230 32.306 40.579 1.00 47.69 14 ARG C N 1
ATOM 5384 C CA . ARG C 1 14 ? -67.450 31.678 39.525 1.00 48.55 14 ARG C CA 1
ATOM 5385 C C . ARG C 1 14 ? -65.953 31.950 39.747 1.00 48.16 14 ARG C C 1
ATOM 5386 O O . ARG C 1 14 ? -65.537 33.099 39.908 1.00 47.31 14 ARG C O 1
ATOM 5394 N N . VAL C 1 15 ? -65.155 30.883 39.775 1.00 46.66 15 VAL C N 1
ATOM 5395 C CA . VAL C 1 15 ? -63.712 30.985 39.984 1.00 46.36 15 VAL C CA 1
ATOM 5396 C C . VAL C 1 15 ? -62.988 30.264 38.863 1.00 46.54 15 VAL C C 1
ATOM 5397 O O . VAL C 1 15 ? -63.262 29.100 38.611 1.00 47.29 15 VAL C O 1
ATOM 5401 N N . ARG C 1 16 ? -62.056 30.938 38.197 1.00 47.66 16 ARG C N 1
ATOM 5402 C CA . ARG C 1 16 ? -61.333 30.296 37.103 1.00 49.06 16 ARG C CA 1
ATOM 5403 C C . ARG C 1 16 ? -59.822 30.523 37.095 1.00 48.06 16 ARG C C 1
ATOM 5404 O O . ARG C 1 16 ? -59.322 31.484 37.675 1.00 48.66 16 ARG C O 1
ATOM 5412 N N . ALA C 1 17 ? -59.099 29.619 36.439 1.00 47.32 17 ALA C N 1
ATOM 5413 C CA . ALA C 1 17 ? -57.644 29.724 36.335 1.00 47.75 17 ALA C CA 1
ATOM 5414 C C . ALA C 1 17 ? -57.259 29.604 34.872 1.00 47.70 17 ALA C C 1
ATOM 5415 O O . ALA C 1 17 ? -57.799 28.771 34.154 1.00 48.84 17 ALA C O 1
ATOM 5417 N N . HIS C 1 18 ? -56.334 30.446 34.432 1.00 46.87 18 HIS C N 1
ATOM 5418 C CA . HIS C 1 18 ? -55.882 30.433 33.050 1.00 45.64 18 HIS C CA 1
ATOM 5419 C C . HIS C 1 18 ? -54.371 30.264 33.016 1.00 45.39 18 HIS C C 1
ATOM 5420 O O . HIS C 1 18 ? -53.641 30.981 33.695 1.00 45.68 18 HIS C O 1
ATOM 5427 N N . VAL C 1 19 ? -53.906 29.293 32.240 1.00 45.84 19 VAL C N 1
ATOM 5428 C CA . VAL C 1 19 ? -52.479 29.023 32.129 1.00 44.98 19 VAL C CA 1
ATOM 5429 C C . VAL C 1 19 ? -51.908 29.568 30.829 1.00 44.14 19 VAL C C 1
ATOM 5430 O O . VAL C 1 19 ? -52.497 29.392 29.770 1.00 43.34 19 VAL C O 1
ATOM 5434 N N . PHE C 1 20 ? -50.764 30.235 30.920 1.00 45.08 20 PHE C N 1
ATOM 5435 C CA . PHE C 1 20 ? -50.109 30.802 29.746 1.00 46.83 20 PHE C CA 1
ATOM 5436 C C . PHE C 1 20 ? -48.651 30.401 29.753 1.00 49.34 20 PHE C C 1
ATOM 5437 O O . PHE C 1 20 ? -48.045 30.276 30.813 1.00 50.45 20 PHE C O 1
ATOM 5445 N N . ARG C 1 21 ? -48.091 30.184 28.568 1.00 52.67 21 ARG C N 1
ATOM 5446 C CA . ARG C 1 21 ? -46.687 29.807 28.458 1.00 55.21 21 ARG C CA 1
ATOM 5447 C C . ARG C 1 21 ? -46.052 30.513 27.266 1.00 57.59 21 ARG C C 1
ATOM 5448 O O . ARG C 1 21 ? -46.357 30.196 26.121 1.00 60.14 21 ARG C O 1
ATOM 5456 N N . TYR C 1 22 ? -45.183 31.479 27.543 1.00 60.16 22 TYR C N 1
ATOM 5457 C CA . TYR C 1 22 ? -44.489 32.231 26.500 1.00 63.03 22 TYR C CA 1
ATOM 5458 C C . TYR C 1 22 ? -43.108 31.620 26.247 1.00 64.05 22 TYR C C 1
ATOM 5459 O O . TYR C 1 22 ? -42.274 31.571 27.153 1.00 63.57 22 TYR C O 1
ATOM 5468 N N . PRO C 1 23 ? -42.847 31.148 25.011 1.00 65.30 23 PRO C N 1
ATOM 5469 C CA . PRO C 1 23 ? -41.549 30.544 24.675 1.00 66.16 23 PRO C CA 1
ATOM 5470 C C . PRO C 1 23 ? -40.425 31.575 24.610 1.00 68.13 23 PRO C C 1
ATOM 5471 O O . PRO C 1 23 ? -40.655 32.728 24.241 1.00 70.06 23 PRO C O 1
ATOM 5475 N N . VAL C 1 24 ? -39.213 31.160 24.969 1.00 69.26 24 VAL C N 1
ATOM 5476 C CA . VAL C 1 24 ? -38.053 32.054 24.939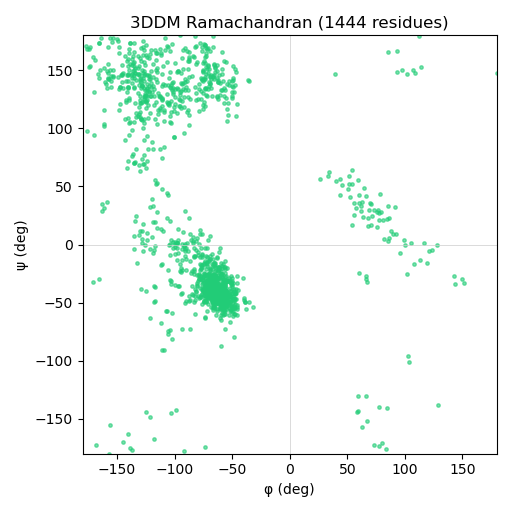 1.00 70.13 24 VAL C CA 1
ATOM 5477 C C . VAL C 1 24 ? -37.121 31.738 23.763 1.00 69.94 24 VAL C C 1
ATOM 5478 O O . VAL C 1 24 ? -36.558 32.642 23.134 1.00 69.54 24 VAL C O 1
ATOM 5482 N N . HIS C 1 36 ? -37.110 27.465 29.145 1.00 77.42 36 HIS C N 1
ATOM 5483 C CA . HIS C 1 36 ? -37.633 27.051 27.842 1.00 78.26 36 HIS C CA 1
ATOM 5484 C C . HIS C 1 36 ? -38.872 27.852 27.451 1.00 75.91 36 HIS C C 1
ATOM 5485 O O . HIS C 1 36 ? -39.249 27.899 26.278 1.00 75.53 36 HIS C O 1
ATOM 5492 N N . ASP C 1 37 ? -39.503 28.464 28.451 1.00 73.17 37 ASP C N 1
ATOM 5493 C CA . ASP C 1 37 ? -40.690 29.301 28.264 1.00 69.75 37 ASP C CA 1
ATOM 5494 C C . ASP C 1 37 ? -41.136 29.823 29.622 1.00 66.42 37 ASP C C 1
ATOM 5495 O O . ASP C 1 37 ? -40.960 29.149 30.632 1.00 65.73 37 ASP C O 1
ATOM 5500 N N . ARG C 1 38 ? -41.692 31.032 29.642 1.00 63.41 38 ARG C N 1
ATOM 5501 C CA . ARG C 1 38 ? -42.161 31.649 30.879 1.00 59.65 38 ARG C CA 1
ATOM 5502 C C . ARG C 1 38 ? -43.611 31.252 31.122 1.00 57.45 38 ARG C C 1
ATOM 5503 O O . ARG C 1 38 ? -44.498 31.625 30.359 1.00 57.92 38 ARG C O 1
ATOM 5511 N N . PRO C 1 39 ? -43.876 30.486 32.191 1.00 55.31 39 PRO C N 1
ATOM 5512 C CA . PRO C 1 39 ? -45.245 30.060 32.492 1.00 52.82 39 PRO C CA 1
ATOM 5513 C C . PRO C 1 39 ? -45.979 31.085 33.344 1.00 50.34 39 PRO C C 1
ATOM 5514 O O . PRO C 1 39 ? -45.365 31.915 34.008 1.00 51.17 39 PRO C O 1
ATOM 5518 N N . ALA C 1 40 ? -47.302 31.017 33.324 1.00 47.87 40 ALA C N 1
ATOM 5519 C CA . ALA C 1 40 ? -48.115 31.930 34.104 1.00 45.29 40 ALA C CA 1
ATOM 5520 C C . ALA C 1 40 ? -49.475 31.318 34.401 1.00 42.81 40 ALA C C 1
ATOM 5521 O O . ALA C 1 40 ? -50.062 30.644 33.559 1.00 42.66 40 ALA C O 1
ATOM 5523 N N . VAL C 1 41 ? -49.953 31.544 35.617 1.00 40.73 41 VAL C N 1
ATOM 5524 C CA . VAL C 1 41 ? -51.255 31.062 36.047 1.00 39.90 41 VAL C CA 1
ATOM 5525 C C . VAL C 1 41 ? -52.007 32.273 36.590 1.00 39.87 41 VAL C C 1
ATOM 5526 O O . VAL C 1 41 ? -51.671 32.797 37.652 1.00 39.19 41 VAL C O 1
ATOM 5530 N N . LEU C 1 42 ? -53.001 32.734 35.837 1.00 39.89 42 LEU C N 1
ATOM 5531 C CA . LEU C 1 42 ? -53.806 33.873 36.243 1.00 39.87 42 LEU C CA 1
ATOM 5532 C C . LEU C 1 42 ? -55.134 33.331 36.730 1.00 40.58 42 LEU C C 1
ATOM 5533 O O . LEU C 1 42 ? -55.711 32.446 36.104 1.00 42.62 42 LEU C O 1
ATOM 5538 N N . VAL C 1 43 ? -55.617 33.844 37.853 1.00 40.67 43 VAL C N 1
ATOM 5539 C CA . VAL C 1 43 ? -56.892 33.378 38.381 1.00 40.31 43 VAL C CA 1
ATOM 5540 C C . VAL C 1 43 ? -57.854 34.540 38.436 1.00 39.41 43 VAL C C 1
ATOM 5541 O O . VAL C 1 43 ? -57.457 35.673 38.691 1.00 38.49 43 VAL C O 1
ATOM 5545 N N . GLU C 1 44 ? -59.119 34.262 38.161 1.00 40.10 44 GLU C N 1
ATOM 5546 C CA . GLU C 1 44 ? -60.125 35.298 38.204 1.00 41.11 44 GLU C CA 1
ATOM 5547 C C . GLU C 1 44 ? -61.272 34.833 39.073 1.00 41.99 44 GLU C C 1
ATOM 5548 O O . GLU C 1 44 ? -61.706 33.684 38.993 1.00 42.86 44 GLU C O 1
ATOM 5554 N N . VAL C 1 45 ? -61.750 35.725 39.925 1.00 43.54 45 VAL C N 1
ATOM 5555 C CA . VAL C 1 45 ? -62.858 35.402 40.805 1.00 44.67 45 VAL C CA 1
ATOM 5556 C C . VAL C 1 45 ? -64.007 36.328 40.474 1.00 46.49 45 VAL C C 1
ATOM 5557 O O . VAL C 1 45 ? -63.823 37.542 40.413 1.00 48.70 45 VAL C O 1
ATOM 5561 N N . GLU C 1 46 ? -65.186 35.767 40.237 1.00 47.51 46 GLU C N 1
ATOM 5562 C CA . GLU C 1 46 ? -66.337 36.609 39.955 1.00 50.27 46 GLU C CA 1
ATOM 5563 C C . GLU C 1 46 ? -67.352 36.507 41.084 1.00 50.07 46 GLU C C 1
ATOM 5564 O O . GLU C 1 46 ? -67.744 35.408 41.473 1.00 49.48 46 GLU C O 1
ATOM 5570 N N . ASP C 1 47 ? -67.767 37.657 41.606 1.00 50.37 47 ASP C N 1
ATOM 5571 C CA . ASP C 1 47 ? -68.752 37.708 42.678 1.00 50.99 47 ASP C CA 1
ATOM 5572 C C . ASP C 1 47 ? -70.118 37.373 42.078 1.00 51.44 47 ASP C C 1
ATOM 5573 O O . ASP C 1 47 ? -70.264 37.275 40.859 1.00 51.07 47 ASP C O 1
ATOM 5578 N N . SER C 1 48 ? -71.118 37.200 42.932 1.00 50.95 48 SER C N 1
ATOM 5579 C CA . SER C 1 48 ? -72.460 36.910 42.456 1.00 51.14 48 SER C CA 1
ATOM 5580 C C . SER C 1 48 ? -73.082 38.186 41.882 1.00 50.97 48 SER C C 1
ATOM 5581 O O . SER C 1 48 ? -73.936 38.118 40.999 1.00 50.53 48 SER C O 1
ATOM 5584 N N . ASP C 1 49 ? -72.646 39.347 42.374 1.00 50.64 49 ASP C N 1
ATOM 5585 C CA . ASP C 1 49 ? -73.169 40.627 41.888 1.00 51.18 49 ASP C CA 1
ATOM 5586 C C . ASP C 1 49 ? -72.503 41.071 40.583 1.00 49.56 49 ASP C C 1
ATOM 5587 O O . ASP C 1 49 ? -72.885 42.089 40.009 1.00 52.09 49 ASP C O 1
ATOM 5592 N N . GLY C 1 50 ? -71.505 40.321 40.121 1.00 45.42 50 GLY C N 1
ATOM 5593 C CA . GLY C 1 50 ? -70.843 40.675 38.882 1.00 41.73 50 GLY C CA 1
ATOM 5594 C C . GLY C 1 50 ? -69.435 41.238 38.990 1.00 39.77 50 GLY C C 1
ATOM 5595 O O . GLY C 1 50 ? -68.710 41.269 38.004 1.00 37.37 50 GLY C O 1
ATOM 5596 N N . ALA C 1 51 ? -69.033 41.691 40.169 1.00 39.25 51 ALA C N 1
ATOM 5597 C CA . ALA C 1 51 ? -67.686 42.238 40.314 1.00 40.06 51 ALA C CA 1
ATOM 5598 C C . ALA C 1 51 ? -66.645 41.148 40.075 1.00 40.45 51 ALA C C 1
ATOM 5599 O O . ALA C 1 51 ? -66.900 39.953 40.290 1.00 39.86 51 ALA C O 1
ATOM 5601 N N . VAL C 1 52 ? -65.469 41.563 39.620 1.00 40.09 52 VAL C N 1
ATOM 5602 C CA . VAL C 1 52 ? -64.407 40.614 39.337 1.00 39.79 52 VAL C CA 1
ATOM 5603 C C . VAL C 1 52 ? -63.075 41.079 39.900 1.00 39.79 52 VAL C C 1
ATOM 5604 O O . VAL C 1 52 ? -62.801 42.268 39.973 1.00 40.40 52 VAL C O 1
ATOM 5608 N N . GLY C 1 53 ? -62.253 40.122 40.307 1.00 40.93 53 GLY C N 1
ATOM 5609 C CA . GLY C 1 53 ? -60.937 40.428 40.832 1.00 39.63 53 GLY C CA 1
ATOM 5610 C C . GLY C 1 53 ? -59.987 39.450 40.174 1.00 40.89 53 GLY C C 1
ATOM 5611 O O . GLY C 1 53 ? -60.380 38.320 39.858 1.00 41.12 53 GLY C O 1
ATOM 5612 N N . TRP C 1 54 ? -58.751 39.875 39.936 1.00 40.83 54 TRP C N 1
ATOM 5613 C CA . TRP C 1 54 ? -57.760 39.001 39.317 1.00 39.78 54 TRP C CA 1
ATOM 5614 C C . TRP C 1 54 ? -56.564 38.782 40.237 1.00 40.97 54 TRP C C 1
ATOM 5615 O O . TRP C 1 54 ? -56.273 39.598 41.117 1.00 41.76 54 TRP C O 1
ATOM 5626 N N . GLY C 1 55 ? -55.882 37.664 40.031 1.00 39.25 55 GLY C N 1
ATOM 5627 C CA . GLY C 1 55 ? -54.719 37.347 40.824 1.00 38.59 55 GLY C CA 1
ATOM 5628 C C . GLY C 1 55 ? -53.790 36.457 40.025 1.00 39.37 55 GLY C C 1
ATOM 5629 O O . GLY C 1 55 ? -54.103 36.073 38.894 1.00 37.39 55 GLY C O 1
ATOM 5630 N N . GLU C 1 56 ? -52.644 36.127 40.614 1.00 39.09 56 GLU C N 1
ATOM 5631 C CA . GLU C 1 56 ? -51.676 35.275 39.950 1.00 38.36 56 GLU C CA 1
ATOM 5632 C C . GLU C 1 56 ? -51.112 34.259 40.918 1.00 38.51 56 GLU C C 1
ATOM 5633 O O . GLU C 1 56 ? -50.837 34.571 42.080 1.00 39.37 56 GLU C O 1
ATOM 5639 N N . VAL C 1 57 ? -50.945 33.037 40.436 1.00 37.46 57 VAL C N 1
ATOM 5640 C CA . VAL C 1 57 ? -50.394 31.972 41.250 1.00 36.93 57 VAL C CA 1
ATOM 5641 C C . VAL C 1 57 ? -48.957 31.712 40.819 1.00 37.93 57 VAL C C 1
ATOM 5642 O O . VAL C 1 57 ? -48.705 31.413 39.654 1.00 41.56 57 VAL C O 1
ATOM 5646 N N . TRP C 1 58 ? -48.017 31.838 41.749 1.00 36.82 58 TRP C N 1
ATOM 5647 C CA . TRP C 1 58 ? -46.606 31.606 41.443 1.00 37.52 58 TRP C CA 1
ATOM 5648 C C . TRP C 1 58 ? -46.422 30.197 40.886 1.00 38.24 58 TRP C C 1
ATOM 5649 O O . TRP C 1 58 ? -46.967 29.243 41.427 1.00 38.05 58 TRP C O 1
ATOM 5660 N N . CYS C 1 59 ? -45.649 30.066 39.812 1.00 40.85 59 CYS C N 1
ATOM 5661 C CA . CYS C 1 59 ? -45.423 28.760 39.208 1.00 43.58 59 CYS C CA 1
ATOM 5662 C C . CYS C 1 59 ? -44.160 28.678 38.354 1.00 46.18 59 CYS C C 1
ATOM 5663 O O . CYS C 1 59 ? -44.147 28.003 37.328 1.00 47.40 59 CYS C O 1
ATOM 5666 N N . ASN C 1 60 ? -43.094 29.346 38.768 1.00 49.45 60 ASN C N 1
ATOM 5667 C CA . ASN C 1 60 ? -41.868 29.302 37.986 1.00 55.01 60 ASN C CA 1
ATOM 5668 C C . ASN C 1 60 ? -41.244 27.902 37.959 1.00 56.32 60 ASN C C 1
ATOM 5669 O O . ASN C 1 60 ? -40.539 27.537 37.011 1.00 56.49 60 ASN C O 1
ATOM 5674 N N . PHE C 1 61 ? -41.513 27.122 38.998 1.00 57.11 61 PHE C N 1
ATOM 5675 C CA . PHE C 1 61 ? -40.988 25.770 39.095 1.00 59.00 61 PHE C CA 1
ATOM 5676 C C . PHE C 1 61 ? -42.029 24.869 39.771 1.00 60.42 61 PHE C C 1
ATOM 5677 O O . PHE C 1 61 ? -42.813 25.332 40.608 1.00 60.98 61 PHE C O 1
ATOM 5685 N N . PRO C 1 62 ? -42.077 23.581 39.387 1.00 60.79 62 PRO C N 1
ATOM 5686 C CA . PRO C 1 62 ? -41.202 22.999 38.364 1.00 61.36 62 PRO C CA 1
ATOM 5687 C C . PRO C 1 62 ? -41.568 23.632 37.024 1.00 62.15 62 PRO C C 1
ATOM 5688 O O . PRO C 1 62 ? -42.482 24.459 36.948 1.00 61.76 62 PRO C O 1
ATOM 5692 N N . ALA C 1 63 ? -40.871 23.239 35.968 1.00 62.01 63 ALA C N 1
ATOM 5693 C CA . ALA C 1 63 ? -41.159 23.791 34.657 1.00 61.89 63 ALA C CA 1
ATOM 5694 C C . ALA C 1 63 ? -42.429 23.182 34.075 1.00 62.40 63 ALA C C 1
ATOM 5695 O O . ALA C 1 63 ? -42.749 23.416 32.912 1.00 63.87 63 ALA C O 1
ATOM 5697 N N . CYS C 1 64 ? -43.160 22.413 34.880 1.00 61.14 64 CYS C N 1
ATOM 5698 C CA . CYS C 1 64 ? -44.374 21.766 34.394 1.00 59.60 64 CYS C CA 1
ATOM 5699 C C . CYS C 1 64 ? -45.576 21.859 35.330 1.00 58.70 64 CYS C C 1
ATOM 5700 O O . CYS C 1 64 ? -46.670 21.415 34.974 1.00 60.34 64 CYS C O 1
ATOM 5703 N N . GLY C 1 65 ? -45.382 22.435 36.515 1.00 56.42 65 GLY C N 1
ATOM 5704 C CA . GLY C 1 65 ? -46.470 22.533 37.482 1.00 52.89 65 GLY C CA 1
ATOM 5705 C C . GLY C 1 65 ? -47.504 23.645 37.342 1.00 51.24 65 GLY C C 1
ATOM 5706 O O . GLY C 1 65 ? -48.359 23.799 38.222 1.00 50.87 65 GLY C O 1
ATOM 5707 N N . ALA C 1 66 ? -47.438 24.418 36.258 1.00 48.52 66 ALA C N 1
ATOM 5708 C CA . ALA C 1 66 ? -48.389 25.501 36.035 1.00 45.17 66 ALA C CA 1
ATOM 5709 C C . ALA C 1 66 ? -49.794 24.931 35.928 1.00 44.80 66 ALA C C 1
ATOM 5710 O O . ALA C 1 66 ? -50.732 25.475 36.500 1.00 46.60 66 ALA C O 1
ATOM 5712 N N . GLU C 1 67 ? -49.936 23.832 35.194 1.00 44.13 67 GLU C N 1
ATOM 5713 C CA . GLU C 1 67 ? -51.236 23.178 35.015 1.00 43.44 67 GLU C CA 1
ATOM 5714 C C . GLU C 1 67 ? -51.805 22.636 36.334 1.00 42.29 67 GLU C C 1
ATOM 5715 O O . GLU C 1 67 ? -53.008 22.738 36.596 1.00 41.66 67 GLU C O 1
ATOM 5721 N N . HIS C 1 68 ? -50.937 22.045 37.150 1.00 41.53 68 HIS C N 1
ATOM 5722 C CA . HIS C 1 68 ? -51.360 21.468 38.417 1.00 40.34 68 HIS C CA 1
ATOM 5723 C C . HIS C 1 68 ? -51.934 22.522 39.341 1.00 40.66 68 HIS C C 1
ATOM 5724 O O . HIS C 1 68 ? -52.946 22.293 40.000 1.00 42.18 68 HIS C O 1
ATOM 5731 N N . ARG C 1 69 ? -51.282 23.677 39.388 1.00 38.90 69 ARG C N 1
ATOM 5732 C CA . ARG C 1 69 ? -51.722 24.767 40.236 1.00 35.76 69 ARG C CA 1
ATOM 5733 C C . ARG C 1 69 ? -53.086 25.299 39.792 1.00 36.74 69 ARG C C 1
ATOM 5734 O O . ARG C 1 69 ? -53.973 25.541 40.625 1.00 33.44 69 ARG C O 1
ATOM 5742 N N . ALA C 1 70 ? -53.262 25.453 38.481 1.00 36.00 70 ALA C N 1
ATOM 5743 C CA . ALA C 1 70 ? -54.530 25.925 37.937 1.00 37.30 70 ALA C CA 1
ATOM 5744 C C . ALA C 1 70 ? -55.644 24.917 38.242 1.00 37.80 70 ALA C C 1
ATOM 5745 O O . ALA C 1 70 ? -56.784 25.306 38.527 1.00 37.67 70 ALA C O 1
ATOM 5747 N N . ARG C 1 71 ? -55.315 23.626 38.183 1.00 38.55 71 ARG C N 1
ATOM 5748 C CA . ARG C 1 71 ? -56.287 22.573 38.482 1.00 41.65 71 ARG C CA 1
ATOM 5749 C C . ARG C 1 71 ? -56.642 22.594 39.971 1.00 41.39 71 ARG C C 1
ATOM 5750 O O . ARG C 1 71 ? -57.800 22.417 40.343 1.00 42.16 71 ARG C O 1
ATOM 5758 N N . LEU C 1 72 ? -55.647 22.801 40.827 1.00 40.22 72 LEU C N 1
ATOM 5759 C CA . LEU C 1 72 ? -55.904 22.858 42.259 1.00 40.33 72 LEU C CA 1
ATOM 5760 C C . LEU C 1 72 ? -56.899 23.974 42.542 1.00 41.25 72 LEU C C 1
ATOM 5761 O O . LEU C 1 72 ? -57.829 23.818 43.339 1.00 41.61 72 LEU C O 1
ATOM 5766 N N . VAL C 1 73 ? -56.685 25.106 41.881 1.00 41.93 73 VAL C N 1
ATOM 5767 C CA . VAL C 1 73 ? -57.548 26.269 42.016 1.00 40.86 73 VAL C CA 1
ATOM 5768 C C . VAL C 1 73 ? -58.978 25.953 41.598 1.00 42.64 73 VAL C C 1
ATOM 5769 O O . VAL C 1 73 ? -59.926 26.345 42.272 1.00 42.80 73 VAL C O 1
ATOM 5773 N N . GLU C 1 74 ? -59.138 25.237 40.489 1.00 43.99 74 GLU C N 1
ATOM 5774 C CA . GLU C 1 74 ? -60.479 24.914 40.008 1.00 44.72 74 GLU C CA 1
ATOM 5775 C C . GLU C 1 74 ? -61.189 23.714 40.642 1.00 42.49 74 GLU C C 1
ATOM 5776 O O . GLU C 1 74 ? -62.389 23.767 40.879 1.00 42.61 74 GLU C O 1
ATOM 5782 N N . THR C 1 75 ? -60.465 22.644 40.939 1.00 40.60 75 THR C N 1
ATOM 5783 C CA . THR C 1 75 ? -61.107 21.463 41.516 1.00 39.32 75 THR C CA 1
ATOM 5784 C C . THR C 1 75 ? -61.121 21.369 43.040 1.00 38.38 75 THR C C 1
ATOM 5785 O O . THR C 1 75 ? -61.962 20.678 43.603 1.00 38.27 75 THR C O 1
ATOM 5789 N N . VAL C 1 76 ? -60.208 22.068 43.706 1.00 39.11 76 VAL C N 1
ATOM 5790 C CA . VAL C 1 76 ? -60.122 22.012 45.162 1.00 39.27 76 VAL C CA 1
ATOM 5791 C C . VAL C 1 76 ? -60.589 23.250 45.902 1.00 39.66 76 VAL C C 1
ATOM 5792 O O . VAL C 1 76 ? -61.474 23.187 46.751 1.00 39.88 76 VAL C O 1
ATOM 5796 N N . LEU C 1 77 ? -59.970 24.376 45.584 1.00 41.43 77 LEU C N 1
ATOM 5797 C CA . LEU C 1 77 ? -60.283 25.631 46.245 1.00 41.09 77 LEU C CA 1
ATOM 5798 C C . LEU C 1 77 ? -61.594 26.265 45.832 1.00 41.90 77 LEU C C 1
ATOM 5799 O O . LEU C 1 77 ? -62.381 26.656 46.691 1.00 43.68 77 LEU C O 1
ATOM 5804 N N . ALA C 1 78 ? -61.824 26.359 44.522 1.00 42.14 78 ALA C N 1
ATOM 5805 C CA . ALA C 1 78 ? -63.030 26.977 43.968 1.00 39.35 78 ALA C CA 1
ATOM 5806 C C . ALA C 1 78 ? -64.297 26.466 44.605 1.00 39.69 78 ALA C C 1
ATOM 5807 O O . ALA C 1 78 ? -65.144 27.254 45.023 1.00 40.51 78 ALA C O 1
ATOM 5809 N N . PRO C 1 79 ? -64.453 25.136 44.688 1.00 39.93 79 PRO C N 1
ATOM 5810 C CA . PRO C 1 79 ? -65.663 24.576 45.297 1.00 39.80 79 PRO C CA 1
ATOM 5811 C C . PRO C 1 79 ? -65.865 25.029 46.736 1.00 38.88 79 PRO C C 1
ATOM 5812 O O . PRO C 1 79 ? -66.995 25.115 47.205 1.00 41.91 79 PRO C O 1
ATOM 5816 N N . LEU C 1 80 ? -64.772 25.333 47.424 1.00 36.98 80 LEU C N 1
ATOM 5817 C CA . LEU C 1 80 ? -64.836 25.816 48.800 1.00 38.24 80 LEU C CA 1
ATOM 5818 C C . LEU C 1 80 ? -65.214 27.301 48.849 1.00 39.91 80 LEU C C 1
ATOM 5819 O O . LEU C 1 80 ? -65.824 27.759 49.816 1.00 43.17 80 LEU C O 1
ATOM 5824 N N . LEU C 1 81 ? -64.838 28.039 47.806 1.00 39.73 81 LEU C N 1
ATOM 5825 C CA . LEU C 1 81 ? -65.091 29.476 47.705 1.00 39.02 81 LEU C CA 1
ATOM 5826 C C . LEU C 1 81 ? -66.508 29.840 47.265 1.00 38.52 81 LEU C C 1
ATOM 5827 O O . LEU C 1 81 ? -67.047 30.870 47.661 1.00 37.10 81 LEU C O 1
ATOM 5832 N N . THR C 1 82 ? -67.112 28.982 46.455 1.00 39.14 82 THR C N 1
ATOM 5833 C CA . THR C 1 82 ? -68.457 29.228 45.957 1.00 40.70 82 THR C CA 1
ATOM 5834 C C . THR C 1 82 ? -69.541 28.523 46.769 1.00 41.98 82 THR C C 1
ATOM 5835 O O . THR C 1 82 ? -70.681 28.446 46.342 1.00 43.59 82 THR C O 1
ATOM 5839 N N . ALA C 1 83 ? -69.190 28.026 47.945 1.00 43.65 83 ALA C N 1
ATOM 5840 C CA . ALA C 1 83 ? -70.152 27.316 48.780 1.00 45.57 83 ALA C CA 1
ATOM 5841 C C . ALA C 1 83 ? -70.729 28.191 49.891 1.00 46.41 83 ALA C C 1
ATOM 5842 O O . ALA C 1 83 ? -71.593 27.753 50.655 1.00 46.54 83 ALA C O 1
ATOM 5844 N N . ARG C 1 84 ? -70.250 29.430 49.971 1.00 46.51 84 ARG C N 1
ATOM 5845 C CA . ARG C 1 84 ? -70.692 30.370 50.998 1.00 44.53 84 ARG C CA 1
ATOM 5846 C C . ARG C 1 84 ? -70.204 31.772 50.661 1.00 44.09 84 ARG C C 1
ATOM 5847 O O . ARG C 1 84 ? -69.659 32.017 49.584 1.00 45.71 84 ARG C O 1
ATOM 5855 N N . ALA C 1 85 ? -70.409 32.693 51.593 1.00 43.00 85 ALA C N 1
ATOM 5856 C CA . ALA C 1 85 ? -69.948 34.062 51.433 1.00 41.38 85 ALA C CA 1
ATOM 5857 C C . ALA C 1 85 ? -68.766 34.214 52.408 1.00 40.79 85 ALA C C 1
ATOM 5858 O O . ALA C 1 85 ? -68.430 33.269 53.126 1.00 39.80 85 ALA C O 1
ATOM 5860 N N . PHE C 1 86 ? -68.130 35.384 52.415 1.00 40.38 86 PHE C N 1
ATOM 5861 C CA . PHE C 1 86 ? -67.001 35.656 53.304 1.00 39.35 86 PHE C CA 1
ATOM 5862 C C . PHE C 1 86 ? -67.021 37.125 53.692 1.00 40.66 86 PHE C C 1
ATOM 5863 O O . PHE C 1 86 ? -67.221 37.987 52.842 1.00 42.59 86 PHE C O 1
ATOM 5871 N N . ALA C 1 87 ? -66.812 37.415 54.970 1.00 41.33 87 ALA C N 1
ATOM 5872 C CA . ALA C 1 87 ? -66.815 38.796 55.445 1.00 41.88 87 ALA C CA 1
ATOM 5873 C C . ALA C 1 87 ? -65.868 39.661 54.609 1.00 43.16 87 ALA C C 1
ATOM 5874 O O . ALA C 1 87 ? -66.199 40.777 54.219 1.00 46.39 87 ALA C O 1
ATOM 5876 N N . ASP C 1 88 ? -64.689 39.128 54.329 1.00 42.93 88 ASP C N 1
ATOM 5877 C CA . ASP C 1 88 ? -63.693 39.839 53.555 1.00 41.97 88 ASP C CA 1
ATOM 5878 C C . ASP C 1 88 ? -62.614 38.853 53.115 1.00 40.94 88 ASP C C 1
ATOM 5879 O O . ASP C 1 88 ? -62.603 37.698 53.539 1.00 41.23 88 ASP C O 1
ATOM 5884 N N . PRO C 1 89 ? -61.676 39.302 52.274 1.00 39.70 89 PRO C N 1
ATOM 5885 C CA . PRO C 1 89 ? -60.616 38.404 51.811 1.00 38.06 89 PRO C CA 1
ATOM 5886 C C . PRO C 1 89 ? -59.937 37.593 52.918 1.00 38.07 89 PRO C C 1
ATOM 5887 O O . PRO C 1 89 ? -59.818 36.369 52.822 1.00 39.08 89 PRO C O 1
ATOM 5891 N N . ALA C 1 90 ? -59.493 38.272 53.969 1.00 36.50 90 ALA C N 1
ATOM 5892 C CA . ALA C 1 90 ? -58.812 37.596 55.062 1.00 37.12 90 ALA C CA 1
ATOM 5893 C C . ALA C 1 90 ? -59.575 36.374 55.589 1.00 38.82 90 ALA C C 1
ATOM 5894 O O . ALA C 1 90 ? -58.981 35.330 55.848 1.00 40.14 90 ALA C O 1
ATOM 5896 N N . GLN C 1 91 ? -60.886 36.495 55.749 1.00 40.10 91 GLN C N 1
ATOM 5897 C CA . GLN C 1 91 ? -61.685 35.375 56.227 1.00 41.44 91 GLN C CA 1
ATOM 5898 C C . GLN C 1 91 ? -61.669 34.220 55.223 1.00 40.84 91 GLN C C 1
ATOM 5899 O O . GLN C 1 91 ? -61.695 33.053 55.616 1.00 43.56 91 GLN C O 1
ATOM 5905 N N . ALA C 1 92 ? -61.637 34.530 53.933 1.00 38.28 92 ALA C N 1
ATOM 5906 C CA . ALA C 1 92 ? -61.601 33.472 52.925 1.00 37.37 92 ALA C CA 1
ATOM 5907 C C . ALA C 1 92 ? -60.234 32.789 52.951 1.00 36.05 92 ALA C C 1
ATOM 5908 O O . ALA C 1 92 ? -60.129 31.582 52.729 1.00 36.07 92 ALA C O 1
ATOM 5910 N N . PHE C 1 93 ? -59.190 33.569 53.220 1.00 34.19 93 PHE C N 1
ATOM 5911 C CA . PHE C 1 93 ? -57.830 33.046 53.282 1.00 34.20 93 PHE C CA 1
ATOM 5912 C C . PHE C 1 93 ? -57.737 32.006 54.383 1.00 36.54 93 PHE C C 1
ATOM 5913 O O . PHE C 1 93 ? -57.237 30.902 54.171 1.00 38.48 93 PHE C O 1
ATOM 5921 N N . ALA C 1 94 ? -58.229 32.371 55.563 1.00 36.30 94 ALA C N 1
ATOM 5922 C CA . ALA C 1 94 ? -58.203 31.487 56.718 1.00 35.83 94 ALA C CA 1
ATOM 5923 C C . ALA C 1 94 ? -58.998 30.222 56.458 1.00 37.52 94 ALA C C 1
ATOM 5924 O O . ALA C 1 94 ? -58.561 29.122 56.785 1.00 40.03 94 ALA C O 1
ATOM 5926 N N . HIS C 1 95 ? -60.172 30.384 55.868 1.00 38.70 95 HIS C N 1
ATOM 5927 C CA . HIS C 1 95 ? -61.034 29.254 55.568 1.00 38.32 95 HIS C CA 1
ATOM 5928 C C . HIS C 1 95 ? -60.331 28.283 54.632 1.00 40.04 95 HIS C C 1
ATOM 5929 O O . HIS C 1 95 ? -60.374 27.064 54.830 1.00 40.61 95 HIS C O 1
ATOM 5936 N N . LEU C 1 96 ? -59.685 28.825 53.607 1.00 40.48 96 LEU C N 1
ATOM 5937 C CA . LEU C 1 96 ? -58.983 27.988 52.650 1.00 40.97 96 LEU C CA 1
ATOM 5938 C C . LEU C 1 96 ? -57.796 27.282 53.311 1.00 41.49 96 LEU C C 1
ATOM 5939 O O . LEU C 1 96 ? -57.527 26.113 53.019 1.00 42.92 96 LEU C O 1
ATOM 5944 N N . GLU C 1 97 ? -57.091 27.970 54.207 1.00 39.61 97 GLU C N 1
ATOM 5945 C CA . GLU C 1 97 ? -55.955 27.342 54.865 1.00 39.94 97 GLU C CA 1
ATOM 5946 C C . GLU C 1 97 ? -56.445 26.214 55.760 1.00 41.10 97 GLU C C 1
ATOM 5947 O O . GLU C 1 97 ? -55.940 25.091 55.708 1.00 42.50 97 GLU C O 1
ATOM 5953 N N . ALA C 1 98 ? -57.451 26.515 56.570 1.00 40.91 98 ALA C N 1
ATOM 5954 C CA . ALA C 1 98 ? -58.016 25.534 57.485 1.00 38.35 98 ALA C CA 1
ATOM 5955 C C . ALA C 1 98 ? -58.557 24.303 56.761 1.00 36.94 98 ALA C C 1
ATOM 5956 O O . ALA C 1 98 ? -58.272 23.186 57.150 1.00 37.96 98 ALA C O 1
ATOM 5958 N N . ARG C 1 99 ? -59.329 24.515 55.705 1.00 38.55 99 ARG C N 1
ATOM 5959 C CA . ARG C 1 99 ? -59.927 23.422 54.949 1.00 39.96 99 ARG C CA 1
ATOM 5960 C C . ARG C 1 99 ? -58.974 22.622 54.056 1.00 39.72 99 ARG C C 1
ATOM 5961 O O . ARG C 1 99 ? -59.390 21.661 53.426 1.00 41.59 99 ARG C O 1
ATOM 5969 N N . THR C 1 100 ? -57.706 22.997 53.976 1.00 39.35 100 THR C N 1
ATOM 5970 C CA . THR C 1 100 ? -56.795 22.229 53.132 1.00 38.25 100 THR C CA 1
ATOM 5971 C C . THR C 1 100 ? -55.573 21.780 53.914 1.00 38.47 100 THR C C 1
ATOM 5972 O O . THR C 1 100 ? -54.686 21.114 53.364 1.00 38.97 100 THR C O 1
ATOM 5976 N N . ALA C 1 101 ? -55.525 22.153 55.191 1.00 36.08 101 ALA C N 1
ATOM 5977 C CA . ALA C 1 101 ? -54.406 21.795 56.050 1.00 35.70 101 ALA C CA 1
ATOM 5978 C C . ALA C 1 101 ? -54.101 20.297 55.944 1.00 36.45 101 ALA C C 1
ATOM 5979 O O . ALA C 1 101 ? -53.008 19.903 55.525 1.00 36.72 101 ALA C O 1
ATOM 5981 N N . VAL C 1 102 ? -55.078 19.475 56.316 1.00 36.05 102 VAL C N 1
ATOM 5982 C CA . VAL C 1 102 ? -54.938 18.029 56.261 1.00 36.56 102 VAL C CA 1
ATOM 5983 C C . VAL C 1 102 ? -54.583 17.534 54.858 1.00 36.58 102 VAL C C 1
ATOM 5984 O O . VAL C 1 102 ? -53.739 16.648 54.706 1.00 40.29 102 VAL C O 1
ATOM 5988 N N . LEU C 1 103 ? -55.212 18.093 53.833 1.00 33.93 103 LEU C N 1
ATOM 5989 C CA . LEU C 1 103 ? -54.905 17.676 52.469 1.00 33.19 103 LEU C CA 1
ATOM 5990 C C . LEU C 1 103 ? -53.412 17.896 52.184 1.00 33.60 103 LEU C C 1
ATOM 5991 O O . LEU C 1 103 ? -52.755 17.061 51.556 1.00 33.52 103 LEU C O 1
ATOM 5996 N N . ALA C 1 104 ? -52.883 19.020 52.652 1.00 32.47 104 ALA C N 1
ATOM 5997 C CA . ALA C 1 104 ? -51.476 19.350 52.447 1.00 32.52 104 ALA C CA 1
ATOM 5998 C C . ALA C 1 104 ? -50.565 18.281 53.045 1.00 32.81 104 ALA C C 1
ATOM 5999 O O . ALA C 1 104 ? -49.492 17.993 52.509 1.00 33.71 104 ALA C O 1
ATOM 6001 N N . ILE C 1 105 ? -50.993 17.697 54.159 1.00 33.67 105 ILE C N 1
ATOM 6002 C CA . ILE C 1 105 ? -50.206 16.665 54.820 1.00 34.65 105 ILE C CA 1
ATOM 6003 C C . ILE C 1 105 ? -50.267 15.350 54.043 1.00 36.24 105 ILE C C 1
ATOM 6004 O O . ILE C 1 105 ? -49.241 14.710 53.821 1.00 38.18 105 ILE C O 1
ATOM 6009 N N . GLN C 1 106 ? -51.471 14.960 53.635 1.00 35.10 106 GLN C N 1
ATOM 6010 C CA . GLN C 1 106 ? -51.680 13.736 52.879 1.00 36.91 106 GLN C CA 1
ATOM 6011 C C . GLN C 1 106 ? -50.928 13.730 51.557 1.00 36.33 106 GLN C C 1
ATOM 6012 O O . GLN C 1 106 ? -50.325 12.726 51.172 1.00 35.70 106 GLN C O 1
ATOM 6018 N N . THR C 1 107 ? -50.973 14.861 50.865 1.00 35.73 107 THR C N 1
ATOM 6019 C CA . THR C 1 107 ? -50.359 14.996 49.549 1.00 36.81 107 THR C CA 1
ATOM 6020 C C . THR C 1 107 ? -48.924 15.462 49.548 1.00 36.73 107 THR C C 1
ATOM 6021 O O . THR C 1 107 ? -48.216 15.254 48.570 1.00 36.49 107 THR C O 1
ATOM 6025 N N . GLY C 1 108 ? -48.508 16.116 50.628 1.00 37.70 108 GLY C N 1
ATOM 6026 C CA . GLY C 1 108 ? -47.147 16.615 50.708 1.00 36.65 108 GLY C CA 1
ATOM 6027 C C . GLY C 1 108 ? -46.989 17.810 49.796 1.00 36.98 108 GLY C C 1
ATOM 6028 O O . GLY C 1 108 ? -45.903 18.082 49.281 1.00 37.85 108 GLY C O 1
ATOM 6029 N N . GLU C 1 109 ? -48.083 18.538 49.600 1.00 36.78 109 GLU C N 1
ATOM 6030 C CA . GLU C 1 109 ? -48.062 19.693 48.717 1.00 36.01 109 GLU C CA 1
ATOM 6031 C C . GLU C 1 109 ? -48.319 21.022 49.407 1.00 36.00 109 GLU C C 1
ATOM 6032 O O . GLU C 1 109 ? -49.206 21.782 49.010 1.00 36.09 109 GLU C O 1
ATOM 6038 N N . PRO C 1 110 ? -47.553 21.320 50.461 1.00 34.81 110 PRO C N 1
ATOM 6039 C CA . PRO C 1 110 ? -47.773 22.597 51.131 1.00 33.99 110 PRO C CA 1
ATOM 6040 C C . PRO C 1 110 ? -47.623 23.768 50.139 1.00 35.20 110 PRO C C 1
ATOM 6041 O O . PRO C 1 110 ? -48.413 24.727 50.155 1.00 36.15 110 PRO C O 1
ATOM 6045 N N . GLY C 1 111 ? -46.621 23.675 49.269 1.00 32.40 111 GLY C N 1
ATOM 6046 C CA . GLY C 1 111 ? -46.373 24.731 48.306 1.00 32.70 111 GLY C CA 1
ATOM 6047 C C . GLY C 1 111 ? -47.467 24.970 47.280 1.00 33.93 111 GLY C C 1
ATOM 6048 O O . GLY C 1 111 ? -48.010 26.072 47.202 1.00 32.52 111 GLY C O 1
ATOM 6049 N N . PRO C 1 112 ? -47.805 23.965 46.458 1.00 34.58 112 PRO C N 1
ATOM 6050 C CA . PRO C 1 112 ? -48.851 24.147 45.451 1.00 34.60 112 PRO C CA 1
ATOM 6051 C C . PRO C 1 112 ? -50.151 24.701 46.045 1.00 35.55 112 PRO C C 1
ATOM 6052 O O . PRO C 1 112 ? -50.829 25.511 45.416 1.00 35.96 112 PRO C O 1
ATOM 6056 N N . LEU C 1 113 ? -50.498 24.262 47.253 1.00 34.83 113 LEU C N 1
ATOM 6057 C CA . LEU C 1 113 ? -51.709 24.744 47.888 1.00 34.40 113 LEU C CA 1
ATOM 6058 C C . LEU C 1 113 ? -51.516 26.185 48.333 1.00 33.99 113 LEU C C 1
ATOM 6059 O O . LEU C 1 113 ? -52.365 27.033 48.088 1.00 34.03 113 LEU C O 1
ATOM 6064 N N . ALA C 1 114 ? -50.386 26.466 48.966 1.00 34.91 114 ALA C N 1
ATOM 6065 C CA . ALA C 1 114 ? -50.103 27.818 49.440 1.00 35.43 114 ALA C CA 1
ATOM 6066 C C . ALA C 1 114 ? -50.135 28.799 48.272 1.00 36.55 114 ALA C C 1
ATOM 6067 O O . ALA C 1 114 ? -50.719 29.883 48.366 1.00 37.46 114 ALA C O 1
ATOM 6069 N N . GLN C 1 115 ? -49.502 28.399 47.174 1.00 36.54 115 GLN C N 1
ATOM 6070 C CA . GLN C 1 115 ? -49.430 29.205 45.968 1.00 36.55 115 GLN C CA 1
ATOM 6071 C C . GLN C 1 115 ? -50.806 29.468 45.338 1.00 36.94 115 GLN C C 1
ATOM 6072 O O . GLN C 1 115 ? -51.085 30.585 44.874 1.00 35.90 115 GLN C O 1
ATOM 6078 N N . ALA C 1 116 ? -51.661 28.447 45.320 1.00 35.69 116 ALA C N 1
ATOM 6079 C CA . ALA C 1 116 ? -53.007 28.598 44.764 1.00 34.43 116 ALA C CA 1
ATOM 6080 C C . ALA C 1 116 ? -53.864 29.473 45.703 1.00 33.58 116 ALA C C 1
ATOM 6081 O O . ALA C 1 116 ? -54.707 30.257 45.255 1.00 33.92 116 ALA C O 1
ATOM 6083 N N . ILE C 1 117 ? -53.643 29.348 47.005 1.00 30.50 117 ILE C N 1
ATOM 6084 C CA . ILE C 1 117 ? -54.391 30.151 47.952 1.00 30.87 117 ILE C CA 1
ATOM 6085 C C . ILE C 1 117 ? -53.940 31.612 47.856 1.00 32.22 117 ILE C C 1
ATOM 6086 O O . ILE C 1 117 ? -54.762 32.525 47.824 1.00 32.33 117 ILE C O 1
ATOM 6091 N N . ALA C 1 118 ? -52.634 31.837 47.778 1.00 33.91 118 ALA C N 1
ATOM 6092 C CA . ALA C 1 118 ? -52.115 33.199 47.657 1.00 34.37 118 ALA C CA 1
ATOM 6093 C C . ALA C 1 118 ? -52.725 33.845 46.414 1.00 36.23 118 ALA C C 1
ATOM 6094 O O . ALA C 1 118 ? -53.212 34.979 46.461 1.00 38.07 118 ALA C O 1
ATOM 6096 N N . GLY C 1 119 ? -52.693 33.116 45.303 1.00 36.34 119 GLY C N 1
ATOM 6097 C CA . GLY C 1 119 ? -53.248 33.632 44.069 1.00 36.23 119 GLY C CA 1
ATOM 6098 C C . GLY C 1 119 ? -54.691 34.050 44.259 1.00 36.54 119 GLY C C 1
ATOM 6099 O O . GLY C 1 119 ? -55.082 35.123 43.828 1.00 37.36 119 GLY C O 1
ATOM 6100 N N . LEU C 1 120 ? -55.489 33.214 44.911 1.00 36.98 120 LEU C N 1
ATOM 6101 C CA . LEU C 1 120 ? -56.890 33.556 45.132 1.00 38.35 120 LEU C CA 1
ATOM 6102 C C . LEU C 1 120 ? -57.076 34.736 46.092 1.00 37.73 120 LEU C C 1
ATOM 6103 O O . LEU C 1 120 ? -58.062 35.460 46.003 1.00 37.50 120 LEU C O 1
ATOM 6108 N N . ASP C 1 121 ? -56.136 34.932 47.010 1.00 37.82 121 ASP C N 1
ATOM 6109 C CA . ASP C 1 121 ? -56.249 36.038 47.947 1.00 38.84 121 ASP C CA 1
ATOM 6110 C C . ASP C 1 121 ? -55.983 37.374 47.253 1.00 39.27 121 ASP C C 1
ATOM 6111 O O . ASP C 1 121 ? -56.581 38.386 47.609 1.00 37.43 121 ASP C O 1
ATOM 6116 N N . ILE C 1 122 ? -55.075 37.375 46.274 1.00 40.08 122 ILE C N 1
ATOM 6117 C CA . ILE C 1 122 ? -54.768 38.590 45.527 1.00 39.39 122 ILE C CA 1
ATOM 6118 C C . ILE C 1 122 ? -56.036 38.957 44.748 1.00 39.93 122 ILE C C 1
ATOM 6119 O O . ILE C 1 122 ? -56.441 40.119 44.711 1.00 40.81 122 ILE C O 1
ATOM 6124 N N . ALA C 1 123 ? -56.664 37.950 44.145 1.00 38.38 123 ALA C N 1
ATOM 6125 C CA . ALA C 1 123 ? -57.876 38.150 43.363 1.00 38.91 123 ALA C CA 1
ATOM 6126 C C . ALA C 1 123 ? -59.049 38.694 44.189 1.00 39.62 123 ALA C C 1
ATOM 6127 O O . ALA C 1 123 ? -59.762 39.604 43.748 1.00 41.95 123 ALA C O 1
ATOM 6129 N N . LEU C 1 124 ? -59.254 38.146 45.381 1.00 38.20 124 LEU C N 1
ATOM 6130 C CA . LEU C 1 124 ? -60.348 38.602 46.225 1.00 37.46 124 LEU C CA 1
ATOM 6131 C C . LEU C 1 124 ? -60.097 40.022 46.731 1.00 37.54 124 LEU C C 1
ATOM 6132 O O . LEU C 1 124 ? -61.030 40.822 46.843 1.00 37.11 124 LEU C O 1
ATOM 6137 N N . CYS C 1 125 ? -58.844 40.336 47.041 1.00 36.25 125 CYS C N 1
ATOM 6138 C CA . CYS C 1 125 ? -58.519 41.672 47.518 1.00 36.15 125 CYS C CA 1
ATOM 6139 C C . CYS C 1 125 ? -58.711 42.633 46.357 1.00 37.39 125 CYS C C 1
ATOM 6140 O O . CYS C 1 125 ? -59.177 43.759 46.529 1.00 35.69 125 CYS C O 1
ATOM 6143 N N . ASP C 1 126 ? -58.352 42.174 45.164 1.00 38.61 126 ASP C N 1
ATOM 6144 C CA . ASP C 1 126 ? -58.513 42.985 43.980 1.00 39.53 126 ASP C CA 1
ATOM 6145 C C . ASP C 1 126 ? -60.006 43.240 43.816 1.00 40.51 126 ASP C C 1
ATOM 6146 O O . ASP C 1 126 ? -60.429 44.372 43.574 1.00 42.34 126 ASP C O 1
ATOM 6151 N N . LEU C 1 127 ? -60.805 42.186 43.968 1.00 38.92 127 LEU C N 1
ATOM 6152 C CA . LEU C 1 127 ? -62.255 42.306 43.822 1.00 38.42 127 LEU C CA 1
ATOM 6153 C C . LEU C 1 127 ? -62.838 43.248 44.860 1.00 37.76 127 LEU C C 1
ATOM 6154 O O . LEU C 1 127 ? -63.673 44.090 44.540 1.00 38.73 127 LEU C O 1
ATOM 6159 N N . ALA C 1 128 ? -62.383 43.114 46.097 1.00 36.42 128 ALA C N 1
ATOM 6160 C CA . ALA C 1 128 ? -62.863 43.956 47.177 1.00 36.23 128 ALA C CA 1
ATOM 6161 C C . ALA C 1 128 ? -62.531 45.422 46.931 1.00 36.85 128 ALA C C 1
ATOM 6162 O O . ALA C 1 128 ? -63.388 46.292 47.102 1.00 37.16 128 ALA C O 1
ATOM 6164 N N . ALA C 1 129 ? -61.287 45.685 46.532 1.00 36.51 129 ALA C N 1
ATOM 6165 C CA . ALA C 1 129 ? -60.823 47.044 46.278 1.00 34.86 129 ALA C CA 1
ATOM 6166 C C . ALA C 1 129 ? -61.520 47.634 45.071 1.00 35.39 129 ALA C C 1
ATOM 6167 O O . ALA C 1 129 ? -61.890 48.808 45.076 1.00 35.74 129 ALA C O 1
ATOM 6169 N N . ARG C 1 130 ? -61.693 46.830 44.029 1.00 36.28 130 ARG C N 1
ATOM 6170 C CA . ARG C 1 130 ? -62.359 47.323 42.832 1.00 37.79 130 ARG C CA 1
ATOM 6171 C C . ARG C 1 130 ? -63.774 47.699 43.221 1.00 39.39 130 ARG C C 1
ATOM 6172 O O . ARG C 1 130 ? -64.307 48.721 42.786 1.00 39.51 130 ARG C O 1
ATOM 6180 N N . ARG C 1 131 ? -64.358 46.869 44.075 1.00 40.62 131 ARG C N 1
ATOM 6181 C CA . ARG C 1 131 ? -65.709 47.069 44.563 1.00 41.89 131 ARG C CA 1
ATOM 6182 C C . ARG C 1 131 ? -65.799 48.358 45.389 1.00 41.27 131 ARG C C 1
ATOM 6183 O O . ARG C 1 131 ? -66.786 49.086 45.298 1.00 43.42 131 ARG C O 1
ATOM 6191 N N . ALA C 1 132 ? -64.767 48.639 46.182 1.00 39.06 132 ALA C N 1
ATOM 6192 C CA . ALA C 1 132 ? -64.742 49.826 47.030 1.00 37.13 132 ALA C CA 1
ATOM 6193 C C . ALA C 1 132 ? -64.301 51.083 46.296 1.00 38.86 132 ALA C C 1
ATOM 6194 O O . ALA C 1 132 ? -64.401 52.185 46.839 1.00 40.02 132 ALA C O 1
ATOM 6196 N N . GLY C 1 133 ? -63.804 50.919 45.073 1.00 39.67 133 GLY C N 1
ATOM 6197 C CA . GLY C 1 133 ? -63.377 52.060 44.282 1.00 39.35 133 GLY C CA 1
ATOM 6198 C C . GLY C 1 133 ? -62.034 52.635 44.679 1.00 41.01 133 GLY C C 1
ATOM 6199 O O . GLY C 1 133 ? -61.778 53.825 44.468 1.00 41.45 133 GLY C O 1
ATOM 6200 N N . GLN C 1 134 ? -61.170 51.794 45.244 1.00 40.20 134 GLN C N 1
ATOM 6201 C CA . GLN C 1 134 ? -59.845 52.229 45.663 1.00 38.54 134 GLN C CA 1
ATOM 6202 C C . GLN C 1 134 ? -58.722 51.391 45.106 1.00 37.98 134 GLN C C 1
ATOM 6203 O O . GLN C 1 134 ? -58.843 50.172 45.018 1.00 36.96 134 GLN C O 1
ATOM 6209 N N . PRO C 1 135 ? -57.606 52.037 44.714 1.00 37.11 135 PRO C N 1
ATOM 6210 C CA . PRO C 1 135 ? -56.482 51.257 44.192 1.00 36.11 135 PRO C CA 1
ATOM 6211 C C . PRO C 1 135 ? -56.014 50.415 45.392 1.00 35.47 135 PRO C C 1
ATOM 6212 O O . PRO C 1 135 ? -56.187 50.842 46.532 1.00 34.87 135 PRO C O 1
ATOM 6216 N N . LEU C 1 136 ? -55.437 49.237 45.156 1.00 35.09 136 LEU C N 1
ATOM 6217 C CA . LEU C 1 136 ? -55.004 48.381 46.266 1.00 33.50 136 LEU C CA 1
ATOM 6218 C C . LEU C 1 136 ? -54.127 49.057 47.319 1.00 33.65 136 LEU C C 1
ATOM 6219 O O . LEU C 1 136 ? -54.358 48.883 48.510 1.00 32.44 136 LEU C O 1
ATOM 6224 N N . TRP C 1 137 ? -53.135 49.843 46.911 1.00 34.73 137 TRP C N 1
ATOM 6225 C CA . TRP C 1 137 ? -52.283 50.485 47.914 1.00 35.54 137 TRP C CA 1
ATOM 6226 C C . TRP C 1 137 ? -53.062 51.310 48.952 1.00 35.27 137 TRP C C 1
ATOM 6227 O O . TRP C 1 137 ? -52.637 51.416 50.103 1.00 36.23 137 TRP C O 1
ATOM 6238 N N . ALA C 1 138 ? -54.192 51.895 48.562 1.00 34.01 138 ALA C N 1
ATOM 6239 C CA . ALA C 1 138 ? -54.998 52.669 49.513 1.00 34.77 138 ALA C CA 1
ATOM 6240 C C . ALA C 1 138 ? -55.879 51.708 50.335 1.00 33.48 138 ALA C C 1
ATOM 6241 O O . ALA C 1 138 ? -55.943 51.791 51.557 1.00 31.91 138 ALA C O 1
ATOM 6243 N N . TRP C 1 139 ? -56.550 50.792 49.649 1.00 33.80 139 TRP C N 1
ATOM 6244 C CA . TRP C 1 139 ? -57.380 49.788 50.306 1.00 35.00 139 TRP C CA 1
ATOM 6245 C C . TRP C 1 139 ? -56.585 49.086 51.423 1.00 35.66 139 TRP C C 1
ATOM 6246 O O . TRP C 1 139 ? -57.139 48.714 52.463 1.00 35.10 139 TRP C O 1
ATOM 6257 N N . LEU C 1 140 ? -55.285 48.905 51.183 1.00 36.62 140 LEU C N 1
ATOM 6258 C CA . LEU C 1 140 ? -54.390 48.256 52.135 1.00 37.02 140 LEU C CA 1
ATOM 6259 C C . LEU C 1 140 ? -53.950 49.194 53.254 1.00 37.77 140 LEU C C 1
ATOM 6260 O O . LEU C 1 140 ? -53.271 48.766 54.185 1.00 39.73 140 LEU C O 1
ATOM 6265 N N . GLY C 1 141 ? -54.306 50.472 53.161 1.00 36.82 141 GLY C N 1
ATOM 6266 C CA . GLY C 1 141 ? -53.936 51.391 54.219 1.00 35.40 141 GLY C CA 1
ATOM 6267 C C . GLY C 1 141 ? -52.805 52.335 53.899 1.00 37.61 141 GLY C C 1
ATOM 6268 O O . GLY C 1 141 ? -52.416 53.135 54.757 1.00 36.66 141 GLY C O 1
ATOM 6269 N N . GLY C 1 142 ? -52.272 52.250 52.680 1.00 38.41 142 GLY C N 1
ATOM 6270 C CA . GLY C 1 142 ? -51.182 53.122 52.277 1.00 40.16 142 GLY C CA 1
ATOM 6271 C C . GLY C 1 142 ? -51.613 54.567 52.031 1.00 43.15 142 GLY C C 1
ATOM 6272 O O . GLY C 1 142 ? -52.803 54.868 51.892 1.00 42.98 142 GLY C O 1
ATOM 6273 N N . SER C 1 143 ? -50.632 55.463 51.967 1.00 44.63 143 SER C N 1
ATOM 6274 C CA . SER C 1 143 ? -50.880 56.882 51.749 1.00 44.49 143 SER C CA 1
ATOM 6275 C C . SER C 1 143 ? -50.188 57.450 50.505 1.00 46.07 143 SER C C 1
ATOM 6276 O O . SER C 1 143 ? -50.382 58.618 50.174 1.00 47.93 143 SER C O 1
ATOM 6279 N N . GLY C 1 144 ? -49.388 56.627 49.827 1.00 46.10 144 GLY C N 1
ATOM 6280 C CA . GLY C 1 144 ? -48.690 57.058 48.626 1.00 45.58 144 GLY C CA 1
ATOM 6281 C C . GLY C 1 144 ? -48.686 55.970 47.567 1.00 46.68 144 GLY C C 1
ATOM 6282 O O . GLY C 1 144 ? -48.965 54.814 47.868 1.00 47.95 144 GLY C O 1
ATOM 6283 N N . ASP C 1 145 ? -48.356 56.321 46.328 1.00 46.74 145 ASP C N 1
ATOM 6284 C CA . ASP C 1 145 ? -48.347 55.335 45.249 1.00 48.03 145 ASP C CA 1
ATOM 6285 C C . ASP C 1 145 ? -47.045 55.305 44.446 1.00 46.97 145 ASP C C 1
ATOM 6286 O O . ASP C 1 145 ? -46.983 54.686 43.382 1.00 45.70 145 ASP C O 1
ATOM 6291 N N . ARG C 1 146 ? -46.015 55.971 44.957 1.00 46.83 146 ARG C N 1
ATOM 6292 C CA . ARG C 1 146 ? -44.718 56.031 44.283 1.00 48.53 146 ARG C CA 1
ATOM 6293 C C . ARG C 1 146 ? -43.690 55.166 45.007 1.00 46.53 146 ARG C C 1
ATOM 6294 O O . ARG C 1 146 ? -43.434 55.367 46.191 1.00 46.99 146 ARG C O 1
ATOM 6302 N N . ILE C 1 147 ? -43.098 54.209 44.300 1.00 43.61 147 ILE C N 1
ATOM 6303 C CA . ILE C 1 147 ? -42.110 53.332 44.916 1.00 41.92 147 ILE C CA 1
ATOM 6304 C C . ILE C 1 147 ? -40.885 53.113 44.036 1.00 41.67 147 ILE C C 1
ATOM 6305 O O . ILE C 1 147 ? -40.959 53.237 42.811 1.00 41.41 147 ILE C O 1
ATOM 6310 N N . GLY C 1 148 ? -39.765 52.770 44.673 1.00 40.74 148 GLY C N 1
ATOM 6311 C CA . GLY C 1 148 ? -38.534 52.507 43.949 1.00 40.42 148 GLY C CA 1
ATOM 6312 C C . GLY C 1 148 ? -38.465 51.042 43.547 1.00 42.72 148 GLY C C 1
ATOM 6313 O O . GLY C 1 148 ? -39.121 50.195 44.155 1.00 42.38 148 GLY C O 1
ATOM 6314 N N . VAL C 1 149 ? -37.670 50.732 42.526 1.00 43.41 149 VAL C N 1
ATOM 6315 C CA . VAL C 1 149 ? -37.547 49.357 42.044 1.00 44.20 149 VAL C CA 1
ATOM 6316 C C . VAL C 1 149 ? -36.100 49.007 41.714 1.00 44.76 149 VAL C C 1
ATOM 6317 O O . VAL C 1 149 ? -35.231 49.862 41.765 1.00 46.51 149 VAL C O 1
ATOM 6321 N N . TYR C 1 150 ? -35.845 47.744 41.389 1.00 45.18 150 TYR C N 1
ATOM 6322 C CA . TYR C 1 150 ? -34.504 47.322 41.001 1.00 45.51 150 TYR C CA 1
ATOM 6323 C C . TYR C 1 150 ? -34.568 46.227 39.944 1.00 46.20 150 TYR C C 1
ATOM 6324 O O . TYR C 1 150 ? -35.508 45.432 39.923 1.00 46.87 150 TYR C O 1
ATOM 6333 N N . ALA C 1 151 ? -33.588 46.225 39.042 1.00 47.77 151 ALA C N 1
ATOM 6334 C CA . ALA C 1 151 ? -33.497 45.223 37.980 1.00 48.99 151 ALA C CA 1
ATOM 6335 C C . ALA C 1 151 ? -33.001 43.944 38.646 1.00 50.15 151 ALA C C 1
ATOM 6336 O O . ALA C 1 151 ? -31.885 43.894 39.175 1.00 51.14 151 ALA C O 1
ATOM 6338 N N . SER C 1 152 ? -33.836 42.913 38.611 1.00 51.12 152 SER C N 1
ATOM 6339 C CA . SER C 1 152 ? -33.527 41.651 39.266 1.00 52.95 152 SER C CA 1
ATOM 6340 C C . SER C 1 152 ? -33.250 40.475 38.340 1.00 54.09 152 SER C C 1
ATOM 6341 O O . SER C 1 152 ? -33.832 40.368 37.257 1.00 54.42 152 SER C O 1
ATOM 6344 N N . GLY C 1 153 ? -32.353 39.598 38.790 1.00 55.03 153 GLY C N 1
ATOM 6345 C CA . GLY C 1 153 ? -32.010 38.407 38.034 1.00 56.56 153 GLY C CA 1
ATOM 6346 C C . GLY C 1 153 ? -31.008 38.561 36.907 1.00 57.91 153 GLY C C 1
ATOM 6347 O O . GLY C 1 153 ? -30.971 37.723 36.002 1.00 57.31 153 GLY C O 1
ATOM 6348 N N . ILE C 1 154 ? -30.202 39.618 36.948 1.00 59.27 154 ILE C N 1
ATOM 6349 C CA . ILE C 1 154 ? -29.195 39.839 35.915 1.00 61.55 154 ILE C CA 1
ATOM 6350 C C . ILE C 1 154 ? -28.300 38.602 35.828 1.00 63.95 154 ILE C C 1
ATOM 6351 O O . ILE C 1 154 ? -27.742 38.160 36.835 1.00 64.00 154 ILE C O 1
ATOM 6356 N N . ASN C 1 155 ? -28.174 38.044 34.625 1.00 66.68 155 ASN C N 1
ATOM 6357 C CA . ASN C 1 155 ? -27.373 36.844 34.418 1.00 68.68 155 ASN C CA 1
ATOM 6358 C C . ASN C 1 155 ? -25.869 37.057 34.436 1.00 69.81 155 ASN C C 1
ATOM 6359 O O . ASN C 1 155 ? -25.373 38.126 34.066 1.00 69.14 155 ASN C O 1
ATOM 6364 N N . PRO C 1 156 ? -25.125 36.015 34.863 1.00 70.83 156 PRO C N 1
ATOM 6365 C CA . PRO C 1 156 ? -23.663 35.943 34.993 1.00 71.72 156 PRO C CA 1
ATOM 6366 C C . PRO C 1 156 ? -22.829 36.129 33.732 1.00 72.80 156 PRO C C 1
ATOM 6367 O O . PRO C 1 156 ? -21.666 36.518 33.827 1.00 72.66 156 PRO C O 1
ATOM 6371 N N . GLU C 1 157 ? -23.401 35.847 32.563 1.00 74.31 157 GLU C N 1
ATOM 6372 C CA . GLU C 1 157 ? -22.661 36.012 31.311 1.00 77.05 157 GLU C CA 1
ATOM 6373 C C . GLU C 1 157 ? -22.209 37.460 31.132 1.00 78.20 157 GLU C C 1
ATOM 6374 O O . GLU C 1 157 ? -21.096 37.826 31.517 1.00 79.54 157 GLU C O 1
ATOM 6380 N N . ASN C 1 158 ? -23.066 38.285 30.545 1.00 78.43 158 ASN C N 1
ATOM 6381 C CA . ASN C 1 158 ? -22.727 39.685 30.339 1.00 79.39 158 ASN C CA 1
ATOM 6382 C C . ASN C 1 158 ? -23.579 40.574 31.228 1.00 78.67 158 ASN C C 1
ATOM 6383 O O . ASN C 1 158 ? -24.512 41.222 30.757 1.00 79.18 158 ASN C O 1
ATOM 6388 N N . PRO C 1 159 ? -23.274 40.613 32.534 1.00 78.05 159 PRO C N 1
ATOM 6389 C CA . PRO C 1 159 ? -24.059 41.452 33.444 1.00 77.10 159 PRO C CA 1
ATOM 6390 C C . PRO C 1 159 ? -23.893 42.940 33.142 1.00 76.01 159 PRO C C 1
ATOM 6391 O O . PRO C 1 159 ? -24.878 43.648 32.938 1.00 75.51 159 PRO C O 1
ATOM 6395 N N . GLU C 1 160 ? -22.647 43.403 33.101 1.00 75.63 160 GLU C N 1
ATOM 6396 C CA . GLU C 1 160 ? -22.351 44.809 32.825 1.00 75.74 160 GLU C CA 1
ATOM 6397 C C . GLU C 1 160 ? -23.155 45.360 31.646 1.00 74.02 160 GLU C C 1
ATOM 6398 O O . GLU C 1 160 ? -23.423 46.564 31.573 1.00 73.54 160 GLU C O 1
ATOM 6404 N N . ASP C 1 161 ? -23.544 44.485 30.725 1.00 71.98 161 ASP C N 1
ATOM 6405 C CA . ASP C 1 161 ? -24.308 44.925 29.569 1.00 71.11 161 ASP C CA 1
ATOM 6406 C C . ASP C 1 161 ? -25.785 45.072 29.885 1.00 70.30 161 ASP C C 1
ATOM 6407 O O . ASP C 1 161 ? -26.408 46.067 29.497 1.00 71.22 161 ASP C O 1
ATOM 6412 N N . VAL C 1 162 ? -26.346 44.089 30.588 1.00 67.54 162 VAL C N 1
ATOM 6413 C CA . VAL C 1 162 ? -27.758 44.139 30.975 1.00 64.24 162 VAL C CA 1
ATOM 6414 C C . VAL C 1 162 ? -27.966 45.384 31.843 1.00 62.81 162 VAL C C 1
ATOM 6415 O O . VAL C 1 162 ? -28.893 46.166 31.621 1.00 62.91 162 VAL C O 1
ATOM 6419 N N . VAL C 1 163 ? -27.088 45.559 32.826 1.00 60.20 163 VAL C N 1
ATOM 6420 C CA . VAL C 1 163 ? -27.153 46.701 33.719 1.00 59.09 163 VAL C CA 1
ATOM 6421 C C . VAL C 1 163 ? -27.314 47.969 32.892 1.00 60.84 163 VAL C C 1
ATOM 6422 O O . VAL C 1 163 ? -28.306 48.694 33.029 1.00 61.48 163 VAL C O 1
ATOM 6426 N N . ALA C 1 164 ? -26.342 48.225 32.022 1.00 61.85 164 ALA C N 1
ATOM 6427 C CA . ALA C 1 164 ? -26.377 49.411 31.170 1.00 62.52 164 ALA C CA 1
ATOM 6428 C C . ALA C 1 164 ? -27.734 49.575 30.476 1.00 61.65 164 ALA C C 1
ATOM 6429 O O . ALA C 1 164 ? -28.303 50.668 30.462 1.00 61.26 164 ALA C O 1
ATOM 6431 N N . ARG C 1 165 ? -28.245 48.489 29.903 1.00 61.08 165 ARG C N 1
ATOM 6432 C CA . ARG C 1 165 ? -29.538 48.516 29.219 1.00 63.26 165 ARG C CA 1
ATOM 6433 C C . ARG C 1 165 ? -30.658 48.993 30.150 1.00 62.80 165 ARG C C 1
ATOM 6434 O O . ARG C 1 165 ? -31.446 49.874 29.799 1.00 61.48 165 ARG C O 1
ATOM 6442 N N . LYS C 1 166 ? -30.720 48.388 31.334 1.00 61.11 166 LYS C N 1
ATOM 6443 C CA . LYS C 1 166 ? -31.734 48.717 32.321 1.00 58.58 166 LYS C CA 1
ATOM 6444 C C . LYS C 1 166 ? -31.545 50.111 32.886 1.00 58.22 166 LYS C C 1
ATOM 6445 O O . LYS C 1 166 ? -32.521 50.831 33.112 1.00 58.38 166 LYS C O 1
ATOM 6451 N N . ALA C 1 167 ? -30.298 50.499 33.121 1.00 57.56 167 ALA C N 1
ATOM 6452 C CA . ALA C 1 167 ? -30.034 51.838 33.646 1.00 59.15 167 ALA C CA 1
ATOM 6453 C C . ALA C 1 167 ? -30.607 52.838 32.650 1.00 59.51 167 ALA C C 1
ATOM 6454 O O . ALA C 1 167 ? -30.950 53.965 33.006 1.00 60.47 167 ALA C O 1
ATOM 6456 N N . ALA C 1 168 ? -30.711 52.404 31.397 1.00 59.61 168 ALA C N 1
ATOM 6457 C CA . ALA C 1 168 ? -31.242 53.234 30.329 1.00 59.04 168 ALA C CA 1
ATOM 6458 C C . ALA C 1 168 ? -32.758 53.295 30.426 1.00 58.67 168 ALA C C 1
ATOM 6459 O O . ALA C 1 168 ? -33.353 54.361 30.260 1.00 59.15 168 ALA C O 1
ATOM 6461 N N . GLU C 1 169 ? -33.378 52.148 30.684 1.00 58.21 169 GLU C N 1
ATOM 6462 C CA . GLU C 1 169 ? -34.830 52.071 30.817 1.00 57.97 169 GLU C CA 1
ATOM 6463 C C . GLU C 1 169 ? -35.273 52.881 32.030 1.00 56.97 169 GLU C C 1
ATOM 6464 O O . GLU C 1 169 ? -36.449 53.221 32.154 1.00 57.15 169 GLU C O 1
ATOM 6470 N N . GLY C 1 170 ? -34.328 53.183 32.923 1.00 54.69 170 GLY C N 1
ATOM 6471 C CA . GLY C 1 170 ? -34.647 53.959 34.107 1.00 52.82 170 GLY C CA 1
ATOM 6472 C C . GLY C 1 170 ? -34.305 53.315 35.445 1.00 52.81 170 GLY C C 1
ATOM 6473 O O . GLY C 1 170 ? -34.472 53.935 36.498 1.00 52.78 170 GLY C O 1
ATOM 6474 N N . TYR C 1 171 ? -33.834 52.074 35.427 1.00 51.90 171 TYR C N 1
ATOM 6475 C CA . TYR C 1 171 ? -33.482 51.408 36.669 1.00 50.96 171 TYR C CA 1
ATOM 6476 C C . TYR C 1 171 ? -32.251 52.051 37.306 1.00 51.71 171 TYR C C 1
ATOM 6477 O O . TYR C 1 171 ? -31.348 52.518 36.609 1.00 51.54 171 TYR C O 1
ATOM 6486 N N . ARG C 1 172 ? -32.227 52.064 38.638 1.00 51.92 172 ARG C N 1
ATOM 6487 C CA . ARG C 1 172 ? -31.132 52.646 39.404 1.00 50.27 172 ARG C CA 1
ATOM 6488 C C . ARG C 1 172 ? -30.690 51.723 40.542 1.00 49.92 172 ARG C C 1
ATOM 6489 O O . ARG C 1 172 ? -30.067 52.161 41.511 1.00 50.38 172 ARG C O 1
ATOM 6497 N N . ALA C 1 173 ? -31.024 50.445 40.422 1.00 48.29 173 ALA C N 1
ATOM 6498 C CA . ALA C 1 173 ? -30.672 49.452 41.427 1.00 48.45 173 ALA C CA 1
ATOM 6499 C C . ALA C 1 173 ? -30.635 48.107 40.700 1.00 49.66 173 ALA C C 1
ATOM 6500 O O . ALA C 1 173 ? -31.527 47.808 39.909 1.00 51.25 173 ALA C O 1
ATOM 6502 N N . PHE C 1 174 ? -29.616 47.293 40.955 1.00 49.26 174 PHE C N 1
ATOM 6503 C CA . PHE C 1 174 ? -29.507 46.030 40.236 1.00 50.47 174 PHE C CA 1
ATOM 6504 C C . PHE C 1 174 ? -29.114 44.845 41.115 1.00 52.33 174 PHE C C 1
ATOM 6505 O O . PHE C 1 174 ? -28.357 44.999 42.082 1.00 52.77 174 PHE C O 1
ATOM 6513 N N . LYS C 1 175 ? -29.630 43.664 40.778 1.00 52.85 175 LYS C N 1
ATOM 6514 C CA . LYS C 1 175 ? -29.296 42.454 41.523 1.00 54.61 175 LYS C CA 1
ATOM 6515 C C . LYS C 1 175 ? -28.742 41.397 40.575 1.00 56.14 175 LYS C C 1
ATOM 6516 O O . LYS C 1 175 ? -29.435 40.930 39.665 1.00 56.46 175 LYS C O 1
ATOM 6522 N N . LEU C 1 176 ? -27.483 41.033 40.807 1.00 57.68 176 LEU C N 1
ATOM 6523 C CA . LEU C 1 176 ? -26.767 40.049 40.006 1.00 58.57 176 LEU C CA 1
ATOM 6524 C C . LEU C 1 176 ? -26.885 38.650 40.574 1.00 60.54 176 LEU C C 1
ATOM 6525 O O . LEU C 1 176 ? -27.021 38.459 41.784 1.00 60.57 176 LEU C O 1
ATOM 6530 N N . LYS C 1 177 ? -26.814 37.668 39.687 1.00 62.41 177 LYS C N 1
ATOM 6531 C CA . LYS C 1 177 ? -26.884 36.277 40.090 1.00 63.82 177 LYS C CA 1
ATOM 6532 C C . LYS C 1 177 ? -25.482 35.751 40.357 1.00 64.34 177 LYS C C 1
ATOM 6533 O O . LYS C 1 177 ? -24.530 36.102 39.663 1.00 65.01 177 LYS C O 1
ATOM 6539 N N . VAL C 1 178 ? -25.363 34.912 41.376 1.00 65.46 178 VAL C N 1
ATOM 6540 C CA . VAL C 1 178 ? -24.086 34.317 41.730 1.00 65.64 178 VAL C CA 1
ATOM 6541 C C . VAL C 1 178 ? -24.354 32.868 42.122 1.00 67.43 178 VAL C C 1
ATOM 6542 O O . VAL C 1 178 ? -25.414 32.325 41.809 1.00 66.97 178 VAL C O 1
ATOM 6546 N N . GLY C 1 179 ? -23.399 32.241 42.802 1.00 70.03 179 GLY C N 1
ATOM 6547 C CA . GLY C 1 179 ? -23.580 30.859 43.214 1.00 73.16 179 GLY C CA 1
ATOM 6548 C C . GLY C 1 179 ? -23.278 29.868 42.106 1.00 74.86 179 GLY C C 1
ATOM 6549 O O . GLY C 1 179 ? -23.475 28.664 42.263 1.00 74.63 179 GLY C O 1
ATOM 6550 N N . PHE C 1 180 ? -22.804 30.385 40.977 1.00 77.43 180 PHE C N 1
ATOM 6551 C CA . PHE C 1 180 ? -22.454 29.557 39.830 1.00 78.67 180 PHE C CA 1
ATOM 6552 C C . PHE C 1 180 ? -20.965 29.225 39.919 1.00 79.05 180 PHE C C 1
ATOM 6553 O O . PHE C 1 180 ? -20.593 28.097 40.231 1.00 79.72 180 PHE C O 1
ATOM 6561 N N . ASP C 1 181 ? -20.121 30.224 39.658 1.00 78.92 181 ASP C N 1
ATOM 6562 C CA . ASP C 1 181 ? -18.664 30.066 39.697 1.00 78.17 181 ASP C CA 1
ATOM 6563 C C . ASP C 1 181 ? -18.013 31.145 40.560 1.00 77.82 181 ASP C C 1
ATOM 6564 O O . ASP C 1 181 ? -17.945 32.309 40.164 1.00 76.79 181 ASP C O 1
ATOM 6569 N N . ASP C 1 182 ? -17.521 30.748 41.731 1.00 78.65 182 ASP C N 1
ATOM 6570 C CA . ASP C 1 182 ? -16.892 31.679 42.669 1.00 79.61 182 ASP C CA 1
ATOM 6571 C C . ASP C 1 182 ? -16.015 32.727 41.993 1.00 79.93 182 ASP C C 1
ATOM 6572 O O . ASP C 1 182 ? -16.094 33.915 42.312 1.00 79.93 182 ASP C O 1
ATOM 6577 N N . ALA C 1 183 ? -15.185 32.283 41.056 1.00 80.29 183 ALA C N 1
ATOM 6578 C CA . ALA C 1 183 ? -14.291 33.181 40.334 1.00 80.04 183 ALA C CA 1
ATOM 6579 C C . ALA C 1 183 ? -15.055 34.260 39.560 1.00 80.00 183 ALA C C 1
ATOM 6580 O O . ALA C 1 183 ? -14.924 35.455 39.848 1.00 79.71 183 ALA C O 1
ATOM 6582 N N . ARG C 1 184 ? -15.851 33.827 38.583 1.00 79.76 184 ARG C N 1
ATOM 6583 C CA . ARG C 1 184 ? -16.633 34.734 37.742 1.00 80.53 184 ARG C CA 1
ATOM 6584 C C . ARG C 1 184 ? -17.461 35.721 38.563 1.00 79.62 184 ARG C C 1
ATOM 6585 O O . ARG C 1 184 ? -17.342 36.940 38.399 1.00 79.00 184 ARG C O 1
ATOM 6593 N N . ASP C 1 185 ? -18.300 35.181 39.441 1.00 78.58 185 ASP C N 1
ATOM 6594 C CA . ASP C 1 185 ? -19.159 35.997 40.284 1.00 77.67 185 ASP C CA 1
ATOM 6595 C C . ASP C 1 185 ? -18.412 37.163 40.922 1.00 77.37 185 ASP C C 1
ATOM 6596 O O . ASP C 1 185 ? -18.755 38.322 40.681 1.00 78.08 185 ASP C O 1
ATOM 6601 N N . VAL C 1 186 ? -17.390 36.865 41.722 1.00 76.83 186 VAL C N 1
ATOM 6602 C CA . VAL C 1 186 ? -16.619 37.916 42.383 1.00 76.18 186 VAL C CA 1
ATOM 6603 C C . VAL C 1 186 ? -16.149 38.971 41.385 1.00 76.72 186 VAL C C 1
ATOM 6604 O O . VAL C 1 186 ? -16.067 40.157 41.718 1.00 76.48 186 VAL C O 1
ATOM 6608 N N . ARG C 1 187 ? -15.846 38.542 40.162 1.00 77.08 187 ARG C N 1
ATOM 6609 C CA . ARG C 1 187 ? -15.390 39.477 39.138 1.00 77.86 187 ARG C CA 1
ATOM 6610 C C . ARG C 1 187 ? -16.532 40.355 38.642 1.00 76.81 187 ARG C C 1
ATOM 6611 O O . ARG C 1 187 ? -16.358 41.559 38.439 1.00 76.12 187 ARG C O 1
ATOM 6619 N N . ASN C 1 188 ? -17.700 39.752 38.448 1.00 76.15 188 ASN C N 1
ATOM 6620 C CA . ASN C 1 188 ? -18.855 40.507 37.986 1.00 76.12 188 ASN C CA 1
ATOM 6621 C C . ASN C 1 188 ? -19.280 41.534 39.027 1.00 75.66 188 ASN C C 1
ATOM 6622 O O . ASN C 1 188 ? -19.537 42.697 38.698 1.00 75.62 188 ASN C O 1
ATOM 6627 N N . ALA C 1 189 ? -19.342 41.111 40.285 1.00 74.05 189 ALA C N 1
ATOM 6628 C CA . ALA C 1 189 ? -19.736 42.015 41.360 1.00 74.02 189 ALA C CA 1
ATOM 6629 C C . ALA C 1 189 ? -18.864 43.278 41.402 1.00 74.28 189 ALA C C 1
ATOM 6630 O O . ALA C 1 189 ? -19.375 44.401 41.441 1.00 74.03 189 ALA C O 1
ATOM 6632 N N . LEU C 1 190 ? -17.547 43.090 41.381 1.00 74.41 190 LEU C N 1
ATOM 6633 C CA . LEU C 1 190 ? -16.607 44.207 41.434 1.00 73.67 190 LEU C CA 1
ATOM 6634 C C . LEU C 1 190 ? -16.564 45.026 40.147 1.00 73.07 190 LEU C C 1
ATOM 6635 O O . LEU C 1 190 ? -16.368 46.244 40.179 1.00 70.73 190 LEU C O 1
ATOM 6640 N N . HIS C 1 191 ? -16.742 44.357 39.015 1.00 73.88 191 HIS C N 1
ATOM 6641 C CA . HIS C 1 191 ? -16.737 45.052 37.739 1.00 75.22 191 HIS C CA 1
ATOM 6642 C C . HIS C 1 191 ? -17.964 45.960 37.674 1.00 74.76 191 HIS C C 1
ATOM 6643 O O . HIS C 1 191 ? -17.850 47.148 37.358 1.00 74.18 191 HIS C O 1
ATOM 6650 N N . VAL C 1 192 ? -19.133 45.403 37.992 1.00 73.95 192 VAL C N 1
ATOM 6651 C CA . VAL C 1 192 ? -20.375 46.175 37.973 1.00 73.14 192 VAL C CA 1
ATOM 6652 C C . VAL C 1 192 ? -20.322 47.314 38.992 1.00 72.50 192 VAL C C 1
ATOM 6653 O O . VAL C 1 192 ? -20.792 48.423 38.723 1.00 72.09 192 VAL C O 1
ATOM 6657 N N . ARG C 1 193 ? -19.747 47.043 40.159 1.00 71.71 193 ARG C N 1
ATOM 6658 C CA . ARG C 1 193 ? -19.642 48.065 41.189 1.00 72.56 193 ARG C CA 1
ATOM 6659 C C . ARG C 1 193 ? -18.870 49.264 40.646 1.00 74.24 193 ARG C C 1
ATOM 6660 O O . ARG C 1 193 ? -19.189 50.413 40.956 1.00 74.70 193 ARG C O 1
ATOM 6668 N N . GLU C 1 194 ? -17.859 48.990 39.827 1.00 76.17 194 GLU C N 1
ATOM 6669 C CA . GLU C 1 194 ? -17.047 50.049 39.236 1.00 76.74 194 GLU C CA 1
ATOM 6670 C C . GLU C 1 194 ? -17.810 50.750 38.119 1.00 75.00 194 GLU C C 1
ATOM 6671 O O . GLU C 1 194 ? -17.791 51.976 38.016 1.00 73.84 194 GLU C O 1
ATOM 6677 N N . LEU C 1 195 ? -18.482 49.963 37.285 1.00 74.17 195 LEU C N 1
ATOM 6678 C CA . LEU C 1 195 ? -19.262 50.505 36.176 1.00 73.87 195 LEU C CA 1
ATOM 6679 C C . LEU C 1 195 ? -20.401 51.405 36.662 1.00 73.45 195 LEU C C 1
ATOM 6680 O O . LEU C 1 195 ? -20.826 52.321 35.954 1.00 73.34 195 LEU C O 1
ATOM 6685 N N . LEU C 1 196 ? -20.881 51.154 37.876 1.00 72.43 196 LEU C N 1
ATOM 6686 C CA . LEU C 1 196 ? -21.982 51.935 38.432 1.00 71.15 196 LEU C CA 1
ATOM 6687 C C . LEU C 1 196 ? -21.560 53.106 39.305 1.00 69.55 196 LEU C C 1
ATOM 6688 O O . LEU C 1 196 ? -22.119 54.195 39.209 1.00 69.18 196 LEU C O 1
ATOM 6693 N N . GLY C 1 197 ? -20.576 52.881 40.159 1.00 68.73 197 GLY C N 1
ATOM 6694 C CA . GLY C 1 197 ? -20.142 53.933 41.056 1.00 68.41 197 GLY C CA 1
ATOM 6695 C C . GLY C 1 197 ? -20.522 53.512 42.460 1.00 68.26 197 GLY C C 1
ATOM 6696 O O . GLY C 1 197 ? -21.111 52.446 42.650 1.00 68.83 197 GLY C O 1
ATOM 6697 N N . ALA C 1 198 ? -20.202 54.336 43.448 1.00 67.79 198 ALA C N 1
ATOM 6698 C CA . ALA C 1 198 ? -20.511 53.993 44.832 1.00 67.53 198 ALA C CA 1
ATOM 6699 C C . ALA C 1 198 ? -21.994 54.091 45.188 1.00 67.24 198 ALA C C 1
ATOM 6700 O O . ALA C 1 198 ? -22.552 53.161 45.772 1.00 68.04 198 ALA C O 1
ATOM 6702 N N . ALA C 1 199 ? -22.620 55.211 44.825 1.00 66.47 199 ALA C N 1
ATOM 6703 C CA . ALA C 1 199 ? -24.033 55.480 45.117 1.00 65.01 199 ALA C CA 1
ATOM 6704 C C . ALA C 1 199 ? -25.044 54.368 44.816 1.00 65.08 199 ALA C C 1
ATOM 6705 O O . ALA C 1 199 ? -25.751 53.902 45.713 1.00 64.34 199 ALA C O 1
ATOM 6707 N N . THR C 1 200 ? -25.119 53.952 43.558 1.00 64.17 200 THR C N 1
ATOM 6708 C CA . THR C 1 200 ? -26.076 52.931 43.152 1.00 64.07 200 THR C CA 1
ATOM 6709 C C . THR C 1 200 ? -26.099 51.649 43.996 1.00 63.38 200 THR C C 1
ATOM 6710 O O . THR C 1 200 ? -25.057 51.061 44.291 1.00 63.74 200 THR C O 1
ATOM 6714 N N . PRO C 1 201 ? -27.302 51.214 44.412 1.00 61.68 201 PRO C N 1
ATOM 6715 C CA . PRO C 1 201 ? -27.407 49.989 45.215 1.00 60.39 201 PRO C CA 1
ATOM 6716 C C . PRO C 1 201 ? -27.254 48.732 44.354 1.00 58.86 201 PRO C C 1
ATOM 6717 O O . PRO C 1 201 ? -27.887 48.596 43.303 1.00 57.77 201 PRO C O 1
ATOM 6721 N N . LEU C 1 202 ? -26.408 47.818 44.810 1.00 57.52 202 LEU C N 1
ATOM 6722 C CA . LEU C 1 202 ? -26.154 46.581 44.085 1.00 56.55 202 LEU C CA 1
ATOM 6723 C C . LEU C 1 202 ? -26.426 45.379 44.988 1.00 56.30 202 LEU C C 1
ATOM 6724 O O . LEU C 1 202 ? -26.008 45.358 46.143 1.00 56.58 202 LEU C O 1
ATOM 6729 N N . MET C 1 203 ? -27.127 44.381 44.456 1.00 55.57 203 MET C N 1
ATOM 6730 C CA . MET C 1 203 ? -27.482 43.188 45.227 1.00 54.45 203 MET C CA 1
ATOM 6731 C C . MET C 1 203 ? -27.047 41.888 44.536 1.00 54.89 203 MET C C 1
ATOM 6732 O O . MET C 1 203 ? -26.879 41.851 43.315 1.00 54.21 203 MET C O 1
ATOM 6737 N N . ALA C 1 204 ? -26.879 40.824 45.324 1.00 54.44 204 ALA C N 1
ATOM 6738 C CA . ALA C 1 204 ? -26.469 39.526 44.794 1.00 54.37 204 ALA C CA 1
ATOM 6739 C C . ALA C 1 204 ? -27.397 38.410 45.284 1.00 55.91 204 ALA C C 1
ATOM 6740 O O . ALA C 1 204 ? -27.805 38.395 46.448 1.00 56.29 204 ALA C O 1
ATOM 6742 N N . ASP C 1 205 ? -27.725 37.480 44.389 1.00 56.17 205 ASP C N 1
ATOM 6743 C CA . ASP C 1 205 ? -28.608 36.361 44.718 1.00 56.76 205 ASP C CA 1
ATOM 6744 C C . ASP C 1 205 ? -27.920 35.026 44.393 1.00 56.89 205 ASP C C 1
ATOM 6745 O O . ASP C 1 205 ? -27.499 34.781 43.255 1.00 56.49 205 ASP C O 1
ATOM 6750 N N . ALA C 1 206 ? -27.810 34.167 45.402 1.00 55.99 206 ALA C N 1
ATOM 6751 C CA . ALA C 1 206 ? -27.155 32.872 45.243 1.00 55.12 206 ALA C CA 1
ATOM 6752 C C . ALA C 1 206 ? -28.116 31.700 45.014 1.00 54.85 206 ALA C C 1
ATOM 6753 O O . ALA C 1 206 ? -27.696 30.614 44.626 1.00 54.24 206 ALA C O 1
ATOM 6755 N N . ASN C 1 207 ? -29.401 31.922 45.257 1.00 53.77 207 ASN C N 1
ATOM 6756 C CA . ASN C 1 207 ? -30.394 30.877 45.093 1.00 54.30 207 ASN C CA 1
ATOM 6757 C C . ASN C 1 207 ? -30.053 29.580 45.821 1.00 54.16 207 ASN C C 1
ATOM 6758 O O . ASN C 1 207 ? -30.067 28.503 45.224 1.00 53.12 207 ASN C O 1
ATOM 6763 N N . GLN C 1 208 ? -29.760 29.684 47.115 1.00 53.60 208 GLN C N 1
ATOM 6764 C CA . GLN C 1 208 ? -29.432 28.513 47.929 1.00 54.33 208 GLN C CA 1
ATOM 6765 C C . GLN C 1 208 ? -28.318 27.682 47.298 1.00 55.11 208 GLN C C 1
ATOM 6766 O O . GLN C 1 208 ? -28.366 26.449 47.327 1.00 55.69 208 GLN C O 1
ATOM 6772 N N . GLY C 1 209 ? -27.307 28.350 46.751 1.00 55.60 209 GLY C N 1
ATOM 6773 C CA . GLY C 1 209 ? -26.244 27.622 46.088 1.00 56.19 209 GLY C CA 1
ATOM 6774 C C . GLY C 1 209 ? -24.966 27.333 46.842 1.00 56.73 209 GLY C C 1
ATOM 6775 O O . GLY C 1 209 ? -24.063 26.731 46.271 1.00 58.65 209 GLY C O 1
ATOM 6776 N N . TRP C 1 210 ? -24.867 27.742 48.101 1.00 55.72 210 TRP C N 1
ATOM 6777 C CA . TRP C 1 210 ? -23.651 27.496 48.861 1.00 54.20 210 TRP C CA 1
ATOM 6778 C C . TRP C 1 210 ? -23.912 26.806 50.192 1.00 55.54 210 TRP C C 1
ATOM 6779 O O . TRP C 1 210 ? -25.045 26.769 50.685 1.00 55.31 210 TRP C O 1
ATOM 6790 N N . ASP C 1 211 ? -22.844 26.251 50.760 1.00 55.96 211 ASP C N 1
ATOM 6791 C CA . ASP C 1 211 ? -22.894 25.599 52.059 1.00 56.63 211 ASP C CA 1
ATOM 6792 C C . ASP C 1 211 ? -22.180 26.596 52.969 1.00 56.59 211 ASP C C 1
ATOM 6793 O O . ASP C 1 211 ? -21.396 27.417 52.491 1.00 56.16 211 ASP C O 1
ATOM 6798 N N . LEU C 1 212 ? -22.445 26.538 54.268 1.00 56.81 212 LEU C N 1
ATOM 6799 C CA . LEU C 1 212 ? -21.842 27.482 55.207 1.00 56.73 212 LEU C CA 1
ATOM 6800 C C . LEU C 1 212 ? -20.375 27.845 54.963 1.00 57.61 212 LEU C C 1
ATOM 6801 O O . LEU C 1 212 ? -20.016 29.020 54.980 1.00 58.63 212 LEU C O 1
ATOM 6806 N N . PRO C 1 213 ? -19.503 26.845 54.741 1.00 59.38 213 PRO C N 1
ATOM 6807 C CA . PRO C 1 213 ? -18.077 27.118 54.500 1.00 58.48 213 PRO C CA 1
ATOM 6808 C C . PRO C 1 213 ? -17.843 28.037 53.305 1.00 57.72 213 PRO C C 1
ATOM 6809 O O . PRO C 1 213 ? -17.196 29.076 53.423 1.00 56.68 213 PRO C O 1
ATOM 6813 N N . ARG C 1 214 ? -18.382 27.640 52.157 1.00 57.89 214 ARG C N 1
ATOM 6814 C CA . ARG C 1 214 ? -18.245 28.409 50.923 1.00 58.49 214 ARG C CA 1
ATOM 6815 C C . ARG C 1 214 ? -18.928 29.772 51.035 1.00 59.38 214 ARG C C 1
ATOM 6816 O O . ARG C 1 214 ? -18.414 30.774 50.533 1.00 60.13 214 ARG C O 1
ATOM 6824 N N . ALA C 1 215 ? -20.086 29.807 51.691 1.00 58.84 215 ALA C N 1
ATOM 6825 C CA . ALA C 1 215 ? -20.831 31.048 51.851 1.00 59.45 215 ALA C CA 1
ATOM 6826 C C . ALA C 1 215 ? -19.999 32.079 52.603 1.00 59.91 215 ALA C C 1
ATOM 6827 O O . ALA C 1 215 ? -19.955 33.246 52.210 1.00 59.24 215 ALA C O 1
ATOM 6829 N N . ARG C 1 216 ? -19.344 31.643 53.680 1.00 61.03 216 ARG C N 1
ATOM 6830 C CA . ARG C 1 216 ? -18.503 32.524 54.494 1.00 62.83 216 ARG C CA 1
ATOM 6831 C C . ARG C 1 216 ? -17.436 33.181 53.624 1.00 63.21 216 ARG C C 1
ATOM 6832 O O . ARG C 1 216 ? -17.197 34.389 53.707 1.00 62.91 216 ARG C O 1
ATOM 6840 N N . GLN C 1 217 ? -16.801 32.368 52.790 1.00 63.92 217 GLN C N 1
ATOM 6841 C CA . GLN C 1 217 ? -15.753 32.836 51.893 1.00 65.63 217 GLN C CA 1
ATOM 6842 C C . GLN C 1 217 ? -16.282 33.853 50.878 1.00 64.57 217 GLN C C 1
ATOM 6843 O O . GLN C 1 217 ? -15.767 34.968 50.781 1.00 64.34 217 GLN C O 1
ATOM 6849 N N . MET C 1 218 ? -17.304 33.471 50.121 1.00 63.58 218 MET C N 1
ATOM 6850 C CA . MET C 1 218 ? -17.875 34.372 49.126 1.00 64.29 218 MET C CA 1
ATOM 6851 C C . MET C 1 218 ? -18.359 35.688 49.747 1.00 64.92 218 MET C C 1
ATOM 6852 O O . MET C 1 218 ? -18.206 36.762 49.153 1.00 64.25 218 MET C O 1
ATOM 6857 N N . ALA C 1 219 ? -18.932 35.602 50.945 1.00 64.60 219 ALA C N 1
ATOM 6858 C CA . ALA C 1 219 ? -19.419 36.785 51.642 1.00 64.90 219 ALA C CA 1
ATOM 6859 C C . ALA C 1 219 ? -18.307 37.825 51.789 1.00 65.59 219 ALA C C 1
ATOM 6860 O O . ALA C 1 219 ? -18.496 38.994 51.441 1.00 65.53 219 ALA C O 1
ATOM 6862 N N . GLN C 1 220 ? -17.151 37.410 52.305 1.00 66.01 220 GLN C N 1
ATOM 6863 C CA . GLN C 1 220 ? -16.036 38.342 52.463 1.00 65.93 220 GLN C CA 1
ATOM 6864 C C . GLN C 1 220 ? -15.510 38.809 51.114 1.00 65.07 220 GLN C C 1
ATOM 6865 O O . GLN C 1 220 ? -15.252 39.997 50.911 1.00 63.59 220 GLN C O 1
ATOM 6871 N N . ARG C 1 221 ? -15.360 37.873 50.186 1.00 64.84 221 ARG C N 1
ATOM 6872 C CA . ARG C 1 221 ? -14.863 38.205 48.860 1.00 65.63 221 ARG C CA 1
ATOM 6873 C C . ARG C 1 221 ? -15.749 39.228 48.147 1.00 65.97 221 ARG C C 1
ATOM 6874 O O . ARG C 1 221 ? -15.302 39.887 47.207 1.00 66.45 221 ARG C O 1
ATOM 6882 N N . LEU C 1 222 ? -16.999 39.362 48.596 1.00 65.93 222 LEU C N 1
ATOM 6883 C CA . LEU C 1 222 ? -17.941 40.314 47.992 1.00 64.14 222 LEU C CA 1
ATOM 6884 C C . LEU C 1 222 ? -17.997 41.659 48.712 1.00 63.22 222 LEU C C 1
ATOM 6885 O O . LEU C 1 222 ? -18.388 42.661 48.118 1.00 63.51 222 LEU C O 1
ATOM 6890 N N . GLY C 1 223 ? -17.603 41.678 49.983 1.00 62.61 223 GLY C N 1
ATOM 6891 C CA . GLY C 1 223 ? -17.611 42.913 50.755 1.00 63.49 223 GLY C CA 1
ATOM 6892 C C . GLY C 1 223 ? -17.172 44.144 49.976 1.00 64.72 223 GLY C C 1
ATOM 6893 O O . GLY C 1 223 ? -17.845 45.174 50.000 1.00 64.18 223 GLY C O 1
ATOM 6894 N N . PRO C 1 224 ? -16.035 44.073 49.272 1.00 66.26 224 PRO C N 1
ATOM 6895 C CA . PRO C 1 224 ? -15.544 45.214 48.493 1.00 67.03 224 PRO C CA 1
ATOM 6896 C C . PRO C 1 224 ? -16.595 45.758 47.524 1.00 67.68 224 PRO C C 1
ATOM 6897 O O . PRO C 1 224 ? -16.621 46.957 47.229 1.00 67.53 224 PRO C O 1
ATOM 6901 N N . ALA C 1 225 ? -17.456 44.866 47.033 1.00 67.41 225 ALA C N 1
ATOM 6902 C CA . ALA C 1 225 ? -18.506 45.244 46.090 1.00 67.35 225 ALA C CA 1
ATOM 6903 C C . ALA C 1 225 ? -19.540 46.173 46.726 1.00 66.89 225 ALA C C 1
ATOM 6904 O O . ALA C 1 225 ? -20.313 46.825 46.022 1.00 67.10 225 ALA C O 1
ATOM 6906 N N . GLN C 1 226 ? -19.546 46.237 48.056 1.00 66.06 226 GLN C N 1
ATOM 6907 C CA . GLN C 1 226 ? -20.485 47.093 48.779 1.00 64.82 226 GLN C CA 1
ATOM 6908 C C . GLN C 1 226 ? -21.925 46.806 48.355 1.00 62.90 226 GLN C C 1
ATOM 6909 O O . GLN C 1 226 ? -22.608 47.663 47.790 1.00 63.53 226 GLN C O 1
ATOM 6915 N N . LEU C 1 227 ? -22.368 45.585 48.638 1.00 59.94 227 LEU C N 1
ATOM 6916 C CA . LEU C 1 227 ? -23.710 45.131 48.303 1.00 56.14 227 LEU C CA 1
ATOM 6917 C C . LEU C 1 227 ? -24.738 45.527 49.360 1.00 55.64 227 LEU C C 1
ATOM 6918 O O . LEU C 1 227 ? -24.432 45.560 50.554 1.00 55.35 227 LEU C O 1
ATOM 6923 N N . ASP C 1 228 ? -25.957 45.828 48.917 1.00 54.47 228 ASP C N 1
ATOM 6924 C CA . ASP C 1 228 ? -27.037 46.167 49.839 1.00 53.93 228 ASP C CA 1
ATOM 6925 C C . ASP C 1 228 ? -27.425 44.910 50.621 1.00 52.39 228 ASP C C 1
ATOM 6926 O O . ASP C 1 228 ? -27.827 44.997 51.785 1.00 52.64 228 ASP C O 1
ATOM 6931 N N . TRP C 1 229 ? -27.309 43.748 49.972 1.00 49.91 229 TRP C N 1
ATOM 6932 C CA . TRP C 1 229 ? -27.604 42.465 50.613 1.00 48.64 229 TRP C CA 1
ATOM 6933 C C . TRP C 1 229 ? -27.163 41.253 49.786 1.00 49.39 229 TRP C C 1
ATOM 6934 O O . TRP C 1 229 ? -26.967 41.345 48.568 1.00 49.97 229 TRP C O 1
ATOM 6945 N N . LEU C 1 230 ? -26.992 40.124 50.473 1.00 49.81 230 LEU C N 1
ATOM 6946 C CA . LEU C 1 230 ? -26.608 38.853 49.854 1.00 49.15 230 LEU C CA 1
ATOM 6947 C C . LEU C 1 230 ? -27.848 37.974 50.029 1.00 48.98 230 LEU C C 1
ATOM 6948 O O . LEU C 1 230 ? -28.236 37.653 51.153 1.00 47.95 230 LEU C O 1
ATOM 6953 N N . GLU C 1 231 ? -28.460 37.583 48.917 1.00 49.22 231 GLU C N 1
ATOM 6954 C CA . GLU C 1 231 ? -29.686 36.788 48.944 1.00 49.74 231 GLU C CA 1
ATOM 6955 C C . GLU C 1 231 ? -29.519 35.255 48.957 1.00 50.60 231 GLU C C 1
ATOM 6956 O O . GLU C 1 231 ? -28.725 34.693 48.197 1.00 50.72 231 GLU C O 1
ATOM 6962 N N . GLU C 1 232 ? -30.294 34.595 49.819 1.00 50.47 232 GLU C N 1
ATOM 6963 C CA . GLU C 1 232 ? -30.293 33.133 49.969 1.00 50.75 232 GLU C CA 1
ATOM 6964 C C . GLU C 1 232 ? -28.926 32.469 49.767 1.00 50.67 232 GLU C C 1
ATOM 6965 O O . GLU C 1 232 ? -28.754 31.659 48.859 1.00 51.67 232 GLU C O 1
ATOM 6971 N N . PRO C 1 233 ? -27.937 32.789 50.610 1.00 50.77 233 PRO C N 1
ATOM 6972 C CA . PRO C 1 233 ? -26.635 32.147 50.406 1.00 50.14 233 PRO C CA 1
ATOM 6973 C C . PRO C 1 233 ? -26.677 30.656 50.736 1.00 49.84 233 PRO C C 1
ATOM 6974 O O . PRO C 1 233 ? -25.846 29.883 50.265 1.00 50.04 233 PRO C O 1
ATOM 6978 N N . LEU C 1 234 ? -27.660 30.258 51.535 1.00 48.63 234 LEU C N 1
ATOM 6979 C CA . LEU C 1 234 ? -27.802 28.867 51.933 1.00 48.77 234 LEU C CA 1
ATOM 6980 C C . LEU C 1 234 ? -29.212 28.359 51.643 1.00 49.34 234 LEU C C 1
ATOM 6981 O O . LEU C 1 234 ? -30.106 29.139 51.323 1.00 48.85 234 LEU C O 1
ATOM 6986 N N . ARG C 1 235 ? -29.414 27.052 51.765 1.00 48.98 235 ARG C N 1
ATOM 6987 C CA . ARG C 1 235 ? -30.739 26.496 51.558 1.00 50.03 235 ARG C CA 1
ATOM 6988 C C . ARG C 1 235 ? -31.588 26.960 52.734 1.00 50.58 235 ARG C C 1
ATOM 6989 O O . ARG C 1 235 ? -31.137 26.921 53.876 1.00 50.82 235 ARG C O 1
ATOM 6997 N N . ALA C 1 236 ? -32.813 27.394 52.457 1.00 51.22 236 ALA C N 1
ATOM 6998 C CA . ALA C 1 236 ? -33.721 27.853 53.506 1.00 51.15 236 ALA C CA 1
ATOM 6999 C C . ALA C 1 236 ? -33.890 26.747 54.530 1.00 50.98 236 ALA C C 1
ATOM 7000 O O . ALA C 1 236 ? -34.381 26.969 55.630 1.00 50.37 236 ALA C O 1
ATOM 7002 N N . ASP C 1 237 ? -33.452 25.558 54.129 1.00 52.85 237 ASP C N 1
ATOM 7003 C CA . ASP C 1 237 ? -33.497 24.313 54.897 1.00 54.08 237 ASP C CA 1
ATOM 7004 C C . ASP C 1 237 ? -32.502 24.255 56.056 1.00 53.69 237 ASP C C 1
ATOM 7005 O O . ASP C 1 237 ? -32.776 23.643 57.082 1.00 54.50 237 ASP C O 1
ATOM 7010 N N . ARG C 1 238 ? -31.338 24.869 55.875 1.00 52.55 238 ARG C N 1
ATOM 7011 C CA . ARG C 1 238 ? -30.281 24.867 56.881 1.00 51.90 238 ARG C CA 1
ATOM 7012 C C . ARG C 1 238 ? -30.720 25.243 58.296 1.00 53.02 238 ARG C C 1
ATOM 7013 O O . ARG C 1 238 ? -31.695 25.974 58.491 1.00 53.80 238 ARG C O 1
ATOM 7021 N N . PRO C 1 239 ? -29.993 24.749 59.311 1.00 52.96 239 PRO C N 1
ATOM 7022 C CA . PRO C 1 239 ? -30.355 25.075 60.695 1.00 52.46 239 PRO C CA 1
ATOM 7023 C C . PRO C 1 239 ? -30.106 26.554 60.972 1.00 51.10 239 PRO C C 1
ATOM 7024 O O . PRO C 1 239 ? -29.137 27.127 60.478 1.00 50.39 239 PRO C O 1
ATOM 7028 N N . ALA C 1 240 ? -30.989 27.160 61.759 1.00 51.14 240 ALA C N 1
ATOM 7029 C CA . ALA C 1 240 ? -30.885 28.572 62.109 1.00 50.22 240 ALA C CA 1
ATOM 7030 C C . ALA C 1 240 ? -29.477 28.908 62.573 1.00 50.27 240 ALA C C 1
ATOM 7031 O O . ALA C 1 240 ? -28.931 29.962 62.237 1.00 50.68 240 ALA C O 1
ATOM 7033 N N . ALA C 1 241 ? -28.893 27.999 63.345 1.00 50.04 241 ALA C N 1
ATOM 7034 C CA . ALA C 1 241 ? -27.544 28.178 63.857 1.00 49.91 241 ALA C CA 1
ATOM 7035 C C . ALA C 1 241 ? -26.547 28.481 62.734 1.00 50.39 241 ALA C C 1
ATOM 7036 O O . ALA C 1 241 ? -25.663 29.324 62.896 1.00 49.93 241 ALA C O 1
ATOM 7038 N N . GLU C 1 242 ? -26.677 27.799 61.600 1.00 50.85 242 GLU C N 1
ATOM 7039 C CA . GLU C 1 242 ? -25.761 28.044 60.492 1.00 52.77 242 GLU C CA 1
ATOM 7040 C C . GLU C 1 242 ? -25.952 29.445 59.932 1.00 52.52 242 GLU C C 1
ATOM 7041 O O . GLU C 1 242 ? -24.980 30.118 59.594 1.00 53.18 242 GLU C O 1
ATOM 7047 N N . TRP C 1 243 ? -27.207 29.880 59.833 1.00 51.99 243 TRP C N 1
ATOM 7048 C CA . TRP C 1 243 ? -27.521 31.211 59.319 1.00 49.89 243 TRP C CA 1
ATOM 7049 C C . TRP C 1 243 ? -26.969 32.295 60.239 1.00 50.72 243 TRP C C 1
ATOM 7050 O O . TRP C 1 243 ? -26.376 33.275 59.779 1.00 50.62 243 TRP C O 1
ATOM 7061 N N . ALA C 1 244 ? -27.180 32.117 61.539 1.00 50.64 244 ALA C N 1
ATOM 7062 C CA . ALA C 1 244 ? -26.696 33.069 62.527 1.00 51.45 244 ALA C CA 1
ATOM 7063 C C . ALA C 1 244 ? -25.197 33.292 62.332 1.00 53.14 244 ALA C C 1
ATOM 7064 O O . ALA C 1 244 ? -24.729 34.429 62.248 1.00 54.47 244 ALA C O 1
ATOM 7066 N N . GLU C 1 245 ? -24.449 32.197 62.245 1.00 54.52 245 GLU C N 1
ATOM 7067 C CA . GLU C 1 245 ? -23.004 32.273 62.067 1.00 55.31 245 GLU C CA 1
ATOM 7068 C C . GLU C 1 245 ? -22.629 33.038 60.801 1.00 53.67 245 GLU C C 1
ATOM 7069 O O . GLU C 1 245 ? -21.689 33.834 60.805 1.00 53.11 245 GLU C O 1
ATOM 7075 N N . LEU C 1 246 ? -23.366 32.791 59.721 1.00 51.91 246 LEU C N 1
ATOM 7076 C CA . LEU C 1 246 ? -23.110 33.461 58.452 1.00 51.56 246 LEU C CA 1
ATOM 7077 C C . LEU C 1 246 ? -23.454 34.951 58.517 1.00 52.27 246 LEU C C 1
ATOM 7078 O O . LEU C 1 246 ? -22.756 35.789 57.942 1.00 52.84 246 LEU C O 1
ATOM 7083 N N . ALA C 1 247 ? -24.533 35.281 59.214 1.00 52.85 247 ALA C N 1
ATOM 7084 C CA . ALA C 1 247 ? -24.939 36.671 59.330 1.00 54.71 247 ALA C CA 1
ATOM 7085 C C . ALA C 1 247 ? -23.827 37.475 60.000 1.00 56.42 247 ALA C C 1
ATOM 7086 O O . ALA C 1 247 ? -23.511 38.583 59.563 1.00 56.62 247 ALA C O 1
ATOM 7088 N N . GLN C 1 248 ? -23.241 36.911 61.059 1.00 58.76 248 GLN C N 1
ATOM 7089 C CA . GLN C 1 248 ? -22.143 37.551 61.794 1.00 60.46 248 GLN C CA 1
ATOM 7090 C C . GLN C 1 248 ? -20.949 37.805 60.875 1.00 61.02 248 GLN C C 1
ATOM 7091 O O . GLN C 1 248 ? -20.524 38.945 60.673 1.00 62.17 248 GLN C O 1
ATOM 7097 N N . ALA C 1 249 ? -20.415 36.715 60.332 1.00 60.02 249 ALA C N 1
ATOM 7098 C CA . ALA C 1 249 ? -19.268 36.752 59.440 1.00 59.20 249 ALA C CA 1
ATOM 7099 C C . ALA C 1 249 ? -19.461 37.646 58.212 1.00 59.06 249 ALA C C 1
ATOM 7100 O O . ALA C 1 249 ? -18.557 38.391 57.826 1.00 59.27 249 ALA C O 1
ATOM 7102 N N . ALA C 1 250 ? -20.634 37.568 57.595 1.00 57.66 250 ALA C N 1
ATOM 7103 C CA . ALA C 1 250 ? -20.903 38.359 56.402 1.00 56.85 250 ALA C CA 1
ATOM 7104 C C . ALA C 1 250 ? -20.793 39.864 56.670 1.00 56.18 250 ALA C C 1
ATOM 7105 O O . ALA C 1 250 ? -21.228 40.352 57.715 1.00 55.81 250 ALA C O 1
ATOM 7107 N N . PRO C 1 251 ? -20.194 40.615 55.730 1.00 55.77 251 PRO C N 1
ATOM 7108 C CA . PRO C 1 251 ? -20.025 42.067 55.860 1.00 55.52 251 PRO C CA 1
ATOM 7109 C C . PRO C 1 251 ? -21.282 42.815 55.425 1.00 55.22 251 PRO C C 1
ATOM 7110 O O . PRO C 1 251 ? -21.489 43.970 55.794 1.00 55.78 251 PRO C O 1
ATOM 7114 N N . MET C 1 252 ? -22.116 42.150 54.631 1.00 53.20 252 MET C N 1
ATOM 7115 C CA . MET C 1 252 ? -23.344 42.760 54.151 1.00 50.88 252 MET C CA 1
ATOM 7116 C C . MET C 1 252 ? -24.589 42.077 54.751 1.00 50.97 252 MET C C 1
ATOM 7117 O O . MET C 1 252 ? -24.495 41.022 55.391 1.00 50.39 252 MET C O 1
ATOM 7122 N N . PRO C 1 253 ? -25.773 42.692 54.576 1.00 50.58 253 PRO C N 1
ATOM 7123 C CA . PRO C 1 253 ? -27.011 42.112 55.105 1.00 49.49 253 PRO C CA 1
ATOM 7124 C C . PRO C 1 253 ? -27.397 40.845 54.347 1.00 48.81 253 PRO C C 1
ATOM 7125 O O . PRO C 1 253 ? -27.189 40.750 53.137 1.00 48.08 253 PRO C O 1
ATOM 7129 N N . LEU C 1 254 ? -27.949 39.876 55.066 1.00 47.37 254 LEU C N 1
ATOM 7130 C CA . LEU C 1 254 ? -28.390 38.635 54.454 1.00 46.57 254 LEU C CA 1
ATOM 7131 C C . LEU C 1 254 ? -29.881 38.782 54.144 1.00 46.95 254 LEU C C 1
ATOM 7132 O O . LEU C 1 254 ? -30.632 39.339 54.947 1.00 47.95 254 LEU C O 1
ATOM 7137 N N . ALA C 1 255 ? -30.306 38.300 52.979 1.00 45.63 255 ALA C N 1
ATOM 7138 C CA . ALA C 1 255 ? -31.710 38.395 52.584 1.00 44.57 255 ALA C CA 1
ATOM 7139 C C . ALA C 1 255 ? -32.334 37.036 52.251 1.00 43.95 255 ALA C C 1
ATOM 7140 O O . ALA C 1 255 ? -31.663 36.152 51.721 1.00 45.25 255 ALA C O 1
ATOM 7142 N N . GLY C 1 256 ? -33.621 36.886 52.562 1.00 42.65 256 GLY C N 1
ATOM 7143 C CA . GLY C 1 256 ? -34.338 35.648 52.289 1.00 40.97 256 GLY C CA 1
ATOM 7144 C C . GLY C 1 256 ? -35.843 35.844 52.412 1.00 39.78 256 GLY C C 1
ATOM 7145 O O . GLY C 1 256 ? -36.288 36.910 52.821 1.00 40.07 256 GLY C O 1
ATOM 7146 N N . GLY C 1 257 ? -36.628 34.831 52.058 1.00 38.28 257 GLY C N 1
ATOM 7147 C CA . GLY C 1 257 ? -38.072 34.954 52.153 1.00 38.37 257 GLY C CA 1
ATOM 7148 C C . GLY C 1 257 ? -38.834 34.252 51.039 1.00 40.16 257 GLY C C 1
ATOM 7149 O O . GLY C 1 257 ? -39.938 33.747 51.264 1.00 41.52 257 GLY C O 1
ATOM 7150 N N . GLU C 1 258 ? -38.248 34.237 49.841 1.00 40.45 258 GLU C N 1
ATOM 7151 C CA . GLU C 1 258 ? -38.815 33.590 48.654 1.00 40.31 258 GLU C CA 1
ATOM 7152 C C . GLU C 1 258 ? -39.230 32.142 48.960 1.00 38.98 258 GLU C C 1
ATOM 7153 O O . GLU C 1 258 ? -40.147 31.594 48.342 1.00 36.75 258 GLU C O 1
ATOM 7159 N N . ASN C 1 259 ? -38.564 31.533 49.935 1.00 39.45 259 ASN C N 1
ATOM 7160 C CA . ASN C 1 259 ? -38.854 30.152 50.304 1.00 40.09 259 ASN C CA 1
ATOM 7161 C C . ASN C 1 259 ? -39.260 29.957 51.746 1.00 38.59 259 ASN C C 1
ATOM 7162 O O . ASN C 1 259 ? -38.954 28.934 52.335 1.00 40.52 259 ASN C O 1
ATOM 7167 N N . ILE C 1 260 ? -39.935 30.947 52.314 1.00 38.62 260 ILE C N 1
ATOM 7168 C CA . ILE C 1 260 ? -40.425 30.858 53.684 1.00 38.42 260 ILE C CA 1
ATOM 7169 C C . ILE C 1 260 ? -41.945 30.979 53.590 1.00 38.63 260 ILE C C 1
ATOM 7170 O O . ILE C 1 260 ? -42.452 31.809 52.839 1.00 39.70 260 ILE C O 1
ATOM 7175 N N . ALA C 1 261 ? -42.677 30.152 54.328 1.00 38.83 261 ALA C N 1
ATOM 7176 C CA . ALA C 1 261 ? -44.137 30.209 54.268 1.00 39.99 261 ALA C CA 1
ATOM 7177 C C . ALA C 1 261 ? -44.807 29.993 55.622 1.00 40.60 261 ALA C C 1
ATOM 7178 O O . ALA C 1 261 ? -44.372 29.150 56.407 1.00 42.56 261 ALA C O 1
ATOM 7180 N N . GLY C 1 262 ? -45.869 30.755 55.885 1.00 40.04 262 GLY C N 1
ATOM 7181 C CA . GLY C 1 262 ? -46.589 30.631 57.142 1.00 40.06 262 GLY C CA 1
ATOM 7182 C C . GLY C 1 262 ? -46.150 31.683 58.137 1.00 40.36 262 GLY C C 1
ATOM 7183 O O . GLY C 1 262 ? -44.995 32.108 58.103 1.00 41.15 262 GLY C O 1
ATOM 7184 N N . VAL C 1 263 ? -47.041 32.111 59.029 1.00 41.57 263 VAL C N 1
ATOM 7185 C CA . VAL C 1 263 ? -46.643 33.143 59.986 1.00 42.50 263 VAL C CA 1
ATOM 7186 C C . VAL C 1 263 ? -45.582 32.598 60.929 1.00 42.41 263 VAL C C 1
ATOM 7187 O O . VAL C 1 263 ? -44.614 33.295 61.244 1.00 44.17 263 VAL C O 1
ATOM 7191 N N . ALA C 1 264 ? -45.750 31.350 61.358 1.00 39.98 264 ALA C N 1
ATOM 7192 C CA . ALA C 1 264 ? -44.795 30.739 62.274 1.00 37.81 264 ALA C CA 1
ATOM 7193 C C . ALA C 1 264 ? -43.377 30.818 61.736 1.00 36.28 264 ALA C C 1
ATOM 7194 O O . ALA C 1 264 ? -42.474 31.277 62.426 1.00 38.33 264 ALA C O 1
ATOM 7196 N N . ALA C 1 265 ? -43.179 30.375 60.503 1.00 36.06 265 ALA C N 1
ATOM 7197 C CA . ALA C 1 265 ? -41.854 30.406 59.888 1.00 35.04 265 ALA C CA 1
ATOM 7198 C C . ALA C 1 265 ? -41.293 31.828 59.806 1.00 36.36 265 ALA C C 1
ATOM 7199 O O . ALA C 1 265 ? -40.143 32.065 60.173 1.00 36.19 265 ALA C O 1
ATOM 7201 N N . PHE C 1 266 ? -42.095 32.774 59.323 1.00 37.49 266 PHE C N 1
ATOM 7202 C CA . PHE C 1 266 ? -41.632 34.159 59.217 1.00 38.94 266 PHE C CA 1
ATOM 7203 C C . PHE C 1 266 ? -41.383 34.765 60.594 1.00 38.48 266 PHE C C 1
ATOM 7204 O O . PHE C 1 266 ? -40.453 35.545 60.787 1.00 38.80 266 PHE C O 1
ATOM 7212 N N . GLU C 1 267 ? -42.213 34.385 61.554 1.00 40.30 267 GLU C N 1
ATOM 7213 C CA . GLU C 1 267 ? -42.089 34.894 62.905 1.00 41.77 267 GLU C CA 1
ATOM 7214 C C . GLU C 1 267 ? -40.758 34.408 63.484 1.00 42.56 267 GLU C C 1
ATOM 7215 O O . GLU C 1 267 ? -40.037 35.160 64.150 1.00 43.72 267 GLU C O 1
ATOM 7221 N N . THR C 1 268 ? -40.419 33.153 63.206 1.00 41.73 268 THR C N 1
ATOM 7222 C CA . THR C 1 268 ? -39.167 32.583 63.687 1.00 41.65 268 THR C CA 1
ATOM 7223 C C . THR C 1 268 ? -37.965 33.259 63.038 1.00 41.92 268 THR C C 1
ATOM 7224 O O . THR C 1 268 ? -37.011 33.639 63.716 1.00 43.02 268 THR C O 1
ATOM 7228 N N . ALA C 1 269 ? -38.006 33.406 61.720 1.00 42.09 269 ALA C N 1
ATOM 7229 C CA . ALA C 1 269 ? -36.911 34.050 61.015 1.00 42.64 269 ALA C CA 1
ATOM 7230 C C . ALA C 1 269 ? -36.751 35.477 61.534 1.00 44.66 269 ALA C C 1
ATOM 7231 O O . ALA C 1 269 ? -35.644 35.909 61.877 1.00 46.37 269 ALA C O 1
ATOM 7233 N N . LEU C 1 270 ? -37.863 36.202 61.609 1.00 44.59 270 LEU C N 1
ATOM 7234 C CA . LEU C 1 270 ? -37.823 37.581 62.062 1.00 43.64 270 LEU C CA 1
ATOM 7235 C C . LEU C 1 270 ? -37.169 37.712 63.428 1.00 43.18 270 LEU C C 1
ATOM 7236 O O . LEU C 1 270 ? -36.355 38.610 63.644 1.00 44.40 270 LEU C O 1
ATOM 7241 N N . ALA C 1 271 ? -37.502 36.811 64.345 1.00 43.08 271 ALA C N 1
ATOM 7242 C CA . ALA C 1 271 ? -36.935 36.868 65.690 1.00 42.46 271 ALA C CA 1
ATOM 7243 C C . ALA C 1 271 ? -35.433 36.598 65.692 1.00 44.08 271 ALA C C 1
ATOM 7244 O O . ALA C 1 271 ? -34.683 37.261 66.406 1.00 46.24 271 ALA C O 1
ATOM 7246 N N . ALA C 1 272 ? -34.992 35.636 64.886 1.00 45.30 272 ALA C N 1
ATOM 7247 C CA . ALA C 1 272 ? -33.573 35.289 64.806 1.00 44.34 272 ALA C CA 1
ATOM 7248 C C . ALA C 1 272 ? -32.746 36.478 64.332 1.00 44.40 272 ALA C C 1
ATOM 7249 O O . ALA C 1 272 ? -31.682 36.750 64.857 1.00 45.82 272 ALA C O 1
ATOM 7251 N N . ARG C 1 273 ? -33.249 37.186 63.336 1.00 45.62 273 ARG C N 1
ATOM 7252 C CA . ARG C 1 273 ? -32.563 38.350 62.783 1.00 46.71 273 ARG C CA 1
ATOM 7253 C C . ARG C 1 273 ? -31.320 38.018 61.976 1.00 47.40 273 ARG C C 1
ATOM 7254 O O . ARG C 1 273 ? -30.427 38.850 61.835 1.00 48.96 273 ARG C O 1
ATOM 7262 N N . SER C 1 274 ? -31.255 36.802 61.445 1.00 48.46 274 SER C N 1
ATOM 7263 C CA . SER C 1 274 ? -30.127 36.426 60.605 1.00 47.74 274 SER C CA 1
ATOM 7264 C C . SER C 1 274 ? -30.337 37.125 59.259 1.00 47.12 274 SER C C 1
ATOM 7265 O O . SER C 1 274 ? -29.383 37.590 58.637 1.00 48.44 274 SER C O 1
ATOM 7268 N N . LEU C 1 275 ? -31.592 37.205 58.820 1.00 45.37 275 LEU C N 1
ATOM 7269 C CA . LEU C 1 275 ? -31.926 37.892 57.576 1.00 44.62 275 LEU C CA 1
ATOM 7270 C C . LEU C 1 275 ? -32.329 39.324 57.945 1.00 45.30 275 LEU C C 1
ATOM 7271 O O . LEU C 1 275 ? -33.279 39.524 58.699 1.00 46.39 275 LEU C O 1
ATOM 7276 N N . ARG C 1 276 ? -31.610 40.321 57.440 1.00 45.08 276 ARG C N 1
ATOM 7277 C CA . ARG C 1 276 ? -31.957 41.709 57.755 1.00 45.73 276 ARG C CA 1
ATOM 7278 C C . ARG C 1 276 ? -32.872 42.310 56.684 1.00 44.31 276 ARG C C 1
ATOM 7279 O O . ARG C 1 276 ? -33.352 43.439 56.813 1.00 42.19 276 ARG C O 1
ATOM 7287 N N . VAL C 1 277 ? -33.115 41.524 55.639 1.00 43.09 277 VAL C N 1
ATOM 7288 C CA . VAL C 1 277 ? -33.992 41.904 54.539 1.00 43.13 277 VAL C CA 1
ATOM 7289 C C . VAL C 1 277 ? -34.882 40.699 54.238 1.00 44.28 277 VAL C C 1
ATOM 7290 O O . VAL C 1 277 ? -34.414 39.711 53.671 1.00 43.36 277 VAL C O 1
ATOM 7294 N N . MET C 1 278 ? -36.150 40.769 54.642 1.00 44.44 278 MET C N 1
ATOM 7295 C CA . MET C 1 278 ? -37.082 39.677 54.388 1.00 44.34 278 MET C CA 1
ATOM 7296 C C . MET C 1 278 ? -37.810 39.940 53.082 1.00 44.56 278 MET C C 1
ATOM 7297 O O . MET C 1 278 ? -38.211 41.076 52.792 1.00 43.13 278 MET C O 1
ATOM 7302 N N . GLN C 1 279 ? -37.979 38.876 52.298 1.00 45.02 279 GLN C N 1
ATOM 7303 C CA . GLN C 1 279 ? -38.632 38.967 50.993 1.00 43.97 279 GLN C CA 1
ATOM 7304 C C . GLN C 1 279 ? -39.764 37.971 50.786 1.00 41.26 279 GLN C C 1
ATOM 7305 O O . GLN C 1 279 ? -39.612 36.981 50.074 1.00 39.46 279 GLN C O 1
ATOM 7311 N N . PRO C 1 280 ? -40.909 38.207 51.429 1.00 39.57 280 PRO C N 1
ATOM 7312 C CA . PRO C 1 280 ? -42.015 37.273 51.231 1.00 40.09 280 PRO C CA 1
ATOM 7313 C C . PRO C 1 280 ? -42.585 37.510 49.822 1.00 40.46 280 PRO C C 1
ATOM 7314 O O . PRO C 1 280 ? -42.649 38.648 49.352 1.00 41.82 280 PRO C O 1
ATOM 7318 N N . ASP C 1 281 ? -42.980 36.432 49.155 1.00 39.63 281 ASP C N 1
ATOM 7319 C CA . ASP C 1 281 ? -43.531 36.489 47.801 1.00 39.43 281 ASP C CA 1
ATOM 7320 C C . ASP C 1 281 ? -45.040 36.294 47.926 1.00 38.78 281 ASP C C 1
ATOM 7321 O O . ASP C 1 281 ? -45.501 35.173 48.141 1.00 39.76 281 ASP C O 1
ATOM 7326 N N . LEU C 1 282 ? -45.813 37.369 47.776 1.00 38.02 282 LEU C N 1
ATOM 7327 C CA . LEU C 1 282 ? -47.258 37.269 47.971 1.00 37.49 282 LEU C CA 1
ATOM 7328 C C . LEU C 1 282 ? -47.998 36.330 47.033 1.00 37.26 282 LEU C C 1
ATOM 7329 O O . LEU C 1 282 ? -49.088 35.869 47.356 1.00 37.15 282 LEU C O 1
ATOM 7334 N N . ALA C 1 283 ? -47.418 36.033 45.878 1.00 36.50 283 ALA C N 1
ATOM 7335 C CA . ALA C 1 283 ? -48.073 35.118 44.952 1.00 37.46 283 ALA C CA 1
ATOM 7336 C C . ALA C 1 283 ? -47.680 33.671 45.269 1.00 38.03 283 ALA C C 1
ATOM 7337 O O . ALA C 1 283 ? -48.214 32.722 44.675 1.00 36.58 283 ALA C O 1
ATOM 7339 N N . LYS C 1 284 ? -46.753 33.509 46.213 1.00 38.44 284 LYS C N 1
ATOM 7340 C CA . LYS C 1 284 ? -46.275 32.188 46.606 1.00 40.12 284 LYS C CA 1
ATOM 7341 C C . LYS C 1 284 ? -46.872 31.741 47.946 1.00 39.57 284 LYS C C 1
ATOM 7342 O O . LYS C 1 284 ? -47.064 30.551 48.191 1.00 41.30 284 LYS C O 1
ATOM 7348 N N . TRP C 1 285 ? -47.164 32.701 48.816 1.00 39.82 285 TRP C N 1
ATOM 7349 C CA . TRP C 1 285 ? -47.779 32.403 50.106 1.00 37.98 285 TRP C CA 1
ATOM 7350 C C . TRP C 1 285 ? -48.481 33.629 50.662 1.00 37.18 285 TRP C C 1
ATOM 7351 O O . TRP C 1 285 ? -47.991 34.746 50.517 1.00 36.73 285 TRP C O 1
ATOM 7362 N N . GLY C 1 286 ? -49.628 33.392 51.295 1.00 36.95 286 GLY C N 1
ATOM 7363 C CA . GLY C 1 286 ? -50.397 34.443 51.941 1.00 35.73 286 GLY C CA 1
ATOM 7364 C C . GLY C 1 286 ? -51.057 35.553 51.147 1.00 35.87 286 GLY C C 1
ATOM 7365 O O . GLY C 1 286 ? -52.098 36.089 51.562 1.00 36.79 286 GLY C O 1
ATOM 7366 N N . GLY C 1 287 ? -50.477 35.910 50.011 1.00 34.30 287 GLY C N 1
ATOM 7367 C CA . GLY C 1 287 ? -51.046 36.996 49.241 1.00 33.71 287 GLY C CA 1
ATOM 7368 C C . GLY C 1 287 ? -51.057 38.224 50.133 1.00 32.95 287 GLY C C 1
ATOM 7369 O O . GLY C 1 287 ? -50.151 38.411 50.941 1.00 32.93 287 GLY C O 1
ATOM 7370 N N . PHE C 1 288 ? -52.084 39.055 49.998 1.00 33.14 288 PHE C N 1
ATOM 7371 C CA . PHE C 1 288 ? -52.192 40.255 50.811 1.00 32.47 288 PHE C CA 1
ATOM 7372 C C . PHE C 1 288 ? -52.516 39.964 52.271 1.00 31.62 288 PHE C C 1
ATOM 7373 O O . PHE C 1 288 ? -51.897 40.534 53.159 1.00 32.52 288 PHE C O 1
ATOM 7381 N N . SER C 1 289 ? -53.471 39.073 52.515 1.00 31.70 289 SER C N 1
ATOM 7382 C CA . SER C 1 289 ? -53.872 38.732 53.880 1.00 34.01 289 SER C CA 1
ATOM 7383 C C . SER C 1 289 ? -52.724 38.202 54.724 1.00 35.77 289 SER C C 1
ATOM 7384 O O . SER C 1 289 ? -52.639 38.482 55.919 1.00 36.56 289 SER C O 1
ATOM 7387 N N . GLY C 1 290 ? -51.838 37.437 54.095 1.00 36.87 290 GLY C N 1
ATOM 7388 C CA . GLY C 1 290 ? -50.716 36.879 54.815 1.00 35.27 290 GLY C CA 1
ATOM 7389 C C . GLY C 1 290 ? -49.507 37.781 54.868 1.00 36.16 290 GLY C C 1
ATOM 7390 O O . GLY C 1 290 ? -48.956 38.002 55.937 1.00 37.94 290 GLY C O 1
ATOM 7391 N N . CYS C 1 291 ? -49.092 38.321 53.729 1.00 35.73 291 CYS C N 1
ATOM 7392 C CA . CYS C 1 291 ? -47.910 39.176 53.712 1.00 36.24 291 CYS C CA 1
ATOM 7393 C C . CYS C 1 291 ? -48.018 40.562 54.346 1.00 36.19 291 CYS C C 1
ATOM 7394 O O . CYS C 1 291 ? -47.016 41.054 54.879 1.00 36.68 291 CYS C O 1
ATOM 7397 N N . LEU C 1 292 ? -49.193 41.197 54.306 1.00 34.43 292 LEU C N 1
ATOM 7398 C CA . LEU C 1 292 ? -49.329 42.537 54.905 1.00 35.27 292 LEU C CA 1
ATOM 7399 C C . LEU C 1 292 ? -48.835 42.571 56.354 1.00 35.92 292 LEU C C 1
ATOM 7400 O O . LEU C 1 292 ? -47.985 43.393 56.708 1.00 33.86 292 LEU C O 1
ATOM 7405 N N . PRO C 1 293 ? -49.367 41.687 57.218 1.00 36.79 293 PRO C N 1
ATOM 7406 C CA . PRO C 1 293 ? -48.884 41.716 58.600 1.00 35.85 293 PRO C CA 1
ATOM 7407 C C . PRO C 1 293 ? -47.402 41.344 58.762 1.00 37.00 293 PRO C C 1
ATOM 7408 O O . PRO C 1 293 ? -46.728 41.879 59.645 1.00 39.86 293 PRO C O 1
ATOM 7412 N N . VAL C 1 294 ? -46.879 40.450 57.930 1.00 34.46 294 VAL C N 1
ATOM 7413 C CA . VAL C 1 294 ? -45.466 40.091 58.066 1.00 35.51 294 VAL C CA 1
ATOM 7414 C C . VAL C 1 294 ? -44.542 41.210 57.575 1.00 35.32 294 VAL C C 1
ATOM 7415 O O . VAL C 1 294 ? -43.445 41.393 58.105 1.00 35.94 294 VAL C O 1
ATOM 7419 N N . ALA C 1 295 ? -44.976 41.965 56.572 1.00 35.42 295 ALA C N 1
ATOM 7420 C CA . ALA C 1 295 ? -44.163 43.082 56.090 1.00 35.49 295 ALA C CA 1
ATOM 7421 C C . ALA C 1 295 ? -44.118 44.112 57.231 1.00 36.79 295 ALA C C 1
ATOM 7422 O O . ALA C 1 295 ? -43.060 44.648 57.580 1.00 36.68 295 ALA C O 1
ATOM 7424 N N . ARG C 1 296 ? -45.280 44.374 57.819 1.00 36.35 296 ARG C N 1
ATOM 7425 C CA . ARG C 1 296 ? -45.361 45.314 58.919 1.00 36.84 296 ARG C CA 1
ATOM 7426 C C . ARG C 1 296 ? -44.475 44.873 60.081 1.00 37.41 296 ARG C C 1
ATOM 7427 O O . ARG C 1 296 ? -43.856 45.705 60.742 1.00 38.84 296 ARG C O 1
ATOM 7435 N N . ALA C 1 297 ? -44.414 43.567 60.330 1.00 37.30 297 ALA C N 1
ATOM 7436 C CA . ALA C 1 297 ? -43.596 43.038 61.420 1.00 36.08 297 ALA C CA 1
ATOM 7437 C C . ALA C 1 297 ? -42.114 43.264 61.118 1.00 36.28 297 ALA C C 1
ATOM 7438 O O . ALA C 1 297 ? -41.342 43.666 61.997 1.00 35.45 297 ALA C O 1
ATOM 7440 N N . VAL C 1 298 ? -41.728 43.017 59.866 1.00 35.87 298 VAL C N 1
ATOM 7441 C CA . VAL C 1 298 ? -40.342 43.194 59.439 1.00 36.31 298 VAL C CA 1
ATOM 7442 C C . VAL C 1 298 ? -39.892 44.651 59.620 1.00 36.53 298 VAL C C 1
ATOM 7443 O O . VAL C 1 298 ? -38.881 44.929 60.272 1.00 36.27 298 VAL C O 1
ATOM 7447 N N . VAL C 1 299 ? -40.659 45.576 59.053 1.00 36.12 299 VAL C N 1
ATOM 7448 C CA . VAL C 1 299 ? -40.347 46.995 59.151 1.00 35.67 299 VAL C CA 1
ATOM 7449 C C . VAL C 1 299 ? -40.286 47.498 60.602 1.00 36.79 299 VAL C C 1
ATOM 7450 O O . VAL C 1 299 ? -39.332 48.184 60.998 1.00 35.62 299 VAL C O 1
ATOM 7454 N N . ALA C 1 300 ? -41.306 47.145 61.381 1.00 36.22 300 ALA C N 1
ATOM 7455 C CA . ALA C 1 300 ? -41.402 47.561 62.774 1.00 35.41 300 ALA C CA 1
ATOM 7456 C C . ALA C 1 300 ? -40.247 47.018 63.602 1.00 36.14 300 ALA C C 1
ATOM 7457 O O . ALA C 1 300 ? -39.919 47.562 64.653 1.00 37.44 300 ALA C O 1
ATOM 7459 N N . ALA C 1 301 ? -39.634 45.939 63.137 1.00 35.78 301 ALA C N 1
ATOM 7460 C CA . ALA C 1 301 ? -38.515 45.350 63.864 1.00 36.08 301 ALA C CA 1
ATOM 7461 C C . ALA C 1 301 ? -37.199 46.037 63.484 1.00 35.63 301 ALA C C 1
ATOM 7462 O O . ALA C 1 301 ? -36.130 45.631 63.926 1.00 35.88 301 ALA C O 1
ATOM 7464 N N . GLY C 1 302 ? -37.279 47.076 62.659 1.00 35.78 302 GLY C N 1
ATOM 7465 C CA . GLY C 1 302 ? -36.077 47.772 62.243 1.00 36.79 302 GLY C CA 1
ATOM 7466 C C . GLY C 1 302 ? -35.397 47.130 61.047 1.00 39.12 302 GLY C C 1
ATOM 7467 O O . GLY C 1 302 ? -34.331 47.575 60.612 1.00 39.97 302 GLY C O 1
ATOM 7468 N N . LEU C 1 303 ? -36.009 46.080 60.509 1.00 41.02 303 LEU C N 1
ATOM 7469 C CA . LEU C 1 303 ? -35.453 45.388 59.359 1.00 40.91 303 LEU C CA 1
ATOM 7470 C C . LEU C 1 303 ? -35.987 45.953 58.043 1.00 42.02 303 LEU C C 1
ATOM 7471 O O . LEU C 1 303 ? -36.765 46.897 58.034 1.00 42.34 303 LEU C O 1
ATOM 7476 N N . ARG C 1 304 ? -35.580 45.355 56.931 1.00 42.83 304 ARG C N 1
ATOM 7477 C CA . ARG C 1 304 ? -35.975 45.838 55.622 1.00 42.21 304 ARG C CA 1
ATOM 7478 C C . ARG C 1 304 ? -36.879 44.891 54.833 1.00 42.66 304 ARG C C 1
ATOM 7479 O O . ARG C 1 304 ? -36.556 43.722 54.646 1.00 44.22 304 ARG C O 1
ATOM 7487 N N . TYR C 1 305 ? -38.008 45.413 54.358 1.00 42.82 305 TYR C N 1
ATOM 7488 C CA . TYR C 1 305 ? -38.959 44.634 53.568 1.00 40.55 305 TYR C CA 1
ATOM 7489 C C . TYR C 1 305 ? -38.823 44.982 52.088 1.00 41.48 305 TYR C C 1
ATOM 7490 O O . TYR C 1 305 ? -39.107 46.107 51.674 1.00 42.21 305 TYR C O 1
ATOM 7499 N N . CYS C 1 306 ? -38.381 44.012 51.296 1.00 42.77 306 CYS C N 1
ATOM 7500 C CA . CYS C 1 306 ? -38.207 44.203 49.855 1.00 44.75 306 CYS C CA 1
ATOM 7501 C C . CYS C 1 306 ? -38.730 43.003 49.104 1.00 46.07 306 CYS C C 1
ATOM 7502 O O . CYS C 1 306 ? -38.046 41.987 48.986 1.00 47.06 306 CYS C O 1
ATOM 7505 N N . PRO C 1 307 ? -39.960 43.093 48.593 1.00 48.03 307 PRO C N 1
ATOM 7506 C CA . PRO C 1 307 ? -40.498 41.950 47.853 1.00 48.74 307 PRO C CA 1
ATOM 7507 C C . PRO C 1 307 ? -39.966 41.972 46.423 1.00 49.80 307 PRO C C 1
ATOM 7508 O O . PRO C 1 307 ? -39.328 42.941 46.004 1.00 49.61 307 PRO C O 1
ATOM 7512 N N . HIS C 1 308 ? -40.212 40.894 45.691 1.00 52.79 308 HIS C N 1
ATOM 7513 C CA . HIS C 1 308 ? -39.815 40.791 44.286 1.00 55.52 308 HIS C CA 1
ATOM 7514 C C . HIS C 1 308 ? -40.698 39.716 43.674 1.00 55.18 308 HIS C C 1
ATOM 7515 O O . HIS C 1 308 ? -41.130 38.786 44.364 1.00 55.17 308 HIS C O 1
ATOM 7522 N N . TYR C 1 309 ? -40.990 39.853 42.390 1.00 53.82 309 TYR C N 1
ATOM 7523 C CA . TYR C 1 309 ? -41.807 38.861 41.724 1.00 52.31 309 TYR C CA 1
ATOM 7524 C C . TYR C 1 309 ? -41.292 38.635 40.315 1.00 53.69 309 TYR C C 1
ATOM 7525 O O . TYR C 1 309 ? -41.207 39.579 39.519 1.00 55.97 309 TYR C O 1
ATOM 7534 N N . LEU C 1 310 ? -40.942 37.390 40.003 1.00 52.82 310 LEU C N 1
ATOM 7535 C CA 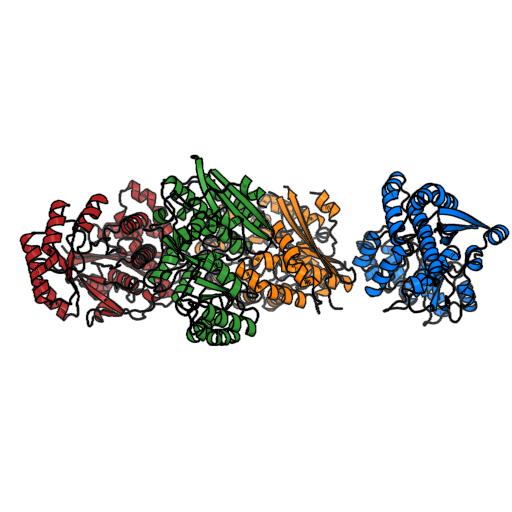. LEU C 1 310 ? -40.427 37.079 38.674 1.00 51.73 310 LEU C CA 1
ATOM 7536 C C . LEU C 1 310 ? -41.435 36.346 37.798 1.00 51.77 310 LEU C C 1
ATOM 7537 O O . LEU C 1 310 ? -41.079 35.400 37.099 1.00 54.70 310 LEU C O 1
ATOM 7542 N N . GLY C 1 311 ? -42.690 36.780 37.830 1.00 49.71 311 GLY C N 1
ATOM 7543 C CA . GLY C 1 311 ? -43.702 36.143 37.003 1.00 49.05 311 GLY C CA 1
ATOM 7544 C C . GLY C 1 311 ? -44.348 37.148 36.068 1.00 48.77 311 GLY C C 1
ATOM 7545 O O . GLY C 1 311 ? -43.696 38.101 35.637 1.00 49.60 311 GLY C O 1
ATOM 7546 N N . ALA C 1 312 ? -45.624 36.941 35.748 1.00 47.36 312 ALA C N 1
ATOM 7547 C CA . ALA C 1 312 ? -46.349 37.863 34.876 1.00 46.66 312 ALA C CA 1
ATOM 7548 C C . ALA C 1 312 ? -46.652 39.169 35.640 1.00 47.40 312 ALA C C 1
ATOM 7549 O O . ALA C 1 312 ? -46.495 39.238 36.863 1.00 49.47 312 ALA C O 1
ATOM 7551 N N . GLY C 1 313 ? -47.102 40.191 34.918 1.00 46.19 313 GLY C N 1
ATOM 7552 C CA . GLY C 1 313 ? -47.381 41.481 35.528 1.00 43.73 313 GLY C CA 1
ATOM 7553 C C . GLY C 1 313 ? -48.377 41.567 36.670 1.00 43.42 313 GLY C C 1
ATOM 7554 O O . GLY C 1 313 ? -48.236 42.431 37.551 1.00 42.76 313 GLY C O 1
ATOM 7555 N N . ILE C 1 314 ? -49.388 40.702 36.672 1.00 41.43 314 ILE C N 1
ATOM 7556 C CA . ILE C 1 314 ? -50.375 40.750 37.740 1.00 40.25 314 ILE C CA 1
ATOM 7557 C C . ILE C 1 314 ? -49.714 40.591 39.111 1.00 38.29 314 ILE C C 1
ATOM 7558 O O . ILE C 1 314 ? -49.993 41.359 40.034 1.00 37.90 314 ILE C O 1
ATOM 7563 N N . GLY C 1 315 ? -48.836 39.605 39.239 1.00 35.40 315 GLY C N 1
ATOM 7564 C CA . GLY C 1 315 ? -48.153 39.407 40.501 1.00 34.79 315 GLY C CA 1
ATOM 7565 C C . GLY C 1 315 ? -47.241 40.587 40.800 1.00 35.37 315 GLY C C 1
ATOM 7566 O O . GLY C 1 315 ? -47.030 40.962 41.959 1.00 34.97 315 GLY C O 1
ATOM 7567 N N . LEU C 1 316 ? -46.688 41.186 39.754 1.00 36.14 316 LEU C N 1
ATOM 7568 C CA . LEU C 1 316 ? -45.808 42.328 39.953 1.00 37.57 316 LEU C CA 1
ATOM 7569 C C . LEU C 1 316 ? -46.618 43.520 40.455 1.00 37.22 316 LEU C C 1
ATOM 7570 O O . LEU C 1 316 ? -46.213 44.187 41.398 1.00 37.17 316 LEU C O 1
ATOM 7575 N N . GLN C 1 317 ? -47.764 43.785 39.829 1.00 37.95 317 GLN C N 1
ATOM 7576 C CA . GLN C 1 317 ? -48.611 44.905 40.249 1.00 38.72 317 GLN C CA 1
ATOM 7577 C C . GLN C 1 317 ? -49.013 44.727 41.706 1.00 38.21 317 GLN C C 1
ATOM 7578 O O . GLN C 1 317 ? -49.006 45.681 42.490 1.00 38.05 317 GLN C O 1
ATOM 7584 N N . ALA C 1 318 ? -49.350 43.490 42.058 1.00 35.85 318 ALA C N 1
ATOM 7585 C CA . ALA C 1 318 ? -49.765 43.154 43.407 1.00 34.86 318 ALA C CA 1
ATOM 7586 C C . ALA C 1 318 ? -48.682 43.497 44.431 1.00 36.31 318 ALA C C 1
ATOM 7587 O O . ALA C 1 318 ? -48.959 44.065 45.495 1.00 35.29 318 ALA C O 1
ATOM 7589 N N . SER C 1 319 ? -47.441 43.149 44.112 1.00 36.62 319 SER C N 1
ATOM 7590 C CA . SER C 1 319 ? -46.346 43.430 45.022 1.00 35.81 319 SER C CA 1
ATOM 7591 C C . SER C 1 319 ? -46.078 44.922 45.051 1.00 36.04 319 SER C C 1
ATOM 7592 O O . SER C 1 319 ? -45.689 45.468 46.086 1.00 37.94 319 SER C O 1
ATOM 7595 N N . ALA C 1 320 ? -46.281 45.587 43.918 1.00 35.05 320 ALA C N 1
ATOM 7596 C CA . ALA C 1 320 ? -46.033 47.022 43.855 1.00 35.19 320 ALA C CA 1
ATOM 7597 C C . ALA C 1 320 ? -46.977 47.726 44.820 1.00 34.32 320 ALA C C 1
ATOM 7598 O O . ALA C 1 320 ? -46.591 48.669 45.501 1.00 33.73 320 ALA C O 1
ATOM 7600 N N . HIS C 1 321 ? -48.210 47.236 44.887 1.00 34.72 321 HIS C N 1
ATOM 7601 C CA . HIS C 1 321 ? -49.220 47.790 45.781 1.00 34.21 321 HIS C CA 1
ATOM 7602 C C . HIS C 1 321 ? -48.905 47.492 47.234 1.00 33.28 321 HIS C C 1
ATOM 7603 O O . HIS C 1 321 ? -49.047 48.363 48.076 1.00 34.61 321 HIS C O 1
ATOM 7610 N N . LEU C 1 322 ? -48.471 46.274 47.541 1.00 34.30 322 LEU C N 1
ATOM 7611 C CA . LEU C 1 322 ? -48.151 45.963 48.932 1.00 35.24 322 LEU C CA 1
ATOM 7612 C C . LEU C 1 322 ? -46.960 46.794 49.380 1.00 35.58 322 LEU C C 1
ATOM 7613 O O . LEU C 1 322 ? -46.948 47.315 50.494 1.00 34.96 322 LEU C O 1
ATOM 7618 N N . LEU C 1 323 ? -45.956 46.922 48.516 1.00 35.91 323 LEU C N 1
ATOM 7619 C CA . LEU C 1 323 ? -44.792 47.726 48.866 1.00 36.04 323 LEU C CA 1
ATOM 7620 C C . LEU C 1 323 ? -45.237 49.176 49.078 1.00 37.10 323 LEU C C 1
ATOM 7621 O O . LEU C 1 323 ? -44.823 49.827 50.027 1.00 37.98 323 LEU C O 1
ATOM 7626 N N . ALA C 1 324 ? -46.095 49.683 48.204 1.00 37.96 324 ALA C N 1
ATOM 7627 C CA . ALA C 1 324 ? -46.572 51.051 48.366 1.00 39.46 324 ALA C CA 1
ATOM 7628 C C . ALA C 1 324 ? -47.227 51.202 49.739 1.00 40.25 324 ALA C C 1
ATOM 7629 O O . ALA C 1 324 ? -47.080 52.233 50.400 1.00 42.41 324 ALA C O 1
ATOM 7631 N N . ALA C 1 325 ? -47.950 50.165 50.159 1.00 40.35 325 ALA C N 1
ATOM 7632 C CA . ALA C 1 325 ? -48.644 50.158 51.442 1.00 39.21 325 ALA C CA 1
ATOM 7633 C C . ALA C 1 325 ? -47.709 49.987 52.642 1.00 38.99 325 ALA C C 1
ATOM 7634 O O . ALA C 1 325 ? -48.037 50.395 53.749 1.00 39.47 325 ALA C O 1
ATOM 7636 N N . VAL C 1 326 ? -46.552 49.373 52.426 1.00 39.65 326 VAL C N 1
ATOM 7637 C CA . VAL C 1 326 ? -45.570 49.171 53.496 1.00 39.79 326 VAL C CA 1
ATOM 7638 C C . VAL C 1 326 ? -44.194 49.524 52.926 1.00 41.05 326 VAL C C 1
ATOM 7639 O O . VAL C 1 326 ? -43.347 48.651 52.728 1.00 40.98 326 VAL C O 1
ATOM 7643 N N . PRO C 1 327 ? -43.956 50.822 52.662 1.00 41.77 327 PRO C N 1
ATOM 7644 C CA . PRO C 1 327 ? -42.700 51.337 52.100 1.00 40.44 327 PRO C CA 1
ATOM 7645 C C . PRO C 1 327 ? -41.452 51.258 52.968 1.00 40.84 327 PRO C C 1
ATOM 7646 O O . PRO C 1 327 ? -40.333 51.373 52.464 1.00 40.63 327 PRO C O 1
ATOM 7650 N N . GLY C 1 328 ? -41.633 51.055 54.264 1.00 41.61 328 GLY C N 1
ATOM 7651 C CA . GLY C 1 328 ? -40.482 50.992 55.138 1.00 43.47 328 GLY C CA 1
ATOM 7652 C C . GLY C 1 328 ? -40.236 52.382 55.683 1.00 44.48 328 GLY C C 1
ATOM 7653 O O . GLY C 1 328 ? -40.790 53.354 55.170 1.00 43.51 328 GLY C O 1
ATOM 7654 N N . LEU C 1 329 ? -39.403 52.481 56.713 1.00 45.89 329 LEU C N 1
ATOM 7655 C CA . LEU C 1 329 ? -39.118 53.763 57.336 1.00 45.96 329 LEU C CA 1
ATOM 7656 C C . LEU C 1 329 ? -37.698 54.244 57.106 1.00 46.84 329 LEU C C 1
ATOM 7657 O O . LEU C 1 329 ? -37.420 54.934 56.131 1.00 45.67 329 LEU C O 1
ATOM 7662 N N . ALA C 1 330 ? -36.812 53.878 58.027 1.00 50.73 330 ALA C N 1
ATOM 7663 C CA . ALA C 1 330 ? -35.397 54.251 57.977 1.00 52.93 330 ALA C CA 1
ATOM 7664 C C . ALA C 1 330 ? -34.695 53.661 56.764 1.00 54.46 330 ALA C C 1
ATOM 7665 O O . ALA C 1 330 ? -33.776 54.268 56.218 1.00 55.27 330 ALA C O 1
ATOM 7667 N N . SER C 1 331 ? -35.121 52.468 56.356 1.00 56.35 331 SER C N 1
ATOM 7668 C CA . SER C 1 331 ? -34.541 51.811 55.190 1.00 57.55 331 SER C CA 1
ATOM 7669 C C . SER C 1 331 ? -35.647 51.420 54.202 1.00 56.76 331 SER C C 1
ATOM 7670 O O . SER C 1 331 ? -36.211 50.323 54.269 1.00 57.60 331 SER C O 1
ATOM 7673 N N . PRO C 1 332 ? -35.965 52.326 53.267 1.00 54.78 332 PRO C N 1
ATOM 7674 C CA . PRO C 1 332 ? -36.993 52.142 52.237 1.00 52.49 332 PRO C CA 1
ATOM 7675 C C . PRO C 1 332 ? -36.885 50.803 51.521 1.00 49.18 332 PRO C C 1
ATOM 7676 O O . PRO C 1 332 ? -35.807 50.252 51.381 1.00 49.23 332 PRO C O 1
ATOM 7680 N N . GLY C 1 333 ? -38.013 50.293 51.056 1.00 47.76 333 GLY C N 1
ATOM 7681 C CA . GLY C 1 333 ? -37.997 49.030 50.353 1.00 47.34 333 GLY C CA 1
ATOM 7682 C C . GLY C 1 333 ? -38.024 49.225 48.853 1.00 46.95 333 GLY C C 1
ATOM 7683 O O . GLY C 1 333 ? -38.483 50.255 48.359 1.00 47.06 333 GLY C O 1
ATOM 7684 N N . LEU C 1 334 ? -37.528 48.233 48.123 1.00 46.03 334 LEU C N 1
ATOM 7685 C CA . LEU C 1 334 ? -37.512 48.295 46.669 1.00 45.04 334 LEU C CA 1
ATOM 7686 C C . LEU C 1 334 ? -38.184 47.053 46.110 1.00 44.67 334 LEU C C 1
ATOM 7687 O O . LEU C 1 334 ? -38.086 45.977 46.703 1.00 44.26 334 LEU C O 1
ATOM 7692 N N . LEU C 1 335 ? -38.875 47.217 44.983 1.00 43.82 335 LEU C N 1
ATOM 7693 C CA . LEU C 1 335 ? -39.566 46.118 44.323 1.00 43.88 335 LEU C CA 1
ATOM 7694 C C . LEU C 1 335 ? -38.662 45.547 43.227 1.00 45.67 335 LEU C C 1
ATOM 7695 O O . LEU C 1 335 ? -38.216 46.284 42.339 1.00 45.97 335 LEU C O 1
ATOM 7700 N N . GLY C 1 336 ? -38.399 44.241 43.289 1.00 44.83 336 GLY C N 1
ATOM 7701 C CA . GLY C 1 336 ? -37.566 43.602 42.285 1.00 45.12 336 GLY C CA 1
ATOM 7702 C C . GLY C 1 336 ? -38.313 43.247 41.003 1.00 46.28 336 GLY C C 1
ATOM 7703 O O . GLY C 1 336 ? -39.323 42.539 41.026 1.00 44.74 336 GLY C O 1
ATOM 7704 N N . VAL C 1 337 ? -37.809 43.736 39.874 1.00 47.59 337 VAL C N 1
ATOM 7705 C CA . VAL C 1 337 ? -38.429 43.470 38.580 1.00 48.74 337 VAL C CA 1
ATOM 7706 C C . VAL C 1 337 ? -37.514 42.596 37.720 1.00 50.96 337 VAL C C 1
ATOM 7707 O O . VAL C 1 337 ? -36.333 42.906 37.527 1.00 51.42 337 VAL C O 1
ATOM 7711 N N . ASP C 1 338 ? -38.066 41.495 37.219 1.00 52.06 338 ASP C N 1
ATOM 7712 C CA . ASP C 1 338 ? -37.319 40.557 36.389 1.00 54.39 338 ASP C CA 1
ATOM 7713 C C . ASP C 1 338 ? -36.669 41.281 35.216 1.00 54.86 338 ASP C C 1
ATOM 7714 O O . ASP C 1 338 ? -37.360 41.915 34.424 1.00 55.93 338 ASP C O 1
ATOM 7719 N N . ALA C 1 339 ? -35.347 41.191 35.105 1.00 54.87 339 ALA C N 1
ATOM 7720 C CA . ALA C 1 339 ? -34.635 41.869 34.021 1.00 56.43 339 ALA C CA 1
ATOM 7721 C C . ALA C 1 339 ? -34.755 41.166 32.668 1.00 58.62 339 ALA C C 1
ATOM 7722 O O . ALA C 1 339 ? -34.547 41.784 31.618 1.00 57.85 339 ALA C O 1
ATOM 7724 N N . ASN C 1 340 ? -35.097 39.880 32.695 1.00 60.70 340 ASN C N 1
ATOM 7725 C CA . ASN C 1 340 ? -35.249 39.105 31.466 1.00 63.06 340 ASN C CA 1
ATOM 7726 C C . ASN C 1 340 ? -36.515 39.486 30.718 1.00 63.22 340 ASN C C 1
ATOM 7727 O O . ASN C 1 340 ? -37.490 39.918 31.316 1.00 64.00 340 ASN C O 1
ATOM 7732 N N . ASP C 1 341 ? -36.505 39.312 29.405 1.00 63.68 341 ASP C N 1
ATOM 7733 C CA . ASP C 1 341 ? -37.671 39.652 28.605 1.00 63.53 341 ASP C CA 1
ATOM 7734 C C . ASP C 1 341 ? -38.841 38.714 28.863 1.00 61.29 341 ASP C C 1
ATOM 7735 O O . ASP C 1 341 ? -38.668 37.503 29.006 1.00 60.88 341 ASP C O 1
ATOM 7740 N N . ASN C 1 342 ? -40.037 39.288 28.925 1.00 58.83 342 ASN C N 1
ATOM 7741 C CA . ASN C 1 342 ? -41.225 38.503 29.193 1.00 56.19 342 ASN C CA 1
ATOM 7742 C C . ASN C 1 342 ? -42.493 39.312 28.975 1.00 55.18 342 ASN C C 1
ATOM 7743 O O . ASN C 1 342 ? -42.965 40.000 29.876 1.00 55.82 342 ASN C O 1
ATOM 7748 N N . PRO C 1 343 ? -43.074 39.224 27.772 1.00 54.51 343 PRO C N 1
ATOM 7749 C CA . PRO C 1 343 ? -44.302 39.943 27.416 1.00 53.52 343 PRO C CA 1
ATOM 7750 C C . PRO C 1 343 ? -45.424 39.756 28.445 1.00 53.19 343 PRO C C 1
ATOM 7751 O O . PRO C 1 343 ? -46.284 40.628 28.604 1.00 52.81 343 PRO C O 1
ATOM 7755 N N . LEU C 1 344 ? -45.418 38.611 29.128 1.00 52.62 344 LEU C N 1
ATOM 7756 C CA . LEU C 1 344 ? -46.436 38.310 30.130 1.00 52.34 344 LEU C CA 1
ATOM 7757 C C . LEU C 1 344 ? -46.338 39.242 31.333 1.00 53.10 344 LEU C C 1
ATOM 7758 O O . LEU C 1 344 ? -47.247 39.288 32.166 1.00 52.96 344 LEU C O 1
ATOM 7763 N N . ARG C 1 345 ? -45.236 39.983 31.423 1.00 52.98 345 ARG C N 1
ATOM 7764 C CA . ARG C 1 345 ? -45.060 40.932 32.517 1.00 53.61 345 ARG C CA 1
ATOM 7765 C C . ARG C 1 345 ? -45.321 42.339 32.013 1.00 53.46 345 ARG C C 1
ATOM 7766 O O . ARG C 1 345 ? -45.834 43.191 32.736 1.00 53.34 345 ARG C O 1
ATOM 7774 N N . SER C 1 346 ? -44.957 42.565 30.759 1.00 54.71 346 SER C N 1
ATOM 7775 C CA . SER C 1 346 ? -45.113 43.862 30.120 1.00 55.25 346 SER C CA 1
ATOM 7776 C C . SER C 1 346 ? -46.554 44.191 29.780 1.00 55.30 346 SER C C 1
ATOM 7777 O O . SER C 1 346 ? -47.003 45.319 29.979 1.00 55.31 346 SER C O 1
ATOM 7780 N N . LEU C 1 347 ? -47.277 43.202 29.271 1.00 55.69 347 LEU C N 1
ATOM 7781 C CA . LEU C 1 347 ? -48.670 43.399 28.879 1.00 56.29 347 LEU C CA 1
ATOM 7782 C C . LEU C 1 347 ? -49.621 43.453 30.073 1.00 56.06 347 LEU C C 1
ATOM 7783 O O . LEU C 1 347 ? -50.793 43.810 29.922 1.00 56.97 347 LEU C O 1
ATOM 7788 N N . LEU C 1 348 ? -49.121 43.109 31.258 1.00 54.45 348 LEU C N 1
ATOM 7789 C CA . LEU C 1 348 ? -49.961 43.089 32.450 1.00 51.34 348 LEU C CA 1
ATOM 7790 C C . LEU C 1 348 ? -49.470 43.948 33.601 1.00 49.59 348 LEU C C 1
ATOM 7791 O O . LEU C 1 348 ? -49.998 43.869 34.704 1.00 49.30 348 LEU C O 1
ATOM 7796 N N . SER C 1 349 ? -48.471 44.778 33.346 1.00 49.20 349 SER C N 1
ATOM 7797 C CA . SER C 1 349 ? -47.930 45.622 34.397 1.00 49.70 349 SER C CA 1
ATOM 7798 C C . SER C 1 349 ? -47.807 47.094 33.976 1.00 49.19 349 SER C C 1
ATOM 7799 O O . SER C 1 349 ? -46.702 47.628 33.838 1.00 49.87 349 SER C O 1
ATOM 7802 N N . PRO C 1 350 ? -48.949 47.772 33.793 1.00 46.83 350 PRO C N 1
ATOM 7803 C CA . PRO C 1 350 ? -48.992 49.179 33.387 1.00 45.93 350 PRO C CA 1
ATOM 7804 C C . PRO C 1 350 ? -48.121 50.143 34.189 1.00 45.58 350 PRO C C 1
ATOM 7805 O O . PRO C 1 350 ? -47.626 51.130 33.650 1.00 45.41 350 PRO C O 1
ATOM 7809 N N . ALA C 1 351 ? -47.924 49.872 35.471 1.00 45.41 351 ALA C N 1
ATOM 7810 C CA . ALA C 1 351 ? -47.105 50.765 36.281 1.00 45.40 351 ALA C CA 1
ATOM 7811 C C . ALA C 1 351 ? -45.638 50.805 35.831 1.00 45.78 351 ALA C C 1
ATOM 7812 O O . ALA C 1 351 ? -44.932 51.793 36.075 1.00 45.76 351 ALA C O 1
ATOM 7814 N N . LEU C 1 352 ? -45.170 49.745 35.183 1.00 44.34 352 LEU C N 1
ATOM 7815 C CA . LEU C 1 352 ? -43.786 49.729 34.723 1.00 46.01 352 LEU C CA 1
ATOM 7816 C C . LEU C 1 352 ? -43.523 50.779 33.635 1.00 46.47 352 LEU C C 1
ATOM 7817 O O . LEU C 1 352 ? -42.377 51.144 33.375 1.00 47.66 352 LEU C O 1
ATOM 7822 N N . ALA C 1 353 ? -44.586 51.260 33.001 1.00 45.95 353 ALA C N 1
ATOM 7823 C CA . ALA C 1 353 ? -44.452 52.261 31.956 1.00 46.08 353 ALA C CA 1
ATOM 7824 C C . ALA C 1 353 ? -44.120 53.634 32.552 1.00 47.38 353 ALA C C 1
ATOM 7825 O O . ALA C 1 353 ? -43.705 54.550 31.843 1.00 49.43 353 ALA C O 1
ATOM 7827 N N . THR C 1 354 ? -44.297 53.775 33.857 1.00 47.63 354 THR C N 1
ATOM 7828 C CA . THR C 1 354 ? -44.008 55.040 34.519 1.00 48.20 354 THR C CA 1
ATOM 7829 C C . THR C 1 354 ? -42.577 55.092 35.048 1.00 49.13 354 THR C C 1
ATOM 7830 O O . THR C 1 354 ? -42.156 56.105 35.607 1.00 49.67 354 THR C O 1
ATOM 7834 N N . LEU C 1 355 ? -41.834 54.004 34.867 1.00 50.17 355 LEU C N 1
ATOM 7835 C CA . LEU C 1 355 ? -40.460 53.942 35.352 1.00 52.14 355 LEU C CA 1
ATOM 7836 C C . LEU C 1 355 ? -39.687 55.197 34.989 1.00 54.13 355 LEU C C 1
ATOM 7837 O O . LEU C 1 355 ? -39.385 55.442 33.822 1.00 54.93 355 LEU C O 1
ATOM 7842 N N . HIS C 1 356 ? -39.367 55.992 35.999 1.00 56.40 356 HIS C N 1
ATOM 7843 C CA . HIS C 1 356 ? -38.622 57.217 35.782 1.00 57.39 356 HIS C CA 1
ATOM 7844 C C . HIS C 1 356 ? -37.735 57.531 36.975 1.00 57.46 356 HIS C C 1
ATOM 7845 O O . HIS C 1 356 ? -38.226 57.763 38.073 1.00 56.89 356 HIS C O 1
ATOM 7852 N N . GLU C 1 357 ? -36.426 57.525 36.756 1.00 59.07 357 GLU C N 1
ATOM 7853 C CA . GLU C 1 357 ? -35.487 57.849 37.819 1.00 61.73 357 GLU C CA 1
ATOM 7854 C C . GLU C 1 357 ? -35.526 56.818 38.960 1.00 60.43 357 GLU C C 1
ATOM 7855 O O . GLU C 1 357 ? -35.606 57.156 40.145 1.00 57.44 357 GLU C O 1
ATOM 7861 N N . GLY C 1 358 ? -35.470 55.547 38.574 1.00 59.99 358 GLY C N 1
ATOM 7862 C CA . GLY C 1 358 ? -35.470 54.464 39.541 1.00 59.31 358 GLY C CA 1
ATOM 7863 C C . GLY C 1 358 ? -36.745 54.184 40.313 1.00 58.34 358 GLY C C 1
ATOM 7864 O O . GLY C 1 358 ? -36.687 53.508 41.338 1.00 59.11 358 GLY C O 1
ATOM 7865 N N . ARG C 1 359 ? -37.888 54.685 39.849 1.00 56.84 359 ARG C N 1
ATOM 7866 C CA . ARG C 1 359 ? -39.139 54.435 40.555 1.00 56.09 359 ARG C CA 1
ATOM 7867 C C . ARG C 1 359 ? -40.385 54.579 39.691 1.00 53.09 359 ARG C C 1
ATOM 7868 O O . ARG C 1 359 ? -40.373 55.280 38.681 1.00 52.88 359 ARG C O 1
ATOM 7876 N N . ILE C 1 360 ? -41.459 53.904 40.097 1.00 50.08 360 ILE C N 1
ATOM 7877 C CA . ILE C 1 360 ? -42.712 53.932 39.354 1.00 47.39 360 ILE C CA 1
ATOM 7878 C C . ILE C 1 360 ? -43.891 54.465 40.164 1.00 46.43 360 ILE C C 1
ATOM 7879 O O . ILE C 1 360 ? -43.820 54.600 41.382 1.00 45.68 360 ILE C O 1
ATOM 7884 N N . THR C 1 361 ? -44.979 54.759 39.463 1.00 46.30 361 THR C N 1
ATOM 7885 C CA . THR C 1 361 ? -46.192 55.299 40.072 1.00 46.84 361 THR C CA 1
ATOM 7886 C C . THR C 1 361 ? -47.378 54.370 39.813 1.00 45.88 361 THR C C 1
ATOM 7887 O O . THR C 1 361 ? -47.660 54.013 38.661 1.00 46.65 361 THR C O 1
ATOM 7891 N N . LEU C 1 362 ? -48.084 53.991 40.877 1.00 43.42 362 LEU C N 1
ATOM 7892 C CA . LEU C 1 362 ? -49.210 53.076 40.730 1.00 41.33 362 LEU C CA 1
ATOM 7893 C C . LEU C 1 362 ? -50.514 53.728 40.267 1.00 40.36 362 LEU C C 1
ATOM 7894 O O . LEU C 1 362 ? -51.350 53.078 39.644 1.00 40.88 362 LEU C O 1
ATOM 7899 N N . GLY C 1 363 ? -50.692 55.011 40.551 1.00 38.78 363 GLY C N 1
ATOM 7900 C CA . GLY C 1 363 ? -51.914 55.665 40.128 1.00 37.78 363 GLY C CA 1
ATOM 7901 C C . GLY C 1 363 ? -53.107 55.344 41.011 1.00 37.64 363 GLY C C 1
ATOM 7902 O O . GLY C 1 363 ? -52.976 54.685 42.038 1.00 37.99 363 GLY C O 1
ATOM 7903 N N . GLY C 1 364 ? -54.285 55.801 40.602 1.00 37.72 364 GLY C N 1
ATOM 7904 C CA . GLY C 1 364 ? -55.466 55.570 41.399 1.00 35.24 364 GLY C CA 1
ATOM 7905 C C . GLY C 1 364 ? -56.517 54.641 40.838 1.00 36.56 364 GLY C C 1
ATOM 7906 O O . GLY C 1 364 ? -57.623 54.613 41.360 1.00 39.16 364 GLY C O 1
ATOM 7907 N N . ALA C 1 365 ? -56.223 53.881 39.792 1.00 36.56 365 ALA C N 1
ATOM 7908 C CA . ALA C 1 365 ? -57.249 52.975 39.285 1.00 37.55 365 ALA C CA 1
ATOM 7909 C C . ALA C 1 365 ? -57.577 51.972 40.399 1.00 38.91 365 ALA C C 1
ATOM 7910 O O . ALA C 1 365 ? -56.691 51.513 41.118 1.00 40.46 365 ALA C O 1
ATOM 7912 N N . PRO C 1 366 ? -58.860 51.632 40.568 1.00 40.42 366 PRO C N 1
ATOM 7913 C CA . PRO C 1 366 ? -59.259 50.676 41.614 1.00 40.06 366 PRO C CA 1
ATOM 7914 C C . PRO C 1 366 ? -58.685 49.259 41.459 1.00 39.43 366 PRO C C 1
ATOM 7915 O O . PRO C 1 366 ? -58.610 48.733 40.356 1.00 39.90 366 PRO C O 1
ATOM 7919 N N . GLY C 1 367 ? -58.291 48.650 42.577 1.00 39.32 367 GLY C N 1
ATOM 7920 C CA . GLY C 1 367 ? -57.740 47.303 42.556 1.00 36.37 367 GLY C CA 1
ATOM 7921 C C . GLY C 1 367 ? -56.295 47.274 42.087 1.00 37.18 367 GLY C C 1
ATOM 7922 O O . GLY C 1 367 ? -55.494 48.141 42.446 1.00 36.77 367 GLY C O 1
ATOM 7923 N N . LEU C 1 368 ? -55.960 46.269 41.282 1.00 36.19 368 LEU C N 1
ATOM 7924 C CA . LEU C 1 368 ? -54.612 46.113 40.741 1.00 34.89 368 LEU C CA 1
ATOM 7925 C C . LEU C 1 368 ? -54.289 47.196 39.724 1.00 35.98 368 LEU C C 1
ATOM 7926 O O . LEU C 1 368 ? -53.132 47.597 39.570 1.00 34.85 368 LEU C O 1
ATOM 7931 N N . GLY C 1 369 ? -55.325 47.673 39.040 1.00 37.91 369 GLY C N 1
ATOM 7932 C CA . GLY C 1 369 ? -55.137 48.696 38.034 1.00 38.64 369 GLY C CA 1
ATOM 7933 C C . GLY C 1 369 ? -54.766 48.034 36.727 1.00 38.93 369 GLY C C 1
ATOM 7934 O O . GLY C 1 369 ? -53.994 48.578 35.947 1.00 40.87 369 GLY C O 1
ATOM 7935 N N . VAL C 1 370 ? -55.304 46.839 36.511 1.00 39.33 370 VAL C N 1
ATOM 7936 C CA . VAL C 1 370 ? -55.069 46.067 35.299 1.00 40.52 370 VAL C CA 1
ATOM 7937 C C . VAL C 1 370 ? -55.998 44.856 35.236 1.00 42.01 370 VAL C C 1
ATOM 7938 O O . VAL C 1 370 ? -56.137 44.110 36.201 1.00 41.30 370 VAL C O 1
ATOM 7942 N N . THR C 1 371 ? -56.638 44.686 34.086 1.00 45.36 371 THR C N 1
ATOM 7943 C CA . THR C 1 371 ? -57.562 43.588 33.830 1.00 48.41 371 THR C CA 1
ATOM 7944 C C . THR C 1 371 ? -57.002 42.832 32.631 1.00 50.55 371 THR C C 1
ATOM 7945 O O . THR C 1 371 ? -56.983 43.352 31.515 1.00 53.27 371 THR C O 1
ATOM 7949 N N . PRO C 1 372 ? -56.551 41.591 32.832 1.00 51.76 372 PRO C N 1
ATOM 7950 C CA . PRO C 1 372 ? -56.003 40.866 31.683 1.00 51.89 372 PRO C CA 1
ATOM 7951 C C . PRO C 1 372 ? -56.923 40.668 30.486 1.00 53.23 372 PRO C C 1
ATOM 7952 O O . PRO C 1 372 ? -58.119 40.416 30.627 1.00 51.32 372 PRO C O 1
ATOM 7956 N N . ASP C 1 373 ? -56.330 40.805 29.302 1.00 56.27 373 ASP C N 1
ATOM 7957 C CA . ASP C 1 373 ? -57.018 40.609 28.026 1.00 57.29 373 ASP C CA 1
ATOM 7958 C C . ASP C 1 373 ? -56.590 39.206 27.591 1.00 56.34 373 ASP C C 1
ATOM 7959 O O . ASP C 1 373 ? -55.551 39.039 26.946 1.00 54.67 373 ASP C O 1
ATOM 7964 N N . LEU C 1 374 ? -57.383 38.206 27.958 1.00 55.36 374 LEU C N 1
ATOM 7965 C CA . LEU C 1 374 ? -57.057 36.822 27.634 1.00 56.78 374 LEU C CA 1
ATOM 7966 C C . LEU C 1 374 ? -56.719 36.578 26.160 1.00 57.64 374 LEU C C 1
ATOM 7967 O O . LEU C 1 374 ? -55.713 35.932 25.846 1.00 57.43 374 LEU C O 1
ATOM 7972 N N . ALA C 1 375 ? -57.550 37.097 25.262 1.00 58.59 375 ALA C N 1
ATOM 7973 C CA . ALA C 1 375 ? -57.325 36.947 23.826 1.00 58.58 375 ALA C CA 1
ATOM 7974 C C . ALA C 1 375 ? -55.967 37.528 23.444 1.00 58.95 375 ALA C C 1
ATOM 7975 O O . ALA C 1 375 ? -55.193 36.907 22.720 1.00 59.34 375 ALA C O 1
ATOM 7977 N N . ALA C 1 376 ? -55.680 38.724 23.940 1.00 59.81 376 ALA C N 1
ATOM 7978 C CA . ALA C 1 376 ? -54.414 39.381 23.647 1.00 61.03 376 ALA C CA 1
ATOM 7979 C C . ALA C 1 376 ? -53.216 38.629 24.222 1.00 61.92 376 ALA C C 1
ATOM 7980 O O . ALA C 1 376 ? -52.089 38.789 23.747 1.00 63.04 376 ALA C O 1
ATOM 7982 N N . LEU C 1 377 ? -53.451 37.814 25.245 1.00 62.39 377 LEU C N 1
ATOM 7983 C CA . LEU C 1 377 ? -52.365 37.069 25.866 1.00 62.19 377 LEU C CA 1
ATOM 7984 C C . LEU C 1 377 ? -52.072 35.764 25.146 1.00 62.93 377 LEU C C 1
ATOM 7985 O O . LEU C 1 377 ? -50.911 35.412 24.948 1.00 62.72 377 LEU C O 1
ATOM 7990 N N . ARG C 1 378 ? -53.112 35.041 24.749 1.00 64.08 378 ARG C N 1
ATOM 7991 C CA . ARG C 1 378 ? -52.879 33.790 24.049 1.00 65.72 378 ARG C CA 1
ATOM 7992 C C . ARG C 1 378 ? -52.237 34.082 22.695 1.00 65.68 378 ARG C C 1
ATOM 7993 O O . ARG C 1 378 ? -51.508 33.256 22.151 1.00 66.05 378 ARG C O 1
ATOM 8001 N N . ALA C 1 379 ? -52.488 35.273 22.166 1.00 65.98 379 ALA C N 1
ATOM 8002 C CA . ALA C 1 379 ? -51.900 35.678 20.894 1.00 66.19 379 ALA C CA 1
ATOM 8003 C C . ALA C 1 379 ? -50.387 35.806 21.077 1.00 66.33 379 ALA C C 1
ATOM 8004 O O . ALA C 1 379 ? -49.604 35.251 20.306 1.00 67.88 379 ALA C O 1
ATOM 8006 N N . ALA C 1 380 ? -49.980 36.534 22.111 1.00 65.19 380 ALA C N 1
ATOM 8007 C CA . ALA C 1 380 ? -48.566 36.728 22.403 1.00 64.30 380 ALA C CA 1
ATOM 8008 C C . ALA C 1 380 ? -47.861 35.397 22.693 1.00 64.40 380 ALA C C 1
ATOM 8009 O O . ALA C 1 380 ? -46.642 35.352 22.847 1.00 63.62 380 ALA C O 1
ATOM 8011 N N . CYS C 1 381 ? -48.630 34.315 22.762 1.00 64.65 381 CYS C N 1
ATOM 8012 C CA . CYS C 1 381 ? -48.065 33.005 23.050 1.00 65.92 381 CYS C CA 1
ATOM 8013 C C . CYS C 1 381 ? -48.078 32.037 21.859 1.00 67.46 381 CYS C C 1
ATOM 8014 O O . CYS C 1 381 ? -48.493 32.438 20.742 1.00 67.65 381 CYS C O 1
ATOM 8017 N N . ALA D 1 8 ? -46.620 22.941 70.844 1.00 58.12 8 ALA D N 1
ATOM 8018 C CA . ALA D 1 8 ? -47.736 22.088 71.371 1.00 61.08 8 ALA D CA 1
ATOM 8019 C C . ALA D 1 8 ? -49.066 22.832 71.545 1.00 62.15 8 ALA D C 1
ATOM 8020 O O . ALA D 1 8 ? -49.103 24.020 71.892 1.00 63.42 8 ALA D O 1
ATOM 8022 N N . SER D 1 9 ? -50.161 22.115 71.325 1.00 61.64 9 SER D N 1
ATOM 8023 C CA . SER D 1 9 ? -51.489 22.699 71.441 1.00 60.39 9 SER D CA 1
ATOM 8024 C C . SER D 1 9 ? -51.884 22.944 72.891 1.00 59.07 9 SER D C 1
ATOM 8025 O O . SER D 1 9 ? -51.309 22.370 73.810 1.00 59.51 9 SER D O 1
ATOM 8028 N N . ILE D 1 10 ? -52.871 23.809 73.085 1.00 56.96 10 ILE D N 1
ATOM 8029 C CA . ILE D 1 10 ? -53.361 24.114 74.416 1.00 55.05 10 ILE D CA 1
ATOM 8030 C C . ILE D 1 10 ? -54.718 23.457 74.596 1.00 53.03 10 ILE D C 1
ATOM 8031 O O . ILE D 1 10 ? -55.602 23.603 73.759 1.00 52.01 10 ILE D O 1
ATOM 8036 N N . THR D 1 11 ? -54.878 22.726 75.687 1.00 51.09 11 THR D N 1
ATOM 8037 C CA . THR D 1 11 ? -56.139 22.063 75.958 1.00 50.41 11 THR D CA 1
ATOM 8038 C C . THR D 1 11 ? -56.695 22.590 77.267 1.00 48.33 11 THR D C 1
ATOM 8039 O O . THR D 1 11 ? -56.429 22.043 78.324 1.00 49.35 11 THR D O 1
ATOM 8043 N N . PRO D 1 12 ? -57.463 23.681 77.216 1.00 47.30 12 PRO D N 1
ATOM 8044 C CA . PRO D 1 12 ? -58.010 24.205 78.468 1.00 46.20 12 PRO D CA 1
ATOM 8045 C C . PRO D 1 12 ? -58.863 23.158 79.174 1.00 46.10 12 PRO D C 1
ATOM 8046 O O . PRO D 1 12 ? -59.696 22.501 78.548 1.00 46.23 12 PRO D O 1
ATOM 8050 N N . ALA D 1 13 ? -58.644 22.998 80.475 1.00 45.08 13 ALA D N 1
ATOM 8051 C CA . ALA D 1 13 ? -59.396 22.032 81.267 1.00 44.00 13 ALA D CA 1
ATOM 8052 C C . ALA D 1 13 ? -60.188 22.744 82.356 1.00 43.57 13 ALA D C 1
ATOM 8053 O O . ALA D 1 13 ? -61.301 22.349 82.694 1.00 42.69 13 ALA D O 1
ATOM 8055 N N . ARG D 1 14 ? -59.601 23.803 82.895 1.00 44.45 14 ARG D N 1
ATOM 8056 C CA . ARG D 1 14 ? -60.222 24.577 83.956 1.00 46.77 14 ARG D CA 1
ATOM 8057 C C . ARG D 1 14 ? -59.971 26.070 83.722 1.00 46.34 14 ARG D C 1
ATOM 8058 O O . ARG D 1 14 ? -58.827 26.502 83.574 1.00 45.26 14 ARG D O 1
ATOM 8066 N N . VAL D 1 15 ? -61.049 26.845 83.663 1.00 45.72 15 VAL D N 1
ATOM 8067 C CA . VAL D 1 15 ? -60.956 28.281 83.442 1.00 46.89 15 VAL D CA 1
ATOM 8068 C C . VAL D 1 15 ? -61.708 28.982 84.556 1.00 47.76 15 VAL D C 1
ATOM 8069 O O . VAL D 1 15 ? -62.863 28.657 84.811 1.00 48.62 15 VAL D O 1
ATOM 8073 N N . ARG D 1 16 ? -61.069 29.941 85.221 1.00 47.80 16 ARG D N 1
ATOM 8074 C CA . ARG D 1 16 ? -61.738 30.649 86.304 1.00 48.58 16 ARG D CA 1
ATOM 8075 C C . ARG D 1 16 ? -61.476 32.145 86.331 1.00 47.43 16 ARG D C 1
ATOM 8076 O O . ARG D 1 16 ? -60.462 32.623 85.830 1.00 48.07 16 ARG D O 1
ATOM 8084 N N . ALA D 1 17 ? -62.407 32.884 86.920 1.00 46.62 17 ALA D N 1
ATOM 8085 C CA . ALA D 1 17 ? -62.275 34.329 87.028 1.00 46.00 17 ALA D CA 1
ATOM 8086 C C . ALA D 1 17 ? -62.382 34.713 88.492 1.00 45.49 17 ALA D C 1
ATOM 8087 O O . ALA D 1 17 ? -63.204 34.168 89.213 1.00 45.68 17 ALA D O 1
ATOM 8089 N N . HIS D 1 18 ? -61.539 35.643 88.927 1.00 45.19 18 HIS D N 1
ATOM 8090 C CA . HIS D 1 18 ? -61.541 36.099 90.307 1.00 45.15 18 HIS D CA 1
ATOM 8091 C C . HIS D 1 18 ? -61.696 37.613 90.352 1.00 46.02 18 HIS D C 1
ATOM 8092 O O . HIS D 1 18 ? -60.968 38.343 89.674 1.00 45.88 18 HIS D O 1
ATOM 8099 N N . VAL D 1 19 ? -62.666 38.078 91.138 1.00 46.13 19 VAL D N 1
ATOM 8100 C CA . VAL D 1 19 ? -62.938 39.509 91.267 1.00 44.51 19 VAL D CA 1
ATOM 8101 C C . VAL D 1 19 ? -62.358 40.065 92.549 1.00 44.47 19 VAL D C 1
ATOM 8102 O O . VAL D 1 19 ? -62.500 39.459 93.604 1.00 43.33 19 VAL D O 1
ATOM 8106 N N . PHE D 1 20 ? -61.705 41.217 92.455 1.00 45.73 20 PHE D N 1
ATOM 8107 C CA . PHE D 1 20 ? -61.129 41.853 93.632 1.00 48.72 20 PHE D CA 1
ATOM 8108 C C . PHE D 1 20 ? -61.535 43.304 93.661 1.00 49.92 20 PHE D C 1
ATOM 8109 O O . PHE D 1 20 ? -61.703 43.927 92.619 1.00 50.68 20 PHE D O 1
ATOM 8117 N N . ARG D 1 21 ? -61.710 43.840 94.860 1.00 52.45 21 ARG D N 1
ATOM 8118 C CA . ARG D 1 21 ? -62.087 45.236 94.991 1.00 55.65 21 ARG D CA 1
ATOM 8119 C C . ARG D 1 21 ? -61.402 45.864 96.191 1.00 57.66 21 ARG D C 1
ATOM 8120 O O . ARG D 1 21 ? -61.728 45.561 97.336 1.00 58.64 21 ARG D O 1
ATOM 8128 N N . TYR D 1 22 ? -60.436 46.728 95.912 1.00 59.94 22 TYR D N 1
ATOM 8129 C CA . TYR D 1 22 ? -59.702 47.426 96.953 1.00 62.72 22 TYR D CA 1
ATOM 8130 C C . TYR D 1 22 ? -60.312 48.819 97.130 1.00 64.25 22 TYR D C 1
ATOM 8131 O O . TYR D 1 22 ? -60.232 49.654 96.228 1.00 65.07 22 TYR D O 1
ATOM 8140 N N . PRO D 1 23 ? -60.936 49.085 98.291 1.00 65.29 23 PRO D N 1
ATOM 8141 C CA . PRO D 1 23 ? -61.552 50.391 98.556 1.00 66.66 23 PRO D CA 1
ATOM 8142 C C . PRO D 1 23 ? -60.537 51.503 98.840 1.00 68.23 23 PRO D C 1
ATOM 8143 O O . PRO D 1 23 ? -59.588 51.310 99.605 1.00 68.74 23 PRO D O 1
ATOM 8147 N N . VAL D 1 24 ? -60.748 52.663 98.218 1.00 69.62 24 VAL D N 1
ATOM 8148 C CA . VAL D 1 24 ? -59.865 53.821 98.375 1.00 70.91 24 VAL D CA 1
ATOM 8149 C C . VAL D 1 24 ? -60.181 54.648 99.629 1.00 71.07 24 VAL D C 1
ATOM 8150 O O . VAL D 1 24 ? -59.292 55.275 100.224 1.00 71.01 24 VAL D O 1
ATOM 8154 N N . HIS D 1 36 ? -66.304 54.037 96.807 1.00 79.42 36 HIS D N 1
ATOM 8155 C CA . HIS D 1 36 ? -65.546 53.791 95.585 1.00 78.94 36 HIS D CA 1
ATOM 8156 C C . HIS D 1 36 ? -64.326 52.935 95.887 1.00 76.24 36 HIS D C 1
ATOM 8157 O O . HIS D 1 36 ? -63.734 53.031 96.967 1.00 75.52 36 HIS D O 1
ATOM 8164 N N . ASP D 1 37 ? -63.967 52.090 94.924 1.00 72.61 37 ASP D N 1
ATOM 8165 C CA . ASP D 1 37 ? -62.828 51.190 95.056 1.00 68.30 37 ASP D CA 1
ATOM 8166 C C . ASP D 1 37 ? -62.185 50.919 93.706 1.00 64.66 37 ASP D C 1
ATOM 8167 O O . ASP D 1 37 ? -62.676 51.374 92.678 1.00 62.99 37 ASP D O 1
ATOM 8172 N N . ARG D 1 38 ? -61.075 50.189 93.722 1.00 61.50 38 ARG D N 1
ATOM 8173 C CA . ARG D 1 38 ? -60.373 49.830 92.499 1.00 59.34 38 ARG D CA 1
ATOM 8174 C C . ARG D 1 38 ? -60.703 48.364 92.252 1.00 56.97 38 ARG D C 1
ATOM 8175 O O . ARG D 1 38 ? -60.269 47.492 93.000 1.00 57.62 38 ARG D O 1
ATOM 8183 N N . PRO D 1 39 ? -61.493 48.071 91.210 1.00 54.56 39 PRO D N 1
ATOM 8184 C CA . PRO D 1 39 ? -61.854 46.682 90.916 1.00 52.58 39 PRO D CA 1
ATOM 8185 C C . PRO D 1 39 ? -60.841 45.999 90.018 1.00 49.89 39 PRO D C 1
ATOM 8186 O O . PRO D 1 39 ? -60.051 46.651 89.343 1.00 50.57 39 PRO D O 1
ATOM 8190 N N . ALA D 1 40 ? -60.878 44.676 90.011 1.00 47.48 40 ALA D N 1
ATOM 8191 C CA . ALA D 1 40 ? -59.974 43.897 89.185 1.00 44.54 40 ALA D CA 1
ATOM 8192 C C . ALA D 1 40 ? -60.590 42.540 88.892 1.00 42.51 40 ALA D C 1
ATOM 8193 O O . ALA D 1 40 ? -61.294 41.977 89.725 1.00 42.45 40 ALA D O 1
ATOM 8195 N N . VAL D 1 41 ? -60.340 42.033 87.693 1.00 40.71 41 VAL D N 1
ATOM 8196 C CA . VAL D 1 41 ? -60.834 40.725 87.295 1.00 39.05 41 VAL D CA 1
ATOM 8197 C C . VAL D 1 41 ? -59.645 39.939 86.769 1.00 39.17 41 VAL D C 1
ATOM 8198 O O . VAL D 1 41 ? -59.139 40.227 85.686 1.00 39.99 41 VAL D O 1
ATOM 8202 N N . LEU D 1 42 ? -59.196 38.962 87.543 1.00 37.57 42 LEU D N 1
ATOM 8203 C CA . LEU D 1 42 ? -58.075 38.136 87.145 1.00 38.06 42 LEU D CA 1
ATOM 8204 C C . LEU D 1 42 ? -58.618 36.799 86.675 1.00 39.12 42 LEU D C 1
ATOM 8205 O O . LEU D 1 42 ? -59.518 36.242 87.292 1.00 41.13 42 LEU D O 1
ATOM 8210 N N . VAL D 1 43 ? -58.085 36.279 85.579 1.00 39.90 43 VAL D N 1
ATOM 8211 C CA . VAL D 1 43 ? -58.551 34.994 85.085 1.00 39.85 43 VAL D CA 1
ATOM 8212 C C . VAL D 1 43 ? -57.390 34.028 84.998 1.00 39.22 43 VAL D C 1
ATOM 8213 O O . VAL D 1 43 ? -56.259 34.428 84.725 1.00 38.14 43 VAL D O 1
ATOM 8217 N N . GLU D 1 44 ? -57.664 32.758 85.261 1.00 39.16 44 GLU D N 1
ATOM 8218 C CA . GLU D 1 44 ? -56.625 31.755 85.181 1.00 40.69 44 GLU D CA 1
ATOM 8219 C C . GLU D 1 44 ? -57.069 30.621 84.281 1.00 41.26 44 GLU D C 1
ATOM 8220 O O . GLU D 1 44 ? -58.204 30.159 84.360 1.00 43.11 44 GLU D O 1
ATOM 8226 N N . VAL D 1 45 ? -56.184 30.189 83.395 1.00 41.81 45 VAL D N 1
ATOM 8227 C CA . VAL D 1 45 ? -56.514 29.085 82.514 1.00 42.11 45 VAL D CA 1
ATOM 8228 C C . VAL D 1 45 ? -55.605 27.938 82.864 1.00 43.86 45 VAL D C 1
ATOM 8229 O O . VAL D 1 45 ? -54.394 28.111 82.962 1.00 44.08 45 VAL D O 1
ATOM 8233 N N . GLU D 1 46 ? -56.187 26.764 83.061 1.00 45.83 46 GLU D N 1
ATOM 8234 C CA . GLU D 1 46 ? -55.392 25.597 83.393 1.00 48.13 46 GLU D CA 1
ATOM 8235 C C . GLU D 1 46 ? -55.480 24.540 82.298 1.00 48.06 46 GLU D C 1
ATOM 8236 O O . GLU D 1 46 ? -56.567 24.095 81.934 1.00 48.45 46 GLU D O 1
ATOM 8242 N N . ASP D 1 47 ? -54.327 24.158 81.763 1.00 47.69 47 ASP D N 1
ATOM 8243 C CA . ASP D 1 47 ? -54.264 23.143 80.727 1.00 47.93 47 ASP D CA 1
ATOM 8244 C C . ASP D 1 47 ? -54.556 21.778 81.355 1.00 47.93 47 ASP D C 1
ATOM 8245 O O . ASP D 1 47 ? -54.473 21.609 82.571 1.00 48.15 47 ASP D O 1
ATOM 8250 N N . SER D 1 48 ? -54.896 20.804 80.525 1.00 48.32 48 SER D N 1
ATOM 8251 C CA . SER D 1 48 ? -55.174 19.461 81.014 1.00 49.74 48 SER D CA 1
ATOM 8252 C C . SER D 1 48 ? -53.912 18.850 81.619 1.00 49.52 48 SER D C 1
ATOM 8253 O O . SER D 1 48 ? -53.995 18.067 82.561 1.00 49.47 48 SER D O 1
ATOM 8256 N N . ASP D 1 49 ? -52.749 19.214 81.075 1.00 49.42 49 ASP D N 1
ATOM 8257 C CA . ASP D 1 49 ? -51.468 18.700 81.563 1.00 48.99 49 ASP D CA 1
ATOM 8258 C C . ASP D 1 49 ? -50.912 19.474 82.762 1.00 47.39 49 ASP D C 1
ATOM 8259 O O . ASP D 1 49 ? -49.772 19.241 83.172 1.00 48.01 49 ASP D O 1
ATOM 8264 N N . GLY D 1 50 ? -51.694 20.408 83.301 1.00 44.14 50 GLY D N 1
ATOM 8265 C CA . GLY D 1 50 ? -51.248 21.149 84.467 1.00 41.18 50 GLY D CA 1
ATOM 8266 C C . GLY D 1 50 ? -50.704 22.560 84.320 1.00 39.40 50 GLY D C 1
ATOM 8267 O O . GLY D 1 50 ? -50.752 23.336 85.275 1.00 37.69 50 GLY D O 1
ATOM 8268 N N . ALA D 1 51 ? -50.176 22.913 83.154 1.00 39.10 51 ALA D N 1
ATOM 8269 C CA . ALA D 1 51 ? -49.639 24.268 82.988 1.00 39.41 51 ALA D CA 1
ATOM 8270 C C . ALA D 1 51 ? -50.748 25.284 83.247 1.00 38.19 51 ALA D C 1
ATOM 8271 O O . ALA D 1 51 ? -51.931 25.002 83.031 1.00 37.49 51 ALA D O 1
ATOM 8273 N N . VAL D 1 52 ? -50.364 26.461 83.724 1.00 37.86 52 VAL D N 1
ATOM 8274 C CA . VAL D 1 52 ? -51.333 27.504 84.019 1.00 37.61 52 VAL D CA 1
ATOM 8275 C C . VAL D 1 52 ? -50.866 28.851 83.512 1.00 37.51 52 VAL D C 1
ATOM 8276 O O . VAL D 1 52 ? -49.677 29.147 83.507 1.00 39.34 52 VAL D O 1
ATOM 8280 N N . GLY D 1 53 ? -51.824 29.659 83.080 1.00 37.61 53 GLY D N 1
ATOM 8281 C CA . GLY D 1 53 ? -51.533 30.991 82.593 1.00 36.49 53 GLY D CA 1
ATOM 8282 C C . GLY D 1 53 ? -52.502 31.915 83.294 1.00 37.90 53 GLY D C 1
ATOM 8283 O O . GLY D 1 53 ? -53.581 31.479 83.708 1.00 37.50 53 GLY D O 1
ATOM 8284 N N . TRP D 1 54 ? -52.115 33.178 83.454 1.00 38.63 54 TRP D N 1
ATOM 8285 C CA . TRP D 1 54 ? -52.960 34.173 84.107 1.00 38.26 54 TRP D CA 1
ATOM 8286 C C . TRP D 1 54 ? -53.164 35.390 83.211 1.00 39.14 54 TRP D C 1
ATOM 8287 O O . TRP D 1 54 ? -52.334 35.697 82.354 1.00 39.79 54 TRP D O 1
ATOM 8298 N N . GLY D 1 55 ? -54.271 36.089 83.425 1.00 37.76 55 GLY D N 1
ATOM 8299 C CA . GLY D 1 55 ? -54.557 37.268 82.641 1.00 36.55 55 GLY D CA 1
ATOM 8300 C C . GLY D 1 55 ? -55.514 38.162 83.390 1.00 36.85 55 GLY D C 1
ATOM 8301 O O . GLY D 1 55 ? -56.075 37.758 84.408 1.00 37.04 55 GLY D O 1
ATOM 8302 N N . GLU D 1 56 ? -55.710 39.374 82.883 1.00 37.81 56 GLU D N 1
ATOM 8303 C CA . GLU D 1 56 ? -56.608 40.329 83.516 1.00 36.99 56 GLU D CA 1
ATOM 8304 C C . GLU D 1 56 ? -57.648 40.844 82.535 1.00 36.37 56 GLU D C 1
ATOM 8305 O O . GLU D 1 56 ? -57.377 40.985 81.338 1.00 35.88 56 GLU D O 1
ATOM 8311 N N . VAL D 1 57 ? -58.843 41.122 83.044 1.00 35.42 57 VAL D N 1
ATOM 8312 C CA . VAL D 1 57 ? -59.925 41.634 82.208 1.00 36.45 57 VAL D CA 1
ATOM 8313 C C . VAL D 1 57 ? -60.262 43.074 82.578 1.00 37.55 57 VAL D C 1
ATOM 8314 O O . VAL D 1 57 ? -60.687 43.341 83.702 1.00 40.16 57 VAL D O 1
ATOM 8318 N N . TRP D 1 58 ? -60.075 43.999 81.640 1.00 36.05 58 TRP D N 1
ATOM 8319 C CA . TRP D 1 58 ? -60.372 45.407 81.896 1.00 38.28 58 TRP D CA 1
ATOM 8320 C C . TRP D 1 58 ? -61.763 45.532 82.504 1.00 39.16 58 TRP D C 1
ATOM 8321 O O . TRP D 1 58 ? -62.704 44.899 82.038 1.00 38.55 58 TRP D O 1
ATOM 8332 N N . CYS D 1 59 ? -61.895 46.351 83.538 1.00 41.29 59 CYS D N 1
ATOM 8333 C CA . CYS D 1 59 ? -63.189 46.521 84.175 1.00 44.30 59 CYS D CA 1
ATOM 8334 C C . CYS D 1 59 ? -63.292 47.762 85.055 1.00 46.45 59 CYS D C 1
ATOM 8335 O O . CYS D 1 59 ? -63.977 47.739 86.072 1.00 48.47 59 CYS D O 1
ATOM 8338 N N . ASN D 1 60 ? -62.634 48.849 84.674 1.00 49.43 60 ASN D N 1
ATOM 8339 C CA . ASN D 1 60 ? -62.708 50.061 85.483 1.00 54.67 60 ASN D CA 1
ATOM 8340 C C . ASN D 1 60 ? -64.102 50.692 85.476 1.00 55.84 60 ASN D C 1
ATOM 8341 O O . ASN D 1 60 ? -64.491 51.373 86.429 1.00 55.31 60 ASN D O 1
ATOM 8346 N N . PHE D 1 61 ? -64.848 50.460 84.399 1.00 56.93 61 PHE D N 1
ATOM 8347 C CA . PHE D 1 61 ? -66.193 50.999 84.266 1.00 57.70 61 PHE D CA 1
ATOM 8348 C C . PHE D 1 61 ? -67.129 49.985 83.601 1.00 58.38 61 PHE D C 1
ATOM 8349 O O . PHE D 1 61 ? -66.705 49.188 82.760 1.00 58.64 61 PHE D O 1
ATOM 8357 N N . PRO D 1 62 ? -68.409 49.977 84.009 1.00 58.83 62 PRO D N 1
ATOM 8358 C CA . PRO D 1 62 ? -68.887 50.892 85.050 1.00 58.33 62 PRO D CA 1
ATOM 8359 C C . PRO D 1 62 ? -68.339 50.381 86.381 1.00 59.53 62 PRO D C 1
ATOM 8360 O O . PRO D 1 62 ? -67.547 49.436 86.401 1.00 59.53 62 PRO D O 1
ATOM 8364 N N . ALA D 1 63 ? -68.741 50.990 87.488 1.00 59.81 63 ALA D N 1
ATOM 8365 C CA . ALA D 1 63 ? -68.234 50.545 88.777 1.00 59.80 63 ALA D CA 1
ATOM 8366 C C . ALA D 1 63 ? -68.679 49.118 89.127 1.00 60.41 63 ALA D C 1
ATOM 8367 O O . ALA D 1 63 ? -67.966 48.398 89.829 1.00 60.40 63 ALA D O 1
ATOM 8369 N N . CYS D 1 64 ? -69.835 48.701 88.613 1.00 59.21 64 CYS D N 1
ATOM 8370 C CA . CYS D 1 64 ? -70.379 47.375 88.908 1.00 58.30 64 CYS D CA 1
ATOM 8371 C C . CYS D 1 64 ? -70.123 46.290 87.860 1.00 57.99 64 CYS D C 1
ATOM 8372 O O . CYS D 1 64 ? -70.560 45.142 88.025 1.00 60.11 64 CYS D O 1
ATOM 8375 N N . GLY D 1 65 ? -69.418 46.636 86.790 1.00 55.90 65 GLY D N 1
ATOM 8376 C CA . GLY D 1 65 ? -69.169 45.661 85.735 1.00 53.54 65 GLY D CA 1
ATOM 8377 C C . GLY D 1 65 ? -68.201 44.507 85.965 1.00 51.06 65 GLY D C 1
ATOM 8378 O O . GLY D 1 65 ? -68.151 43.579 85.148 1.00 50.91 65 GLY D O 1
ATOM 8379 N N . ALA D 1 66 ? -67.444 44.542 87.061 1.00 47.73 66 ALA D N 1
ATOM 8380 C CA . ALA D 1 66 ? -66.468 43.499 87.342 1.00 43.97 66 ALA D CA 1
ATOM 8381 C C . ALA D 1 66 ? -67.091 42.114 87.459 1.00 44.55 66 ALA D C 1
ATOM 8382 O O . ALA D 1 66 ? -66.635 41.163 86.825 1.00 45.61 66 ALA D O 1
ATOM 8384 N N . GLU D 1 67 ? -68.133 41.994 88.270 1.00 43.78 67 GLU D N 1
ATOM 8385 C CA . GLU D 1 67 ? -68.794 40.708 88.454 1.00 42.93 67 GLU D CA 1
ATOM 8386 C C . GLU D 1 67 ? -69.340 40.150 87.136 1.00 41.73 67 GLU D C 1
ATOM 8387 O O . GLU D 1 67 ? -69.205 38.958 86.850 1.00 40.38 67 GLU D O 1
ATOM 8393 N N . HIS D 1 68 ? -69.959 41.013 86.337 1.00 40.88 68 HIS D N 1
ATOM 8394 C CA . HIS D 1 68 ? -70.525 40.586 85.064 1.00 39.74 68 HIS D CA 1
ATOM 8395 C C . HIS D 1 68 ? -69.447 40.030 84.137 1.00 40.82 68 HIS D C 1
ATOM 8396 O O . HIS D 1 68 ? -69.619 38.964 83.548 1.00 42.66 68 HIS D O 1
ATOM 8403 N N . ARG D 1 69 ? -68.335 40.748 84.008 1.00 39.41 69 ARG D N 1
ATOM 8404 C CA . ARG D 1 69 ? -67.243 40.301 83.154 1.00 35.97 69 ARG D CA 1
ATOM 8405 C C . ARG D 1 69 ? -66.703 38.945 83.608 1.00 36.51 69 ARG D C 1
ATOM 8406 O O . ARG D 1 69 ? -66.420 38.069 82.783 1.00 36.69 69 ARG D O 1
ATOM 8414 N N . ALA D 1 70 ? -66.575 38.759 84.916 1.00 35.63 70 ALA D N 1
ATOM 8415 C CA . ALA D 1 70 ? -66.093 37.488 85.443 1.00 36.16 70 ALA D CA 1
ATOM 8416 C C . ALA D 1 70 ? -67.111 36.368 85.158 1.00 37.79 70 ALA D C 1
ATOM 8417 O O . ALA D 1 70 ? -66.734 35.212 84.930 1.00 38.68 70 ALA D O 1
ATOM 8419 N N . ARG D 1 71 ? -68.399 36.713 85.170 1.00 37.75 71 ARG D N 1
ATOM 8420 C CA . ARG D 1 71 ? -69.454 35.747 84.880 1.00 39.82 71 ARG D CA 1
ATOM 8421 C C . ARG D 1 71 ? -69.390 35.360 83.400 1.00 39.79 71 ARG D C 1
ATOM 8422 O O . ARG D 1 71 ? -69.579 34.198 83.038 1.00 40.56 71 ARG D O 1
ATOM 8430 N N . LEU D 1 72 ? -69.131 36.339 82.542 1.00 38.76 72 LEU D N 1
ATOM 8431 C CA . LEU D 1 72 ? -69.023 36.072 81.116 1.00 38.26 72 LEU D CA 1
ATOM 8432 C C . LEU D 1 72 ? -67.909 35.066 80.853 1.00 37.98 72 LEU D C 1
ATOM 8433 O O . LEU D 1 72 ? -68.063 34.135 80.059 1.00 38.30 72 LEU D O 1
ATOM 8438 N N . VAL D 1 73 ? -66.783 35.272 81.521 1.00 38.05 73 VAL D N 1
ATOM 8439 C CA . VAL D 1 73 ? -65.631 34.397 81.384 1.00 37.94 73 VAL D CA 1
ATOM 8440 C C . VAL D 1 73 ? -65.974 32.963 81.783 1.00 39.62 73 VAL D C 1
ATOM 8441 O O . VAL D 1 73 ? -65.570 32.018 81.116 1.00 38.89 73 VAL D O 1
ATOM 8445 N N . GLU D 1 74 ? -66.736 32.795 82.859 1.00 41.25 74 GLU D N 1
ATOM 8446 C CA . GLU D 1 74 ? -67.058 31.448 83.317 1.00 42.98 74 GLU D CA 1
ATOM 8447 C C . GLU D 1 74 ? -68.253 30.736 82.685 1.00 42.44 74 GLU D C 1
ATOM 8448 O O . GLU D 1 74 ? -68.214 29.526 82.474 1.00 42.51 74 GLU D O 1
ATOM 8454 N N . THR D 1 75 ? -69.308 31.472 82.369 1.00 42.72 75 THR D N 1
ATOM 8455 C CA . THR D 1 75 ? -70.489 30.847 81.787 1.00 42.23 75 THR D CA 1
ATOM 8456 C C . THR D 1 75 ? -70.553 30.862 80.259 1.00 41.83 75 THR D C 1
ATOM 8457 O O . THR D 1 75 ? -71.222 30.019 79.670 1.00 41.84 75 THR D O 1
ATOM 8461 N N . VAL D 1 76 ? -69.856 31.797 79.616 1.00 41.20 76 VAL D N 1
ATOM 8462 C CA . VAL D 1 76 ? -69.884 31.874 78.156 1.00 41.83 76 VAL D CA 1
ATOM 8463 C C . VAL D 1 76 ? -68.620 31.406 77.458 1.00 42.83 76 VAL D C 1
ATOM 8464 O O . VAL D 1 76 ? -68.661 30.512 76.620 1.00 43.56 76 VAL D O 1
ATOM 8468 N N . LEU D 1 77 ? -67.497 32.026 77.800 1.00 44.06 77 LEU D N 1
ATOM 8469 C CA . LEU D 1 77 ? -66.227 31.703 77.169 1.00 43.67 77 LEU D CA 1
ATOM 8470 C C . LEU D 1 77 ? -65.634 30.372 77.584 1.00 44.01 77 LEU D C 1
ATOM 8471 O O . LEU D 1 77 ? -65.245 29.577 76.730 1.00 44.95 77 LEU D O 1
ATOM 8476 N N . ALA D 1 78 ? -65.568 30.133 78.893 1.00 44.41 78 ALA D N 1
ATOM 8477 C CA . ALA D 1 78 ? -64.990 28.901 79.435 1.00 42.16 78 ALA D CA 1
ATOM 8478 C C . ALA D 1 78 ? -65.519 27.653 78.752 1.00 42.31 78 ALA D C 1
ATOM 8479 O O . ALA D 1 78 ? -64.741 26.783 78.359 1.00 43.53 78 ALA D O 1
ATOM 8481 N N . PRO D 1 79 ? -66.850 27.545 78.601 1.00 41.37 79 PRO D N 1
ATOM 8482 C CA . PRO D 1 79 ? -67.457 26.377 77.954 1.00 40.65 79 PRO D CA 1
ATOM 8483 C C . PRO D 1 79 ? -66.901 26.161 76.562 1.00 40.47 79 PRO D C 1
ATOM 8484 O O . PRO D 1 79 ? -66.731 25.028 76.120 1.00 44.11 79 PRO D O 1
ATOM 8488 N N . LEU D 1 80 ? -66.616 27.256 75.875 1.00 38.28 80 LEU D N 1
ATOM 8489 C CA . LEU D 1 80 ? -66.071 27.183 74.535 1.00 39.26 80 LEU D CA 1
ATOM 8490 C C . LEU D 1 80 ? -64.612 26.730 74.556 1.00 40.58 80 LEU D C 1
ATOM 8491 O O . LEU D 1 80 ? -64.180 25.964 73.694 1.00 43.81 80 LEU D O 1
ATOM 8496 N N . LEU D 1 81 ? -63.870 27.205 75.552 1.00 41.21 81 LEU D N 1
ATOM 8497 C CA . LEU D 1 81 ? -62.451 26.906 75.713 1.00 40.83 81 LEU D CA 1
ATOM 8498 C C . LEU D 1 81 ? -62.137 25.463 76.109 1.00 40.47 81 LEU D C 1
ATOM 8499 O O . LEU D 1 81 ? -61.149 24.885 75.662 1.00 40.00 81 LEU D O 1
ATOM 8504 N N . THR D 1 82 ? -62.991 24.882 76.937 1.00 41.22 82 THR D N 1
ATOM 8505 C CA . THR D 1 82 ? -62.788 23.521 77.412 1.00 42.13 82 THR D CA 1
ATOM 8506 C C . THR D 1 82 ? -63.474 22.445 76.574 1.00 43.80 82 THR D C 1
ATOM 8507 O O . THR D 1 82 ? -63.528 21.288 76.966 1.00 44.11 82 THR D O 1
ATOM 8511 N N . ALA D 1 83 ? -63.985 22.822 75.412 1.00 46.78 83 ALA D N 1
ATOM 8512 C CA . ALA D 1 83 ? -64.676 21.865 74.558 1.00 48.51 83 ALA D CA 1
ATOM 8513 C C . ALA D 1 83 ? -63.763 21.225 73.515 1.00 49.10 83 ALA D C 1
ATOM 8514 O O . ALA D 1 83 ? -64.130 20.230 72.888 1.00 50.56 83 ALA D O 1
ATOM 8516 N N . ARG D 1 84 ? -62.575 21.791 73.340 1.00 47.44 84 ARG D N 1
ATOM 8517 C CA . ARG D 1 84 ? -61.633 21.289 72.348 1.00 47.02 84 ARG D CA 1
ATOM 8518 C C . ARG D 1 84 ? -60.196 21.669 72.708 1.00 47.08 84 ARG D C 1
ATOM 8519 O O . ARG D 1 84 ? -59.864 21.900 73.875 1.00 48.65 84 ARG D O 1
ATOM 8527 N N . ALA D 1 85 ? -59.351 21.720 71.686 1.00 45.69 85 ALA D N 1
ATOM 8528 C CA . ALA D 1 85 ? -57.956 22.102 71.840 1.00 44.91 85 ALA D CA 1
ATOM 8529 C C . ALA D 1 85 ? -57.719 23.241 70.848 1.00 43.66 85 ALA D C 1
ATOM 8530 O O . ALA D 1 85 ? -58.562 23.507 69.988 1.00 44.47 85 ALA D O 1
ATOM 8532 N N . PHE D 1 86 ? -56.588 23.923 70.979 1.00 42.86 86 PHE D N 1
ATOM 8533 C CA . PHE D 1 86 ? -56.257 25.023 70.087 1.00 41.21 86 PHE D CA 1
ATOM 8534 C C . PHE D 1 86 ? -54.780 24.972 69.767 1.00 42.47 86 PHE D C 1
ATOM 8535 O O . PHE D 1 86 ? -53.955 24.772 70.653 1.00 43.61 86 PHE D O 1
ATOM 8543 N N . ALA D 1 87 ? -54.445 25.151 68.497 1.00 43.32 87 ALA D N 1
ATOM 8544 C CA . ALA D 1 87 ? -53.055 25.126 68.064 1.00 43.66 87 ALA D CA 1
ATOM 8545 C C . ALA D 1 87 ? -52.212 26.153 68.831 1.00 45.01 87 ALA D C 1
ATOM 8546 O O . ALA D 1 87 ? -51.017 25.957 69.053 1.00 46.91 87 ALA D O 1
ATOM 8548 N N . ASP D 1 88 ? -52.844 27.248 69.236 1.00 44.59 88 ASP D N 1
ATOM 8549 C CA . ASP D 1 88 ? -52.146 28.303 69.948 1.00 43.05 88 ASP D CA 1
ATOM 8550 C C . ASP D 1 88 ? -53.126 29.395 70.353 1.00 41.31 88 ASP D C 1
ATOM 8551 O O . ASP D 1 88 ? -54.274 29.409 69.923 1.00 40.99 88 ASP D O 1
ATOM 8556 N N . PRO D 1 89 ? -52.674 30.341 71.180 1.00 40.68 89 PRO D N 1
ATOM 8557 C CA . PRO D 1 89 ? -53.561 31.422 71.614 1.00 40.04 89 PRO D CA 1
ATOM 8558 C C . PRO D 1 89 ? -54.342 32.130 70.494 1.00 40.65 89 PRO D C 1
ATOM 8559 O O . PRO D 1 89 ? -55.550 32.339 70.609 1.00 40.85 89 PRO D O 1
ATOM 8563 N N . ALA D 1 90 ? -53.666 32.492 69.411 1.00 39.89 90 ALA D N 1
ATOM 8564 C CA . ALA D 1 90 ? -54.335 33.188 68.317 1.00 40.06 90 ALA D CA 1
ATOM 8565 C C . ALA D 1 90 ? -55.553 32.435 67.775 1.00 41.54 90 ALA D C 1
ATOM 8566 O O . ALA D 1 90 ? -56.581 33.042 67.479 1.00 43.28 90 ALA D O 1
ATOM 8568 N N . GLN D 1 91 ? -55.446 31.119 67.642 1.00 40.91 91 GLN D N 1
ATOM 8569 C CA . GLN D 1 91 ? -56.563 30.328 67.150 1.00 40.13 91 GLN D CA 1
ATOM 8570 C C . GLN D 1 91 ? -57.722 30.340 68.149 1.00 39.65 91 GLN D C 1
ATOM 8571 O O . GLN D 1 91 ? -58.886 30.359 67.755 1.00 41.23 91 GLN D O 1
ATOM 8577 N N . ALA D 1 92 ? -57.412 30.318 69.439 1.00 36.73 92 ALA D N 1
ATOM 8578 C CA . ALA D 1 92 ? -58.462 30.333 70.449 1.00 35.60 92 ALA D CA 1
ATOM 8579 C C . ALA D 1 92 ? -59.173 31.689 70.439 1.00 34.48 92 ALA D C 1
ATOM 8580 O O . ALA D 1 92 ? -60.383 31.772 70.683 1.00 33.54 92 ALA D O 1
ATOM 8582 N N . PHE D 1 93 ? -58.413 32.746 70.144 1.00 32.22 93 PHE D N 1
ATOM 8583 C CA . PHE D 1 93 ? -58.947 34.107 70.099 1.00 32.31 93 PHE D CA 1
ATOM 8584 C C . PHE D 1 93 ? -59.974 34.225 68.982 1.00 33.87 93 PHE D C 1
ATOM 8585 O O . PHE D 1 93 ? -61.094 34.690 69.193 1.00 35.63 93 PHE D O 1
ATOM 8593 N N . ALA D 1 94 ? -59.578 33.793 67.793 1.00 33.42 94 ALA D N 1
ATOM 8594 C CA . ALA D 1 94 ? -60.438 33.839 66.628 1.00 33.32 94 ALA D CA 1
ATOM 8595 C C . ALA D 1 94 ? -61.680 33.016 66.864 1.00 35.57 94 ALA D C 1
ATOM 8596 O O . ALA D 1 94 ? -62.775 33.395 66.465 1.00 38.63 94 ALA D O 1
ATOM 8598 N N . HIS D 1 95 ? -61.506 31.878 67.518 1.00 37.37 95 HIS D N 1
ATOM 8599 C CA . HIS D 1 95 ? -62.622 30.987 67.778 1.00 38.04 95 HIS D CA 1
ATOM 8600 C C . HIS D 1 95 ? -63.612 31.619 68.741 1.00 39.86 95 HIS D C 1
ATOM 8601 O O . HIS D 1 95 ? -64.827 31.536 68.533 1.00 40.96 95 HIS D O 1
ATOM 8608 N N . LEU D 1 96 ? -63.100 32.245 69.796 1.00 39.55 96 LEU D N 1
ATOM 8609 C CA . LEU D 1 96 ? -63.983 32.885 70.758 1.00 39.80 96 LEU D CA 1
ATOM 8610 C C . LEU D 1 96 ? -64.653 34.102 70.115 1.00 40.20 96 LEU D C 1
ATOM 8611 O O . LEU D 1 96 ? -65.811 34.394 70.400 1.00 41.44 96 LEU D O 1
ATOM 8616 N N . GLU D 1 97 ? -63.942 34.807 69.240 1.00 39.44 97 GLU D N 1
ATOM 8617 C CA . GLU D 1 97 ? -64.537 35.974 68.604 1.00 40.95 97 GLU D CA 1
ATOM 8618 C C . GLU D 1 97 ? -65.686 35.566 67.690 1.00 42.26 97 GLU D C 1
ATOM 8619 O O . GLU D 1 97 ? -66.764 36.165 67.709 1.00 43.49 97 GLU D O 1
ATOM 8625 N N . ALA D 1 98 ? -65.448 34.529 66.898 1.00 41.56 98 ALA D N 1
ATOM 8626 C CA . ALA D 1 98 ? -66.443 34.021 65.964 1.00 39.09 98 ALA D CA 1
ATOM 8627 C C . ALA D 1 98 ? -67.659 33.418 66.671 1.00 38.56 98 ALA D C 1
ATOM 8628 O O . ALA D 1 98 ? -68.783 33.602 66.235 1.00 41.41 98 ALA D O 1
ATOM 8630 N N . ARG D 1 99 ? -67.430 32.715 67.769 1.00 38.97 99 ARG D N 1
ATOM 8631 C CA . ARG D 1 99 ? -68.508 32.073 68.507 1.00 39.76 99 ARG D CA 1
ATOM 8632 C C . ARG D 1 99 ? -69.342 33.004 69.380 1.00 37.97 99 ARG D C 1
ATOM 8633 O O . ARG D 1 99 ? -70.296 32.570 70.011 1.00 37.65 99 ARG D O 1
ATOM 8641 N N . THR D 1 100 ? -68.994 34.279 69.437 1.00 37.75 100 THR D N 1
ATOM 8642 C CA . THR D 1 100 ? -69.779 35.189 70.260 1.00 36.62 100 THR D CA 1
ATOM 8643 C C . THR D 1 100 ? -70.189 36.410 69.451 1.00 36.64 100 THR D C 1
ATOM 8644 O O . THR D 1 100 ? -70.790 37.345 69.980 1.00 36.74 100 THR D O 1
ATOM 8648 N N . ALA D 1 101 ? -69.871 36.387 68.160 1.00 35.58 101 ALA D N 1
ATOM 8649 C CA . ALA D 1 101 ? -70.217 37.491 67.273 1.00 35.29 101 ALA D CA 1
ATOM 8650 C C . ALA D 1 101 ? -71.707 37.814 67.383 1.00 36.21 101 ALA D C 1
ATOM 8651 O O . ALA D 1 101 ? -72.079 38.929 67.761 1.00 38.11 101 ALA D O 1
ATOM 8653 N N . VAL D 1 102 ? -72.558 36.842 67.064 1.00 36.76 102 VAL D N 1
ATOM 8654 C CA . VAL D 1 102 ? -74.000 37.045 67.148 1.00 36.93 102 VAL D CA 1
ATOM 8655 C C . VAL D 1 102 ? -74.430 37.419 68.575 1.00 37.44 102 VAL D C 1
ATOM 8656 O O . VAL D 1 102 ? -75.191 38.373 68.771 1.00 39.42 102 VAL D O 1
ATOM 8660 N N . LEU D 1 103 ? -73.953 36.684 69.573 1.00 35.11 103 LEU D N 1
ATOM 8661 C CA . LEU D 1 103 ? -74.321 37.007 70.949 1.00 34.77 103 LEU D CA 1
ATOM 8662 C C . LEU D 1 103 ? -74.061 38.490 71.220 1.00 35.72 103 LEU D C 1
ATOM 8663 O O . LEU D 1 103 ? -74.852 39.165 71.885 1.00 37.51 103 LEU D O 1
ATOM 8668 N N . ALA D 1 104 ? -72.950 38.991 70.690 1.00 34.45 104 ALA D N 1
ATOM 8669 C CA . ALA D 1 104 ? -72.570 40.389 70.866 1.00 33.83 104 ALA D CA 1
ATOM 8670 C C . ALA D 1 104 ? -73.625 41.326 70.288 1.00 33.78 104 ALA D C 1
ATOM 8671 O O . ALA D 1 104 ? -73.859 42.412 70.824 1.00 32.81 104 ALA D O 1
ATOM 8673 N N . ILE D 1 105 ? -74.252 40.902 69.190 1.00 35.05 105 ILE D N 1
ATOM 8674 C CA . ILE D 1 105 ? -75.290 41.691 68.525 1.00 35.06 105 ILE D CA 1
ATOM 8675 C C . ILE D 1 105 ? -76.631 41.604 69.269 1.00 37.00 105 ILE D C 1
ATOM 8676 O O . ILE D 1 105 ? -77.363 42.584 69.350 1.00 39.20 105 ILE D O 1
ATOM 8681 N N . GLN D 1 106 ? -76.943 40.429 69.804 1.00 36.69 106 GLN D N 1
ATOM 8682 C CA . GLN D 1 106 ? -78.187 40.211 70.533 1.00 38.56 106 GLN D CA 1
ATOM 8683 C C . GLN D 1 106 ? -78.245 40.997 71.830 1.00 37.46 106 GLN D C 1
ATOM 8684 O O . GLN D 1 106 ? -79.269 41.575 72.186 1.00 36.13 106 GLN D O 1
ATOM 8690 N N . THR D 1 107 ? -77.127 40.987 72.540 1.00 38.79 107 THR D N 1
ATOM 8691 C CA . THR D 1 107 ? -77.023 41.622 73.849 1.00 38.61 107 THR D CA 1
ATOM 8692 C C . THR D 1 107 ? -76.473 43.029 73.837 1.00 38.15 107 THR D C 1
ATOM 8693 O O . THR D 1 107 ? -76.612 43.745 74.822 1.00 39.82 107 THR D O 1
ATOM 8697 N N . GLY D 1 108 ? -75.828 43.414 72.739 1.00 37.61 108 GLY D N 1
ATOM 8698 C CA . GLY D 1 108 ? -75.255 44.747 72.647 1.00 36.54 108 GLY D CA 1
ATOM 8699 C C . GLY D 1 108 ? -74.072 44.901 73.582 1.00 36.33 108 GLY D C 1
ATOM 8700 O O . GLY D 1 108 ? -73.773 45.990 74.057 1.00 35.82 108 GLY D O 1
ATOM 8701 N N . GLU D 1 109 ? -73.378 43.799 73.838 1.00 38.07 109 GLU D N 1
ATOM 8702 C CA . GLU D 1 109 ? -72.242 43.831 74.742 1.00 38.33 109 GLU D CA 1
ATOM 8703 C C . GLU D 1 109 ? -70.891 43.633 74.077 1.00 36.14 109 GLU D C 1
ATOM 8704 O O . GLU D 1 109 ? -70.074 42.840 74.541 1.00 35.12 109 GLU D O 1
ATOM 8710 N N . PRO D 1 110 ? -70.631 44.355 72.976 1.00 34.44 110 PRO D N 1
ATOM 8711 C CA . PRO D 1 110 ? -69.322 44.173 72.341 1.00 34.81 110 PRO D CA 1
ATOM 8712 C C . PRO D 1 110 ? -68.172 44.345 73.349 1.00 34.29 110 PRO D C 1
ATOM 8713 O O . PRO D 1 110 ? -67.231 43.548 73.369 1.00 36.05 110 PRO D O 1
ATOM 8717 N N . GLY D 1 111 ? -68.265 45.364 74.200 1.00 32.64 111 GLY D N 1
ATOM 8718 C CA . GLY D 1 111 ? -67.220 45.607 75.182 1.00 30.82 111 GLY D CA 1
ATOM 8719 C C . GLY D 1 111 ? -66.968 44.466 76.158 1.00 30.70 111 GLY D C 1
ATOM 8720 O O . GLY D 1 111 ? -65.885 43.887 76.167 1.00 29.41 111 GLY D O 1
ATOM 8721 N N . PRO D 1 112 ? -67.945 44.133 77.014 1.00 30.60 112 PRO D N 1
ATOM 8722 C CA . PRO D 1 112 ? -67.804 43.051 77.987 1.00 30.87 112 PRO D CA 1
ATOM 8723 C C . PRO D 1 112 ? -67.249 41.763 77.362 1.00 33.18 112 PRO D C 1
ATOM 8724 O O . PRO D 1 112 ? -66.415 41.085 77.956 1.00 35.45 112 PRO D O 1
ATOM 8728 N N . LEU D 1 113 ? -67.719 41.415 76.170 1.00 33.42 113 LEU D N 1
ATOM 8729 C CA . LEU D 1 113 ? -67.239 40.212 75.524 1.00 33.19 113 LEU D CA 1
ATOM 8730 C C . LEU D 1 113 ? -65.794 40.398 75.093 1.00 32.45 113 LEU D C 1
ATOM 8731 O O . LEU D 1 113 ? -64.958 39.532 75.336 1.00 33.24 113 LEU D O 1
ATOM 8736 N N . ALA D 1 114 ? -65.493 41.534 74.472 1.00 32.16 114 ALA D N 1
ATOM 8737 C CA . ALA D 1 114 ? -64.127 41.815 74.024 1.00 31.99 114 ALA D CA 1
ATOM 8738 C C . ALA D 1 114 ? -63.157 41.791 75.221 1.00 33.89 114 ALA D C 1
ATOM 8739 O O . ALA D 1 114 ? -62.093 41.157 75.175 1.00 34.95 114 ALA D O 1
ATOM 8741 N N . GLN D 1 115 ? -63.544 42.476 76.290 1.00 33.40 115 GLN D N 1
ATOM 8742 C CA . GLN D 1 115 ? -62.747 42.549 77.498 1.00 35.17 115 GLN D CA 1
ATOM 8743 C C . GLN D 1 115 ? -62.530 41.171 78.142 1.00 36.16 115 GLN D C 1
ATOM 8744 O O . GLN D 1 115 ? -61.442 40.868 78.648 1.00 36.70 115 GLN D O 1
ATOM 8750 N N . ALA D 1 116 ? -63.561 40.333 78.134 1.00 35.30 116 ALA D N 1
ATOM 8751 C CA . ALA D 1 116 ? -63.425 39.000 78.707 1.00 33.54 116 ALA D CA 1
ATOM 8752 C C . ALA D 1 116 ? -62.516 38.167 77.789 1.00 33.70 116 ALA D C 1
ATOM 8753 O O . ALA D 1 116 ? -61.668 37.404 78.262 1.00 34.76 116 ALA D O 1
ATOM 8755 N N . ILE D 1 117 ? -62.676 38.320 76.476 1.00 31.76 117 ILE D N 1
ATOM 8756 C CA . ILE D 1 117 ? -61.841 37.578 75.544 1.00 30.32 117 ILE D CA 1
ATOM 8757 C C . ILE D 1 117 ? -60.385 38.054 75.614 1.00 30.55 117 ILE D C 1
ATOM 8758 O O . ILE D 1 117 ? -59.463 37.253 75.570 1.00 31.83 117 ILE D O 1
ATOM 8763 N N . ALA D 1 118 ? -60.177 39.357 75.744 1.00 31.57 118 ALA D N 1
ATOM 8764 C CA . ALA D 1 118 ? -58.819 39.895 75.829 1.00 30.79 118 ALA D CA 1
ATOM 8765 C C . ALA D 1 118 ? -58.113 39.281 77.030 1.00 31.17 118 ALA D C 1
ATOM 8766 O O . ALA D 1 118 ? -56.994 38.794 76.923 1.00 30.57 118 ALA D O 1
ATOM 8768 N N . GLY D 1 119 ? -58.781 39.314 78.178 1.00 32.89 119 GLY D N 1
ATOM 8769 C CA . GLY D 1 119 ? -58.206 38.766 79.388 1.00 33.01 119 GLY D CA 1
ATOM 8770 C C . GLY D 1 119 ? -57.831 37.314 79.201 1.00 33.88 119 GLY D C 1
ATOM 8771 O O . GLY D 1 119 ? -56.751 36.901 79.609 1.00 35.62 119 GLY D O 1
ATOM 8772 N N . LEU D 1 120 ? -58.714 36.539 78.580 1.00 34.22 120 LEU D N 1
ATOM 8773 C CA . LEU D 1 120 ? -58.439 35.130 78.354 1.00 35.93 120 LEU D CA 1
ATOM 8774 C C . LEU D 1 120 ? -57.269 34.906 77.405 1.00 37.39 120 LEU D C 1
ATOM 8775 O O . LEU D 1 120 ? -56.555 33.910 77.525 1.00 37.22 120 LEU D O 1
ATOM 8780 N N . ASP D 1 121 ? -57.066 35.826 76.466 1.00 37.40 121 ASP D N 1
ATOM 8781 C CA . ASP D 1 121 ? -55.962 35.682 75.529 1.00 38.78 121 ASP D CA 1
ATOM 8782 C C . ASP D 1 121 ? -54.613 35.910 76.220 1.00 39.06 121 ASP D C 1
ATOM 8783 O O . ASP D 1 121 ? -53.626 35.251 75.896 1.00 37.91 121 ASP D O 1
ATOM 8788 N N . ILE D 1 122 ? -54.574 36.850 77.164 1.00 38.43 122 ILE D N 1
ATOM 8789 C CA . ILE D 1 122 ? -53.352 37.134 77.901 1.00 37.77 122 ILE D CA 1
ATOM 8790 C C . ILE D 1 122 ? -52.998 35.881 78.720 1.00 38.18 122 ILE D C 1
ATOM 8791 O O . ILE D 1 122 ? -51.834 35.485 78.806 1.00 38.34 122 ILE D O 1
ATOM 8796 N N . ALA D 1 123 ? -54.013 35.256 79.305 1.00 36.69 123 ALA D N 1
ATOM 8797 C CA . ALA D 1 123 ? -53.814 34.058 80.103 1.00 37.41 123 ALA D CA 1
ATOM 8798 C C . ALA D 1 123 ? -53.258 32.897 79.263 1.00 38.65 123 ALA D C 1
ATOM 8799 O O . ALA D 1 123 ? -52.318 32.205 79.681 1.00 40.85 123 ALA D O 1
ATOM 8801 N N . LEU D 1 124 ? -53.830 32.688 78.082 1.00 36.53 124 LEU D N 1
ATOM 8802 C CA . LEU D 1 124 ? -53.387 31.616 77.208 1.00 35.44 124 LEU D CA 1
ATOM 8803 C C . LEU D 1 124 ? -51.975 31.849 76.684 1.00 35.95 124 LEU D C 1
ATOM 8804 O O . LEU D 1 124 ? -51.205 30.898 76.515 1.00 36.26 124 LEU D O 1
ATOM 8809 N N . CYS D 1 125 ? -51.630 33.107 76.421 1.00 35.96 125 CYS D N 1
ATOM 8810 C CA . CYS D 1 125 ? -50.292 33.425 75.931 1.00 35.64 125 CYS D CA 1
ATOM 8811 C C . CYS D 1 125 ? -49.320 33.231 77.082 1.00 36.08 125 CYS D C 1
ATOM 8812 O O . CYS D 1 125 ? -48.192 32.778 76.890 1.00 35.18 125 CYS D O 1
ATOM 8815 N N . ASP D 1 126 ? -49.771 33.574 78.283 1.00 37.41 126 ASP D N 1
ATOM 8816 C CA . ASP D 1 126 ? -48.947 33.410 79.463 1.00 38.71 126 ASP D CA 1
ATOM 8817 C C . ASP D 1 126 ? -48.716 31.912 79.633 1.00 39.32 126 ASP D C 1
ATOM 8818 O O . ASP D 1 126 ? -47.594 31.481 79.910 1.00 38.96 126 ASP D O 1
ATOM 8823 N N . LEU D 1 127 ? -49.784 31.131 79.446 1.00 38.64 127 LEU D N 1
ATOM 8824 C CA . LEU D 1 127 ? -49.735 29.668 79.563 1.00 37.35 127 LEU D CA 1
ATOM 8825 C C . LEU D 1 127 ? -48.755 29.124 78.538 1.00 37.22 127 LEU D C 1
ATOM 8826 O O . LEU D 1 127 ? -47.871 28.335 78.867 1.00 38.38 127 LEU D O 1
ATOM 8831 N N . ALA D 1 128 ? -48.912 29.550 77.293 1.00 36.17 128 ALA D N 1
ATOM 8832 C CA . ALA D 1 128 ? -48.036 29.079 76.236 1.00 36.67 128 ALA D CA 1
ATOM 8833 C C . ALA D 1 128 ? -46.579 29.429 76.509 1.00 36.82 128 ALA D C 1
ATOM 8834 O O . ALA D 1 128 ? -45.718 28.558 76.448 1.00 37.61 128 ALA D O 1
ATOM 8836 N N . ALA D 1 129 ? -46.313 30.701 76.813 1.00 36.44 129 ALA D N 1
ATOM 8837 C CA . ALA D 1 129 ? -44.958 31.172 77.085 1.00 34.88 129 ALA D CA 1
ATOM 8838 C C . ALA D 1 129 ? -44.351 30.488 78.297 1.00 36.15 129 ALA D C 1
ATOM 8839 O O . ALA D 1 129 ? -43.183 30.104 78.270 1.00 36.04 129 ALA D O 1
ATOM 8841 N N . ARG D 1 130 ? -45.131 30.350 79.367 1.00 37.99 130 ARG D N 1
ATOM 8842 C CA . ARG D 1 130 ? -44.632 29.696 80.577 1.00 39.68 130 ARG D CA 1
ATOM 8843 C C . ARG D 1 130 ? -44.242 28.272 80.249 1.00 40.88 130 ARG D C 1
ATOM 8844 O O . ARG D 1 130 ? -43.263 27.743 80.773 1.00 40.84 130 ARG D O 1
ATOM 8852 N N . ARG D 1 131 ? -45.010 27.666 79.354 1.00 42.01 131 ARG D N 1
ATOM 8853 C CA . ARG D 1 131 ? -44.761 26.301 78.945 1.00 42.80 131 ARG D CA 1
ATOM 8854 C C . ARG D 1 131 ? -43.562 26.203 78.011 1.00 41.80 131 ARG D C 1
ATOM 8855 O O . ARG D 1 131 ? -42.870 25.193 78.001 1.00 45.06 131 ARG D O 1
ATOM 8863 N N . ALA D 1 132 ? -43.310 27.243 77.227 1.00 40.33 132 ALA D N 1
ATOM 8864 C CA . ALA D 1 132 ? -42.170 27.239 76.314 1.00 38.87 132 ALA D CA 1
ATOM 8865 C C . ALA D 1 132 ? -40.917 27.661 77.071 1.00 39.90 132 ALA D C 1
ATOM 8866 O O . ALA D 1 132 ? -39.802 27.558 76.558 1.00 40.37 132 ALA D O 1
ATOM 8868 N N . GLY D 1 133 ? -41.110 28.143 78.295 1.00 40.12 133 GLY D N 1
ATOM 8869 C CA . GLY D 1 133 ? -39.988 28.555 79.117 1.00 40.40 133 GLY D CA 1
ATOM 8870 C C . GLY D 1 133 ? -39.396 29.892 78.731 1.00 41.67 133 GLY D C 1
ATOM 8871 O O . GLY D 1 133 ? -38.209 30.118 78.938 1.00 42.49 133 GLY D O 1
ATOM 8872 N N . GLN D 1 134 ? -40.223 30.782 78.190 1.00 41.50 134 GLN D N 1
ATOM 8873 C CA . GLN D 1 134 ? -39.766 32.100 77.780 1.00 40.64 134 GLN D CA 1
ATOM 8874 C C . GLN D 1 134 ? -40.564 33.259 78.339 1.00 40.17 134 GLN D C 1
ATOM 8875 O O . GLN D 1 134 ? -41.780 33.167 78.491 1.00 38.67 134 GLN D O 1
ATOM 8881 N N . PRO D 1 135 ? -39.882 34.372 78.665 1.00 39.13 135 PRO D N 1
ATOM 8882 C CA . PRO D 1 135 ? -40.621 35.523 79.186 1.00 38.07 135 PRO D CA 1
ATOM 8883 C C . PRO D 1 135 ? -41.545 35.934 78.028 1.00 37.66 135 PRO D C 1
ATOM 8884 O O . PRO D 1 135 ? -41.226 35.665 76.872 1.00 36.53 135 PRO D O 1
ATOM 8888 N N . LEU D 1 136 ? -42.675 36.576 78.309 1.00 37.60 136 LEU D N 1
ATOM 8889 C CA . LEU D 1 136 ? -43.585 36.935 77.225 1.00 37.62 136 LEU D CA 1
ATOM 8890 C C . LEU D 1 136 ? -42.962 37.811 76.140 1.00 37.60 136 LEU D C 1
ATOM 8891 O O . LEU D 1 136 ? -43.224 37.603 74.956 1.00 37.86 136 LEU D O 1
ATOM 8896 N N . TRP D 1 137 ? -42.122 38.770 76.517 1.00 36.11 137 TRP D N 1
ATOM 8897 C CA . TRP D 1 137 ? -41.524 39.632 75.503 1.00 36.52 137 TRP D CA 1
ATOM 8898 C C . TRP D 1 137 ? -40.706 38.871 74.457 1.00 36.08 137 TRP D C 1
ATOM 8899 O O . TRP D 1 137 ? -40.662 39.270 73.294 1.00 36.30 137 TRP D O 1
ATOM 8910 N N . ALA D 1 138 ? -40.060 37.780 74.859 1.00 35.91 138 ALA D N 1
ATOM 8911 C CA . ALA D 1 138 ? -39.273 36.984 73.918 1.00 35.78 138 ALA D CA 1
ATOM 8912 C C . ALA D 1 138 ? -40.216 36.106 73.078 1.00 35.95 138 ALA D C 1
ATOM 8913 O O . ALA D 1 138 ? -40.077 36.006 71.856 1.00 35.19 138 ALA D O 1
ATOM 8915 N N . TRP D 1 139 ? -41.172 35.474 73.750 1.00 35.56 139 TRP D N 1
ATOM 8916 C CA . TRP D 1 139 ? -42.163 34.626 73.101 1.00 36.87 139 TRP D CA 1
ATOM 8917 C C . TRP D 1 139 ? -42.879 35.413 71.991 1.00 38.59 139 TRP D C 1
ATOM 8918 O O . TRP D 1 139 ? -43.299 34.843 70.980 1.00 38.75 139 TRP D O 1
ATOM 8929 N N . LEU D 1 140 ? -43.014 36.723 72.202 1.00 38.60 140 LEU D N 1
ATOM 8930 C CA . LEU D 1 140 ? -43.670 37.616 71.253 1.00 38.41 140 LEU D CA 1
ATOM 8931 C C . LEU D 1 140 ? -42.717 38.068 70.150 1.00 38.73 140 LEU D C 1
ATOM 8932 O O . LEU D 1 140 ? -43.116 38.789 69.236 1.00 39.88 140 LEU D O 1
ATOM 8937 N N . GLY D 1 141 ? -41.457 37.655 70.236 1.00 38.09 141 GLY D N 1
ATOM 8938 C CA . GLY D 1 141 ? -40.500 38.038 69.214 1.00 37.92 141 GLY D CA 1
ATOM 8939 C C . GLY D 1 141 ? -39.602 39.198 69.587 1.00 38.90 141 GLY D C 1
ATOM 8940 O O . GLY D 1 141 ? -38.814 39.657 68.764 1.00 39.50 141 GLY D O 1
ATOM 8941 N N . GLY D 1 142 ? -39.721 39.685 70.817 1.00 39.40 142 GLY D N 1
ATOM 8942 C CA . GLY D 1 142 ? -38.883 40.787 71.250 1.00 41.05 142 GLY D CA 1
ATOM 8943 C C . GLY D 1 142 ? -37.427 40.369 71.409 1.00 42.30 142 GLY D C 1
ATOM 8944 O O . GLY D 1 142 ? -37.107 39.177 71.426 1.00 42.31 142 GLY D O 1
ATOM 8945 N N . SER D 1 143 ? -36.540 41.353 71.525 1.00 43.49 143 SER D N 1
ATOM 8946 C CA . SER D 1 143 ? -35.117 41.088 71.687 1.00 43.79 143 SER D CA 1
ATOM 8947 C C . SER D 1 143 ? -34.514 41.804 72.903 1.00 44.49 143 SER D C 1
ATOM 8948 O O . SER D 1 143 ? -33.347 41.601 73.233 1.00 44.98 143 SER D O 1
ATOM 8951 N N . GLY D 1 144 ? -35.318 42.636 73.561 1.00 44.89 144 GLY D N 1
ATOM 8952 C CA . GLY D 1 144 ? -34.875 43.357 74.743 1.00 44.31 144 GLY D CA 1
ATOM 8953 C C . GLY D 1 144 ? -35.951 43.286 75.809 1.00 45.12 144 GLY D C 1
ATOM 8954 O O . GLY D 1 144 ? -37.088 42.924 75.511 1.00 45.49 144 GLY D O 1
ATOM 8955 N N . ASP D 1 145 ? -35.620 43.635 77.048 1.00 45.69 145 ASP D N 1
ATOM 8956 C CA . ASP D 1 145 ? -36.610 43.574 78.124 1.00 46.50 145 ASP D CA 1
ATOM 8957 C C . ASP D 1 145 ? -36.684 44.858 78.947 1.00 46.39 145 ASP D C 1
ATOM 8958 O O . ASP D 1 145 ? -37.304 44.880 80.013 1.00 45.72 145 ASP D O 1
ATOM 8963 N N . ARG D 1 146 ? -36.054 45.919 78.454 1.00 45.90 146 ARG D N 1
ATOM 8964 C CA . ARG D 1 146 ? -36.037 47.192 79.166 1.00 48.08 146 ARG D CA 1
ATOM 8965 C C . ARG D 1 146 ? -36.866 48.255 78.447 1.00 46.82 146 ARG D C 1
ATOM 8966 O O . ARG D 1 146 ? -36.635 48.536 77.272 1.00 47.37 146 ARG D O 1
ATOM 8974 N N . ILE D 1 147 ? -37.829 48.848 79.148 1.00 43.43 147 ILE D N 1
ATOM 8975 C CA . ILE D 1 147 ? -38.669 49.868 78.531 1.00 42.79 147 ILE D CA 1
ATOM 8976 C C . ILE D 1 147 ? -38.915 51.081 79.418 1.00 41.88 147 ILE D C 1
ATOM 8977 O O . ILE D 1 147 ? -38.882 50.987 80.645 1.00 41.63 147 ILE D O 1
ATOM 8982 N N . GLY D 1 148 ? -39.183 52.215 78.779 1.00 41.22 148 GLY D N 1
ATOM 8983 C CA . GLY D 1 148 ? -39.454 53.433 79.515 1.00 41.15 148 GLY D CA 1
ATOM 8984 C C . GLY D 1 148 ? -40.913 53.487 79.923 1.00 42.36 148 GLY D C 1
ATOM 8985 O O . GLY D 1 148 ? -41.747 52.782 79.361 1.00 42.83 148 GLY D O 1
ATOM 8986 N N . VAL D 1 149 ? -41.235 54.329 80.896 1.00 43.08 149 VAL D N 1
ATOM 8987 C CA . VAL D 1 149 ? -42.612 54.434 81.360 1.00 44.43 149 VAL D CA 1
ATOM 8988 C C . VAL D 1 149 ? -42.994 55.886 81.608 1.00 45.46 149 VAL D C 1
ATOM 8989 O O . VAL D 1 149 ? -42.229 56.793 81.299 1.00 47.70 149 VAL D O 1
ATOM 8993 N N . TYR D 1 150 ? -44.194 56.101 82.134 1.00 46.54 150 TYR D N 1
ATOM 8994 C CA . TYR D 1 150 ? -44.655 57.441 82.479 1.00 47.95 150 TYR D CA 1
ATOM 8995 C C . TYR D 1 150 ? -45.759 57.354 83.525 1.00 48.93 150 TYR D C 1
ATOM 8996 O O . TYR D 1 150 ? -46.504 56.369 83.576 1.00 49.71 150 TYR D O 1
ATOM 9005 N N . ALA D 1 151 ? -45.823 58.363 84.393 1.00 49.57 151 ALA D N 1
ATOM 9006 C CA . ALA D 1 151 ? -46.842 58.419 85.430 1.00 49.56 151 ALA D CA 1
ATOM 9007 C C . ALA D 1 151 ? -48.113 58.900 84.730 1.00 51.01 151 ALA D C 1
ATOM 9008 O O . ALA D 1 151 ? -48.182 60.028 84.231 1.00 51.71 151 ALA D O 1
ATOM 9010 N N . SER D 1 152 ? -49.112 58.028 84.691 1.00 52.23 152 SER D N 1
ATOM 9011 C CA . SER D 1 152 ? -50.362 58.318 84.012 1.00 53.95 152 SER D CA 1
ATOM 9012 C C . SER D 1 152 ? -51.497 58.648 84.963 1.00 55.25 152 SER D C 1
ATOM 9013 O O . SER D 1 152 ? -51.545 58.148 86.090 1.00 55.50 152 SER D O 1
ATOM 9016 N N . GLY D 1 153 ? -52.396 59.513 84.497 1.00 56.52 153 GLY D N 1
ATOM 9017 C CA . GLY D 1 153 ? -53.558 59.895 85.281 1.00 58.31 153 GLY D CA 1
ATOM 9018 C C . GLY D 1 153 ? -53.392 60.861 86.439 1.00 58.90 153 GLY D C 1
ATOM 9019 O O . GLY D 1 153 ? -54.170 60.813 87.390 1.00 58.53 153 GLY D O 1
ATOM 9020 N N . ILE D 1 154 ? -52.399 61.740 86.373 1.00 59.98 154 ILE D N 1
ATOM 9021 C CA . ILE D 1 154 ? -52.187 62.712 87.441 1.00 62.31 154 ILE D CA 1
ATOM 9022 C C . ILE D 1 154 ? -53.420 63.621 87.590 1.00 64.71 154 ILE D C 1
ATOM 9023 O O . ILE D 1 154 ? -53.901 64.195 86.605 1.00 64.00 154 ILE D O 1
ATOM 9028 N N . ASN D 1 155 ? -53.927 63.744 88.820 1.00 66.80 155 ASN D N 1
ATOM 9029 C CA . ASN D 1 155 ? -55.111 64.563 89.081 1.00 68.99 155 ASN D CA 1
ATOM 9030 C C . ASN D 1 155 ? -54.879 66.067 89.097 1.00 70.05 155 ASN D C 1
ATOM 9031 O O . ASN D 1 155 ? -53.856 66.550 89.595 1.00 69.87 155 ASN D O 1
ATOM 9036 N N . PRO D 1 156 ? -55.857 66.824 88.559 1.00 70.94 156 PRO D N 1
ATOM 9037 C CA . PRO D 1 156 ? -55.916 68.286 88.421 1.00 71.66 156 PRO D CA 1
ATOM 9038 C C . PRO D 1 156 ? -55.820 69.136 89.681 1.00 72.87 156 PRO D C 1
ATOM 9039 O O . PRO D 1 156 ? -55.545 70.331 89.578 1.00 72.61 156 PRO D O 1
ATOM 9043 N N . GLU D 1 157 ? -56.060 68.546 90.854 1.00 74.57 157 GLU D N 1
ATOM 9044 C CA . GLU D 1 157 ? -55.964 69.299 92.110 1.00 76.84 157 GLU D CA 1
ATOM 9045 C C . GLU D 1 157 ? -54.644 70.060 92.108 1.00 77.93 157 GLU D C 1
ATOM 9046 O O . GLU D 1 157 ? -54.608 71.265 91.837 1.00 79.46 157 GLU D O 1
ATOM 9052 N N . ASN D 1 158 ? -53.562 69.354 92.421 1.00 77.19 158 ASN D N 1
ATOM 9053 C CA . ASN D 1 158 ? -52.242 69.958 92.404 1.00 76.91 158 ASN D CA 1
ATOM 9054 C C . ASN D 1 158 ? -51.241 68.942 91.894 1.00 77.00 158 ASN D C 1
ATOM 9055 O O . ASN D 1 158 ? -50.665 68.165 92.658 1.00 76.42 158 ASN D O 1
ATOM 9060 N N . PRO D 1 159 ? -51.038 68.933 90.569 1.00 77.26 159 PRO D N 1
ATOM 9061 C CA . PRO D 1 159 ? -50.130 68.053 89.827 1.00 76.43 159 PRO D CA 1
ATOM 9062 C C . PRO D 1 159 ? -48.678 68.117 90.292 1.00 75.05 159 PRO D C 1
ATOM 9063 O O . PRO D 1 159 ? -48.116 67.106 90.707 1.00 74.45 159 PRO D O 1
ATOM 9067 N N . GLU D 1 160 ? -48.075 69.301 90.221 1.00 74.19 160 GLU D N 1
ATOM 9068 C CA . GLU D 1 160 ? -46.676 69.461 90.619 1.00 74.23 160 GLU D CA 1
ATOM 9069 C C . GLU D 1 160 ? -46.322 68.678 91.885 1.00 72.88 160 GLU D C 1
ATOM 9070 O O . GLU D 1 160 ? -45.173 68.252 92.068 1.00 72.10 160 GLU D O 1
ATOM 9076 N N . ASP D 1 161 ? -47.314 68.477 92.747 1.00 71.37 161 ASP D N 1
ATOM 9077 C CA . ASP D 1 161 ? -47.105 67.739 93.983 1.00 70.83 161 ASP D CA 1
ATOM 9078 C C . ASP D 1 161 ? -46.922 66.253 93.700 1.00 69.86 161 ASP D C 1
ATOM 9079 O O . ASP D 1 161 ? -45.893 65.671 94.070 1.00 70.55 161 ASP D O 1
ATOM 9084 N N . VAL D 1 162 ? -47.913 65.642 93.047 1.00 67.32 162 VAL D N 1
ATOM 9085 C CA . VAL D 1 162 ? -47.842 64.216 92.709 1.00 64.19 162 VAL D CA 1
ATOM 9086 C C . VAL D 1 162 ? -46.705 63.956 91.713 1.00 62.41 162 VAL D C 1
ATOM 9087 O O . VAL D 1 162 ? -46.069 62.901 91.753 1.00 62.09 162 VAL D O 1
ATOM 9091 N N . VAL D 1 163 ? -46.439 64.924 90.836 1.00 60.09 163 VAL D N 1
ATOM 9092 C CA . VAL D 1 163 ? -45.352 64.790 89.872 1.00 58.10 163 VAL D CA 1
ATOM 9093 C C . VAL D 1 163 ? -44.044 64.591 90.641 1.00 59.44 163 VAL D C 1
ATOM 9094 O O . VAL D 1 163 ? -43.305 63.628 90.406 1.00 59.83 163 VAL D O 1
ATOM 9098 N N . ALA D 1 164 ? -43.769 65.499 91.573 1.00 59.33 164 ALA D N 1
ATOM 9099 C CA . ALA D 1 164 ? -42.552 65.411 92.367 1.00 59.44 164 ALA D CA 1
ATOM 9100 C C . ALA D 1 164 ? -42.416 64.048 93.050 1.00 59.13 164 ALA D C 1
ATOM 9101 O O . ALA D 1 164 ? -41.329 63.463 93.071 1.00 57.79 164 ALA D O 1
ATOM 9103 N N . ARG D 1 165 ? -43.510 63.540 93.610 1.00 59.02 165 ARG D N 1
ATOM 9104 C CA . ARG D 1 165 ? -43.453 62.241 94.276 1.00 61.79 165 ARG D CA 1
ATOM 9105 C C . ARG D 1 165 ? -43.012 61.159 93.289 1.00 61.36 165 ARG D C 1
ATOM 9106 O O . ARG D 1 165 ? -42.132 60.346 93.590 1.00 60.69 165 ARG D O 1
ATOM 9114 N N . LYS D 1 166 ? -43.632 61.156 92.112 1.00 59.57 166 LYS D N 1
ATOM 9115 C CA . LYS D 1 166 ? -43.314 60.180 91.085 1.00 57.34 166 LYS D CA 1
ATOM 9116 C C . LYS D 1 166 ? -41.903 60.373 90.561 1.00 56.55 166 LYS D C 1
ATOM 9117 O O . LYS D 1 166 ? -41.151 59.408 90.434 1.00 57.42 166 LYS D O 1
ATOM 9123 N N . ALA D 1 167 ? -41.537 61.610 90.253 1.00 56.15 167 ALA D N 1
ATOM 9124 C CA . ALA D 1 167 ? -40.188 61.875 89.761 1.00 57.61 167 ALA D CA 1
ATOM 9125 C C . ALA D 1 167 ? -39.204 61.324 90.786 1.00 58.61 167 ALA D C 1
ATOM 9126 O O . ALA D 1 167 ? -38.076 60.959 90.454 1.00 60.27 167 ALA D O 1
ATOM 9128 N N . ALA D 1 168 ? -39.643 61.264 92.039 1.00 58.91 168 ALA D N 1
ATOM 9129 C CA . ALA D 1 168 ? -38.810 60.751 93.112 1.00 58.40 168 ALA D CA 1
ATOM 9130 C C . ALA D 1 168 ? -38.755 59.236 93.007 1.00 58.55 168 ALA D C 1
ATOM 9131 O O . ALA D 1 168 ? -37.703 58.631 93.216 1.00 58.83 168 ALA D O 1
ATOM 9133 N N . GLU D 1 169 ? -39.896 58.630 92.686 1.00 58.94 169 GLU D N 1
ATOM 9134 C CA . GLU D 1 169 ? -39.995 57.177 92.540 1.00 58.31 169 GLU D CA 1
ATOM 9135 C C . GLU D 1 169 ? -39.169 56.696 91.351 1.00 56.64 169 GLU D C 1
ATOM 9136 O O . GLU D 1 169 ? -38.897 55.503 91.229 1.00 56.46 169 GLU D O 1
ATOM 9142 N N . GLY D 1 170 ? -38.779 57.627 90.477 1.00 54.50 170 GLY D N 1
ATOM 9143 C CA . GLY D 1 170 ? -37.985 57.271 89.313 1.00 52.65 170 GLY D CA 1
ATOM 9144 C C . GLY D 1 170 ? -38.610 57.615 87.965 1.00 53.24 170 GLY D C 1
ATOM 9145 O O . GLY D 1 170 ? -37.979 57.440 86.921 1.00 52.78 170 GLY D O 1
ATOM 9146 N N . TYR D 1 171 ? -39.847 58.099 87.968 1.00 52.59 171 TYR D N 1
ATOM 9147 C CA . TYR D 1 171 ? -40.510 58.458 86.726 1.00 52.04 171 TYR D CA 1
ATOM 9148 C C . TYR D 1 171 ? -39.864 59.689 86.096 1.00 52.87 171 TYR D C 1
ATOM 9149 O O . TYR D 1 171 ? -39.412 60.593 86.800 1.00 54.06 171 TYR D O 1
ATOM 9158 N N . ARG D 1 172 ? -39.826 59.715 84.765 1.00 53.16 172 ARG D N 1
ATOM 9159 C CA . ARG D 1 172 ? -39.242 60.817 84.007 1.00 51.84 172 ARG D CA 1
ATOM 9160 C C . ARG D 1 172 ? -40.165 61.245 82.860 1.00 50.92 172 ARG D C 1
ATOM 9161 O O . ARG D 1 172 ? -39.715 61.810 81.859 1.00 50.69 172 ARG D O 1
ATOM 9169 N N . ALA D 1 173 ? -41.456 60.967 83.012 1.00 49.04 173 ALA D N 1
ATOM 9170 C CA . ALA D 1 173 ? -42.460 61.311 82.009 1.00 48.65 173 ALA D CA 1
ATOM 9171 C C . ALA D 1 173 ? -43.798 61.321 82.742 1.00 49.45 173 ALA D C 1
ATOM 9172 O O . ALA D 1 173 ? -44.056 60.446 83.569 1.00 50.81 173 ALA D O 1
ATOM 9174 N N . PHE D 1 174 ? -44.649 62.298 82.450 1.00 49.17 174 PHE D N 1
ATOM 9175 C CA . PHE D 1 174 ? -45.917 62.404 83.165 1.00 49.67 174 PHE D CA 1
ATOM 9176 C C . PHE D 1 174 ? -47.092 62.795 82.272 1.00 51.67 174 PHE D C 1
ATOM 9177 O O . PHE D 1 174 ? -46.909 63.445 81.236 1.00 51.35 174 PHE D O 1
ATOM 9185 N N . LYS D 1 175 ? -48.297 62.397 82.674 1.00 52.34 175 LYS D N 1
ATOM 9186 C CA . LYS D 1 175 ? -49.490 62.740 81.910 1.00 55.09 175 LYS D CA 1
ATOM 9187 C C . LYS D 1 175 ? -50.583 63.326 82.801 1.00 57.19 175 LYS D C 1
ATOM 9188 O O . LYS D 1 175 ? -51.157 62.637 83.649 1.00 57.98 175 LYS D O 1
ATOM 9194 N N . LEU D 1 176 ? -50.857 64.611 82.589 1.00 59.08 176 LEU D N 1
ATOM 9195 C CA . LEU D 1 176 ? -51.869 65.344 83.337 1.00 60.60 176 LEU D CA 1
ATOM 9196 C C . LEU D 1 176 ? -53.266 65.100 82.793 1.00 62.56 176 LEU D C 1
ATOM 9197 O O . LEU D 1 176 ? -53.447 64.757 81.622 1.00 63.18 176 LEU D O 1
ATOM 9202 N N . LYS D 1 177 ? -54.257 65.287 83.654 1.00 64.47 177 LYS D N 1
ATOM 9203 C CA . LYS D 1 177 ? -55.643 65.105 83.256 1.00 65.71 177 LYS D CA 1
ATOM 9204 C C . LYS D 1 177 ? -56.327 66.458 83.100 1.00 65.23 177 LYS D C 1
ATOM 9205 O O . LYS D 1 177 ? -56.390 67.250 84.038 1.00 64.88 177 LYS D O 1
ATOM 9211 N N . VAL D 1 178 ? -56.826 66.720 81.900 1.00 65.71 178 VAL D N 1
ATOM 9212 C CA . VAL D 1 178 ? -57.522 67.962 81.617 1.00 65.87 178 VAL D CA 1
ATOM 9213 C C . VAL D 1 178 ? -58.958 67.617 81.221 1.00 67.75 178 VAL D C 1
ATOM 9214 O O . VAL D 1 178 ? -59.402 66.485 81.420 1.00 67.57 178 VAL D O 1
ATOM 9218 N N . GLY D 1 179 ? -59.686 68.582 80.674 1.00 69.87 179 GLY D N 1
ATOM 9219 C CA . GLY D 1 179 ? -61.059 68.315 80.280 1.00 73.65 179 GLY D CA 1
ATOM 9220 C C . GLY D 1 179 ? -62.078 68.643 81.361 1.00 75.84 179 GLY D C 1
ATOM 9221 O O . GLY D 1 179 ? -63.258 68.312 81.238 1.00 75.47 179 GLY D O 1
ATOM 9222 N N . PHE D 1 180 ? -61.619 69.286 82.430 1.00 77.70 180 PHE D N 1
ATOM 9223 C CA . PHE D 1 180 ? -62.494 69.675 83.529 1.00 79.41 180 PHE D CA 1
ATOM 9224 C C . PHE D 1 180 ? -62.775 71.173 83.376 1.00 79.89 180 PHE D C 1
ATOM 9225 O O . PHE D 1 180 ? -63.812 71.567 82.840 1.00 79.79 180 PHE D O 1
ATOM 9233 N N . ASP D 1 181 ? -61.835 71.999 83.836 1.00 79.82 181 ASP D N 1
ATOM 9234 C CA . ASP D 1 181 ? -61.948 73.454 83.750 1.00 79.08 181 ASP D CA 1
ATOM 9235 C C . ASP D 1 181 ? -60.836 74.032 82.879 1.00 78.71 181 ASP D C 1
ATOM 9236 O O . ASP D 1 181 ? -59.674 74.075 83.286 1.00 78.01 181 ASP D O 1
ATOM 9241 N N . ASP D 1 182 ? -61.206 74.485 81.685 1.00 79.16 182 ASP D N 1
ATOM 9242 C CA . ASP D 1 182 ? -60.255 75.053 80.732 1.00 79.31 182 ASP D CA 1
ATOM 9243 C C . ASP D 1 182 ? -59.190 75.920 81.386 1.00 79.57 182 ASP D C 1
ATOM 9244 O O . ASP D 1 182 ? -57.998 75.746 81.133 1.00 79.77 182 ASP D O 1
ATOM 9249 N N . ALA D 1 183 ? -59.624 76.849 82.230 1.00 79.86 183 ALA D N 1
ATOM 9250 C CA . ALA D 1 183 ? -58.707 77.745 82.926 1.00 79.76 183 ALA D CA 1
ATOM 9251 C C . ALA D 1 183 ? -57.682 76.979 83.764 1.00 79.77 183 ALA D C 1
ATOM 9252 O O . ALA D 1 183 ? -56.474 77.091 83.538 1.00 79.36 183 ALA D O 1
ATOM 9254 N N . ARG D 1 184 ? -58.168 76.206 84.731 1.00 79.70 184 ARG D N 1
ATOM 9255 C CA . ARG D 1 184 ? -57.294 75.429 85.606 1.00 80.97 184 ARG D CA 1
ATOM 9256 C C . ARG D 1 184 ? -56.346 74.499 84.844 1.00 80.45 184 ARG D C 1
ATOM 9257 O O . ARG D 1 184 ? -55.126 74.544 85.039 1.00 78.83 184 ARG D O 1
ATOM 9265 N N . ASP D 1 185 ? -56.907 73.660 83.977 1.00 80.11 185 ASP D N 1
ATOM 9266 C CA . ASP D 1 185 ? -56.101 72.727 83.201 1.00 79.89 185 ASP D CA 1
ATOM 9267 C C . ASP D 1 185 ? -54.895 73.412 82.561 1.00 79.86 185 ASP D C 1
ATOM 9268 O O . ASP D 1 185 ? -53.760 72.975 82.759 1.00 80.89 185 ASP D O 1
ATOM 9273 N N . VAL D 1 186 ? -55.133 74.483 81.804 1.00 79.29 186 VAL D N 1
ATOM 9274 C CA . VAL D 1 186 ? -54.043 75.213 81.150 1.00 78.33 186 VAL D CA 1
ATOM 9275 C C . VAL D 1 186 ? -52.999 75.673 82.163 1.00 78.42 186 VAL D C 1
ATOM 9276 O O . VAL D 1 186 ? -51.804 75.721 81.860 1.00 77.56 186 VAL D O 1
ATOM 9280 N N . ARG D 1 187 ? -53.453 76.015 83.366 1.00 78.21 187 ARG D N 1
ATOM 9281 C CA . ARG D 1 187 ? -52.542 76.469 84.408 1.00 78.46 187 ARG D CA 1
ATOM 9282 C C . ARG D 1 187 ? -51.633 75.316 84.817 1.00 77.06 187 ARG D C 1
ATOM 9283 O O . ARG D 1 187 ? -50.412 75.468 84.886 1.00 76.10 187 ARG D O 1
ATOM 9291 N N . ASN D 1 188 ? -52.239 74.162 85.083 1.00 76.00 188 ASN D N 1
ATOM 9292 C CA . ASN D 1 188 ? -51.482 72.984 85.484 1.00 75.20 188 ASN D CA 1
ATOM 9293 C C . ASN D 1 188 ? -50.457 72.582 84.430 1.00 74.49 188 ASN D C 1
ATOM 9294 O O . ASN D 1 188 ? -49.302 72.295 84.756 1.00 74.26 188 ASN D O 1
ATOM 9299 N N . ALA D 1 189 ? -50.873 72.566 83.167 1.00 72.93 189 ALA D N 1
ATOM 9300 C CA . ALA D 1 189 ? -49.967 72.185 82.089 1.00 72.96 189 ALA D CA 1
ATOM 9301 C C . ALA D 1 189 ? -48.694 73.044 82.054 1.00 72.80 189 ALA D C 1
ATOM 9302 O O . ALA D 1 189 ? -47.577 72.526 82.149 1.00 72.52 189 ALA D O 1
ATOM 9304 N N . LEU D 1 190 ? -48.875 74.357 81.932 1.00 72.63 190 LEU D N 1
ATOM 9305 C CA . LEU D 1 190 ? -47.763 75.300 81.865 1.00 71.71 190 LEU D CA 1
ATOM 9306 C C . LEU D 1 190 ? -46.926 75.321 83.137 1.00 71.59 190 LEU D C 1
ATOM 9307 O O . LEU D 1 190 ? -45.707 75.488 83.089 1.00 70.10 190 LEU D O 1
ATOM 9312 N N . HIS D 1 191 ? -47.581 75.157 84.278 1.00 72.57 191 HIS D N 1
ATOM 9313 C CA . HIS D 1 191 ? -46.857 75.156 85.534 1.00 73.99 191 HIS D CA 1
ATOM 9314 C C . HIS D 1 191 ? -45.959 73.924 85.589 1.00 73.24 191 HIS D C 1
ATOM 9315 O O . HIS D 1 191 ? -44.745 74.047 85.757 1.00 73.39 191 HIS D O 1
ATOM 9322 N N . VAL D 1 192 ? -46.556 72.742 85.435 1.00 72.15 192 VAL D N 1
ATOM 9323 C CA . VAL D 1 192 ? -45.798 71.490 85.470 1.00 71.04 192 VAL D CA 1
ATOM 9324 C C . VAL D 1 192 ? -44.670 71.520 84.445 1.00 70.42 192 VAL D C 1
ATOM 9325 O O . VAL D 1 192 ? -43.573 71.009 84.691 1.00 69.30 192 VAL D O 1
ATOM 9329 N N . ARG D 1 193 ? -44.947 72.118 83.292 1.00 70.02 193 ARG D N 1
ATOM 9330 C CA . ARG D 1 193 ? -43.943 72.221 82.247 1.00 71.39 193 ARG D CA 1
ATOM 9331 C C . ARG D 1 193 ? -42.740 72.967 82.812 1.00 73.36 193 ARG D C 1
ATOM 9332 O O . ARG D 1 193 ? -41.602 72.515 82.686 1.00 73.89 193 ARG D O 1
ATOM 9340 N N . GLU D 1 194 ? -43.008 74.104 83.451 1.00 75.46 194 GLU D N 1
ATOM 9341 C CA . GLU D 1 194 ? -41.963 74.931 84.052 1.00 75.97 194 GLU D CA 1
ATOM 9342 C C . GLU D 1 194 ? -41.244 74.194 85.182 1.00 74.57 194 GLU D C 1
ATOM 9343 O O . GLU D 1 194 ? -40.018 74.243 85.283 1.00 74.06 194 GLU D O 1
ATOM 9349 N N . LEU D 1 195 ? -42.011 73.518 86.032 1.00 73.46 195 LEU D N 1
ATOM 9350 C CA . LEU D 1 195 ? -41.441 72.764 87.145 1.00 73.56 195 LEU D CA 1
ATOM 9351 C C . LEU D 1 195 ? -40.528 71.626 86.670 1.00 73.40 195 LEU D C 1
ATOM 9352 O O . LEU D 1 195 ? -39.492 71.355 87.280 1.00 72.81 195 LEU D O 1
ATOM 9357 N N . LEU D 1 196 ? -40.916 70.964 85.583 1.00 72.48 196 LEU D N 1
ATOM 9358 C CA . LEU D 1 196 ? -40.137 69.849 85.050 1.00 72.28 196 LEU D CA 1
ATOM 9359 C C . LEU D 1 196 ? -38.895 70.274 84.275 1.00 71.19 196 LEU D C 1
ATOM 9360 O O . LEU D 1 196 ? -37.812 69.720 84.458 1.00 70.64 196 LEU D O 1
ATOM 9365 N N . GLY D 1 197 ? -39.061 71.260 83.408 1.00 70.52 197 GLY D N 1
ATOM 9366 C CA . GLY D 1 197 ? -37.956 71.718 82.594 1.00 70.53 197 GLY D CA 1
ATOM 9367 C C . GLY D 1 197 ? -38.442 71.717 81.162 1.00 71.11 197 GLY D C 1
ATOM 9368 O O . GLY D 1 197 ? -39.577 72.115 80.888 1.00 72.46 197 GLY D O 1
ATOM 9369 N N . ALA D 1 198 ? -37.611 71.261 80.237 1.00 70.18 198 ALA D N 1
ATOM 9370 C CA . ALA D 1 198 ? -38.026 71.245 78.845 1.00 69.34 198 ALA D CA 1
ATOM 9371 C C . ALA D 1 198 ? -37.722 69.913 78.175 1.00 68.64 198 ALA D C 1
ATOM 9372 O O . ALA D 1 198 ? -38.254 69.615 77.105 1.00 69.01 198 ALA D O 1
ATOM 9374 N N . ALA D 1 199 ? -36.868 69.114 78.806 1.00 67.51 199 ALA D N 1
ATOM 9375 C CA . ALA D 1 199 ? -36.503 67.813 78.258 1.00 66.07 199 ALA D CA 1
ATOM 9376 C C . ALA D 1 199 ? -37.565 66.770 78.595 1.00 65.56 199 ALA D C 1
ATOM 9377 O O . ALA D 1 199 ? -37.922 65.945 77.755 1.00 66.27 199 ALA D O 1
ATOM 9379 N N . THR D 1 200 ? -38.072 66.820 79.823 1.00 63.68 200 THR D N 1
ATOM 9380 C CA . THR D 1 200 ? -39.075 65.865 80.280 1.00 62.78 200 THR D CA 1
ATOM 9381 C C . THR D 1 200 ? -40.337 65.826 79.426 1.00 62.02 200 THR D C 1
ATOM 9382 O O . THR D 1 200 ? -40.956 66.861 79.153 1.00 62.17 200 THR D O 1
ATOM 9386 N N . PRO D 1 201 ? -40.728 64.625 78.975 1.00 60.43 201 PRO D N 1
ATOM 9387 C CA . PRO D 1 201 ? -41.945 64.538 78.161 1.00 58.43 201 PRO D CA 1
ATOM 9388 C C . PRO D 1 201 ? -43.196 64.688 79.037 1.00 55.74 201 PRO D C 1
ATOM 9389 O O . PRO D 1 201 ? -43.327 64.033 80.072 1.00 54.46 201 PRO D O 1
ATOM 9393 N N . LEU D 1 202 ? -44.101 65.567 78.621 1.00 53.78 202 LEU D N 1
ATOM 9394 C CA . LEU D 1 202 ? -45.335 65.816 79.362 1.00 52.75 202 LEU D CA 1
ATOM 9395 C C . LEU D 1 202 ? -46.542 65.553 78.449 1.00 52.49 202 LEU D C 1
ATOM 9396 O O . LEU D 1 202 ? -46.547 65.955 77.287 1.00 52.72 202 LEU D O 1
ATOM 9401 N N . MET D 1 203 ? -47.558 64.872 78.972 1.00 51.64 203 MET D N 1
ATOM 9402 C CA . MET D 1 203 ? -48.742 64.537 78.175 1.00 51.58 203 MET D CA 1
ATOM 9403 C C . MET D 1 203 ? -50.046 64.944 78.873 1.00 51.48 203 MET D C 1
ATOM 9404 O O . MET D 1 203 ? -50.077 65.093 80.091 1.00 51.56 203 MET D O 1
ATOM 9409 N N . ALA D 1 204 ? -51.117 65.120 78.098 1.00 50.95 204 ALA D N 1
ATOM 9410 C CA . ALA D 1 204 ? -52.415 65.497 78.652 1.00 51.92 204 ALA D CA 1
ATOM 9411 C C . ALA D 1 204 ? -53.520 64.579 78.131 1.00 53.57 204 ALA D C 1
ATOM 9412 O O . ALA D 1 204 ? -53.520 64.197 76.957 1.00 54.29 204 ALA D O 1
ATOM 9414 N N . ASP D 1 205 ? -54.460 64.230 79.007 1.00 54.69 205 ASP D N 1
ATOM 9415 C CA . ASP D 1 205 ? -55.578 63.350 78.650 1.00 56.54 205 ASP D CA 1
ATOM 9416 C C . ASP D 1 205 ? -56.910 64.032 78.997 1.00 57.04 205 ASP D C 1
ATOM 9417 O O . ASP D 1 205 ? -57.142 64.419 80.146 1.00 57.49 205 ASP D O 1
ATOM 9422 N N . ALA D 1 206 ? -57.780 64.177 78.002 1.00 56.35 206 ALA D N 1
ATOM 9423 C CA . ALA D 1 206 ? -59.070 64.834 78.207 1.00 56.65 206 ALA D CA 1
ATOM 9424 C C . ALA D 1 206 ? -60.271 63.891 78.342 1.00 56.76 206 ALA D C 1
ATOM 9425 O O . ALA D 1 206 ? -61.392 64.344 78.558 1.00 57.47 206 ALA D O 1
ATOM 9427 N N . ASN D 1 207 ? -60.040 62.591 78.207 1.00 56.47 207 ASN D N 1
ATOM 9428 C CA . ASN D 1 207 ? -61.108 61.602 78.310 1.00 56.96 207 ASN D CA 1
ATOM 9429 C C . ASN D 1 207 ? -62.393 61.934 77.553 1.00 56.47 207 ASN D C 1
ATOM 9430 O O . ASN D 1 207 ? -63.486 61.874 78.121 1.00 56.53 207 ASN D O 1
ATOM 9435 N N . GLN D 1 208 ? -62.269 62.268 76.271 1.00 55.05 208 GLN D N 1
ATOM 9436 C CA . GLN D 1 208 ? -63.439 62.588 75.457 1.00 54.64 208 GLN D CA 1
ATOM 9437 C C . GLN D 1 208 ? -64.256 63.716 76.081 1.00 54.64 208 GLN D C 1
ATOM 9438 O O . GLN D 1 208 ? -65.488 63.728 75.988 1.00 53.58 208 GLN D O 1
ATOM 9444 N N . GLY D 1 209 ? -63.563 64.667 76.697 1.00 54.55 209 GLY D N 1
ATOM 9445 C CA . GLY D 1 209 ? -64.247 65.756 77.362 1.00 55.50 209 GLY D CA 1
ATOM 9446 C C . GLY D 1 209 ? -64.632 66.969 76.545 1.00 56.66 209 GLY D C 1
ATOM 9447 O O . GLY D 1 209 ? -65.438 67.766 77.008 1.00 58.43 209 GLY D O 1
ATOM 9448 N N . TRP D 1 210 ? -64.085 67.125 75.346 1.00 56.25 210 TRP D N 1
ATOM 9449 C CA . TRP D 1 210 ? -64.410 68.298 74.546 1.00 55.52 210 TRP D CA 1
ATOM 9450 C C . TRP D 1 210 ? -65.132 68.019 73.232 1.00 56.81 210 TRP D C 1
ATOM 9451 O O . TRP D 1 210 ? -65.173 66.882 72.739 1.00 56.36 210 TRP D O 1
ATOM 9462 N N . ASP D 1 211 ? -65.703 69.085 72.678 1.00 56.97 211 ASP D N 1
ATOM 9463 C CA . ASP D 1 211 ? -66.392 69.043 71.396 1.00 57.85 211 ASP D CA 1
ATOM 9464 C C . ASP D 1 211 ? -65.366 69.705 70.487 1.00 57.98 211 ASP D C 1
ATOM 9465 O O . ASP D 1 211 ? -64.419 70.317 70.982 1.00 58.76 211 ASP D O 1
ATOM 9470 N N . LEU D 1 212 ? -65.537 69.598 69.176 1.00 57.66 212 LEU D N 1
ATOM 9471 C CA . LEU D 1 212 ? -64.565 70.179 68.253 1.00 58.33 212 LEU D CA 1
ATOM 9472 C C . LEU D 1 212 ? -64.111 71.612 68.564 1.00 59.12 212 LEU D C 1
ATOM 9473 O O . LEU D 1 212 ? -62.915 71.875 68.672 1.00 59.23 212 LEU D O 1
ATOM 9478 N N . PRO D 1 213 ? -65.058 72.556 68.710 1.00 60.52 213 PRO D N 1
ATOM 9479 C CA . PRO D 1 213 ? -64.728 73.958 69.007 1.00 59.93 213 PRO D CA 1
ATOM 9480 C C . PRO D 1 213 ? -63.805 74.115 70.209 1.00 59.65 213 PRO D C 1
ATOM 9481 O O . PRO D 1 213 ? -62.724 74.692 70.106 1.00 59.98 213 PRO D O 1
ATOM 9485 N N . ARG D 1 214 ? -64.244 73.598 71.351 1.00 59.05 214 ARG D N 1
ATOM 9486 C CA . ARG D 1 214 ? -63.466 73.678 72.580 1.00 59.52 214 ARG D CA 1
ATOM 9487 C C . ARG D 1 214 ? -62.133 72.934 72.453 1.00 60.63 214 ARG D C 1
ATOM 9488 O O . ARG D 1 214 ? -61.126 73.344 73.040 1.00 62.18 214 ARG D O 1
ATOM 9496 N N . ALA D 1 215 ? -62.122 71.844 71.690 1.00 59.90 215 ALA D N 1
ATOM 9497 C CA . ALA D 1 215 ? -60.901 71.066 71.513 1.00 60.14 215 ALA D CA 1
ATOM 9498 C C . ALA D 1 215 ? -59.854 71.887 70.768 1.00 60.00 215 ALA D C 1
ATOM 9499 O O . ALA D 1 215 ? -58.701 71.966 71.197 1.00 59.10 215 ALA D O 1
ATOM 9501 N N . ARG D 1 216 ? -60.266 72.500 69.658 1.00 61.24 216 ARG D N 1
ATOM 9502 C CA . ARG D 1 216 ? -59.371 73.324 68.841 1.00 63.02 216 ARG D CA 1
ATOM 9503 C C . ARG D 1 216 ? -58.699 74.388 69.699 1.00 63.17 216 ARG D C 1
ATOM 9504 O O . ARG D 1 216 ? -57.492 74.618 69.594 1.00 62.63 216 ARG D O 1
ATOM 9512 N N . GLN D 1 217 ? -59.495 75.022 70.555 1.00 63.27 217 GLN D N 1
ATOM 9513 C CA . GLN D 1 217 ? -59.011 76.077 71.435 1.00 63.77 217 GLN D CA 1
ATOM 9514 C C . GLN D 1 217 ? -58.022 75.582 72.488 1.00 62.19 217 GLN D C 1
ATOM 9515 O O . GLN D 1 217 ? -56.916 76.112 72.596 1.00 61.06 217 GLN D O 1
ATOM 9521 N N . MET D 1 218 ? -58.420 74.582 73.273 1.00 61.09 218 MET D N 1
ATOM 9522 C CA . MET D 1 218 ? -57.532 74.039 74.300 1.00 60.79 218 MET D CA 1
ATOM 9523 C C . MET D 1 218 ? -56.230 73.549 73.668 1.00 60.58 218 MET D C 1
ATOM 9524 O O . MET D 1 218 ? -55.146 73.729 74.226 1.00 60.10 218 MET D O 1
ATOM 9529 N N . ALA D 1 219 ? -56.337 72.930 72.497 1.00 60.46 219 ALA D N 1
ATOM 9530 C CA . ALA D 1 219 ? -55.157 72.451 71.798 1.00 61.43 219 ALA D CA 1
ATOM 9531 C C . ALA D 1 219 ? -54.191 73.630 71.621 1.00 62.72 219 ALA D C 1
ATOM 9532 O O . ALA D 1 219 ? -53.028 73.566 72.036 1.00 63.10 219 ALA D O 1
ATOM 9534 N N . GLN D 1 220 ? -54.686 74.707 71.010 1.00 63.40 220 GLN D N 1
ATOM 9535 C CA . GLN D 1 220 ? -53.896 75.917 70.781 1.00 63.47 220 GLN D CA 1
ATOM 9536 C C . GLN D 1 220 ? -53.328 76.459 72.097 1.00 62.80 220 GLN D C 1
ATOM 9537 O O . GLN D 1 220 ? -52.130 76.723 72.208 1.00 61.36 220 GLN D O 1
ATOM 9543 N N . ARG D 1 221 ? -54.197 76.617 73.091 1.00 62.60 221 ARG D N 1
ATOM 9544 C CA . ARG D 1 221 ? -53.799 77.134 74.394 1.00 63.49 221 ARG D CA 1
ATOM 9545 C C . ARG D 1 221 ? -52.755 76.274 75.109 1.00 64.53 221 ARG D C 1
ATOM 9546 O O . ARG D 1 221 ? -51.957 76.790 75.899 1.00 64.31 221 ARG D O 1
ATOM 9554 N N . LEU D 1 222 ? -52.758 74.970 74.831 1.00 64.98 222 LEU D N 1
ATOM 9555 C CA . LEU D 1 222 ? -51.805 74.041 75.448 1.00 63.77 222 LEU D CA 1
ATOM 9556 C C . LEU D 1 222 ? -50.456 74.003 74.738 1.00 62.63 222 LEU D C 1
ATOM 9557 O O . LEU D 1 222 ? -49.448 73.673 75.351 1.00 62.36 222 LEU D O 1
ATOM 9562 N N . GLY D 1 223 ? -50.445 74.342 73.451 1.00 62.64 223 GLY D N 1
ATOM 9563 C CA . GLY D 1 223 ? -49.209 74.344 72.680 1.00 63.42 223 GLY D CA 1
ATOM 9564 C C . GLY D 1 223 ? -47.954 74.761 73.434 1.00 64.53 223 GLY D C 1
ATOM 9565 O O . GLY D 1 223 ? -46.939 74.073 73.370 1.00 64.39 223 GLY D O 1
ATOM 9566 N N . PRO D 1 224 ? -47.982 75.892 74.154 1.00 66.27 224 PRO D N 1
ATOM 9567 C CA . PRO D 1 224 ? -46.816 76.367 74.912 1.00 66.59 224 PRO D CA 1
ATOM 9568 C C . PRO D 1 224 ? -46.272 75.347 75.915 1.00 67.10 224 PRO D C 1
ATOM 9569 O O . PRO D 1 224 ? -45.092 75.397 76.285 1.00 66.63 224 PRO D O 1
ATOM 9573 N N . ALA D 1 225 ? -47.136 74.433 76.354 1.00 66.53 225 ALA D N 1
ATOM 9574 C CA . ALA D 1 225 ? -46.749 73.407 77.317 1.00 66.30 225 ALA D CA 1
ATOM 9575 C C . ALA D 1 225 ? -45.862 72.336 76.683 1.00 65.31 225 ALA D C 1
ATOM 9576 O O . ALA D 1 225 ? -45.288 71.505 77.386 1.00 65.55 225 ALA D O 1
ATOM 9578 N N . GLN D 1 226 ? -45.751 72.364 75.356 1.00 64.66 226 GLN D N 1
ATOM 9579 C CA . GLN D 1 226 ? -44.920 71.407 74.621 1.00 62.82 226 GLN D CA 1
ATOM 9580 C C . GLN D 1 226 ? -45.225 69.961 74.987 1.00 61.00 226 GLN D C 1
ATOM 9581 O O . GLN D 1 226 ? -44.353 69.218 75.440 1.00 61.40 226 GLN D O 1
ATOM 9587 N N . LEU D 1 227 ? -46.475 69.571 74.781 1.00 58.65 227 LEU D N 1
ATOM 9588 C CA . LEU D 1 227 ? -46.922 68.225 75.092 1.00 55.53 227 LEU D CA 1
ATOM 9589 C C . LEU D 1 227 ? -46.476 67.191 74.061 1.00 55.20 227 LEU D C 1
ATOM 9590 O O . LEU D 1 227 ? -46.421 67.474 72.862 1.00 54.67 227 LEU D O 1
ATOM 9595 N N . ASP D 1 228 ? -46.149 65.994 74.541 1.00 54.33 228 ASP D N 1
ATOM 9596 C CA . ASP D 1 228 ? -45.765 64.894 73.666 1.00 53.57 228 ASP D CA 1
ATOM 9597 C C . ASP D 1 228 ? -46.999 64.500 72.842 1.00 52.01 228 ASP D C 1
ATOM 9598 O O . ASP D 1 228 ? -46.876 64.063 71.697 1.00 52.16 228 ASP D O 1
ATOM 9603 N N . TRP D 1 229 ? -48.181 64.651 73.440 1.00 49.16 229 TRP D N 1
ATOM 9604 C CA . TRP D 1 229 ? -49.442 64.352 72.766 1.00 48.62 229 TRP D CA 1
ATOM 9605 C C . TRP D 1 229 ? -50.668 64.802 73.572 1.00 48.95 229 TRP D C 1
ATOM 9606 O O . TRP D 1 229 ? -50.585 65.049 74.778 1.00 49.61 229 TRP D O 1
ATOM 9617 N N . LEU D 1 230 ? -51.800 64.921 72.882 1.00 49.73 230 LEU D N 1
ATOM 9618 C CA . LEU D 1 230 ? -53.070 65.314 73.489 1.00 49.39 230 LEU D CA 1
ATOM 9619 C C . LEU D 1 230 ? -53.957 64.082 73.349 1.00 50.19 230 LEU D C 1
ATOM 9620 O O . LEU D 1 230 ? -54.293 63.678 72.234 1.00 50.08 230 LEU D O 1
ATOM 9625 N N . GLU D 1 231 ? -54.343 63.488 74.472 1.00 50.41 231 GLU D N 1
ATOM 9626 C CA . GLU D 1 231 ? -55.162 62.277 74.448 1.00 50.79 231 GLU D CA 1
ATOM 9627 C C . GLU D 1 231 ? -56.686 62.514 74.403 1.00 50.82 231 GLU D C 1
ATOM 9628 O O . GLU D 1 231 ? -57.204 63.454 75.012 1.00 50.45 231 GLU D O 1
ATOM 9634 N N . GLU D 1 232 ? -57.381 61.642 73.671 1.00 50.95 232 GLU D N 1
ATOM 9635 C CA . GLU D 1 232 ? -58.840 61.677 73.485 1.00 51.59 232 GLU D CA 1
ATOM 9636 C C . GLU D 1 232 ? -59.523 63.046 73.629 1.00 51.15 232 GLU D C 1
ATOM 9637 O O . GLU D 1 232 ? -60.446 63.196 74.426 1.00 51.96 232 GLU D O 1
ATOM 9643 N N . PRO D 1 233 ? -59.099 64.058 72.852 1.00 51.83 233 PRO D N 1
ATOM 9644 C CA . PRO D 1 233 ? -59.741 65.372 72.978 1.00 51.38 233 PRO D CA 1
ATOM 9645 C C . PRO D 1 233 ? -61.228 65.338 72.623 1.00 51.11 233 PRO D C 1
ATOM 9646 O O . PRO D 1 233 ? -61.997 66.195 73.049 1.00 52.28 233 PRO D O 1
ATOM 9650 N N . LEU D 1 234 ? -61.630 64.336 71.853 1.00 49.88 234 LEU D N 1
ATOM 9651 C CA . LEU D 1 234 ? -63.022 64.205 71.454 1.00 49.74 234 LEU D CA 1
ATOM 9652 C C . LEU D 1 234 ? -63.545 62.810 71.782 1.00 49.91 234 LEU D C 1
ATOM 9653 O O . LEU D 1 234 ? -62.793 61.941 72.225 1.00 49.75 234 LEU D O 1
ATOM 9658 N N . ARG D 1 235 ? -64.836 62.597 71.562 1.00 49.17 235 ARG D N 1
ATOM 9659 C CA . ARG D 1 235 ? -65.413 61.287 71.799 1.00 49.88 235 ARG D CA 1
ATOM 9660 C C . ARG D 1 235 ? -64.966 60.410 70.636 1.00 50.52 235 ARG D C 1
ATOM 9661 O O . ARG D 1 235 ? -64.914 60.870 69.496 1.00 50.13 235 ARG D O 1
ATOM 9669 N N . ALA D 1 236 ? -64.640 59.152 70.918 1.00 50.59 236 ALA D N 1
ATOM 9670 C CA . ALA D 1 236 ? -64.209 58.233 69.871 1.00 50.63 236 ALA D CA 1
ATOM 9671 C C . ALA D 1 236 ? -65.328 58.095 68.848 1.00 50.54 236 ALA D C 1
ATOM 9672 O O . ALA D 1 236 ? -65.116 57.631 67.734 1.00 50.36 236 ALA D O 1
ATOM 9674 N N . ASP D 1 237 ? -66.514 58.526 69.264 1.00 52.29 237 ASP D N 1
ATOM 9675 C CA . ASP D 1 237 ? -67.761 58.507 68.493 1.00 53.48 237 ASP D CA 1
ATOM 9676 C C . ASP D 1 237 ? -67.768 59.500 67.334 1.00 52.76 237 ASP D C 1
ATOM 9677 O O . ASP D 1 237 ? -68.335 59.226 66.279 1.00 52.26 237 ASP D O 1
ATOM 9682 N N . ARG D 1 238 ? -67.160 60.664 67.557 1.00 51.55 238 ARG D N 1
ATOM 9683 C CA . ARG D 1 238 ? -67.097 61.736 66.572 1.00 51.07 238 ARG D CA 1
ATOM 9684 C C . ARG D 1 238 ? -66.695 61.283 65.171 1.00 52.00 238 ARG D C 1
ATOM 9685 O O . ARG D 1 238 ? -65.932 60.329 65.010 1.00 51.96 238 ARG D O 1
ATOM 9693 N N . PRO D 1 239 ? -67.206 61.971 64.133 1.00 51.72 239 PRO D N 1
ATOM 9694 C CA . PRO D 1 239 ? -66.893 61.635 62.737 1.00 51.70 239 PRO D CA 1
ATOM 9695 C C . PRO D 1 239 ? -65.407 61.815 62.455 1.00 50.61 239 PRO D C 1
ATOM 9696 O O . PRO D 1 239 ? -64.779 62.737 62.985 1.00 50.22 239 PRO D O 1
ATOM 9700 N N . ALA D 1 240 ? -64.852 60.935 61.624 1.00 49.85 240 ALA D N 1
ATOM 9701 C CA . ALA D 1 240 ? -63.436 60.997 61.275 1.00 49.62 240 ALA D CA 1
ATOM 9702 C C . ALA D 1 240 ? -63.061 62.417 60.865 1.00 50.17 240 ALA D C 1
ATOM 9703 O O . ALA D 1 240 ? -62.002 62.930 61.244 1.00 50.17 240 ALA D O 1
ATOM 9705 N N . ALA D 1 241 ? -63.949 63.048 60.102 1.00 49.62 241 ALA D N 1
ATOM 9706 C CA . ALA D 1 241 ? -63.736 64.407 59.626 1.00 48.73 241 ALA D CA 1
ATOM 9707 C C . ALA D 1 241 ? -63.473 65.412 60.756 1.00 48.56 241 ALA D C 1
ATOM 9708 O O . ALA D 1 241 ? -62.635 66.304 60.610 1.00 47.67 241 ALA D O 1
ATOM 9710 N N . GLU D 1 242 ? -64.177 65.290 61.877 1.00 48.44 242 GLU D N 1
ATOM 9711 C CA . GLU D 1 242 ? -63.937 66.230 62.966 1.00 50.52 242 GLU D CA 1
ATOM 9712 C C . GLU D 1 242 ? -62.530 66.041 63.513 1.00 50.17 242 GLU D C 1
ATOM 9713 O O . GLU D 1 242 ? -61.851 67.016 63.841 1.00 49.87 242 GLU D O 1
ATOM 9719 N N . TRP D 1 243 ? -62.103 64.781 63.605 1.00 49.04 243 TRP D N 1
ATOM 9720 C CA . TRP D 1 243 ? -60.774 64.438 64.104 1.00 47.59 243 TRP D CA 1
ATOM 9721 C C . TRP D 1 243 ? -59.676 64.970 63.185 1.00 47.87 243 TRP D C 1
ATOM 9722 O O . TRP D 1 243 ? -58.676 65.535 63.649 1.00 46.55 243 TRP D O 1
ATOM 9733 N N . ALA D 1 244 ? -59.866 64.768 61.883 1.00 47.25 244 ALA D N 1
ATOM 9734 C CA . ALA D 1 244 ? -58.912 65.230 60.888 1.00 48.14 244 ALA D CA 1
ATOM 9735 C C . ALA D 1 244 ? -58.679 66.723 61.079 1.00 50.04 244 ALA D C 1
ATOM 9736 O O . ALA D 1 244 ? -57.541 67.180 61.163 1.00 50.83 244 ALA D O 1
ATOM 9738 N N . GLU D 1 245 ? -59.768 67.479 61.165 1.00 52.66 245 GLU D N 1
ATOM 9739 C CA . GLU D 1 245 ? -59.685 68.921 61.349 1.00 54.45 245 GLU D CA 1
ATOM 9740 C C . GLU D 1 245 ? -58.943 69.300 62.628 1.00 53.08 245 GLU D C 1
ATOM 9741 O O . GLU D 1 245 ? -58.176 70.263 62.640 1.00 53.70 245 GLU D O 1
ATOM 9747 N N . LEU D 1 246 ? -59.169 68.550 63.702 1.00 51.19 246 LEU D N 1
ATOM 9748 C CA . LEU D 1 246 ? -58.504 68.844 64.966 1.00 51.11 246 LEU D CA 1
ATOM 9749 C C . LEU D 1 246 ? -57.012 68.535 64.903 1.00 52.01 246 LEU D C 1
ATOM 9750 O O . LEU D 1 246 ? -56.196 69.249 65.488 1.00 52.39 246 LEU D O 1
ATOM 9755 N N . ALA D 1 247 ? -56.659 67.466 64.198 1.00 52.67 247 ALA D N 1
ATOM 9756 C CA . ALA D 1 247 ? -55.263 67.073 64.064 1.00 54.45 247 ALA D CA 1
ATOM 9757 C C . ALA D 1 247 ? -54.479 68.199 63.397 1.00 55.59 247 ALA D C 1
ATOM 9758 O O . ALA D 1 247 ? -53.476 68.663 63.935 1.00 56.00 247 ALA D O 1
ATOM 9760 N N . GLN D 1 248 ? -54.947 68.632 62.228 1.00 58.17 248 GLN D N 1
ATOM 9761 C CA . GLN D 1 248 ? -54.318 69.723 61.479 1.00 60.07 248 GLN D CA 1
ATOM 9762 C C . GLN D 1 248 ? -54.136 70.949 62.365 1.00 59.76 248 GLN D C 1
ATOM 9763 O O . GLN D 1 248 ? -53.030 71.470 62.519 1.00 59.75 248 GLN D O 1
ATOM 9769 N N . ALA D 1 249 ? -55.249 71.393 62.942 1.00 59.11 249 ALA D N 1
ATOM 9770 C CA . ALA D 1 249 ? -55.292 72.561 63.810 1.00 58.89 249 ALA D CA 1
ATOM 9771 C C . ALA D 1 249 ? -54.424 72.462 65.064 1.00 58.64 249 ALA D C 1
ATOM 9772 O O . ALA D 1 249 ? -53.786 73.436 65.464 1.00 59.17 249 ALA D O 1
ATOM 9774 N N . ALA D 1 250 ? -54.404 71.292 65.691 1.00 57.63 250 ALA D N 1
ATOM 9775 C CA . ALA D 1 250 ? -53.629 71.122 66.911 1.00 56.83 250 ALA D CA 1
ATOM 9776 C C . ALA D 1 250 ? -52.124 71.223 66.663 1.00 56.04 250 ALA D C 1
ATOM 9777 O O . ALA D 1 250 ? -51.628 70.814 65.610 1.00 56.33 250 ALA D O 1
ATOM 9779 N N . PRO D 1 251 ? -51.381 71.792 67.629 1.00 55.20 251 PRO D N 1
ATOM 9780 C CA . PRO D 1 251 ? -49.926 71.959 67.545 1.00 54.82 251 PRO D CA 1
ATOM 9781 C C . PRO D 1 251 ? -49.178 70.692 67.962 1.00 54.62 251 PRO D C 1
ATOM 9782 O O . PRO D 1 251 ? -48.024 70.488 67.582 1.00 54.84 251 PRO D O 1
ATOM 9786 N N . MET D 1 252 ? -49.838 69.851 68.754 1.00 53.02 252 MET D N 1
ATOM 9787 C CA . MET D 1 252 ? -49.231 68.609 69.220 1.00 50.69 252 MET D CA 1
ATOM 9788 C C . MET D 1 252 ? -49.921 67.395 68.592 1.00 50.61 252 MET D C 1
ATOM 9789 O O . MET D 1 252 ? -51.006 67.500 68.013 1.00 51.05 252 MET D O 1
ATOM 9794 N N . PRO D 1 253 ? -49.286 66.221 68.675 1.00 50.28 253 PRO D N 1
ATOM 9795 C CA . PRO D 1 253 ? -49.965 65.069 68.077 1.00 48.85 253 PRO D CA 1
ATOM 9796 C C . PRO D 1 253 ? -51.128 64.567 68.943 1.00 47.48 253 PRO D C 1
ATOM 9797 O O . PRO D 1 253 ? -51.097 64.675 70.169 1.00 45.63 253 PRO D O 1
ATOM 9801 N N . LEU D 1 254 ? -52.159 64.039 68.286 1.00 45.96 254 LEU D N 1
ATOM 9802 C CA . LEU D 1 254 ? -53.323 63.503 68.979 1.00 44.35 254 LEU D CA 1
ATOM 9803 C C . LEU D 1 254 ? -53.091 62.026 69.305 1.00 43.85 254 LEU D C 1
ATOM 9804 O O . LEU D 1 254 ? -52.349 61.333 68.605 1.00 43.54 254 LEU D O 1
ATOM 9809 N N . ALA D 1 255 ? -53.711 61.549 70.378 1.00 43.14 255 ALA D N 1
ATOM 9810 C CA . ALA D 1 255 ? -53.568 60.150 70.768 1.00 42.77 255 ALA D CA 1
ATOM 9811 C C . ALA D 1 255 ? -54.928 59.562 71.133 1.00 43.06 255 ALA D C 1
ATOM 9812 O O . ALA D 1 255 ? -55.819 60.276 71.591 1.00 44.24 255 ALA D O 1
ATOM 9814 N N . GLY D 1 256 ? -55.085 58.260 70.917 1.00 42.95 256 GLY D N 1
ATOM 9815 C CA . GLY D 1 256 ? -56.335 57.591 71.236 1.00 40.57 256 GLY D CA 1
ATOM 9816 C C . GLY D 1 256 ? -56.209 56.105 70.972 1.00 40.63 256 GLY D C 1
ATOM 9817 O O . GLY D 1 256 ? -55.247 55.668 70.351 1.00 40.78 256 GLY D O 1
ATOM 9818 N N . GLY D 1 257 ? -57.174 55.321 71.435 1.00 40.27 257 GLY D N 1
ATOM 9819 C CA . GLY D 1 257 ? -57.114 53.888 71.216 1.00 39.78 257 GLY D CA 1
ATOM 9820 C C . GLY D 1 257 ? -57.821 53.134 72.322 1.00 40.77 257 GLY D C 1
ATOM 9821 O O . GLY D 1 257 ? -58.402 52.078 72.080 1.00 41.50 257 GLY D O 1
ATOM 9822 N N . GLU D 1 258 ? -57.759 53.688 73.535 1.00 41.13 258 GLU D N 1
ATOM 9823 C CA . GLU D 1 258 ? -58.402 53.128 74.724 1.00 40.00 258 GLU D CA 1
ATOM 9824 C C . GLU D 1 258 ? -59.842 52.715 74.406 1.00 37.83 258 GLU D C 1
ATOM 9825 O O . GLU D 1 258 ? -60.350 51.737 74.945 1.00 35.89 258 GLU D O 1
ATOM 9831 N N . ASN D 1 259 ? -60.480 53.452 73.503 1.00 39.22 259 ASN D N 1
ATOM 9832 C CA . ASN D 1 259 ? -61.863 53.191 73.116 1.00 40.22 259 ASN D CA 1
ATOM 9833 C C . ASN D 1 259 ? -62.058 52.766 71.670 1.00 39.51 259 ASN D C 1
ATOM 9834 O O . ASN D 1 259 ? -63.102 53.007 71.081 1.00 41.56 259 ASN D O 1
ATOM 9839 N N . ILE D 1 260 ? -61.041 52.140 71.099 1.00 39.33 260 ILE D N 1
ATOM 9840 C CA . ILE D 1 260 ? -61.122 51.625 69.744 1.00 37.39 260 ILE D CA 1
ATOM 9841 C C . ILE D 1 260 ? -60.997 50.107 69.890 1.00 37.26 260 ILE D C 1
ATOM 9842 O O . ILE D 1 260 ? -60.213 49.623 70.712 1.00 37.11 260 ILE D O 1
ATOM 9847 N N . ALA D 1 261 ? -61.778 49.355 69.121 1.00 36.71 261 ALA D N 1
ATOM 9848 C CA . ALA D 1 261 ? -61.714 47.895 69.197 1.00 37.32 261 ALA D CA 1
ATOM 9849 C C . ALA D 1 261 ? -61.962 47.237 67.855 1.00 38.30 261 ALA D C 1
ATOM 9850 O O . ALA D 1 261 ? -62.830 47.666 67.090 1.00 40.09 261 ALA D O 1
ATOM 9852 N N . GLY D 1 262 ? -61.200 46.185 67.576 1.00 38.67 262 GLY D N 1
ATOM 9853 C CA . GLY D 1 262 ? -61.366 45.471 66.325 1.00 39.76 262 GLY D CA 1
ATOM 9854 C C . GLY D 1 262 ? -60.302 45.835 65.324 1.00 39.82 262 GLY D C 1
ATOM 9855 O O . GLY D 1 262 ? -59.835 46.971 65.286 1.00 40.12 262 GLY D O 1
ATOM 9856 N N . VAL D 1 263 ? -59.913 44.872 64.502 1.00 41.90 263 VAL D N 1
ATOM 9857 C CA . VAL D 1 263 ? -58.883 45.142 63.513 1.00 43.93 263 VAL D CA 1
ATOM 9858 C C . VAL D 1 263 ? -59.345 46.239 62.544 1.00 43.51 263 VAL D C 1
ATOM 9859 O O . VAL D 1 263 ? -58.574 47.149 62.223 1.00 44.76 263 VAL D O 1
ATOM 9863 N N . ALA D 1 264 ? -60.600 46.170 62.103 1.00 41.34 264 ALA D N 1
ATOM 9864 C CA . ALA D 1 264 ? -61.130 47.166 61.174 1.00 39.06 264 ALA D CA 1
ATOM 9865 C C . ALA D 1 264 ? -61.076 48.580 61.731 1.00 38.65 264 ALA D C 1
ATOM 9866 O O . ALA D 1 264 ? -60.650 49.510 61.052 1.00 40.83 264 ALA D O 1
ATOM 9868 N N . ALA D 1 265 ? -61.515 48.753 62.967 1.00 38.56 265 ALA D N 1
ATOM 9869 C CA . ALA D 1 265 ? -61.502 50.073 63.576 1.00 37.70 265 ALA D CA 1
ATOM 9870 C C . ALA D 1 265 ? -60.085 50.648 63.656 1.00 39.13 265 ALA D C 1
ATOM 9871 O O . ALA D 1 265 ? -59.862 51.797 63.279 1.00 39.51 265 ALA D O 1
ATOM 9873 N N . PHE D 1 266 ? -59.132 49.862 64.158 1.00 39.42 266 PHE D N 1
ATOM 9874 C CA . PHE D 1 266 ? -57.751 50.334 64.268 1.00 39.98 266 PHE D CA 1
ATOM 9875 C C . PHE D 1 266 ? -57.139 50.610 62.895 1.00 40.68 266 PHE D C 1
ATOM 9876 O O . PHE D 1 266 ? -56.316 51.513 62.736 1.00 40.78 266 PHE D O 1
ATOM 9884 N N . GLU D 1 267 ? -57.571 49.837 61.906 1.00 41.69 267 GLU D N 1
ATOM 9885 C CA . GLU D 1 267 ? -57.090 49.961 60.541 1.00 43.84 267 GLU D CA 1
ATOM 9886 C C . GLU D 1 267 ? -57.552 51.286 59.931 1.00 44.49 267 GLU D C 1
ATOM 9887 O O . GLU D 1 267 ? -56.822 51.942 59.182 1.00 46.11 267 GLU D O 1
ATOM 9893 N N . THR D 1 268 ? -58.774 51.677 60.262 1.00 43.47 268 THR D N 1
ATOM 9894 C CA . THR D 1 268 ? -59.342 52.915 59.759 1.00 41.86 268 THR D CA 1
ATOM 9895 C C . THR D 1 268 ? -58.667 54.113 60.403 1.00 42.32 268 THR D C 1
ATOM 9896 O O . THR D 1 268 ? -58.303 55.072 59.717 1.00 43.88 268 THR D O 1
ATOM 9900 N N . ALA D 1 269 ? -58.492 54.064 61.718 1.00 42.37 269 ALA D N 1
ATOM 9901 C CA . ALA D 1 269 ? -57.842 55.158 62.421 1.00 43.33 269 ALA D CA 1
ATOM 9902 C C . ALA D 1 269 ? -56.410 55.288 61.904 1.00 45.21 269 ALA D C 1
ATOM 9903 O O . ALA D 1 269 ? -55.924 56.396 61.620 1.00 45.77 269 ALA D O 1
ATOM 9905 N N . LEU D 1 270 ? -55.742 54.148 61.762 1.00 44.26 270 LEU D N 1
ATOM 9906 C CA . LEU D 1 270 ? -54.372 54.137 61.289 1.00 43.09 270 LEU D CA 1
ATOM 9907 C C . LEU D 1 270 ? -54.253 54.803 59.929 1.00 43.59 270 LEU D C 1
ATOM 9908 O O . LEU D 1 270 ? -53.361 55.624 59.715 1.00 46.55 270 LEU D O 1
ATOM 9913 N N . ALA D 1 271 ? -55.153 54.463 59.011 1.00 43.23 271 ALA D N 1
ATOM 9914 C CA . ALA D 1 271 ? -55.119 55.042 57.668 1.00 41.43 271 ALA D CA 1
ATOM 9915 C C . ALA D 1 271 ? -55.376 56.551 57.679 1.00 41.85 271 ALA D C 1
ATOM 9916 O O . ALA D 1 271 ? -54.757 57.297 56.918 1.00 42.58 271 ALA D O 1
ATOM 9918 N N . ALA D 1 272 ? -56.279 56.997 58.551 1.00 42.98 272 ALA D N 1
ATOM 9919 C CA . ALA D 1 272 ? -56.629 58.418 58.664 1.00 42.16 272 ALA D CA 1
ATOM 9920 C C . ALA D 1 272 ? -55.480 59.276 59.181 1.00 41.76 272 ALA D C 1
ATOM 9921 O O . ALA D 1 272 ? -55.396 60.447 58.873 1.00 41.98 272 ALA D O 1
ATOM 9923 N N . ARG D 1 273 ? -54.605 58.682 59.981 1.00 44.25 273 ARG D N 1
ATOM 9924 C CA . ARG D 1 273 ? -53.457 59.387 60.555 1.00 46.61 273 ARG D CA 1
ATOM 9925 C C . ARG D 1 273 ? -53.811 60.636 61.362 1.00 47.61 273 ARG D C 1
ATOM 9926 O O . ARG D 1 273 ? -52.991 61.545 61.492 1.00 48.71 273 ARG D O 1
ATOM 9934 N N . SER D 1 274 ? -55.028 60.689 61.898 1.00 48.92 274 SER D N 1
ATOM 9935 C CA . SER D 1 274 ? -55.425 61.827 62.720 1.00 49.35 274 SER D CA 1
ATOM 9936 C C . SER D 1 274 ? -54.762 61.662 64.087 1.00 49.38 274 SER D C 1
ATOM 9937 O O . SER D 1 274 ? -54.385 62.645 64.727 1.00 50.72 274 SER D O 1
ATOM 9940 N N . LEU D 1 275 ? -54.622 60.409 64.522 1.00 48.84 275 LEU D N 1
ATOM 9941 C CA . LEU D 1 275 ? -53.977 60.081 65.791 1.00 47.71 275 LEU D CA 1
ATOM 9942 C C . LEU D 1 275 ? -52.552 59.617 65.488 1.00 47.84 275 LEU D C 1
ATOM 9943 O O . LEU D 1 275 ? -52.369 58.582 64.850 1.00 49.47 275 LEU D O 1
ATOM 9948 N N . ARG D 1 276 ? -51.546 60.368 65.934 1.00 47.34 276 ARG D N 1
ATOM 9949 C CA . ARG D 1 276 ? -50.150 59.986 65.683 1.00 47.41 276 ARG D CA 1
ATOM 9950 C C . ARG D 1 276 ? -49.576 59.114 66.815 1.00 46.07 276 ARG D C 1
ATOM 9951 O O . ARG D 1 276 ? -48.439 58.643 66.744 1.00 44.66 276 ARG D O 1
ATOM 9959 N N . VAL D 1 277 ? -50.380 58.908 67.855 1.00 43.09 277 VAL D N 1
ATOM 9960 C CA . VAL D 1 277 ? -50.010 58.055 68.974 1.00 42.37 277 VAL D CA 1
ATOM 9961 C C . VAL D 1 277 ? -51.220 57.152 69.196 1.00 43.69 277 VAL D C 1
ATOM 9962 O O . VAL D 1 277 ? -52.281 57.623 69.606 1.00 44.35 277 VAL D O 1
ATOM 9966 N N . MET D 1 278 ? -51.073 55.865 68.887 1.00 44.73 278 MET D N 1
ATOM 9967 C CA . MET D 1 278 ? -52.162 54.910 69.063 1.00 45.68 278 MET D CA 1
ATOM 9968 C C . MET D 1 278 ? -51.963 54.176 70.373 1.00 46.27 278 MET D C 1
ATOM 9969 O O . MET D 1 278 ? -50.853 53.730 70.684 1.00 45.69 278 MET D O 1
ATOM 9974 N N . GLN D 1 279 ? -53.047 54.048 71.137 1.00 46.39 279 GLN D N 1
ATOM 9975 C CA . GLN D 1 279 ? -52.988 53.403 72.442 1.00 45.51 279 GLN D CA 1
ATOM 9976 C C . GLN D 1 279 ? -53.965 52.261 72.678 1.00 43.57 279 GLN D C 1
ATOM 9977 O O . GLN D 1 279 ? -54.905 52.389 73.458 1.00 41.98 279 GLN D O 1
ATOM 9983 N N . PRO D 1 280 ? -53.756 51.130 72.000 1.00 41.44 280 PRO D N 1
ATOM 9984 C CA . PRO D 1 280 ? -54.658 49.996 72.202 1.00 41.37 280 PRO D CA 1
ATOM 9985 C C . PRO D 1 280 ? -54.422 49.410 73.604 1.00 40.84 280 PRO D C 1
ATOM 9986 O O . PRO D 1 280 ? -53.286 49.321 74.057 1.00 42.97 280 PRO D O 1
ATOM 9990 N N . ASP D 1 281 ? -55.501 49.036 74.285 1.00 40.07 281 ASP D N 1
ATOM 9991 C CA . ASP D 1 281 ? -55.442 48.466 75.632 1.00 38.72 281 ASP D CA 1
ATOM 9992 C C . ASP D 1 281 ? -55.652 46.953 75.503 1.00 38.52 281 ASP D C 1
ATOM 9993 O O . ASP D 1 281 ? -56.782 46.492 75.313 1.00 37.83 281 ASP D O 1
ATOM 9998 N N . LEU D 1 282 ? -54.575 46.180 75.629 1.00 38.09 282 LEU D N 1
ATOM 9999 C CA . LEU D 1 282 ? -54.671 44.735 75.436 1.00 37.57 282 LEU D CA 1
ATOM 10000 C C . LEU D 1 282 ? -55.570 43.979 76.388 1.00 38.34 282 LEU D C 1
ATOM 10001 O O . LEU D 1 282 ? -55.979 42.861 76.091 1.00 38.82 282 LEU D O 1
ATOM 10006 N N . ALA D 1 283 ? -55.891 44.567 77.531 1.00 39.03 283 ALA D N 1
ATOM 10007 C CA . ALA D 1 283 ? -56.776 43.880 78.463 1.00 38.83 283 ALA D CA 1
ATOM 10008 C C . ALA D 1 283 ? -58.224 44.274 78.155 1.00 38.93 283 ALA D C 1
ATOM 10009 O O . ALA D 1 283 ? -59.168 43.727 78.730 1.00 39.52 283 ALA D O 1
ATOM 10011 N N . LYS D 1 284 ? -58.389 45.215 77.229 1.00 39.16 284 LYS D N 1
ATOM 10012 C CA . LYS D 1 284 ? -59.721 45.675 76.836 1.00 40.12 284 LYS D CA 1
ATOM 10013 C C . LYS D 1 284 ? -60.141 45.074 75.487 1.00 39.02 284 LYS D C 1
ATOM 10014 O O . LYS D 1 284 ? -61.322 44.840 75.245 1.00 40.70 284 LYS D O 1
ATOM 10020 N N . TRP D 1 285 ? -59.173 44.831 74.609 1.00 39.08 285 TRP D N 1
ATOM 10021 C CA . TRP D 1 285 ? -59.453 44.221 73.311 1.00 37.95 285 TRP D CA 1
ATOM 10022 C C . TRP D 1 285 ? -58.252 43.457 72.771 1.00 37.14 285 TRP D C 1
ATOM 10023 O O . TRP D 1 285 ? -57.110 43.857 72.972 1.00 36.31 285 TRP D O 1
ATOM 10034 N N . GLY D 1 286 ? -58.546 42.353 72.085 1.00 38.50 286 GLY D N 1
ATOM 10035 C CA . GLY D 1 286 ? -57.534 41.524 71.445 1.00 36.24 286 GLY D CA 1
ATOM 10036 C C . GLY D 1 286 ? -56.414 40.856 72.226 1.00 35.97 286 GLY D C 1
ATOM 10037 O O . GLY D 1 286 ? -55.879 39.843 71.773 1.00 37.38 286 GLY D O 1
ATOM 10038 N N . GLY D 1 287 ? -56.051 41.388 73.385 1.00 35.17 287 GLY D N 1
ATOM 10039 C CA . GLY D 1 287 ? -54.952 40.795 74.124 1.00 34.25 287 GLY D CA 1
ATOM 10040 C C . GLY D 1 287 ? -53.709 40.844 73.246 1.00 35.66 287 GLY D C 1
ATOM 10041 O O . GLY D 1 287 ? -53.506 41.803 72.493 1.00 34.39 287 GLY D O 1
ATOM 10042 N N . PHE D 1 288 ? -52.878 39.807 73.318 1.00 35.30 288 PHE D N 1
ATOM 10043 C CA . PHE D 1 288 ? -51.670 39.767 72.511 1.00 34.56 288 PHE D CA 1
ATOM 10044 C C . PHE D 1 288 ? -51.957 39.429 71.060 1.00 33.33 288 PHE D C 1
ATOM 10045 O O . PHE D 1 288 ? -51.401 40.047 70.152 1.00 32.64 288 PHE D O 1
ATOM 10053 N N . SER D 1 289 ? -52.833 38.458 70.842 1.00 33.17 289 SER D N 1
ATOM 10054 C CA . SER D 1 289 ? -53.174 38.047 69.487 1.00 35.26 289 SER D CA 1
ATOM 10055 C C . SER D 1 289 ? -53.737 39.196 68.660 1.00 37.30 289 SER D C 1
ATOM 10056 O O . SER D 1 289 ? -53.464 39.297 67.460 1.00 37.84 289 SER D O 1
ATOM 10059 N N . GLY D 1 290 ? -54.516 40.064 69.304 1.00 36.33 290 GLY D N 1
ATOM 10060 C CA . GLY D 1 290 ? -55.088 41.191 68.601 1.00 35.27 290 GLY D CA 1
ATOM 10061 C C . GLY D 1 290 ? -54.201 42.423 68.547 1.00 36.54 290 GLY D C 1
ATOM 10062 O O . GLY D 1 290 ? -54.024 42.992 67.478 1.00 39.18 290 GLY D O 1
ATOM 10063 N N . CYS D 1 291 ? -53.625 42.839 69.671 1.00 35.23 291 CYS D N 1
ATOM 10064 C CA . CYS D 1 291 ? -52.793 44.044 69.670 1.00 36.63 291 CYS D CA 1
ATOM 10065 C C . CYS D 1 291 ? -51.404 43.944 69.051 1.00 38.05 291 CYS D C 1
ATOM 10066 O O . CYS D 1 291 ? -50.923 44.941 68.501 1.00 39.81 291 CYS D O 1
ATOM 10069 N N . LEU D 1 292 ? -50.752 42.781 69.130 1.00 36.55 292 LEU D N 1
ATOM 10070 C CA . LEU D 1 292 ? -49.411 42.655 68.539 1.00 37.48 292 LEU D CA 1
ATOM 10071 C C . LEU D 1 292 ? -49.400 43.181 67.091 1.00 37.11 292 LEU D C 1
ATOM 10072 O O . LEU D 1 292 ? -48.618 44.078 66.757 1.00 35.41 292 LEU D O 1
ATOM 10077 N N . PRO D 1 293 ? -50.260 42.626 66.211 1.00 36.34 293 PRO D N 1
ATOM 10078 C CA . PRO D 1 293 ? -50.273 43.131 64.835 1.00 35.12 293 PRO D CA 1
ATOM 10079 C C . PRO D 1 293 ? -50.672 44.618 64.675 1.00 36.47 293 PRO D C 1
ATOM 10080 O O . PRO D 1 293 ? -50.175 45.287 63.759 1.00 37.82 293 PRO D O 1
ATOM 10084 N N . VAL D 1 294 ? -51.541 45.159 65.533 1.00 33.89 294 VAL D N 1
ATOM 10085 C CA . VAL D 1 294 ? -51.878 46.579 65.351 1.00 33.84 294 VAL D CA 1
ATOM 10086 C C . VAL D 1 294 ? -50.726 47.456 65.843 1.00 33.77 294 VAL D C 1
ATOM 10087 O O . VAL D 1 294 ? -50.479 48.529 65.290 1.00 33.59 294 VAL D O 1
ATOM 10091 N N . ALA D 1 295 ? -50.013 47.006 66.872 1.00 33.25 295 ALA D N 1
ATOM 10092 C CA . ALA D 1 295 ? -48.872 47.779 67.364 1.00 33.45 295 ALA D CA 1
ATOM 10093 C C . ALA D 1 295 ? -47.841 47.819 66.235 1.00 34.34 295 ALA D C 1
ATOM 10094 O O . ALA D 1 295 ? -47.273 48.867 65.923 1.00 33.56 295 ALA D O 1
ATOM 10096 N N . ARG D 1 296 ? -47.616 46.667 65.614 1.00 33.80 296 ARG D N 1
ATOM 10097 C CA . ARG D 1 296 ? -46.672 46.581 64.518 1.00 35.18 296 ARG D CA 1
ATOM 10098 C C . ARG D 1 296 ? -47.087 47.458 63.347 1.00 37.15 296 ARG D C 1
ATOM 10099 O O . ARG D 1 296 ? -46.239 48.065 62.689 1.00 39.26 296 ARG D O 1
ATOM 10107 N N . ALA D 1 297 ? -48.389 47.529 63.081 1.00 38.02 297 ALA D N 1
ATOM 10108 C CA . ALA D 1 297 ? -48.879 48.343 61.970 1.00 38.00 297 ALA D CA 1
ATOM 10109 C C . ALA D 1 297 ? -48.669 49.826 62.252 1.00 37.86 297 ALA D C 1
ATOM 10110 O O . ALA D 1 297 ? -48.367 50.607 61.344 1.00 39.24 297 ALA D O 1
ATOM 10112 N N . VAL D 1 298 ? -48.818 50.206 63.516 1.00 36.16 298 VAL D N 1
ATOM 10113 C CA . VAL D 1 298 ? -48.655 51.598 63.911 1.00 36.98 298 VAL D CA 1
ATOM 10114 C C . VAL D 1 298 ? -47.204 52.058 63.730 1.00 37.61 298 VAL D C 1
ATOM 10115 O O . VAL D 1 298 ? -46.931 53.059 63.054 1.00 36.56 298 VAL D O 1
ATOM 10119 N N . VAL D 1 299 ? -46.282 51.306 64.323 1.00 36.88 299 VAL D N 1
ATOM 10120 C CA . VAL D 1 299 ? -44.862 51.605 64.246 1.00 35.60 299 VAL D CA 1
ATOM 10121 C C . VAL D 1 299 ? -44.357 51.627 62.796 1.00 37.18 299 VAL D C 1
ATOM 10122 O O . VAL D 1 299 ? -43.610 52.528 62.389 1.00 36.81 299 VAL D O 1
ATOM 10126 N N . ALA D 1 300 ? -44.780 50.640 62.015 1.00 37.12 300 ALA D N 1
ATOM 10127 C CA . ALA D 1 300 ? -44.361 50.550 60.627 1.00 36.43 300 ALA D CA 1
ATOM 10128 C C . ALA D 1 300 ? -44.911 51.718 59.815 1.00 36.78 300 ALA D C 1
ATOM 10129 O O . ALA D 1 300 ? -44.329 52.116 58.809 1.00 37.98 300 ALA D O 1
ATOM 10131 N N . ALA D 1 301 ? -46.033 52.274 60.244 1.00 37.63 301 ALA D N 1
ATOM 10132 C CA . ALA D 1 301 ? -46.612 53.403 59.518 1.00 39.00 301 ALA D CA 1
ATOM 10133 C C . ALA D 1 301 ? -45.922 54.714 59.911 1.00 38.46 301 ALA D C 1
ATOM 10134 O O . ALA D 1 301 ? -46.314 55.790 59.470 1.00 38.55 301 ALA D O 1
ATOM 10136 N N . GLY D 1 302 ? -44.903 54.622 60.756 1.00 37.79 302 GLY D N 1
ATOM 10137 C CA . GLY D 1 302 ? -44.202 55.816 61.178 1.00 37.97 302 GLY D CA 1
ATOM 10138 C C . GLY D 1 302 ? -44.833 56.499 62.374 1.00 38.22 302 GLY D C 1
ATOM 10139 O O . GLY D 1 302 ? -44.400 57.578 62.782 1.00 38.05 302 GLY D O 1
ATOM 10140 N N . LEU D 1 303 ? -45.858 55.872 62.941 1.00 39.17 303 LEU D N 1
ATOM 10141 C CA . LEU D 1 303 ? -46.544 56.430 64.096 1.00 38.82 303 LEU D CA 1
ATOM 10142 C C . LEU D 1 303 ? -46.006 55.873 65.414 1.00 40.34 303 LEU D C 1
ATOM 10143 O O . LEU D 1 303 ? -45.111 55.027 65.438 1.00 41.17 303 LEU D O 1
ATOM 10148 N N . ARG D 1 304 ? -46.579 56.332 66.514 1.00 41.25 304 ARG D N 1
ATOM 10149 C CA . ARG D 1 304 ? -46.117 55.936 67.832 1.00 41.47 304 ARG D CA 1
ATOM 10150 C C . ARG D 1 304 ? -47.085 55.051 68.619 1.00 41.68 304 ARG D C 1
ATOM 10151 O O . ARG D 1 304 ? -48.248 55.402 68.827 1.00 42.36 304 ARG D O 1
ATOM 10159 N N . TYR D 1 305 ? -46.588 53.901 69.061 1.00 40.75 305 TYR D N 1
ATOM 10160 C CA . TYR D 1 305 ? -47.374 52.962 69.848 1.00 39.08 305 TYR D CA 1
ATOM 10161 C C . TYR D 1 305 ? -47.007 53.136 71.312 1.00 40.18 305 TYR D C 1
ATOM 10162 O O . TYR D 1 305 ? -45.855 52.924 71.692 1.00 40.90 305 TYR D O 1
ATOM 10171 N N . CYS D 1 306 ? -47.982 53.523 72.130 1.00 41.43 306 CYS D N 1
ATOM 10172 C CA . CYS D 1 306 ? -47.760 53.724 73.568 1.00 44.11 306 CYS D CA 1
ATOM 10173 C C . CYS D 1 306 ? -48.937 53.189 74.367 1.00 45.51 306 CYS D C 1
ATOM 10174 O O . CYS D 1 306 ? -49.930 53.889 74.575 1.00 47.52 306 CYS D O 1
ATOM 10177 N N . PRO D 1 307 ? -48.843 51.938 74.831 1.00 47.39 307 PRO D N 1
ATOM 10178 C CA . PRO D 1 307 ? -49.936 51.355 75.608 1.00 48.81 307 PRO D CA 1
ATOM 10179 C C . PRO D 1 307 ? -50.007 51.940 77.015 1.00 50.33 307 PRO D C 1
ATOM 10180 O O . PRO D 1 307 ? -49.127 52.682 77.439 1.00 50.83 307 PRO D O 1
ATOM 10184 N N . HIS D 1 308 ? -51.067 51.604 77.733 1.00 53.33 308 HIS D N 1
ATOM 10185 C CA . HIS D 1 308 ? -51.246 52.068 79.102 1.00 56.53 308 HIS D CA 1
ATOM 10186 C C . HIS D 1 308 ? -52.271 51.129 79.726 1.00 56.41 308 HIS D C 1
ATOM 10187 O O . HIS D 1 308 ? -53.110 50.553 79.026 1.00 56.21 308 HIS D O 1
ATOM 10194 N N . TYR D 1 309 ? -52.193 50.951 81.034 1.00 54.73 309 TYR D N 1
ATOM 10195 C CA . TYR D 1 309 ? -53.152 50.105 81.704 1.00 54.09 309 TYR D CA 1
ATOM 10196 C C . TYR D 1 309 ? -53.369 50.666 83.093 1.00 55.25 309 TYR D C 1
ATOM 10197 O O . TYR D 1 309 ? -52.417 50.793 83.867 1.00 57.70 309 TYR D O 1
ATOM 10206 N N . LEU D 1 310 ? -54.612 51.016 83.413 1.00 54.40 310 LEU D N 1
ATOM 10207 C CA . LEU D 1 310 ? -54.899 51.572 84.728 1.00 53.44 310 LEU D CA 1
ATOM 10208 C C . LEU D 1 310 ? -55.631 50.590 85.637 1.00 53.16 310 LEU D C 1
ATOM 10209 O O . LEU D 1 310 ? -56.583 50.959 86.324 1.00 55.07 310 LEU D O 1
ATOM 10214 N N . GLY D 1 311 ? -55.185 49.339 85.647 1.00 50.80 311 GLY D N 1
ATOM 10215 C CA . GLY D 1 311 ? -55.819 48.346 86.495 1.00 49.01 311 GLY D CA 1
ATOM 10216 C C . GLY D 1 311 ? -54.811 47.683 87.412 1.00 49.06 311 GLY D C 1
ATOM 10217 O O . GLY D 1 311 ? -53.870 48.329 87.888 1.00 50.44 311 GLY D O 1
ATOM 10218 N N . ALA D 1 312 ? -55.005 46.390 87.659 1.00 47.76 312 ALA D N 1
ATOM 10219 C CA . ALA D 1 312 ? -54.105 45.617 88.509 1.00 46.00 312 ALA D CA 1
ATOM 10220 C C . ALA D 1 312 ? -52.796 45.276 87.764 1.00 45.80 312 ALA D C 1
ATOM 10221 O O . ALA D 1 312 ? -52.683 45.474 86.553 1.00 46.64 312 ALA D O 1
ATOM 10223 N N . GLY D 1 313 ? -51.819 44.747 88.497 1.00 44.99 313 GLY D N 1
ATOM 10224 C CA . GLY D 1 313 ? -50.522 44.425 87.924 1.00 42.62 313 GLY D CA 1
ATOM 10225 C C . GLY D 1 313 ? -50.434 43.485 86.737 1.00 42.82 313 GLY D C 1
ATOM 10226 O O . GLY D 1 313 ? -49.593 43.685 85.846 1.00 41.50 313 GLY D O 1
ATOM 10227 N N . ILE D 1 314 ? -51.277 42.456 86.713 1.00 41.30 314 ILE D N 1
ATOM 10228 C CA . ILE D 1 314 ? -51.233 41.500 85.617 1.00 40.21 314 ILE D CA 1
ATOM 10229 C C . ILE D 1 314 ? -51.399 42.186 84.256 1.00 38.22 314 ILE D C 1
ATOM 10230 O O . ILE D 1 314 ? -50.656 41.902 83.307 1.00 38.20 314 ILE D O 1
ATOM 10235 N N . GLY D 1 315 ? -52.360 43.094 84.162 1.00 36.11 315 GLY D N 1
ATOM 10236 C CA . GLY D 1 315 ? -52.569 43.798 82.912 1.00 34.20 315 GLY D CA 1
ATOM 10237 C C . GLY D 1 315 ? -51.393 44.713 82.619 1.00 33.98 315 GLY D C 1
ATOM 10238 O O . GLY D 1 315 ? -51.029 44.929 81.462 1.00 33.53 315 GLY D O 1
ATOM 10239 N N . LEU D 1 316 ? -50.790 45.262 83.670 1.00 34.18 316 LEU D N 1
ATOM 10240 C CA . LEU D 1 316 ? -49.652 46.150 83.485 1.00 35.62 316 LEU D CA 1
ATOM 10241 C C . LEU D 1 316 ? -48.455 45.358 82.964 1.00 35.94 316 LEU D C 1
ATOM 10242 O O . LEU D 1 316 ? -47.810 45.773 82.004 1.00 35.79 316 LEU D O 1
ATOM 10247 N N . GLN D 1 317 ? -48.165 44.218 83.591 1.00 36.24 317 GLN D N 1
ATOM 10248 C CA . GLN D 1 317 ? -47.048 43.375 83.156 1.00 37.55 317 GLN D CA 1
ATOM 10249 C C . GLN D 1 317 ? -47.246 42.973 81.705 1.00 37.16 317 GLN D C 1
ATOM 10250 O O . GLN D 1 317 ? -46.294 42.973 80.916 1.00 36.17 317 GLN D O 1
ATOM 10256 N N . ALA D 1 318 ? -48.491 42.630 81.369 1.00 35.54 318 ALA D N 1
ATOM 10257 C CA . ALA D 1 318 ? -48.848 42.209 80.022 1.00 34.36 318 ALA D CA 1
ATOM 10258 C C . ALA D 1 318 ? -48.484 43.279 79.004 1.00 34.96 318 ALA D C 1
ATOM 10259 O O . ALA D 1 318 ? -47.828 43.005 77.999 1.00 34.37 318 ALA D O 1
ATOM 10261 N N . SER D 1 319 ? -48.905 44.508 79.270 1.00 36.59 319 SER D N 1
ATOM 10262 C CA . SER D 1 319 ? -48.613 45.603 78.359 1.00 37.19 319 SER D CA 1
ATOM 10263 C C . SER D 1 319 ? -47.114 45.836 78.283 1.00 36.99 319 SER D C 1
ATOM 10264 O O . SER D 1 319 ? -46.592 46.177 77.222 1.00 40.18 319 SER D O 1
ATOM 10267 N N . ALA D 1 320 ? -46.421 45.655 79.402 1.00 35.50 320 ALA D N 1
ATOM 10268 C CA . ALA D 1 320 ? -44.977 45.878 79.429 1.00 36.33 320 ALA D CA 1
ATOM 10269 C C . ALA D 1 320 ? -44.271 44.917 78.488 1.00 35.92 320 ALA D C 1
ATOM 10270 O O . ALA D 1 320 ? -43.338 45.297 77.783 1.00 35.45 320 ALA D O 1
ATOM 10272 N N . HIS D 1 321 ? -44.732 43.672 78.471 1.00 36.64 321 HIS D N 1
ATOM 10273 C CA . HIS D 1 321 ? -44.140 42.664 77.610 1.00 36.68 321 HIS D CA 1
ATOM 10274 C C . HIS D 1 321 ? -44.429 42.982 76.157 1.00 36.64 321 HIS D C 1
ATOM 10275 O O . HIS D 1 321 ? -43.566 42.802 75.299 1.00 37.53 321 HIS D O 1
ATOM 10282 N N . LEU D 1 322 ? -45.634 43.475 75.877 1.00 36.37 322 LEU D N 1
ATOM 10283 C CA . LEU D 1 322 ? -45.977 43.815 74.503 1.00 35.64 322 LEU D CA 1
ATOM 10284 C C . LEU D 1 322 ? -45.173 45.019 74.051 1.00 36.08 322 LEU D C 1
ATOM 10285 O O . LEU D 1 322 ? -44.661 45.030 72.934 1.00 36.09 322 LEU D O 1
ATOM 10290 N N . LEU D 1 323 ? -45.055 46.032 74.906 1.00 36.51 323 LEU D N 1
ATOM 10291 C CA . LEU D 1 323 ? -44.273 47.209 74.539 1.00 36.32 323 LEU D CA 1
ATOM 10292 C C . LEU D 1 323 ? -42.836 46.775 74.270 1.00 37.71 323 LEU D C 1
ATOM 10293 O O . LEU D 1 323 ? -42.209 47.233 73.323 1.00 38.38 323 LEU D O 1
ATOM 10298 N N . ALA D 1 324 ? -42.313 45.881 75.103 1.00 38.87 324 ALA D N 1
ATOM 10299 C CA . ALA D 1 324 ? -40.956 45.389 74.908 1.00 37.45 324 ALA D CA 1
ATOM 10300 C C . ALA D 1 324 ? -40.852 44.746 73.529 1.00 37.90 324 ALA D C 1
ATOM 10301 O O . ALA D 1 324 ? -39.886 44.979 72.807 1.00 41.00 324 ALA D O 1
ATOM 10303 N N . ALA D 1 325 ? -41.845 43.936 73.166 1.00 37.30 325 ALA D N 1
ATOM 10304 C CA . ALA D 1 325 ? -41.856 43.266 71.864 1.00 36.91 325 ALA D CA 1
ATOM 10305 C C . ALA D 1 325 ? -42.009 44.230 70.678 1.00 36.37 325 ALA D C 1
ATOM 10306 O O . ALA D 1 325 ? -41.573 43.926 69.572 1.00 37.54 325 ALA D O 1
ATOM 10308 N N . VAL D 1 326 ? -42.625 45.386 70.905 1.00 36.39 326 VAL D N 1
ATOM 10309 C CA . VAL D 1 326 ? -42.798 46.397 69.856 1.00 37.00 326 VAL D CA 1
ATOM 10310 C C . VAL D 1 326 ? -42.435 47.772 70.429 1.00 38.23 326 VAL D C 1
ATOM 10311 O O . VAL D 1 326 ? -43.303 48.617 70.633 1.00 39.40 326 VAL D O 1
ATOM 10315 N N . PRO D 1 327 ? -41.134 48.014 70.681 1.00 40.20 327 PRO D N 1
ATOM 10316 C CA . PRO D 1 327 ? -40.590 49.259 71.242 1.00 39.46 327 PRO D CA 1
ATOM 10317 C C . PRO D 1 327 ? -40.619 50.506 70.370 1.00 41.10 327 PRO D C 1
ATOM 10318 O O . PRO D 1 327 ? -40.351 51.611 70.846 1.00 42.11 327 PRO D O 1
ATOM 10322 N N . GLY D 1 328 ? -40.951 50.342 69.100 1.00 43.42 328 GLY D N 1
ATOM 10323 C CA . GLY D 1 328 ? -40.985 51.492 68.222 1.00 45.18 328 GLY D CA 1
ATOM 10324 C C . GLY D 1 328 ? -39.595 51.727 67.680 1.00 46.31 328 GLY D C 1
ATOM 10325 O O . GLY D 1 328 ? -38.623 51.173 68.188 1.00 45.90 328 GLY D O 1
ATOM 10326 N N . LEU D 1 329 ? -39.492 52.553 66.648 1.00 48.69 329 LEU D N 1
ATOM 10327 C CA . LEU D 1 329 ? -38.203 52.824 66.039 1.00 48.95 329 LEU D CA 1
ATOM 10328 C C . LEU D 1 329 ? -37.715 54.231 66.336 1.00 49.65 329 LEU D C 1
ATOM 10329 O O . LEU D 1 329 ? -37.038 54.455 67.338 1.00 49.83 329 LEU D O 1
ATOM 10334 N N . ALA D 1 330 ? -38.064 55.167 65.457 1.00 51.27 330 ALA D N 1
ATOM 10335 C CA . ALA D 1 330 ? -37.678 56.571 65.591 1.00 52.47 330 ALA D CA 1
ATOM 10336 C C . ALA D 1 330 ? -38.416 57.244 66.743 1.00 54.07 330 ALA D C 1
ATOM 10337 O O . ALA D 1 330 ? -37.904 58.179 67.353 1.00 54.49 330 ALA D O 1
ATOM 10339 N N . SER D 1 331 ? -39.624 56.766 67.025 1.00 55.43 331 SER D N 1
ATOM 10340 C CA . SER D 1 331 ? -40.438 57.295 68.111 1.00 55.86 331 SER D CA 1
ATOM 10341 C C . SER D 1 331 ? -40.683 56.180 69.111 1.00 56.18 331 SER D C 1
ATOM 10342 O O . SER D 1 331 ? -41.731 55.530 69.077 1.00 58.60 331 SER D O 1
ATOM 10345 N N . PRO D 1 332 ? -39.720 55.939 70.015 1.00 53.79 332 PRO D N 1
ATOM 10346 C CA . PRO D 1 332 ? -39.865 54.883 71.020 1.00 51.49 332 PRO D CA 1
ATOM 10347 C C . PRO D 1 332 ? -41.149 55.058 71.831 1.00 49.14 332 PRO D C 1
ATOM 10348 O O . PRO D 1 332 ? -41.689 56.155 71.920 1.00 48.30 332 PRO D O 1
ATOM 10352 N N . GLY D 1 333 ? -41.640 53.980 72.424 1.00 46.88 333 GLY D N 1
ATOM 10353 C CA . GLY D 1 333 ? -42.869 54.093 73.181 1.00 46.73 333 GLY D CA 1
ATOM 10354 C C . GLY D 1 333 ? -42.720 53.960 74.677 1.00 47.46 333 GLY D C 1
ATOM 10355 O O . GLY D 1 333 ? -41.788 53.315 75.161 1.00 47.42 333 GLY D O 1
ATOM 10356 N N . LEU D 1 334 ? -43.645 54.576 75.411 1.00 46.42 334 LEU D N 1
ATOM 10357 C CA . LEU D 1 334 ? -43.637 54.511 76.867 1.00 46.12 334 LEU D CA 1
ATOM 10358 C C . LEU D 1 334 ? -44.879 53.795 77.376 1.00 46.27 334 LEU D C 1
ATOM 10359 O O . LEU D 1 334 ? -45.936 53.843 76.742 1.00 46.89 334 LEU D O 1
ATOM 10364 N N . LEU D 1 335 ? -44.747 53.138 78.524 1.00 45.63 335 LEU D N 1
ATOM 10365 C CA . LEU D 1 335 ? -45.858 52.412 79.125 1.00 46.14 335 LEU D CA 1
ATOM 10366 C C . LEU D 1 335 ? -46.478 53.263 80.244 1.00 47.36 335 LEU D C 1
ATOM 10367 O O . LEU D 1 335 ? -45.795 53.638 81.199 1.00 47.34 335 LEU D O 1
ATOM 10372 N N . GLY D 1 336 ? -47.768 53.574 80.109 1.00 47.23 336 GLY D N 1
ATOM 10373 C CA . GLY D 1 336 ? -48.453 54.367 81.116 1.00 46.89 336 GLY D CA 1
ATOM 10374 C C . GLY D 1 336 ? -48.787 53.591 82.383 1.00 47.34 336 GLY D C 1
ATOM 10375 O O . GLY D 1 336 ? -49.514 52.599 82.351 1.00 46.09 336 GLY D O 1
ATOM 10376 N N . VAL D 1 337 ? -48.252 54.051 83.510 1.00 48.01 337 VAL D N 1
ATOM 10377 C CA . VAL D 1 337 ? -48.494 53.408 84.797 1.00 48.13 337 VAL D CA 1
ATOM 10378 C C . VAL D 1 337 ? -49.355 54.337 85.655 1.00 49.33 337 VAL D C 1
ATOM 10379 O O . VAL D 1 337 ? -49.013 55.502 85.852 1.00 49.58 337 VAL D O 1
ATOM 10383 N N . ASP D 1 338 ? -50.478 53.820 86.147 1.00 51.06 338 ASP D N 1
ATOM 10384 C CA . ASP D 1 338 ? -51.406 54.605 86.963 1.00 53.98 338 ASP D CA 1
ATOM 10385 C C . ASP D 1 338 ? -50.738 55.246 88.174 1.00 54.13 338 ASP D C 1
ATOM 10386 O O . ASP D 1 338 ? -50.261 54.551 89.066 1.00 54.08 338 ASP D O 1
ATOM 10391 N N . ALA D 1 339 ? -50.722 56.574 88.207 1.00 54.60 339 ALA D N 1
ATOM 10392 C CA . ALA D 1 339 ? -50.094 57.302 89.307 1.00 56.87 339 ALA D CA 1
ATOM 10393 C C . ALA D 1 339 ? -50.833 57.201 90.650 1.00 58.60 339 ALA D C 1
ATOM 10394 O O . ALA D 1 339 ? -50.280 57.544 91.699 1.00 57.74 339 ALA D O 1
ATOM 10396 N N . ASN D 1 340 ? -52.072 56.718 90.618 1.00 60.23 340 ASN D N 1
ATOM 10397 C CA . ASN D 1 340 ? -52.879 56.593 91.829 1.00 62.39 340 ASN D CA 1
ATOM 10398 C C . ASN D 1 340 ? -52.589 55.331 92.632 1.00 62.14 340 ASN D C 1
ATOM 10399 O O . ASN D 1 340 ? -52.493 54.239 92.078 1.00 62.80 340 ASN D O 1
ATOM 10404 N N . ASP D 1 341 ? -52.470 55.481 93.946 1.00 61.69 341 ASP D N 1
ATOM 10405 C CA . ASP D 1 341 ? -52.195 54.344 94.816 1.00 61.52 341 ASP D CA 1
ATOM 10406 C C . ASP D 1 341 ? -53.145 53.184 94.538 1.00 59.41 341 ASP D C 1
ATOM 10407 O O . ASP D 1 341 ? -54.336 53.381 94.297 1.00 58.52 341 ASP D O 1
ATOM 10412 N N . ASN D 1 342 ? -52.607 51.971 94.579 1.00 56.93 342 ASN D N 1
ATOM 10413 C CA . ASN D 1 342 ? -53.405 50.794 94.299 1.00 54.01 342 ASN D CA 1
ATOM 10414 C C . ASN D 1 342 ? -52.603 49.509 94.488 1.00 54.08 342 ASN D C 1
ATOM 10415 O O . ASN D 1 342 ? -51.877 49.078 93.589 1.00 54.56 342 ASN D O 1
ATOM 10420 N N . PRO D 1 343 ? -52.742 48.868 95.657 1.00 53.75 343 PRO D N 1
ATOM 10421 C CA . PRO D 1 343 ? -52.042 47.623 95.989 1.00 53.15 343 PRO D CA 1
ATOM 10422 C C . PRO D 1 343 ? -52.208 46.565 94.905 1.00 53.06 343 PRO D C 1
ATOM 10423 O O . PRO D 1 343 ? -51.304 45.758 94.676 1.00 53.80 343 PRO D O 1
ATOM 10427 N N . LEU D 1 344 ? -53.369 46.571 94.249 1.00 52.55 344 LEU D N 1
ATOM 10428 C CA . LEU D 1 344 ? -53.662 45.616 93.185 1.00 52.77 344 LEU D CA 1
ATOM 10429 C C . LEU D 1 344 ? -52.736 45.748 91.973 1.00 54.01 344 LEU D C 1
ATOM 10430 O O . LEU D 1 344 ? -52.740 44.891 91.085 1.00 54.30 344 LEU D O 1
ATOM 10435 N N . ARG D 1 345 ? -51.945 46.818 91.934 1.00 53.35 345 ARG D N 1
ATOM 10436 C CA . ARG D 1 345 ? -51.005 47.012 90.840 1.00 52.98 345 ARG D CA 1
ATOM 10437 C C . ARG D 1 345 ? -49.597 46.652 91.293 1.00 53.31 345 ARG D C 1
ATOM 10438 O O . ARG D 1 345 ? -48.946 45.781 90.717 1.00 53.60 345 ARG D O 1
ATOM 10446 N N . SER D 1 346 ? -49.134 47.340 92.330 1.00 53.57 346 SER D N 1
ATOM 10447 C CA . SER D 1 346 ? -47.799 47.115 92.868 1.00 54.03 346 SER D CA 1
ATOM 10448 C C . SER D 1 346 ? -47.603 45.701 93.413 1.00 53.11 346 SER D C 1
ATOM 10449 O O . SER D 1 346 ? -46.493 45.177 93.394 1.00 51.72 346 SER D O 1
ATOM 10452 N N . LEU D 1 347 ? -48.682 45.083 93.884 1.00 53.97 347 LEU D N 1
ATOM 10453 C CA . LEU D 1 347 ? -48.612 43.722 94.413 1.00 54.85 347 LEU D CA 1
ATOM 10454 C C . LEU D 1 347 ? -48.474 42.655 93.326 1.00 55.13 347 LEU D C 1
ATOM 10455 O O . LEU D 1 347 ? -47.955 41.565 93.586 1.00 55.49 347 LEU D O 1
ATOM 10460 N N . LEU D 1 348 ? -48.938 42.965 92.115 1.00 53.62 348 LEU D N 1
ATOM 10461 C CA . LEU D 1 348 ? -48.885 42.011 91.012 1.00 50.79 348 LEU D CA 1
ATOM 10462 C C . LEU D 1 348 ? -48.059 42.482 89.825 1.00 49.67 348 LEU D C 1
ATOM 10463 O O . LEU D 1 348 ? -48.196 41.969 88.719 1.00 50.16 348 LEU D O 1
ATOM 10468 N N . SER D 1 349 ? -47.196 43.458 90.053 1.00 49.49 349 SER D N 1
ATOM 10469 C CA . SER D 1 349 ? -46.364 43.983 88.980 1.00 49.72 349 SER D CA 1
ATOM 10470 C C . SER D 1 349 ? -44.925 44.159 89.450 1.00 49.07 349 SER D C 1
ATOM 10471 O O . SER D 1 349 ? -44.439 45.284 89.595 1.00 48.60 349 SER D O 1
ATOM 10474 N N . PRO D 1 350 ? -44.221 43.038 89.674 1.00 47.35 350 PRO D N 1
ATOM 10475 C CA . PRO D 1 350 ? -42.835 43.021 90.133 1.00 45.77 350 PRO D CA 1
ATOM 10476 C C . PRO D 1 350 ? -41.889 43.890 89.310 1.00 44.43 350 PRO D C 1
ATOM 10477 O O . PRO D 1 350 ? -40.926 44.441 89.834 1.00 43.95 350 PRO D O 1
ATOM 10481 N N . ALA D 1 351 ? -42.159 44.022 88.022 1.00 43.55 351 ALA D N 1
ATOM 10482 C CA . ALA D 1 351 ? -41.293 44.834 87.184 1.00 44.83 351 ALA D CA 1
ATOM 10483 C C . ALA D 1 351 ? -41.200 46.274 87.696 1.00 44.82 351 ALA D C 1
ATOM 10484 O O . ALA D 1 351 ? -40.139 46.889 87.629 1.00 44.63 351 ALA D O 1
ATOM 10486 N N . LEU D 1 352 ? -42.300 46.817 88.207 1.00 45.27 352 LEU D N 1
ATOM 10487 C CA . LEU D 1 352 ? -42.272 48.188 88.708 1.00 45.75 352 LEU D CA 1
ATOM 10488 C C . LEU D 1 352 ? -41.196 48.417 89.782 1.00 46.24 352 LEU D C 1
ATOM 10489 O O . LEU D 1 352 ? -40.792 49.554 90.032 1.00 46.58 352 LEU D O 1
ATOM 10494 N N . ALA D 1 353 ? -40.723 47.342 90.406 1.00 45.65 353 ALA D N 1
ATOM 10495 C CA . ALA D 1 353 ? -39.689 47.453 91.427 1.00 45.15 353 ALA D CA 1
ATOM 10496 C C . ALA D 1 353 ? -38.321 47.808 90.819 1.00 46.60 353 ALA D C 1
ATOM 10497 O O . ALA D 1 353 ? -37.410 48.243 91.528 1.00 48.29 353 ALA D O 1
ATOM 10499 N N . THR D 1 354 ? -38.178 47.626 89.509 1.00 46.32 354 THR D N 1
ATOM 10500 C CA . THR D 1 354 ? -36.920 47.932 88.837 1.00 45.94 354 THR D CA 1
ATOM 10501 C C . THR D 1 354 ? -36.860 49.368 88.342 1.00 47.13 354 THR D C 1
ATOM 10502 O O . THR D 1 354 ? -35.837 49.791 87.804 1.00 47.44 354 THR D O 1
ATOM 10506 N N . LEU D 1 355 ? -37.946 50.115 88.521 1.00 48.86 355 LEU D N 1
ATOM 10507 C CA . LEU D 1 355 ? -37.988 51.498 88.060 1.00 51.81 355 LEU D CA 1
ATOM 10508 C C . LEU D 1 355 ? -36.721 52.242 88.443 1.00 54.22 355 LEU D C 1
ATOM 10509 O O . LEU D 1 355 ? -36.378 52.347 89.615 1.00 54.89 355 LEU D O 1
ATOM 10514 N N . HIS D 1 356 ? -36.028 52.756 87.436 1.00 57.68 356 HIS D N 1
ATOM 10515 C CA . HIS D 1 356 ? -34.794 53.492 87.649 1.00 59.29 356 HIS D CA 1
ATOM 10516 C C . HIS D 1 356 ? -34.488 54.331 86.420 1.00 59.89 356 HIS D C 1
ATOM 10517 O O . HIS D 1 356 ? -34.264 53.790 85.342 1.00 59.51 356 HIS D O 1
ATOM 10524 N N . GLU D 1 357 ? -34.491 55.650 86.579 1.00 61.73 357 GLU D N 1
ATOM 10525 C CA . GLU D 1 357 ? -34.191 56.540 85.464 1.00 64.14 357 GLU D CA 1
ATOM 10526 C C . GLU D 1 357 ? -35.276 56.449 84.376 1.00 62.85 357 GLU D C 1
ATOM 10527 O O . GLU D 1 357 ? -34.994 56.437 83.176 1.00 61.16 357 GLU D O 1
ATOM 10533 N N . GLY D 1 358 ? -36.529 56.389 84.822 1.00 61.80 358 GLY D N 1
ATOM 10534 C CA . GLY D 1 358 ? -37.659 56.313 83.908 1.00 59.35 358 GLY D CA 1
ATOM 10535 C C . GLY D 1 358 ? -37.799 55.029 83.109 1.00 57.91 358 GLY D C 1
ATOM 10536 O O . GLY D 1 358 ? -38.428 55.034 82.052 1.00 57.99 358 GLY D O 1
ATOM 10537 N N . ARG D 1 359 ? -37.225 53.934 83.604 1.00 56.54 359 ARG D N 1
ATOM 10538 C CA . ARG D 1 359 ? -37.292 52.645 82.913 1.00 54.70 359 ARG D CA 1
ATOM 10539 C C . ARG D 1 359 ? -37.432 51.470 83.858 1.00 52.80 359 ARG D C 1
ATOM 10540 O O . ARG D 1 359 ? -37.149 51.576 85.051 1.00 53.41 359 ARG D O 1
ATOM 10548 N N . ILE D 1 360 ? -37.859 50.344 83.303 1.00 50.04 360 ILE D N 1
ATOM 10549 C CA . ILE D 1 360 ? -37.989 49.110 84.062 1.00 48.91 360 ILE D CA 1
ATOM 10550 C C . ILE D 1 360 ? -37.520 47.970 83.159 1.00 48.91 360 ILE D C 1
ATOM 10551 O O . ILE D 1 360 ? -37.453 48.117 81.939 1.00 48.45 360 ILE D O 1
ATOM 10556 N N . THR D 1 361 ? -37.171 46.847 83.769 1.00 48.72 361 THR D N 1
ATOM 10557 C CA . THR D 1 361 ? -36.712 45.677 83.035 1.00 49.38 361 THR D CA 1
ATOM 10558 C C . THR D 1 361 ? -37.621 44.517 83.428 1.00 47.91 361 THR D C 1
ATOM 10559 O O . THR D 1 361 ? -37.893 44.306 84.613 1.00 48.36 361 THR D O 1
ATOM 10563 N N . LEU D 1 362 ? -38.082 43.764 82.435 1.00 44.89 362 LEU D N 1
ATOM 10564 C CA . LEU D 1 362 ? -39.000 42.668 82.691 1.00 43.29 362 LEU D CA 1
ATOM 10565 C C . LEU D 1 362 ? -38.361 41.384 83.216 1.00 43.37 362 LEU D C 1
ATOM 10566 O O . LEU D 1 362 ? -39.012 40.605 83.914 1.00 43.66 362 LEU D O 1
ATOM 10571 N N . GLY D 1 363 ? -37.090 41.163 82.899 1.00 41.56 363 GLY D N 1
ATOM 10572 C CA . GLY D 1 363 ? -36.429 39.962 83.369 1.00 39.26 363 GLY D CA 1
ATOM 10573 C C . GLY D 1 363 ? -36.704 38.776 82.465 1.00 39.26 363 GLY D C 1
ATOM 10574 O O . GLY D 1 363 ? -37.364 38.914 81.435 1.00 40.56 363 GLY D O 1
ATOM 10575 N N . GLY D 1 364 ? -36.210 37.604 82.848 1.00 37.39 364 GLY D N 1
ATOM 10576 C CA . GLY D 1 364 ? -36.413 36.433 82.027 1.00 34.89 364 GLY D CA 1
ATOM 10577 C C . GLY D 1 364 ? -37.348 35.393 82.600 1.00 36.32 364 GLY D C 1
ATOM 10578 O O . GLY D 1 364 ? -37.409 34.276 82.094 1.00 38.90 364 GLY D O 1
ATOM 10579 N N . ALA D 1 365 ? -38.081 35.722 83.652 1.00 35.37 365 ALA D N 1
ATOM 10580 C CA . ALA D 1 365 ? -38.994 34.738 84.201 1.00 35.84 365 ALA D CA 1
ATOM 10581 C C . ALA D 1 365 ? -39.976 34.384 83.081 1.00 38.31 365 ALA D C 1
ATOM 10582 O O . ALA D 1 365 ? -40.493 35.266 82.388 1.00 41.28 365 ALA D O 1
ATOM 10584 N N . PRO D 1 366 ? -40.223 33.089 82.858 1.00 39.26 366 PRO D N 1
ATOM 10585 C CA . PRO D 1 366 ? -41.169 32.766 81.780 1.00 38.93 366 PRO D CA 1
ATOM 10586 C C . PRO D 1 366 ? -42.605 33.272 81.970 1.00 39.57 366 PRO D C 1
ATOM 10587 O O . PRO D 1 366 ? -43.142 33.261 83.073 1.00 39.74 366 PRO D O 1
ATOM 10591 N N . GLY D 1 367 ? -43.214 33.724 80.877 1.00 39.78 367 GLY D N 1
ATOM 10592 C CA . GLY D 1 367 ? -44.577 34.224 80.919 1.00 39.16 367 GLY D CA 1
ATOM 10593 C C . GLY D 1 367 ? -44.668 35.684 81.339 1.00 40.47 367 GLY D C 1
ATOM 10594 O O . GLY D 1 367 ? -43.849 36.513 80.938 1.00 40.29 367 GLY D O 1
ATOM 10595 N N . LEU D 1 368 ? -45.680 35.993 82.148 1.00 39.52 368 LEU D N 1
ATOM 10596 C CA . LEU D 1 368 ? -45.914 37.336 82.659 1.00 36.29 368 LEU D CA 1
ATOM 10597 C C . LEU D 1 368 ? -44.883 37.696 83.717 1.00 36.80 368 LEU D C 1
ATOM 10598 O O . LEU D 1 368 ? -44.574 38.877 83.927 1.00 36.83 368 LEU D O 1
ATOM 10603 N N . GLY D 1 369 ? -44.343 36.672 84.372 1.00 37.53 369 GLY D N 1
ATOM 10604 C CA . GLY D 1 369 ? -43.349 36.898 85.406 1.00 37.51 369 GLY D CA 1
ATOM 10605 C C . GLY D 1 369 ? -44.003 37.188 86.740 1.00 38.26 369 GLY D C 1
ATOM 10606 O O . GLY D 1 369 ? -43.400 37.793 87.615 1.00 38.86 369 GLY D O 1
ATOM 10607 N N . VAL D 1 370 ? -45.254 36.767 86.880 1.00 39.03 370 VAL D N 1
ATOM 10608 C CA . VAL D 1 370 ? -46.007 36.962 88.108 1.00 40.39 370 VAL D CA 1
ATOM 10609 C C . VAL D 1 370 ? -47.159 35.962 88.203 1.00 42.01 370 VAL D C 1
ATOM 10610 O O . VAL D 1 370 ? -47.882 35.728 87.237 1.00 42.58 370 VAL D O 1
ATOM 10614 N N . THR D 1 371 ? -47.314 35.367 89.375 1.00 43.25 371 THR D N 1
ATOM 10615 C CA . THR D 1 371 ? -48.373 34.404 89.623 1.00 46.25 371 THR D CA 1
ATOM 10616 C C . THR D 1 371 ? -49.151 34.957 90.802 1.00 48.18 371 THR D C 1
ATOM 10617 O O . THR D 1 371 ? -48.659 34.957 91.932 1.00 50.48 371 THR D O 1
ATOM 10621 N N . PRO D 1 372 ? -50.377 35.440 90.567 1.00 49.55 372 PRO D N 1
ATOM 10622 C CA . PRO D 1 372 ? -51.127 35.981 91.701 1.00 50.72 372 PRO D CA 1
ATOM 10623 C C . PRO D 1 372 ? -51.288 35.048 92.896 1.00 52.32 372 PRO D C 1
ATOM 10624 O O . PRO D 1 372 ? -51.524 33.850 92.743 1.00 51.41 372 PRO D O 1
ATOM 10628 N N . ASP D 1 373 ? -51.125 35.622 94.086 1.00 55.23 373 ASP D N 1
ATOM 10629 C CA . ASP D 1 373 ? -51.294 34.910 95.353 1.00 57.13 373 ASP D CA 1
ATOM 10630 C C . ASP D 1 373 ? -52.696 35.339 95.791 1.00 56.58 373 ASP D C 1
ATOM 10631 O O . ASP D 1 373 ? -52.872 36.383 96.425 1.00 55.24 373 ASP D O 1
ATOM 10636 N N . LEU D 1 374 ? -53.693 34.545 95.426 1.00 56.23 374 LEU D N 1
ATOM 10637 C CA . LEU D 1 374 ? -55.070 34.880 95.747 1.00 58.56 374 LEU D CA 1
ATOM 10638 C C . LEU D 1 374 ? -55.331 35.193 97.222 1.00 60.10 374 LEU D C 1
ATOM 10639 O O . LEU D 1 374 ? -55.982 36.191 97.544 1.00 60.86 374 LEU D O 1
ATOM 10644 N N . ALA D 1 375 ? -54.821 34.352 98.116 1.00 61.44 375 ALA D N 1
ATOM 10645 C CA . ALA D 1 375 ? -55.001 34.564 99.547 1.00 60.25 375 ALA D CA 1
ATOM 10646 C C . ALA D 1 375 ? -54.524 35.956 99.929 1.00 60.47 375 ALA D C 1
ATOM 10647 O O . ALA D 1 375 ? -55.235 36.707 100.591 1.00 61.46 375 ALA D O 1
ATOM 10649 N N . ALA D 1 376 ? -53.318 36.297 99.494 1.00 61.63 376 ALA D N 1
ATOM 10650 C CA . ALA D 1 376 ? -52.724 37.596 99.789 1.00 63.09 376 ALA D CA 1
ATOM 10651 C C . ALA D 1 376 ? -53.480 38.776 99.187 1.00 64.25 376 ALA D C 1
ATOM 10652 O O . ALA D 1 376 ? -53.458 39.875 99.742 1.00 65.63 376 ALA D O 1
ATOM 10654 N N . LEU D 1 377 ? -54.138 38.558 98.053 1.00 64.74 377 LEU D N 1
ATOM 10655 C CA . LEU D 1 377 ? -54.879 39.628 97.396 1.00 63.97 377 LEU D CA 1
ATOM 10656 C C . LEU D 1 377 ? -56.167 39.982 98.122 1.00 64.54 377 LEU D C 1
ATOM 10657 O O . LEU D 1 377 ? -56.509 41.156 98.243 1.00 64.12 377 LEU D O 1
ATOM 10662 N N . ARG D 1 378 ? -56.884 38.972 98.600 1.00 65.61 378 ARG D N 1
ATOM 10663 C CA . ARG D 1 378 ? -58.127 39.222 99.313 1.00 67.97 378 ARG D CA 1
ATOM 10664 C C . ARG D 1 378 ? -57.808 39.750 100.705 1.00 68.40 378 ARG D C 1
ATOM 10665 O O . ARG D 1 378 ? -58.611 40.448 101.322 1.00 69.67 378 ARG D O 1
ATOM 10673 N N . ALA D 1 379 ? -56.620 39.423 101.195 1.00 68.35 379 ALA D N 1
ATOM 10674 C CA . ALA D 1 379 ? -56.194 39.887 102.506 1.00 67.67 379 ALA D CA 1
ATOM 10675 C C . ALA D 1 379 ? -55.862 41.378 102.440 1.00 66.66 379 ALA D C 1
ATOM 10676 O O . ALA D 1 379 ? -55.750 42.043 103.462 1.00 68.14 379 ALA D O 1
ATOM 10678 N N . ALA D 1 380 ? -55.698 41.898 101.230 1.00 65.20 380 ALA D N 1
ATOM 10679 C CA . ALA D 1 380 ? -55.392 43.309 101.041 1.00 63.78 380 ALA D CA 1
ATOM 10680 C C . ALA D 1 380 ? -56.679 44.048 100.683 1.00 63.47 380 ALA D C 1
ATOM 10681 O O . ALA D 1 380 ? -56.673 45.253 100.428 1.00 62.55 380 ALA D O 1
ATOM 10683 N N . CYS D 1 381 ? -57.783 43.311 100.662 1.00 63.26 381 CYS D N 1
ATOM 10684 C CA . CYS D 1 381 ? -59.076 43.883 100.326 1.00 64.21 381 CYS D CA 1
ATOM 10685 C C . CYS D 1 381 ? -60.061 43.836 101.501 1.00 65.89 381 CYS D C 1
ATOM 10686 O O . CYS D 1 381 ? -59.662 43.449 102.631 1.00 65.65 381 CYS D O 1
#

CATH classification: 3.30.390.10 (+1 more: 3.20.20.120)